Protein AF-0000000084690148 (afdb_homodimer)

Radius of gyration: 37.81 Å; Cα contacts (8 Å, |Δi|>4): 2563; chains: 2; bounding box: 66×182×108 Å

Secondary structure (DSSP, 8-state):
--------------------PPEEE-SS-EEE-EE-TTSEEEEEEEE-S----GGGTTSPP-PPPP--SEEE-BSPPPBPPPTT--TT-SSB-S---EEEEEEETT--TT--EEEEEEE--STTS---STT--THHHHHHTTS--EEEEE----HHHHH--SHHHHHHS-S-HHHHHHHHHHHHHHHHGGGGTEEEEEEEEEEETHHHHHHHHHHTHHHH---SS-SEEEEES------EETTTTHHHHHHHHHHTTGGGSS-HHHHHHHS-HHHHHHT----PPTT-SS--S-----EE-SSSS-S-HHHHHHTT-S----EEEEEETTTTTTTS-TT--SHHHHHHHHHHH-TT--HHHHHHHHHHS-STT----TT--TTHHHHHHHHHIIIIIHHHHHHHHHHHHHT--EEEEEE----HHHHHTT--S-TTTTHHHHH-GGGSTT-S-GGGSTTSTTTTHHHHHHHHHHHHHHHS-TTTTPPTTSPP-PPP---TTT--EEEEE-TT--EEEEPPHHHHHHHHHHHHTTTTTT-/--------------------PPEEE-SS-EEE-EE-TTSEEEEEEEE-S----GGGTTSPP-PPPP--SEEE-BSPPPBPPPTT--TT-SSB-S---EEEEEEETT--TT--EEEEEEE--STTS---STT--THHHHHHTTS--EEEEE----HHHHH--SHHHHHHS-S-HHHHHHHHHHHHHHHHGGGGTEEEEEEEEEEETHHHHHHHHHHTHHHH---SS-SEEEEES------EETTTTHHHHHHHHHHTTGGGSSSHHHHHHHS-HHHHHHT----PPTT-SS--S-----EE-SSSS-S-HHHHHHTT-S----EEEEEETTTTTTTS-TT--SHHHHHHHHHHH-TT--HHHHHHHHHHS-STT----TT--TTHHHHHHHHHIIIIIHHHHHHHHHHHHHT--EEEEEE----HHHHHTT--S-TTTTHHHHH-GGGSTT-S-GGGSTTSTTTTHHHHHHHHHHHHHHHS-TTTTPPTTSPP-PPP---TTT--EEEEE-TT--EEEEPPHHHHHHHHHHHHTTTTTT-

Structure (mmCIF, N/CA/C/O backbone):
data_AF-0000000084690148-model_v1
#
loop_
_entity.id
_entity.type
_entity.pdbx_description
1 polymer 'Carboxylic ester hydrolase'
#
loop_
_atom_site.group_PDB
_atom_site.id
_atom_site.type_symbol
_atom_site.label_atom_id
_atom_site.label_alt_id
_atom_site.label_comp_id
_atom_site.label_asym_id
_atom_site.label_entity_id
_atom_site.label_seq_id
_atom_site.pdbx_PDB_ins_code
_atom_site.Cartn_x
_atom_site.Cartn_y
_atom_site.Cartn_z
_atom_site.occupancy
_atom_site.B_iso_or_equiv
_atom_site.auth_seq_id
_atom_site.auth_comp_id
_atom_site.auth_asym_id
_atom_site.auth_atom_id
_atom_site.pdbx_PDB_model_num
ATOM 1 N N . MET A 1 1 ? 11.867 108.938 -8.203 1 22.11 1 MET A N 1
ATOM 2 C CA . MET A 1 1 ? 12.711 107.75 -8.062 1 22.11 1 MET A CA 1
ATOM 3 C C . MET A 1 1 ? 12.055 106.75 -7.141 1 22.11 1 MET A C 1
ATOM 5 O O . MET A 1 1 ? 11.781 107.062 -5.977 1 22.11 1 MET A O 1
ATOM 9 N N . ARG A 1 2 ? 11.359 105.75 -7.773 1 33.56 2 ARG A N 1
ATOM 10 C CA . ARG A 1 2 ? 10.211 104.875 -7.531 1 33.56 2 ARG A CA 1
ATOM 11 C C . ARG A 1 2 ? 10.57 103.75 -6.57 1 33.56 2 ARG A C 1
ATOM 13 O O . ARG A 1 2 ? 9.727 102.938 -6.25 1 33.56 2 ARG A O 1
ATOM 20 N N . SER A 1 3 ? 11.766 103.5 -5.93 1 34.69 3 SER A N 1
ATOM 21 C CA . SER A 1 3 ? 12 102.062 -5.922 1 34.69 3 SER A CA 1
ATOM 22 C C . SER A 1 3 ? 11.188 101.375 -4.824 1 34.69 3 SER A C 1
ATOM 24 O O . SER A 1 3 ? 11.227 101.812 -3.664 1 34.69 3 SER A O 1
ATOM 26 N N . PRO A 1 4 ? 10.289 100.312 -5.113 1 45.88 4 PRO A N 1
ATOM 27 C CA . PRO A 1 4 ? 9.336 99.438 -4.398 1 45.88 4 PRO A CA 1
ATOM 28 C C . PRO A 1 4 ? 10.031 98.375 -3.523 1 45.88 4 PRO A C 1
ATOM 30 O O . PRO A 1 4 ? 11.156 98 -3.809 1 45.88 4 PRO A O 1
ATOM 33 N N . PHE A 1 5 ? 9.719 98.25 -2.229 1 39.94 5 PHE A N 1
ATOM 34 C CA . PHE A 1 5 ? 10.188 97.375 -1.178 1 39.94 5 PHE A CA 1
ATOM 35 C C . PHE A 1 5 ? 9.688 95.938 -1.422 1 39.94 5 PHE A C 1
ATOM 37 O O . PHE A 1 5 ? 8.484 95.688 -1.354 1 39.94 5 PHE A O 1
ATOM 44 N N . VAL A 1 6 ? 10.234 95.062 -2.279 1 46.94 6 VAL A N 1
ATOM 45 C CA . VAL A 1 6 ? 9.828 93.688 -2.533 1 46.94 6 VAL A CA 1
ATOM 46 C C . VAL A 1 6 ? 10.062 92.812 -1.286 1 46.94 6 VAL A C 1
ATOM 48 O O . VAL A 1 6 ? 11.188 92.75 -0.772 1 46.94 6 VAL A O 1
ATOM 51 N N . LEU A 1 7 ? 9.055 92.375 -0.555 1 42.91 7 LEU A N 1
ATOM 52 C CA . LEU A 1 7 ? 9.008 91.438 0.535 1 42.91 7 LEU A CA 1
ATOM 53 C C . LEU A 1 7 ? 9.406 90.062 0.048 1 42.91 7 LEU A C 1
ATOM 55 O O . LEU A 1 7 ? 8.758 89.5 -0.837 1 42.91 7 LEU A O 1
ATOM 59 N N . ALA A 1 8 ? 10.656 89.562 0.174 1 46.06 8 ALA A N 1
ATOM 60 C CA . ALA A 1 8 ? 11.188 88.25 -0.129 1 46.06 8 ALA A CA 1
ATOM 61 C C . ALA A 1 8 ? 10.539 87.188 0.746 1 46.06 8 ALA A C 1
ATOM 63 O O . ALA A 1 8 ? 10.734 87.188 1.964 1 46.06 8 ALA A O 1
ATOM 64 N N . LEU A 1 9 ? 9.469 86.562 0.368 1 43.12 9 LEU A N 1
ATOM 65 C CA . LEU A 1 9 ? 8.898 85.375 1.019 1 43.12 9 LEU A CA 1
ATOM 66 C C . LEU A 1 9 ? 9.859 84.188 0.962 1 43.12 9 LEU A C 1
ATOM 68 O O . LEU A 1 9 ? 10.219 83.75 -0.123 1 43.12 9 LEU A O 1
ATOM 72 N N . LEU A 1 10 ? 10.719 83.938 1.938 1 42.69 10 LEU A N 1
ATOM 73 C CA . LEU A 1 10 ? 11.555 82.75 2.066 1 42.69 10 LEU A CA 1
ATOM 74 C C . LEU A 1 10 ? 10.703 81.5 2.168 1 42.69 10 LEU A C 1
ATOM 76 O O . LEU A 1 10 ? 9.93 81.375 3.113 1 42.69 10 LEU A O 1
ATOM 80 N N . ALA A 1 11 ? 10.414 80.75 1.04 1 47.91 11 ALA A N 1
ATOM 81 C CA . ALA A 1 11 ? 9.805 79.438 1.014 1 47.91 11 ALA A CA 1
ATOM 82 C C . ALA A 1 11 ? 10.68 78.375 1.748 1 47.91 11 ALA A C 1
ATOM 84 O O . ALA A 1 11 ? 11.805 78.125 1.324 1 47.91 11 ALA A O 1
ATOM 85 N N . VAL A 1 12 ? 10.539 78.125 3.033 1 46.41 12 VAL A N 1
ATOM 86 C CA . VAL A 1 12 ? 11.133 77 3.738 1 46.41 12 VAL A CA 1
ATOM 87 C C . VAL A 1 12 ? 10.727 75.688 3.066 1 46.41 12 VAL A C 1
ATOM 89 O O . VAL A 1 12 ? 9.539 75.375 3.018 1 46.41 12 VAL A O 1
ATOM 92 N N . SER A 1 13 ? 11.414 75.312 2.051 1 42.81 13 SER A N 1
ATOM 93 C CA . SER A 1 13 ? 11.219 73.938 1.522 1 42.81 13 SER A CA 1
ATOM 94 C C . SER A 1 13 ? 11.281 72.875 2.633 1 42.81 13 SER A C 1
ATOM 96 O O . SER A 1 13 ? 12.336 72.688 3.242 1 42.81 13 SER A O 1
ATOM 98 N N . ILE A 1 14 ? 10.18 72.625 3.281 1 43.62 14 ILE A N 1
ATOM 99 C CA . ILE A 1 14 ? 10.164 71.438 4.137 1 43.62 14 ILE A CA 1
ATOM 100 C C . ILE A 1 14 ? 10.547 70.188 3.32 1 43.62 14 ILE A C 1
ATOM 102 O O . ILE A 1 14 ? 9.805 69.75 2.428 1 43.62 14 ILE A O 1
ATOM 106 N N . ALA A 1 15 ? 11.781 69.938 3.088 1 44.47 15 ALA A N 1
ATOM 107 C CA . ALA A 1 15 ? 12.211 68.688 2.529 1 44.47 15 ALA A CA 1
ATOM 108 C C . ALA A 1 15 ? 11.562 67.5 3.27 1 44.47 15 ALA A C 1
ATOM 110 O O . ALA A 1 15 ? 11.594 67.438 4.5 1 44.47 15 ALA A O 1
ATOM 111 N N . PRO A 1 16 ? 10.68 66.875 2.58 1 40.56 16 PRO A N 1
ATOM 112 C CA . PRO A 1 16 ? 10.211 65.625 3.252 1 40.56 16 PRO A CA 1
ATOM 113 C C . PRO A 1 16 ? 11.352 64.812 3.857 1 40.56 16 PRO A C 1
ATOM 115 O O . PRO A 1 16 ? 12.391 64.625 3.217 1 40.56 16 PRO A O 1
ATOM 118 N N . VAL A 1 17 ? 11.664 64.938 5.105 1 40.12 17 VAL A N 1
ATOM 119 C CA . VAL A 1 17 ? 12.555 63.938 5.75 1 40.12 17 VAL A CA 1
ATOM 120 C C . VAL A 1 17 ? 12.32 62.562 5.156 1 40.12 17 VAL A C 1
ATOM 122 O O . VAL A 1 17 ? 11.234 62 5.285 1 40.12 17 VAL A O 1
ATOM 125 N N . LEU A 1 18 ? 12.93 62.25 4.066 1 41.94 18 LEU A N 1
ATOM 126 C CA . LEU A 1 18 ? 12.969 60.875 3.627 1 41.94 18 LEU A CA 1
ATOM 127 C C . LEU A 1 18 ? 13.234 59.938 4.805 1 41.94 18 LEU A C 1
ATOM 129 O O . LEU A 1 18 ? 14.25 60.062 5.484 1 41.94 18 LEU A O 1
ATOM 133 N N . ALA A 1 19 ? 12.258 59.5 5.469 1 51.25 19 ALA A N 1
ATOM 134 C CA . ALA A 1 19 ? 12.367 58.531 6.539 1 51.25 19 ALA A CA 1
ATOM 135 C C . ALA A 1 19 ? 13.398 57.438 6.191 1 51.25 19 ALA A C 1
ATOM 137 O O . ALA A 1 19 ? 13.312 56.812 5.137 1 51.25 19 ALA A O 1
ATOM 138 N N . VAL A 1 20 ? 14.734 57.469 6.57 1 55.34 20 VAL A N 1
ATOM 139 C CA . VAL A 1 20 ? 15.789 56.469 6.465 1 55.34 20 VAL A CA 1
ATOM 140 C C . VAL A 1 20 ? 15.219 55.094 6.797 1 55.34 20 VAL A C 1
ATOM 142 O O . VAL A 1 20 ? 14.555 54.906 7.82 1 55.34 20 VAL A O 1
ATOM 145 N N . PRO A 1 21 ? 15.359 54.188 5.758 1 72.56 21 PRO A N 1
ATOM 146 C CA . PRO A 1 21 ? 14.883 52.812 6.043 1 72.56 21 PRO A CA 1
ATOM 147 C C . PRO A 1 21 ? 15.477 52.25 7.328 1 72.56 21 PRO A C 1
ATOM 149 O O . PRO A 1 21 ? 16.688 52.344 7.543 1 72.56 21 PRO A O 1
ATOM 152 N N . PRO A 1 22 ? 14.625 51.844 8.141 1 86.56 22 PRO A N 1
ATOM 153 C CA . PRO A 1 22 ? 15.078 51.375 9.453 1 86.56 22 PRO A CA 1
ATOM 154 C C . PRO A 1 22 ? 15.953 50.125 9.344 1 86.56 22 PRO A C 1
ATOM 156 O O . PRO A 1 22 ? 15.656 49.219 8.555 1 86.56 22 PRO A O 1
ATOM 159 N N . THR A 1 23 ? 17.109 50.125 9.961 1 93.56 23 THR A N 1
ATOM 160 C CA . THR A 1 23 ? 17.984 48.969 10.055 1 93.56 23 THR A CA 1
ATOM 161 C C . THR A 1 23 ? 17.906 48.344 11.445 1 93.56 23 THR A C 1
ATOM 163 O O . THR A 1 23 ? 17.797 49.062 12.445 1 93.56 23 THR A O 1
ATOM 166 N N . VAL A 1 24 ? 17.844 47.094 11.477 1 95.31 24 VAL A N 1
ATOM 167 C CA . VAL A 1 24 ? 17.812 46.344 12.719 1 95.31 24 VAL A CA 1
ATOM 168 C C . VAL A 1 24 ? 19.016 45.438 12.797 1 95.31 24 VAL A C 1
ATOM 170 O O . VAL A 1 24 ? 19.172 44.531 11.969 1 95.31 24 VAL A O 1
ATOM 173 N N . PRO A 1 25 ? 19.906 45.625 13.727 1 94.31 25 PRO A N 1
ATOM 174 C CA . PRO A 1 25 ? 21.047 44.719 13.906 1 94.31 25 PRO A CA 1
ATOM 175 C C . PRO A 1 25 ? 20.688 43.469 14.688 1 94.31 25 PRO A C 1
ATOM 177 O O . PRO A 1 25 ? 20.094 43.531 15.766 1 94.31 25 PRO A O 1
ATOM 180 N N . LEU A 1 26 ? 20.984 42.375 14.125 1 95.88 26 LEU A N 1
ATOM 181 C CA . LEU A 1 26 ? 20.984 41.094 14.828 1 95.88 26 LEU A CA 1
ATOM 182 C C . LEU A 1 26 ? 22.406 40.625 15.102 1 95.88 26 LEU A C 1
ATOM 184 O O . LEU A 1 26 ? 23.359 41.25 14.68 1 95.88 26 LEU A O 1
ATOM 188 N N . ALA A 1 27 ? 22.594 39.531 15.828 1 94.81 27 ALA A N 1
ATOM 189 C CA . ALA A 1 27 ? 23.922 39.062 16.188 1 94.81 27 ALA A CA 1
ATOM 190 C C . ALA A 1 27 ? 24.688 38.594 14.961 1 94.81 27 ALA A C 1
ATOM 192 O O . ALA A 1 27 ? 25.922 38.562 14.945 1 94.81 27 ALA A O 1
ATOM 193 N N . TYR A 1 28 ? 23.938 38.219 13.875 1 96.25 28 TYR A N 1
ATOM 194 C CA . TYR A 1 28 ? 24.594 37.562 12.758 1 96.25 28 TYR A CA 1
ATOM 195 C C . TYR A 1 28 ? 24.438 38.375 11.477 1 96.25 28 TYR A C 1
ATOM 197 O O . TYR A 1 28 ? 25.109 38.094 10.477 1 96.25 28 TYR A O 1
ATOM 205 N N . SER A 1 29 ? 23.547 39.312 11.484 1 95.69 29 SER A N 1
ATOM 206 C CA . SER A 1 29 ? 23.312 40.156 10.305 1 95.69 29 SER A CA 1
ATOM 207 C C . SER A 1 29 ? 22.531 41.406 10.672 1 95.69 29 SER A C 1
ATOM 209 O O . SER A 1 29 ? 21.938 41.5 11.742 1 95.69 29 SER A O 1
ATOM 211 N N . THR A 1 30 ? 22.641 42.406 9.797 1 97.06 30 THR A N 1
ATOM 212 C CA . THR A 1 30 ? 21.797 43.594 9.891 1 97.06 30 THR A CA 1
ATOM 213 C C . THR A 1 30 ? 20.797 43.625 8.742 1 97.06 30 THR A C 1
ATOM 215 O O . THR A 1 30 ? 21.172 43.469 7.574 1 97.06 30 THR A O 1
ATOM 218 N N . TYR A 1 31 ? 19.578 43.875 9.094 1 97.62 31 TYR A N 1
ATOM 219 C CA . TYR A 1 31 ? 18.531 43.875 8.086 1 97.62 31 TYR A CA 1
ATOM 220 C C . TYR A 1 31 ? 17.922 45.25 7.922 1 97.62 31 TYR A C 1
ATOM 222 O O . TYR A 1 31 ? 17.719 45.969 8.906 1 97.62 31 TYR A O 1
ATOM 230 N N . GLN A 1 32 ? 17.719 45.656 6.684 1 97.56 32 GLN A N 1
ATOM 231 C CA . GLN A 1 32 ? 17.031 46.875 6.363 1 97.56 32 GLN A CA 1
ATOM 232 C C . GLN A 1 32 ? 15.586 46.625 5.949 1 97.56 32 GLN A C 1
ATOM 234 O O . GLN A 1 32 ? 15.336 45.875 4.996 1 97.56 32 GLN A O 1
ATOM 239 N N . GLY A 1 33 ? 14.672 47.25 6.711 1 97.31 33 GLY A N 1
ATOM 240 C CA . GLY A 1 33 ? 13.258 47.062 6.418 1 97.31 33 GLY A CA 1
ATOM 241 C C . GLY A 1 33 ? 12.711 48.094 5.445 1 97.31 33 GLY A C 1
ATOM 242 O O . GLY A 1 33 ? 13.445 48.969 4.992 1 97.31 33 GLY A O 1
ATOM 243 N N . THR A 1 34 ? 11.508 47.906 5.016 1 97.75 34 THR A N 1
ATOM 244 C CA . THR A 1 34 ? 10.789 48.812 4.137 1 97.75 34 THR A CA 1
ATOM 245 C C . THR A 1 34 ? 9.656 49.5 4.887 1 97.75 34 THR A C 1
ATOM 247 O O . THR A 1 34 ? 8.648 48.875 5.227 1 97.75 34 THR A O 1
ATOM 250 N N . PRO A 1 35 ? 9.797 50.75 5.125 1 96.62 35 PRO A N 1
ATOM 251 C CA . PRO A 1 35 ? 8.703 51.469 5.746 1 96.62 35 PRO A CA 1
ATOM 252 C C . PRO A 1 35 ? 7.617 51.875 4.75 1 96.62 35 PRO A C 1
ATOM 254 O O . PRO A 1 35 ? 7.914 52.156 3.588 1 96.62 35 PRO A O 1
ATOM 257 N N . TYR A 1 36 ? 6.445 51.906 5.203 1 96.12 36 TYR A N 1
ATOM 258 C CA . TYR A 1 36 ? 5.32 52.312 4.355 1 96.12 36 TYR A CA 1
ATOM 259 C C . TYR A 1 36 ? 4.582 53.5 4.934 1 96.12 36 TYR A C 1
ATOM 261 O O . TYR A 1 36 ? 4.75 53.844 6.109 1 96.12 36 TYR A O 1
ATOM 269 N N . ALA A 1 37 ? 3.719 54.062 4.125 1 95.19 37 ALA A N 1
ATOM 270 C CA . ALA A 1 37 ? 2.996 55.281 4.484 1 95.19 37 ALA A CA 1
ATOM 271 C C . ALA A 1 37 ? 1.956 55 5.562 1 95.19 37 ALA A C 1
ATOM 273 O O . ALA A 1 37 ? 1.602 55.906 6.336 1 95.19 37 ALA A O 1
ATOM 274 N N . ASN A 1 38 ? 1.609 53.844 5.703 1 95.19 38 ASN A N 1
ATOM 275 C CA . ASN A 1 38 ? 0.581 53.5 6.676 1 95.19 38 ASN A CA 1
ATOM 276 C C . ASN A 1 38 ? 1.169 53.312 8.07 1 95.19 38 ASN A C 1
ATOM 278 O O . ASN A 1 38 ? 0.461 52.906 9.008 1 95.19 38 ASN A O 1
ATOM 282 N N . GLY A 1 39 ? 2.434 53.531 8.203 1 97 39 GLY A N 1
ATOM 283 C CA . GLY A 1 39 ? 3.066 53.5 9.516 1 97 39 GLY A CA 1
ATOM 284 C C . GLY A 1 39 ? 3.6 52.125 9.891 1 97 39 GLY A C 1
ATOM 285 O O . GLY A 1 39 ? 3.939 51.875 11.055 1 97 39 GLY A O 1
ATOM 286 N N . ILE A 1 40 ? 3.631 51.25 8.945 1 98 40 ILE A N 1
ATOM 287 C CA . ILE A 1 40 ? 4.129 49.906 9.219 1 98 40 ILE A CA 1
ATOM 288 C C . ILE A 1 40 ? 5.426 49.656 8.445 1 98 40 ILE A C 1
ATOM 290 O O . ILE A 1 40 ? 5.57 50.125 7.309 1 98 40 ILE A O 1
ATOM 294 N N . THR A 1 41 ? 6.379 49.062 9.062 1 98.06 41 THR A N 1
ATOM 295 C CA . THR A 1 41 ? 7.598 48.594 8.414 1 98.06 41 THR A CA 1
ATOM 296 C C . THR A 1 41 ? 7.59 47.062 8.297 1 98.06 41 THR A C 1
ATOM 298 O O . THR A 1 41 ? 7.176 46.375 9.227 1 98.06 41 THR A O 1
ATOM 301 N N . GLU A 1 42 ? 7.934 46.594 7.184 1 98.12 42 GLU A N 1
ATOM 302 C CA . GLU A 1 42 ? 8.086 45.156 7.039 1 98.12 42 GLU A CA 1
ATOM 303 C C . GLU A 1 42 ? 9.539 44.781 6.766 1 98.12 42 GLU A C 1
ATOM 305 O O . GLU A 1 42 ? 10.273 45.531 6.121 1 98.12 42 GLU A O 1
ATOM 310 N N . TRP A 1 43 ? 10.023 43.719 7.289 1 98.44 43 TRP A N 1
ATOM 311 C CA . TRP A 1 43 ? 11.266 43 6.98 1 98.44 43 TRP A CA 1
ATOM 312 C C . TRP A 1 43 ? 10.977 41.625 6.422 1 98.44 43 TRP A C 1
ATOM 314 O O . TRP A 1 43 ? 10.516 40.719 7.148 1 98.44 43 TRP A O 1
ATOM 324 N N . LEU A 1 44 ? 11.203 41.438 5.148 1 98.31 44 LEU A N 1
ATOM 325 C CA . LEU A 1 44 ? 10.898 40.188 4.465 1 98.31 44 LEU A CA 1
ATOM 326 C C . LEU A 1 44 ? 12.156 39.375 4.23 1 98.31 44 LEU A C 1
ATOM 328 O O . LEU A 1 44 ? 13.227 39.938 3.951 1 98.31 44 LEU A O 1
ATOM 332 N N . GLY A 1 45 ? 12 38 4.391 1 97.81 45 GLY A N 1
ATOM 333 C CA . GLY A 1 45 ? 13.07 37.094 4.02 1 97.81 45 GLY A CA 1
ATOM 334 C C . GLY A 1 45 ? 14.219 37.094 5.004 1 97.81 45 GLY A C 1
ATOM 335 O O . GLY A 1 45 ? 15.383 36.969 4.609 1 97.81 45 GLY A O 1
ATOM 336 N N . ILE A 1 46 ? 13.93 37.312 6.238 1 98.31 46 ILE A N 1
ATOM 337 C CA . ILE A 1 46 ? 14.961 37.219 7.273 1 98.31 46 ILE A CA 1
ATOM 338 C C . ILE A 1 46 ? 15.336 35.75 7.508 1 98.31 46 ILE A C 1
ATOM 340 O O . ILE A 1 46 ? 14.461 34.906 7.723 1 98.31 46 ILE A O 1
ATOM 344 N N . ARG A 1 47 ? 16.594 35.469 7.457 1 98.19 47 ARG A N 1
ATOM 345 C CA . ARG A 1 47 ? 17.062 34.125 7.723 1 98.19 47 ARG A CA 1
ATOM 346 C C . ARG A 1 47 ? 17.016 33.812 9.219 1 98.19 47 ARG A C 1
ATOM 348 O O . ARG A 1 47 ? 17.578 34.562 10.023 1 98.19 47 ARG A O 1
ATOM 355 N N . TYR A 1 48 ? 16.328 32.75 9.609 1 98.56 48 TYR A N 1
ATOM 356 C CA . TYR A 1 48 ? 16.281 32.438 11.039 1 98.56 48 TYR A CA 1
ATOM 357 C C . TYR A 1 48 ? 17.109 31.203 11.359 1 98.56 48 TYR A C 1
ATOM 359 O O . TYR A 1 48 ? 17.344 30.891 12.523 1 98.56 48 TYR A O 1
ATOM 367 N N . ALA A 1 49 ? 17.578 30.453 10.312 1 98.69 49 ALA A N 1
ATOM 368 C CA . ALA A 1 49 ? 18.406 29.266 10.461 1 98.69 49 ALA A CA 1
ATOM 369 C C . ALA A 1 49 ? 19.344 29.094 9.266 1 98.69 49 ALA A C 1
ATOM 371 O O . ALA A 1 49 ? 19.109 29.688 8.203 1 98.69 49 ALA A O 1
ATOM 372 N N . ALA A 1 50 ? 20.391 28.312 9.469 1 98.44 50 ALA A N 1
ATOM 373 C CA . ALA A 1 50 ? 21.312 28 8.383 1 98.44 50 ALA A CA 1
ATOM 374 C C . ALA A 1 50 ? 20.609 27.234 7.27 1 98.44 50 ALA A C 1
ATOM 376 O O . ALA A 1 50 ? 19.625 26.531 7.52 1 98.44 50 ALA A O 1
ATOM 377 N N . PRO A 1 51 ? 21.141 27.391 5.996 1 98 51 PRO A N 1
ATOM 378 C CA . PRO A 1 51 ? 20.531 26.609 4.922 1 98 51 PRO A CA 1
ATOM 379 C C . PRO A 1 51 ? 20.578 25.109 5.199 1 98 51 PRO A C 1
ATOM 381 O O . PRO A 1 51 ? 21.656 24.547 5.461 1 98 51 PRO A O 1
ATOM 384 N N . PRO A 1 52 ? 19.422 24.469 5.207 1 97.88 52 PRO A N 1
ATOM 385 C CA . PRO A 1 52 ? 19.406 23.031 5.473 1 97.88 52 PRO A CA 1
ATOM 386 C C . PRO A 1 52 ? 19.766 22.188 4.246 1 97.88 52 PRO A C 1
ATOM 388 O O . PRO A 1 52 ? 19.016 21.281 3.875 1 97.88 52 PRO A O 1
ATOM 391 N N . THR A 1 53 ? 20.875 22.453 3.6 1 95.88 53 THR A N 1
ATOM 392 C CA . THR A 1 53 ? 21.344 21.797 2.391 1 95.88 53 THR A CA 1
ATOM 393 C C . THR A 1 53 ? 22.672 21.062 2.652 1 95.88 53 THR A C 1
ATOM 395 O O . THR A 1 53 ? 23.25 21.219 3.725 1 95.88 53 THR A O 1
ATOM 398 N N . GLY A 1 54 ? 23.078 20.234 1.727 1 92.25 54 GLY A N 1
ATOM 399 C CA . GLY A 1 54 ? 24.328 19.5 1.905 1 92.25 54 GLY A CA 1
ATOM 400 C C . GLY A 1 54 ? 24.344 18.656 3.164 1 92.25 54 GLY A C 1
ATOM 401 O O . GLY A 1 54 ? 23.422 17.875 3.412 1 92.25 54 GLY A O 1
ATOM 402 N N . ASP A 1 55 ? 25.312 18.906 4.02 1 91.62 55 ASP A N 1
ATOM 403 C CA . ASP A 1 55 ? 25.484 18.125 5.242 1 91.62 55 ASP A CA 1
ATOM 404 C C . ASP A 1 55 ? 24.344 18.391 6.23 1 91.62 55 ASP A C 1
ATOM 406 O O . ASP A 1 55 ? 24.141 17.609 7.168 1 91.62 55 ASP A O 1
ATOM 410 N N . LEU A 1 56 ? 23.641 19.5 5.988 1 96.75 56 LEU A N 1
ATOM 411 C CA . LEU A 1 56 ? 22.578 19.859 6.926 1 96.75 56 LEU A CA 1
ATOM 412 C C . LEU A 1 56 ? 21.234 19.359 6.43 1 96.75 56 LEU A C 1
ATOM 414 O O . LEU A 1 56 ? 20.219 19.516 7.113 1 96.75 56 LEU A O 1
ATOM 418 N N . ARG A 1 57 ? 21.219 18.734 5.176 1 96.69 57 ARG A N 1
ATOM 419 C CA . ARG A 1 57 ? 19.969 18.078 4.762 1 96.69 57 ARG A CA 1
ATOM 420 C C . ARG A 1 57 ? 19.578 16.984 5.75 1 96.69 57 ARG A C 1
ATOM 422 O O . ARG A 1 57 ? 20.391 16.109 6.086 1 96.69 57 ARG A O 1
ATOM 429 N N . PHE A 1 58 ? 18.375 16.969 6.266 1 98.5 58 PHE A N 1
ATOM 430 C CA . PHE A 1 58 ? 17.734 16.031 7.188 1 98.5 58 PHE A CA 1
ATOM 431 C C . PHE A 1 58 ? 18.281 16.203 8.602 1 98.5 58 PHE A C 1
ATOM 433 O O . PHE A 1 58 ? 18.047 15.375 9.477 1 98.5 58 PHE A O 1
ATOM 440 N N . GLN A 1 59 ? 19 17.328 8.844 1 98.31 59 GLN A N 1
ATOM 441 C CA . GLN A 1 59 ? 19.531 17.594 10.172 1 98.31 59 GLN A CA 1
ATOM 442 C C . GLN A 1 59 ? 18.672 18.625 10.906 1 98.31 59 GLN A C 1
ATOM 444 O O . GLN A 1 59 ? 17.875 19.344 10.281 1 98.31 59 GLN A O 1
ATOM 449 N N . ALA A 1 60 ? 18.797 18.672 12.195 1 98.69 60 ALA A N 1
ATOM 450 C CA . ALA A 1 60 ? 18.156 19.719 12.977 1 98.69 60 ALA A CA 1
ATOM 451 C C . ALA A 1 60 ? 18.625 21.109 12.531 1 98.69 60 ALA A C 1
ATOM 453 O O . ALA A 1 60 ? 19.781 21.266 12.094 1 98.69 60 ALA A O 1
ATOM 454 N N . PRO A 1 61 ? 17.766 22.078 12.625 1 98.75 61 PRO A N 1
ATOM 455 C CA . PRO A 1 61 ? 18.188 23.422 12.227 1 98.75 61 PRO A CA 1
ATOM 456 C C . PRO A 1 61 ? 19.312 23.969 13.109 1 98.75 61 PRO A C 1
ATOM 458 O O . PRO A 1 61 ? 19.359 23.656 14.305 1 98.75 61 PRO A O 1
ATOM 461 N N . ARG A 1 62 ? 20.156 24.766 12.492 1 98.31 62 ARG A N 1
ATOM 462 C CA . ARG A 1 62 ? 21.266 25.422 13.164 1 98.31 62 ARG A CA 1
ATOM 463 C C . ARG A 1 62 ? 21.172 26.938 13.031 1 98.31 62 ARG A C 1
ATOM 465 O O . ARG A 1 62 ? 20.406 27.453 12.211 1 98.31 62 ARG A O 1
ATOM 472 N N . ASP A 1 63 ? 21.938 27.609 13.859 1 98.25 63 ASP A N 1
ATOM 473 C CA . ASP A 1 63 ? 21.953 29.078 13.797 1 98.25 63 ASP A CA 1
ATOM 474 C C . ASP A 1 63 ? 22.438 29.562 12.438 1 98.25 63 ASP A C 1
ATOM 476 O O . ASP A 1 63 ? 23.266 28.906 11.789 1 98.25 63 ASP A O 1
ATOM 480 N N . PRO A 1 64 ? 21.906 30.703 12.055 1 97.94 64 PRO A N 1
ATOM 481 C CA . PRO A 1 64 ? 22.375 31.266 10.797 1 97.94 64 PRO A CA 1
ATOM 482 C C . PRO A 1 64 ? 23.875 31.594 10.812 1 97.94 64 PRO A C 1
ATOM 484 O O . PRO A 1 64 ? 24.422 31.906 11.875 1 97.94 64 PRO A O 1
ATOM 487 N N . TYR A 1 65 ? 24.438 31.562 9.641 1 96.88 65 TYR A N 1
ATOM 488 C CA . TYR A 1 65 ? 25.812 32.031 9.5 1 96.88 65 TYR A CA 1
ATOM 489 C C . TYR A 1 65 ? 25.891 33.562 9.609 1 96.88 65 TYR A C 1
ATOM 491 O O . TYR A 1 65 ? 24.938 34.25 9.25 1 96.88 65 TYR A O 1
ATOM 499 N N . LYS A 1 66 ? 27.031 33.938 10.055 1 96.62 66 LYS A N 1
ATOM 500 C CA . LYS A 1 66 ? 27.25 35.375 10.117 1 96.62 66 LYS A CA 1
ATOM 501 C C . LYS A 1 66 ? 27.438 35.969 8.727 1 96.62 66 LYS A C 1
ATOM 503 O O . LYS A 1 66 ? 28.109 35.375 7.879 1 96.62 66 LYS A O 1
ATOM 508 N N . VAL A 1 67 ? 26.703 36.969 8.5 1 94.44 67 VAL A N 1
ATOM 509 C CA . VAL A 1 67 ? 26.828 37.719 7.242 1 94.44 67 VAL A CA 1
ATOM 510 C C . VAL A 1 67 ? 27.188 39.156 7.527 1 94.44 67 VAL A C 1
ATOM 512 O O . VAL A 1 67 ? 26.484 39.844 8.289 1 94.44 67 VAL A O 1
ATOM 515 N N . ALA A 1 68 ? 28.203 39.688 6.922 1 92.31 68 ALA A N 1
ATOM 516 C CA . ALA A 1 68 ? 28.641 41.062 7.102 1 92.31 68 ALA A CA 1
ATOM 517 C C . ALA A 1 68 ? 27.797 42 6.242 1 92.31 68 ALA A C 1
ATOM 519 O O . ALA A 1 68 ? 27.312 41.625 5.18 1 92.31 68 ALA A O 1
ATOM 520 N N . GLY A 1 69 ? 27.578 43.219 6.723 1 90.94 69 GLY A N 1
ATOM 521 C CA . GLY A 1 69 ? 26.891 44.219 5.961 1 90.94 69 GLY A CA 1
ATOM 522 C C . GLY A 1 69 ? 25.391 44.25 6.203 1 90.94 69 GLY A C 1
ATOM 523 O O . GLY A 1 69 ? 24.906 43.594 7.121 1 90.94 69 GLY A O 1
ATOM 524 N N . VAL A 1 70 ? 24.766 45.125 5.41 1 94.69 70 VAL A N 1
ATOM 525 C CA . VAL A 1 70 ? 23.312 45.312 5.547 1 94.69 70 VAL A CA 1
ATOM 526 C C . VAL A 1 70 ? 22.594 44.531 4.465 1 94.69 70 VAL A C 1
ATOM 528 O O . VAL A 1 70 ? 22.875 44.656 3.273 1 94.69 70 VAL A O 1
ATOM 531 N N . THR A 1 71 ? 21.75 43.625 4.871 1 95.5 71 THR A N 1
ATOM 532 C CA . THR A 1 71 ? 20.891 42.875 3.961 1 95.5 71 THR A CA 1
ATOM 533 C C . THR A 1 71 ? 19.547 43.562 3.781 1 95.5 71 THR A C 1
ATOM 535 O O . THR A 1 71 ? 18.844 43.812 4.758 1 95.5 71 THR A O 1
ATOM 538 N N . VAL A 1 72 ? 19.141 43.844 2.539 1 96.75 72 VAL A N 1
ATOM 539 C CA . VAL A 1 72 ? 17.844 44.438 2.262 1 96.75 72 VAL A CA 1
ATOM 540 C C . VAL A 1 72 ? 16.75 43.375 2.396 1 96.75 72 VAL A C 1
ATOM 542 O O . VAL A 1 72 ? 16.766 42.375 1.69 1 96.75 72 VAL A O 1
ATOM 545 N N . ALA A 1 73 ? 15.883 43.562 3.309 1 97.94 73 ALA A N 1
ATOM 546 C CA . ALA A 1 73 ? 14.828 42.625 3.609 1 97.94 73 ALA A CA 1
ATOM 547 C C . ALA A 1 73 ? 13.508 43.031 2.963 1 97.94 73 ALA A C 1
ATOM 549 O O . ALA A 1 73 ? 12.516 43.25 3.658 1 97.94 73 ALA A O 1
ATOM 550 N N . ASP A 1 74 ? 13.445 43.031 1.622 1 97.5 74 ASP A N 1
ATOM 551 C CA . ASP A 1 74 ? 12.25 43.5 0.922 1 97.5 74 ASP A CA 1
ATOM 552 C C . ASP A 1 74 ? 11.672 42.406 0.022 1 97.5 74 ASP A C 1
ATOM 554 O O . ASP A 1 74 ? 10.797 42.688 -0.804 1 97.5 74 ASP A O 1
ATOM 558 N N . THR A 1 75 ? 12.211 41.25 0.103 1 96.75 75 THR A N 1
ATOM 559 C CA . THR A 1 75 ? 11.727 40.125 -0.695 1 96.75 75 THR A CA 1
ATOM 560 C C . THR A 1 75 ? 11.555 38.875 0.172 1 96.75 75 THR A C 1
ATOM 562 O O . THR A 1 75 ? 12.438 38.531 0.948 1 96.75 75 THR A O 1
ATOM 565 N N . HIS A 1 76 ? 10.375 38.281 0.026 1 96.94 76 HIS A N 1
ATOM 566 C CA . HIS A 1 76 ? 10.133 37.031 0.736 1 96.94 76 HIS A CA 1
ATOM 567 C C . HIS A 1 76 ? 11.18 36 0.369 1 96.94 76 HIS A C 1
ATOM 569 O O . HIS A 1 76 ? 11.609 35.906 -0.783 1 96.94 76 HIS A O 1
ATOM 575 N N . GLY A 1 77 ? 11.578 35.125 1.345 1 95.88 77 GLY A N 1
ATOM 576 C CA . GLY A 1 77 ? 12.391 33.969 1.019 1 95.88 77 GLY A CA 1
ATOM 577 C C . GLY A 1 77 ? 11.617 32.906 0.287 1 95.88 77 GLY A C 1
ATOM 578 O O . GLY A 1 77 ? 10.391 32.906 0.286 1 95.88 77 GLY A O 1
ATOM 579 N N . PRO A 1 78 ? 12.336 31.984 -0.386 1 95.56 78 PRO A N 1
ATOM 580 C CA . PRO A 1 78 ? 11.641 30.875 -1.05 1 95.56 78 PRO A CA 1
ATOM 581 C C . PRO A 1 78 ? 10.875 29.984 -0.072 1 95.56 78 PRO A C 1
ATOM 583 O O . PRO A 1 78 ? 11.328 29.766 1.055 1 95.56 78 PRO A O 1
ATOM 586 N N . LEU A 1 79 ? 9.734 29.484 -0.542 1 95.56 79 LEU A N 1
ATOM 587 C CA . LEU A 1 79 ? 8.984 28.5 0.235 1 95.56 79 LEU A CA 1
ATOM 588 C C . LEU A 1 79 ? 9.695 27.156 0.242 1 95.56 79 LEU A C 1
ATOM 590 O O . LEU A 1 79 ? 10.492 26.859 -0.652 1 95.56 79 LEU A O 1
ATOM 594 N N . CYS A 1 80 ? 9.438 26.344 1.217 1 97.25 80 CYS A N 1
ATOM 595 C CA . CYS A 1 80 ? 10 25 1.265 1 97.25 80 CYS A CA 1
ATOM 596 C C . CYS A 1 80 ? 9.312 24.094 0.25 1 97.25 80 CYS A C 1
ATOM 598 O O . CYS A 1 80 ? 8.164 24.312 -0.115 1 97.25 80 CYS A O 1
ATOM 600 N N . ILE A 1 81 ? 10 23.047 -0.207 1 96.81 81 ILE A N 1
ATOM 601 C CA . ILE A 1 81 ? 9.531 22.188 -1.288 1 96.81 81 ILE A CA 1
ATOM 602 C C . ILE A 1 81 ? 8.484 21.219 -0.757 1 96.81 81 ILE A C 1
ATOM 604 O O . ILE A 1 81 ? 8.734 20.469 0.197 1 96.81 81 ILE A O 1
ATOM 608 N N . ALA A 1 82 ? 7.336 21.219 -1.381 1 97 82 ALA A N 1
ATOM 609 C CA . ALA A 1 82 ? 6.219 20.391 -0.958 1 97 82 ALA A CA 1
ATOM 610 C C . ALA A 1 82 ? 6.355 18.969 -1.51 1 97 82 ALA A C 1
ATOM 612 O O . ALA A 1 82 ? 7.035 18.75 -2.514 1 97 82 ALA A O 1
ATOM 613 N N . THR A 1 83 ? 5.719 18.016 -0.893 1 97.69 83 THR A N 1
ATOM 614 C CA . THR A 1 83 ? 5.566 16.672 -1.441 1 97.69 83 THR A CA 1
ATOM 615 C C . THR A 1 83 ? 4.855 16.719 -2.791 1 97.69 83 THR A C 1
ATOM 617 O O . THR A 1 83 ? 3.863 17.438 -2.953 1 97.69 83 THR A O 1
ATOM 620 N N . ALA A 1 84 ? 5.406 16.031 -3.758 1 95.19 84 ALA A N 1
ATOM 621 C CA . ALA A 1 84 ? 4.855 15.836 -5.098 1 95.19 84 ALA A CA 1
ATOM 622 C C . ALA A 1 84 ? 4.914 17.125 -5.91 1 95.19 84 ALA A C 1
ATOM 624 O O . ALA A 1 84 ? 4.312 17.219 -6.984 1 95.19 84 ALA A O 1
ATOM 625 N N . ALA A 1 85 ? 5.512 18.188 -5.355 1 93.75 85 ALA A N 1
ATOM 626 C CA . ALA A 1 85 ? 5.707 19.406 -6.156 1 93.75 85 ALA A CA 1
ATOM 627 C C . ALA A 1 85 ? 6.707 19.156 -7.285 1 93.75 85 ALA A C 1
ATOM 629 O O . ALA A 1 85 ? 7.473 18.188 -7.242 1 93.75 85 ALA A O 1
ATOM 630 N N . SER A 1 86 ? 6.68 20.062 -8.266 1 89.31 86 SER A N 1
ATOM 631 C CA . SER A 1 86 ? 7.594 19.953 -9.398 1 89.31 86 SER A CA 1
ATOM 632 C C . SER A 1 86 ? 9.047 20.109 -8.953 1 89.31 86 SER A C 1
ATOM 634 O O . SER A 1 86 ? 9.352 20.953 -8.102 1 89.31 86 SER A O 1
ATOM 636 N N . PRO A 1 87 ? 9.852 19.422 -9.562 1 81.38 87 PRO A N 1
ATOM 637 C CA . PRO A 1 87 ? 11.281 19.547 -9.25 1 81.38 87 PRO A CA 1
ATOM 638 C C . PRO A 1 87 ? 11.883 20.859 -9.766 1 81.38 87 PRO A C 1
ATOM 640 O O . PRO A 1 87 ? 12.984 21.234 -9.352 1 81.38 87 PRO A O 1
ATOM 643 N N . SER A 1 88 ? 11.375 21.562 -10.734 1 75.06 88 SER A N 1
ATOM 644 C CA . SER A 1 88 ? 11.938 22.766 -11.328 1 75.06 88 SER A CA 1
ATOM 645 C C . SER A 1 88 ? 11.922 23.922 -10.336 1 75.06 88 SER A C 1
ATOM 647 O O . SER A 1 88 ? 12.711 24.859 -10.461 1 75.06 88 SER A O 1
ATOM 649 N N . VAL A 1 89 ? 11.625 23.906 -9.234 1 62.62 89 VAL A N 1
ATOM 650 C CA . VAL A 1 89 ? 11.492 24.719 -8.023 1 62.62 89 VAL A CA 1
ATOM 651 C C . VAL A 1 89 ? 11.703 26.188 -8.352 1 62.62 89 VAL A C 1
ATOM 653 O O . VAL A 1 89 ? 12.742 26.766 -8.016 1 62.62 89 VAL A O 1
ATOM 656 N N . THR A 1 90 ? 10.828 27 -8.953 1 72.06 90 THR A N 1
ATOM 657 C CA . THR A 1 90 ? 11.047 28.422 -9.227 1 72.06 90 THR A CA 1
ATOM 658 C C . THR A 1 90 ? 10.734 29.266 -7.996 1 72.06 90 THR A C 1
ATOM 660 O O . THR A 1 90 ? 11.438 30.234 -7.711 1 72.06 90 THR A O 1
ATOM 663 N N . THR A 1 91 ? 9.773 28.859 -7.207 1 80.31 91 THR A N 1
ATOM 664 C CA . THR A 1 91 ? 9.383 29.656 -6.043 1 80.31 91 THR A CA 1
ATOM 665 C C . THR A 1 91 ? 9.664 28.891 -4.754 1 80.31 91 THR A C 1
ATOM 667 O O . THR A 1 91 ? 9.367 29.375 -3.66 1 80.31 91 THR A O 1
ATOM 670 N N . THR A 1 92 ? 10.164 27.75 -4.895 1 93.19 92 THR A N 1
ATOM 671 C CA . THR A 1 92 ? 10.531 26.922 -3.748 1 93.19 92 THR A CA 1
ATOM 672 C C . THR A 1 92 ? 12.016 26.578 -3.783 1 93.19 92 THR A C 1
ATOM 674 O O . THR A 1 92 ? 12.672 26.734 -4.812 1 93.19 92 THR A O 1
ATOM 677 N N . ALA A 1 93 ? 12.523 26.297 -2.646 1 94.88 93 ALA A N 1
ATOM 678 C CA . ALA A 1 93 ? 13.914 25.891 -2.537 1 94.88 93 ALA A CA 1
ATOM 679 C C . ALA A 1 93 ? 14.141 25.047 -1.285 1 94.88 93 ALA A C 1
ATOM 681 O O . ALA A 1 93 ? 13.352 25.109 -0.338 1 94.88 93 ALA A O 1
ATOM 682 N N . GLU A 1 94 ? 15.203 24.266 -1.349 1 94.06 94 GLU A N 1
ATOM 683 C CA . GLU A 1 94 ? 15.625 23.578 -0.129 1 94.06 94 GLU A CA 1
ATOM 684 C C . GLU A 1 94 ? 16.094 24.578 0.929 1 94.06 94 GLU A C 1
ATOM 686 O O . GLU A 1 94 ? 15.875 24.375 2.123 1 94.06 94 GLU A O 1
ATOM 691 N N . ASP A 1 95 ? 16.828 25.578 0.457 1 96.31 95 ASP A N 1
ATOM 692 C CA . ASP A 1 95 ? 17.188 26.688 1.35 1 96.31 95 ASP A CA 1
ATOM 693 C C . ASP A 1 95 ? 15.992 27.609 1.58 1 96.31 95 ASP A C 1
ATOM 695 O O . ASP A 1 95 ? 15.906 28.688 0.979 1 96.31 95 ASP A O 1
ATOM 699 N N . CYS A 1 96 ? 15.164 27.266 2.529 1 97.5 96 CYS A N 1
ATOM 700 C CA . CYS A 1 96 ? 13.859 27.922 2.615 1 97.5 96 CYS A CA 1
ATOM 701 C C . CYS A 1 96 ? 13.586 28.406 4.035 1 97.5 96 CYS A C 1
ATOM 703 O O . CYS A 1 96 ? 12.453 28.781 4.355 1 97.5 96 CYS A O 1
ATOM 705 N N . LEU A 1 97 ? 14.539 28.453 4.941 1 98.62 97 LEU A N 1
ATOM 706 C CA . LEU A 1 97 ? 14.281 28.781 6.34 1 98.62 97 LEU A CA 1
ATOM 707 C C . LEU A 1 97 ? 14.375 30.281 6.578 1 98.62 97 LEU A C 1
ATOM 709 O O . LEU A 1 97 ? 15.383 30.781 7.082 1 98.62 97 LEU A O 1
ATOM 713 N N . PHE A 1 98 ? 13.305 30.938 6.273 1 98.25 98 PHE A N 1
ATOM 714 C CA . PHE A 1 98 ? 13.188 32.375 6.367 1 98.25 98 PHE A CA 1
ATOM 715 C C . PHE A 1 98 ? 11.906 32.781 7.098 1 98.25 98 PHE A C 1
ATOM 717 O O . PHE A 1 98 ? 10.945 32 7.137 1 98.25 98 PHE A O 1
ATOM 724 N N . LEU A 1 99 ? 11.906 33.938 7.766 1 98.5 99 LEU A N 1
ATOM 725 C CA . LEU A 1 99 ? 10.695 34.5 8.359 1 98.5 99 LEU A CA 1
ATOM 726 C C . LEU A 1 99 ? 10.531 35.969 7.973 1 98.5 99 LEU A C 1
ATOM 728 O O . LEU A 1 99 ? 11.438 36.562 7.391 1 98.5 99 LEU A O 1
ATOM 732 N N . ASP A 1 100 ? 9.375 36.5 8.125 1 98.75 100 ASP A N 1
ATOM 733 C CA . ASP A 1 100 ? 9 37.875 7.91 1 98.75 100 ASP A CA 1
ATOM 734 C C . ASP A 1 100 ? 8.516 38.531 9.211 1 98.75 100 ASP A C 1
ATOM 736 O O . ASP A 1 100 ? 7.859 37.875 10.023 1 98.75 100 ASP A O 1
ATOM 740 N N . VAL A 1 101 ? 8.859 39.812 9.328 1 98.75 101 VAL A N 1
ATOM 741 C CA . VAL A 1 101 ? 8.391 40.562 10.469 1 98.75 101 VAL A CA 1
ATOM 742 C C . VAL A 1 101 ? 7.66 41.812 9.992 1 98.75 101 VAL A C 1
ATOM 744 O O . VAL A 1 101 ? 8.141 42.531 9.102 1 98.75 101 VAL A O 1
ATOM 747 N N . TYR A 1 102 ? 6.52 42.031 10.523 1 98.75 102 TYR A N 1
ATOM 748 C CA . TYR A 1 102 ? 5.758 43.281 10.359 1 98.75 102 TYR A CA 1
ATOM 749 C C . TYR A 1 102 ? 5.586 44 11.688 1 98.75 102 TYR A C 1
ATOM 751 O O . TYR A 1 102 ? 5.246 43.375 12.703 1 98.75 102 TYR A O 1
ATOM 759 N N . ALA A 1 103 ? 5.84 45.312 11.711 1 98.56 103 ALA A N 1
ATOM 760 C CA . ALA A 1 103 ? 5.754 46.062 12.961 1 98.56 103 ALA A CA 1
ATOM 761 C C . ALA A 1 103 ? 5.418 47.531 12.688 1 98.56 103 ALA A C 1
ATOM 763 O O . ALA A 1 103 ? 5.684 48.062 11.594 1 98.56 103 ALA A O 1
ATOM 764 N N . PRO A 1 104 ? 4.84 48.156 13.711 1 98.12 104 PRO A N 1
ATOM 765 C CA . PRO A 1 104 ? 4.727 49.625 13.586 1 98.12 104 PRO A CA 1
ATOM 766 C C . PRO A 1 104 ? 6.074 50.312 13.391 1 98.12 104 PRO A C 1
ATOM 768 O O . PRO A 1 104 ? 7.055 49.938 14.055 1 98.12 104 PRO A O 1
ATOM 771 N N . SER A 1 105 ? 6.094 51.25 12.508 1 96.75 105 SER A N 1
ATOM 772 C CA . SER A 1 105 ? 7.348 51.906 12.148 1 96.75 105 SER A CA 1
ATOM 773 C C . SER A 1 105 ? 7.938 52.688 13.328 1 96.75 105 SER A C 1
ATOM 775 O O . SER A 1 105 ? 9.156 52.844 13.43 1 96.75 105 SER A O 1
ATOM 777 N N . ASN A 1 106 ? 7.137 53.094 14.203 1 95.31 106 ASN A N 1
ATOM 778 C CA . ASN A 1 106 ? 7.609 53.906 15.328 1 95.31 106 ASN A CA 1
ATOM 779 C C . ASN A 1 106 ? 7.938 53.031 16.531 1 95.31 106 ASN A C 1
ATOM 781 O O . ASN A 1 106 ? 8.297 53.531 17.594 1 95.31 106 ASN A O 1
ATOM 785 N N . ALA A 1 107 ? 7.828 51.719 16.406 1 95.19 107 ALA A N 1
ATOM 786 C CA . ALA A 1 107 ? 8.164 50.812 17.5 1 95.19 107 ALA A CA 1
ATOM 787 C C . ALA A 1 107 ? 9.672 50.812 17.766 1 95.19 107 ALA A C 1
ATOM 789 O O . ALA A 1 107 ? 10.469 50.938 16.828 1 95.19 107 ALA A O 1
ATOM 790 N N . SER A 1 108 ? 10.023 50.688 19.047 1 92.69 108 SER A N 1
ATOM 791 C CA . SER A 1 108 ? 11.414 50.562 19.484 1 92.69 108 SER A CA 1
ATOM 792 C C . SER A 1 108 ? 11.641 49.312 20.312 1 92.69 108 SER A C 1
ATOM 794 O O . SER A 1 108 ? 10.688 48.594 20.609 1 92.69 108 SER A O 1
ATOM 796 N N . ARG A 1 109 ? 12.812 49.094 20.672 1 93.25 109 ARG A N 1
ATOM 797 C CA . ARG A 1 109 ? 13.164 47.906 21.453 1 93.25 109 ARG A CA 1
ATOM 798 C C . ARG A 1 109 ? 12.43 47.906 22.781 1 93.25 109 ARG A C 1
ATOM 800 O O . ARG A 1 109 ? 12.32 46.844 23.438 1 93.25 109 ARG A O 1
ATOM 807 N N . HIS A 1 110 ? 11.891 49.062 23.188 1 94.88 110 HIS A N 1
ATOM 808 C CA . HIS A 1 110 ? 11.234 49.188 24.484 1 94.88 110 HIS A CA 1
ATOM 809 C C . HIS A 1 110 ? 9.719 49.156 24.344 1 94.88 110 HIS A C 1
ATOM 811 O O . HIS A 1 110 ? 9 49.156 25.344 1 94.88 110 HIS A O 1
ATOM 817 N N . SER A 1 111 ? 9.188 49.062 23.156 1 96.81 111 SER A N 1
ATOM 818 C CA . SER A 1 111 ? 7.75 49.125 22.922 1 96.81 111 SER A CA 1
ATOM 819 C C . SER A 1 111 ? 7.043 47.906 23.531 1 96.81 111 SER A C 1
ATOM 821 O O . SER A 1 111 ? 5.914 48.031 24.016 1 96.81 111 SER A O 1
ATOM 823 N N . ALA A 1 112 ? 7.645 46.719 23.516 1 98.19 112 ALA A N 1
ATOM 824 C CA . ALA A 1 112 ? 7.141 45.5 24.109 1 98.19 112 ALA A CA 1
ATOM 825 C C . ALA A 1 112 ? 5.738 45.156 23.609 1 98.19 112 ALA A C 1
ATOM 827 O O . ALA A 1 112 ? 4.824 44.938 24.391 1 98.19 112 ALA A O 1
ATOM 828 N N . LEU A 1 113 ? 5.547 45.219 22.312 1 98.75 113 LEU A N 1
ATOM 829 C CA . LEU A 1 113 ? 4.258 44.906 21.703 1 98.75 113 LEU A CA 1
ATOM 830 C C . LEU A 1 113 ? 4.02 43.406 21.672 1 98.75 113 LEU A C 1
ATOM 832 O O . LEU A 1 113 ? 4.949 42.625 21.453 1 98.75 113 LEU A O 1
ATOM 836 N N . PRO A 1 114 ? 2.789 43 21.906 1 98.75 114 PRO A N 1
ATOM 837 C CA . PRO A 1 114 ? 2.475 41.562 21.75 1 98.75 114 PRO A CA 1
ATOM 838 C C . PRO A 1 114 ? 2.848 41.031 20.359 1 98.75 114 PRO A C 1
ATOM 840 O O . PRO A 1 114 ? 2.709 41.75 19.359 1 98.75 114 PRO A O 1
ATOM 843 N N . VAL A 1 115 ? 3.275 39.75 20.266 1 98.94 115 VAL A N 1
ATOM 844 C CA . VAL A 1 115 ? 3.73 39.156 19.016 1 98.94 115 VAL A CA 1
ATOM 845 C C . VAL A 1 115 ? 2.754 38.062 18.594 1 98.94 115 VAL A C 1
ATOM 847 O O . VAL A 1 115 ? 2.404 37.188 19.375 1 98.94 115 VAL A O 1
ATOM 850 N N . TYR A 1 116 ? 2.232 38.125 17.391 1 98.88 116 TYR A N 1
ATOM 851 C CA . TYR A 1 116 ? 1.494 37.062 16.766 1 98.88 116 TYR A CA 1
ATOM 852 C C . TYR A 1 116 ? 2.396 36.25 15.844 1 98.88 116 TYR A C 1
ATOM 854 O O . TYR A 1 116 ? 2.889 36.75 14.836 1 98.88 116 TYR A O 1
ATOM 862 N N . PHE A 1 117 ? 2.674 35.062 16.219 1 98.94 117 PHE A N 1
ATOM 863 C CA . PHE A 1 117 ? 3.521 34.125 15.492 1 98.94 117 PHE A CA 1
ATOM 864 C C . PHE A 1 117 ? 2.68 33.062 14.758 1 98.94 117 PHE A C 1
ATOM 866 O O . PHE A 1 117 ? 2.119 32.156 15.383 1 98.94 117 PHE A O 1
ATOM 873 N N . TYR A 1 118 ? 2.658 33.094 13.422 1 98.81 118 TYR A N 1
ATOM 874 C CA . TYR A 1 118 ? 1.706 32.281 12.672 1 98.81 118 TYR A CA 1
ATOM 875 C C . TYR A 1 118 ? 2.4 31.109 12.016 1 98.81 118 TYR A C 1
ATOM 877 O O . TYR A 1 118 ? 3.371 31.281 11.273 1 98.81 118 TYR A O 1
ATOM 885 N N . ILE A 1 119 ? 1.88 29.906 12.234 1 98.81 119 ILE A N 1
ATOM 886 C CA . ILE A 1 119 ? 2.408 28.672 11.68 1 98.81 119 ILE A CA 1
ATOM 887 C C . ILE A 1 119 ? 1.536 28.219 10.516 1 98.81 119 ILE A C 1
ATOM 889 O O . ILE A 1 119 ? 0.351 27.922 10.695 1 98.81 119 ILE A O 1
ATOM 893 N N . GLN A 1 120 ? 2.125 28.062 9.359 1 97.25 120 GLN A N 1
ATOM 894 C CA . GLN A 1 120 ? 1.421 27.719 8.125 1 97.25 120 GLN A CA 1
ATOM 895 C C . GLN A 1 120 ? 0.876 26.297 8.188 1 97.25 120 GLN A C 1
ATOM 897 O O . GLN A 1 120 ? 1.448 25.438 8.859 1 97.25 120 GLN A O 1
ATOM 902 N N . GLY A 1 121 ? -0.224 26.109 7.398 1 98 121 GLY A N 1
ATOM 903 C CA . GLY A 1 121 ? -0.758 24.766 7.219 1 98 121 GLY A CA 1
ATOM 904 C C . GLY A 1 121 ? -0.122 24.016 6.062 1 98 121 GLY A C 1
ATOM 905 O O . GLY A 1 121 ? 0.964 24.375 5.605 1 98 121 GLY A O 1
ATOM 906 N N . GLY A 1 122 ? -0.788 22.875 5.695 1 97.81 122 GLY A N 1
ATOM 907 C CA . GLY A 1 122 ? -0.327 22.109 4.547 1 97.81 122 GLY A CA 1
ATOM 908 C C . GLY A 1 122 ? -0.039 20.656 4.871 1 97.81 122 GLY A C 1
ATOM 909 O O . GLY A 1 122 ? 0.696 19.984 4.145 1 97.81 122 GLY A O 1
ATOM 910 N N . GLY A 1 123 ? -0.55 20.172 5.918 1 98.12 123 GLY A N 1
ATOM 911 C CA . GLY A 1 123 ? -0.481 18.766 6.254 1 98.12 123 GLY A CA 1
ATOM 912 C C . GLY A 1 123 ? 0.936 18.266 6.48 1 98.12 123 GLY A C 1
ATOM 913 O O . GLY A 1 123 ? 1.244 17.109 6.219 1 98.12 123 GLY A O 1
ATOM 914 N N . PHE A 1 124 ? 1.857 19.172 6.789 1 98.5 124 PHE A N 1
ATOM 915 C CA . PHE A 1 124 ? 3.279 18.891 6.957 1 98.5 124 PHE A CA 1
ATOM 916 C C . PHE A 1 124 ? 3.893 18.422 5.648 1 98.5 124 PHE A C 1
ATOM 918 O O . PHE A 1 124 ? 4.988 17.844 5.641 1 98.5 124 PHE A O 1
ATOM 925 N N . ASN A 1 125 ? 3.16 18.562 4.566 1 98.38 125 ASN A N 1
ATOM 926 C CA . ASN A 1 125 ? 3.627 18.172 3.24 1 98.38 125 ASN A CA 1
ATOM 927 C C . ASN A 1 125 ? 3.695 19.375 2.295 1 98.38 125 ASN A C 1
ATOM 929 O O . ASN A 1 125 ? 4.016 19.219 1.115 1 98.38 125 ASN A O 1
ATOM 933 N N . GLY A 1 126 ? 3.334 20.531 2.793 1 96.81 126 GLY A N 1
ATOM 934 C CA . GLY A 1 126 ? 3.445 21.812 2.092 1 96.81 126 GLY A CA 1
ATOM 935 C C . GLY A 1 126 ? 3.271 23.016 3.004 1 96.81 126 GLY A C 1
ATOM 936 O O . GLY A 1 126 ? 2.838 22.875 4.148 1 96.81 126 GLY A O 1
ATOM 937 N N . ASN A 1 127 ? 3.705 24.141 2.57 1 95.75 127 ASN A N 1
ATOM 938 C CA . ASN A 1 127 ? 3.379 25.422 3.176 1 95.75 127 ASN A CA 1
ATOM 939 C C . ASN A 1 127 ? 2.229 26.109 2.447 1 95.75 127 ASN A C 1
ATOM 941 O O . ASN A 1 127 ? 2.436 26.75 1.417 1 95.75 127 ASN A O 1
ATOM 945 N N . THR A 1 128 ? 1.067 26.078 3.045 1 93.81 128 THR A N 1
ATOM 946 C CA . THR A 1 128 ? -0.1 26.406 2.232 1 93.81 128 THR A CA 1
ATOM 947 C C . THR A 1 128 ? -0.61 27.797 2.557 1 93.81 128 THR A C 1
ATOM 949 O O . THR A 1 128 ? -1.582 28.266 1.958 1 93.81 128 THR A O 1
ATOM 952 N N . ASN A 1 129 ? -0.057 28.547 3.479 1 94.62 129 ASN A N 1
ATOM 953 C CA . ASN A 1 129 ? -0.362 29.938 3.766 1 94.62 129 ASN A CA 1
ATOM 954 C C . ASN A 1 129 ? 0.854 30.844 3.549 1 94.62 129 ASN A C 1
ATOM 956 O O . ASN A 1 129 ? 1.252 31.578 4.449 1 94.62 129 ASN A O 1
ATOM 960 N N . PRO A 1 130 ? 1.299 30.844 2.363 1 93.31 130 PRO A N 1
ATOM 961 C CA . PRO A 1 130 ? 2.578 31.516 2.135 1 93.31 130 PRO A CA 1
ATOM 962 C C . PRO A 1 130 ? 2.443 33.031 2.088 1 93.31 130 PRO A C 1
ATOM 964 O O . PRO A 1 130 ? 1.486 33.562 1.506 1 93.31 130 PRO A O 1
ATOM 967 N N . ASN A 1 131 ? 3.307 33.719 2.721 1 95.69 131 ASN A N 1
ATOM 968 C CA . ASN A 1 131 ? 3.557 35.156 2.516 1 95.69 131 ASN A CA 1
ATOM 969 C C . ASN A 1 131 ? 2.328 35.969 2.854 1 95.69 131 ASN A C 1
ATOM 971 O O . ASN A 1 131 ? 2.018 36.938 2.152 1 95.69 131 ASN A O 1
ATOM 975 N N . TYR A 1 132 ? 1.559 35.531 3.814 1 97.44 132 TYR A N 1
ATOM 976 C CA . TYR A 1 132 ? 0.46 36.344 4.285 1 97.44 132 TYR A CA 1
ATOM 977 C C . TYR A 1 132 ? 0.975 37.688 4.785 1 97.44 132 TYR A C 1
ATOM 979 O O . TYR A 1 132 ? 2.047 37.781 5.391 1 97.44 132 TYR A O 1
ATOM 987 N N . ASN A 1 133 ? 0.175 38.719 4.496 1 98.06 133 ASN A N 1
ATOM 988 C CA . ASN A 1 133 ? 0.575 40.094 4.801 1 98.06 133 ASN A CA 1
ATOM 989 C C . ASN A 1 133 ? 0.125 40.5 6.199 1 98.06 133 ASN A C 1
ATOM 991 O O . ASN A 1 133 ? -1.055 40.781 6.418 1 98.06 133 ASN A O 1
ATOM 995 N N . GLY A 1 134 ? 1.123 40.656 7.113 1 98.12 134 GLY A N 1
ATOM 996 C CA . GLY A 1 134 ? 0.849 40.938 8.516 1 98.12 134 GLY A CA 1
ATOM 997 C C . GLY A 1 134 ? 0.365 42.375 8.742 1 98.12 134 GLY A C 1
ATOM 998 O O . GLY A 1 134 ? -0.15 42.688 9.812 1 98.12 134 GLY A O 1
ATOM 999 N N . LYS A 1 135 ? 0.419 43.25 7.73 1 97.62 135 LYS A N 1
ATOM 1000 C CA . LYS A 1 135 ? 0.01 44.625 7.887 1 97.62 135 LYS A CA 1
ATOM 1001 C C . LYS A 1 135 ? -1.477 44.75 8.219 1 97.62 135 LYS A C 1
ATOM 1003 O O . LYS A 1 135 ? -1.892 45.625 8.961 1 97.62 135 LYS A O 1
ATOM 1008 N N . GLY A 1 136 ? -2.168 43.781 7.641 1 96.44 136 GLY A N 1
ATOM 1009 C CA . GLY A 1 136 ? -3.604 43.812 7.871 1 96.44 136 GLY A CA 1
ATOM 1010 C C . GLY A 1 136 ? -3.975 43.688 9.336 1 96.44 136 GLY A C 1
ATOM 1011 O O . GLY A 1 136 ? -4.797 44.438 9.836 1 96.44 136 GLY A O 1
ATOM 1012 N N . LEU A 1 137 ? -3.453 42.781 10.023 1 98 137 LEU A N 1
ATOM 1013 C CA . LEU A 1 137 ? -3.742 42.562 11.438 1 98 137 LEU A CA 1
ATOM 1014 C C . LEU A 1 137 ? -3.219 43.719 12.281 1 98 137 LEU A C 1
ATOM 1016 O O . LEU A 1 137 ? -3.855 44.094 13.266 1 98 137 LEU A O 1
ATOM 1020 N N . ILE A 1 138 ? -2.053 44.281 11.93 1 98.56 138 ILE A N 1
ATOM 1021 C CA . ILE A 1 138 ? -1.476 45.406 12.664 1 98.56 138 ILE A CA 1
ATOM 1022 C C . ILE A 1 138 ? -2.387 46.625 12.547 1 98.56 138 ILE A C 1
ATOM 1024 O O . ILE A 1 138 ? -2.678 47.281 13.547 1 98.56 138 ILE A O 1
ATOM 1028 N N . LEU A 1 139 ? -2.84 46.844 11.352 1 97.94 139 LEU A N 1
ATOM 1029 C CA . LEU A 1 139 ? -3.768 47.938 11.148 1 97.94 139 LEU A CA 1
ATOM 1030 C C . LEU A 1 139 ? -5.047 47.75 11.953 1 97.94 139 LEU A C 1
ATOM 1032 O O . LEU A 1 139 ? -5.516 48.656 12.625 1 97.94 139 LEU A O 1
ATOM 1036 N N . ALA A 1 140 ? -5.602 46.562 11.891 1 97.5 140 ALA A N 1
ATOM 1037 C CA . ALA A 1 140 ? -6.84 46.25 12.602 1 97.5 140 ALA A CA 1
ATOM 1038 C C . ALA A 1 140 ? -6.656 46.375 14.109 1 97.5 140 ALA A C 1
ATOM 1040 O O . ALA A 1 140 ? -7.609 46.688 14.836 1 97.5 140 ALA A O 1
ATOM 1041 N N . SER A 1 141 ? -5.461 46.25 14.602 1 98.25 141 SER A N 1
ATOM 1042 C CA . SER A 1 141 ? -5.168 46.281 16.031 1 98.25 141 SER A CA 1
ATOM 1043 C C . SER A 1 141 ? -4.93 47.719 16.516 1 98.25 141 SER A C 1
ATOM 1045 O O . SER A 1 141 ? -4.723 47.938 17.703 1 98.25 141 SER A O 1
ATOM 1047 N N . GLY A 1 142 ? -4.852 48.656 15.594 1 98 142 GLY A N 1
ATOM 1048 C CA . GLY A 1 142 ? -4.461 50 15.938 1 98 142 GLY A CA 1
ATOM 1049 C C . GLY A 1 142 ? -2.977 50.156 16.203 1 98 142 GLY A C 1
ATOM 1050 O O . GLY A 1 142 ? -2.568 50.906 17.094 1 98 142 GLY A O 1
ATOM 1051 N N . MET A 1 143 ? -2.213 49.375 15.516 1 98 143 MET A N 1
ATOM 1052 C CA . MET A 1 143 ? -0.755 49.438 15.602 1 98 143 MET A CA 1
ATOM 1053 C C . MET A 1 143 ? -0.262 48.875 16.938 1 98 143 MET A C 1
ATOM 1055 O O . MET A 1 143 ? 0.686 49.406 17.516 1 98 143 MET A O 1
ATOM 1059 N N . ASN A 1 144 ? -0.904 47.812 17.438 1 98.12 144 ASN A N 1
ATOM 1060 C CA . ASN A 1 144 ? -0.618 47.375 18.797 1 98.12 144 ASN A CA 1
ATOM 1061 C C . ASN A 1 144 ? -0.067 45.938 18.828 1 98.12 144 ASN A C 1
ATOM 1063 O O . ASN A 1 144 ? -0.261 45.219 19.812 1 98.12 144 ASN A O 1
ATOM 1067 N N . MET A 1 145 ? 0.573 45.531 17.781 1 98.62 145 MET A N 1
ATOM 1068 C CA . MET A 1 145 ? 1.146 44.188 17.766 1 98.62 145 MET A CA 1
ATOM 1069 C C . MET A 1 145 ? 2.232 44.062 16.703 1 98.62 145 MET A C 1
ATOM 1071 O O . MET A 1 145 ? 2.355 44.938 15.836 1 98.62 145 MET A O 1
ATOM 1075 N N . VAL A 1 146 ? 3.057 43.094 16.797 1 98.75 146 VAL A N 1
ATOM 1076 C CA . VAL A 1 146 ? 4.02 42.625 15.797 1 98.75 146 VAL A CA 1
ATOM 1077 C C . VAL A 1 146 ? 3.582 41.281 15.234 1 98.75 146 VAL A C 1
ATOM 1079 O O . VAL A 1 146 ? 3.018 40.438 15.953 1 98.75 146 VAL A O 1
ATOM 1082 N N . VAL A 1 147 ? 3.746 41.062 13.914 1 98.88 147 VAL A N 1
ATOM 1083 C CA . VAL A 1 147 ? 3.363 39.812 13.273 1 98.88 147 VAL A CA 1
ATOM 1084 C C . VAL A 1 147 ? 4.598 39.156 12.672 1 98.88 147 VAL A C 1
ATOM 1086 O O . VAL A 1 147 ? 5.422 39.812 12.039 1 98.88 147 VAL A O 1
ATOM 1089 N N . VAL A 1 148 ? 4.719 37.875 12.922 1 98.88 148 VAL A N 1
ATOM 1090 C CA . VAL A 1 148 ? 5.801 37.062 12.367 1 98.88 148 VAL A CA 1
ATOM 1091 C C . VAL A 1 148 ? 5.219 35.906 11.57 1 98.88 148 VAL A C 1
ATOM 1093 O O . VAL A 1 148 ? 4.371 35.156 12.078 1 98.88 148 VAL A O 1
ATOM 1096 N N . THR A 1 149 ? 5.559 35.75 10.328 1 98.56 149 THR A N 1
ATOM 1097 C CA . THR A 1 149 ? 5.305 34.562 9.5 1 98.56 149 THR A CA 1
ATOM 1098 C C . THR A 1 149 ? 6.613 33.906 9.086 1 98.56 149 THR A C 1
ATOM 1100 O O . THR A 1 149 ? 7.676 34.531 9.156 1 98.56 149 THR A O 1
ATOM 1103 N N . PHE A 1 150 ? 6.551 32.625 8.703 1 98.44 150 PHE A N 1
ATOM 1104 C CA . PHE A 1 150 ? 7.793 31.938 8.367 1 98.44 150 PHE A CA 1
ATOM 1105 C C . PHE A 1 150 ? 7.516 30.625 7.625 1 98.44 150 PHE A C 1
ATOM 1107 O O . PHE A 1 150 ? 6.367 30.188 7.547 1 98.44 150 PHE A O 1
ATOM 1114 N N . ASN A 1 151 ? 8.555 30.141 7.008 1 97.88 151 ASN A N 1
ATOM 1115 C CA . ASN A 1 151 ? 8.555 28.812 6.391 1 97.88 151 ASN A CA 1
ATOM 1116 C C . ASN A 1 151 ? 9.203 27.766 7.297 1 97.88 151 ASN A C 1
ATOM 1118 O O . ASN A 1 151 ? 10.07 28.094 8.109 1 97.88 151 ASN A O 1
ATOM 1122 N N . TYR A 1 152 ? 8.766 26.578 7.211 1 98.75 152 TYR A N 1
ATOM 1123 C CA . TYR A 1 152 ? 9.422 25.438 7.828 1 98.75 152 TYR A CA 1
ATOM 1124 C C . TYR A 1 152 ? 9.453 24.25 6.875 1 98.75 152 TYR A C 1
ATOM 1126 O O . TYR A 1 152 ? 8.648 24.172 5.941 1 98.75 152 TYR A O 1
ATOM 1134 N N . ARG A 1 153 ? 10.469 23.391 7.02 1 98.31 153 ARG A N 1
ATOM 1135 C CA . ARG A 1 153 ? 10.625 22.25 6.117 1 98.31 153 ARG A CA 1
ATOM 1136 C C . ARG A 1 153 ? 9.438 21.297 6.219 1 98.31 153 ARG A C 1
ATOM 1138 O O . ARG A 1 153 ? 8.945 21.031 7.316 1 98.31 153 ARG A O 1
ATOM 1145 N N . VAL A 1 154 ? 9.008 20.703 5.094 1 98.44 154 VAL A N 1
ATOM 1146 C CA . VAL A 1 154 ? 7.859 19.812 5.004 1 98.44 154 VAL A CA 1
ATOM 1147 C C . VAL A 1 154 ? 8.242 18.547 4.227 1 98.44 154 VAL A C 1
ATOM 1149 O O . VAL A 1 154 ? 9.398 18.406 3.812 1 98.44 154 VAL A O 1
ATOM 1152 N N . GLY A 1 155 ? 7.277 17.609 4.09 1 98.19 155 GLY A N 1
ATOM 1153 C CA . GLY A 1 155 ? 7.582 16.375 3.371 1 98.19 155 GLY A CA 1
ATOM 1154 C C . GLY A 1 155 ? 8.773 15.625 3.941 1 98.19 155 GLY A C 1
ATOM 1155 O O . GLY A 1 155 ? 8.984 15.617 5.156 1 98.19 155 GLY A O 1
ATOM 1156 N N . PRO A 1 156 ? 9.523 15.023 3.078 1 98.12 156 PRO A N 1
ATOM 1157 C CA . PRO A 1 156 ? 10.672 14.273 3.594 1 98.12 156 PRO A CA 1
ATOM 1158 C C . PRO A 1 156 ? 11.758 15.18 4.176 1 98.12 156 PRO A C 1
ATOM 1160 O O . PRO A 1 156 ? 12.562 14.742 5 1 98.12 156 PRO A O 1
ATOM 1163 N N . TYR A 1 157 ? 11.734 16.438 3.803 1 98.06 157 TYR A N 1
ATOM 1164 C CA . TYR A 1 157 ? 12.758 17.359 4.285 1 98.06 157 TYR A CA 1
ATOM 1165 C C . TYR A 1 157 ? 12.539 17.688 5.758 1 98.06 157 TYR A C 1
ATOM 1167 O O . TYR A 1 157 ? 13.5 17.969 6.484 1 98.06 157 TYR A O 1
ATOM 1175 N N . GLY A 1 158 ? 11.305 17.672 6.125 1 98.56 158 GLY A N 1
ATOM 1176 C CA . GLY A 1 158 ? 10.977 18.047 7.492 1 98.56 158 GLY A CA 1
ATOM 1177 C C . GLY A 1 158 ? 10.586 16.859 8.359 1 98.56 158 GLY A C 1
ATOM 1178 O O . GLY A 1 158 ? 10.688 16.922 9.586 1 98.56 158 GLY A O 1
ATOM 1179 N N . PHE A 1 159 ? 10.203 15.727 7.711 1 98.69 159 PHE A N 1
ATOM 1180 C CA . PHE A 1 159 ? 9.547 14.719 8.531 1 98.69 159 PHE A CA 1
ATOM 1181 C C . PHE A 1 159 ? 9.938 13.32 8.078 1 98.69 159 PHE A C 1
ATOM 1183 O O . PHE A 1 159 ? 9.203 12.352 8.32 1 98.69 159 PHE A O 1
ATOM 1190 N N . LEU A 1 160 ? 11.086 13.18 7.418 1 98.31 160 LEU A N 1
ATOM 1191 C CA . LEU A 1 160 ? 11.617 11.852 7.137 1 98.31 160 LEU A CA 1
ATOM 1192 C C . LEU A 1 160 ? 11.906 11.094 8.43 1 98.31 160 LEU A C 1
ATOM 1194 O O . LEU A 1 160 ? 12.445 11.656 9.375 1 98.31 160 LEU A O 1
ATOM 1198 N N . ALA A 1 161 ? 11.531 9.836 8.453 1 98.38 161 ALA A N 1
ATOM 1199 C CA . ALA A 1 161 ? 11.75 9.039 9.656 1 98.38 161 ALA A CA 1
ATOM 1200 C C . ALA A 1 161 ? 12.172 7.613 9.297 1 98.38 161 ALA A C 1
ATOM 1202 O O . ALA A 1 161 ? 11.789 7.094 8.25 1 98.38 161 ALA A O 1
ATOM 1203 N N . GLY A 1 162 ? 12.875 6.969 10.109 1 97.62 162 GLY A N 1
ATOM 1204 C CA . GLY A 1 162 ? 13.445 5.633 10.039 1 97.62 162 GLY A CA 1
ATOM 1205 C C . GLY A 1 162 ? 14.609 5.426 10.992 1 97.62 162 GLY A C 1
ATOM 1206 O O . GLY A 1 162 ? 15.055 6.367 11.648 1 97.62 162 GLY A O 1
ATOM 1207 N N . LYS A 1 163 ? 15.094 4.277 11.094 1 97.5 163 LYS A N 1
ATOM 1208 C CA . LYS A 1 163 ? 16.172 3.959 12.023 1 97.5 163 LYS A CA 1
ATOM 1209 C C . LYS A 1 163 ? 17.453 4.699 11.648 1 97.5 163 LYS A C 1
ATOM 1211 O O . LYS A 1 163 ? 18.188 5.16 12.523 1 97.5 163 LYS A O 1
ATOM 1216 N N . GLU A 1 164 ? 17.734 4.812 10.367 1 97.38 164 GLU A N 1
ATOM 1217 C CA . GLU A 1 164 ? 18.922 5.523 9.891 1 97.38 164 GLU A CA 1
ATOM 1218 C C . GLU A 1 164 ? 18.875 7 10.273 1 97.38 164 GLU A C 1
ATOM 1220 O O . GLU A 1 164 ? 19.875 7.566 10.711 1 97.38 164 GLU A O 1
ATOM 1225 N N . VAL A 1 165 ? 17.703 7.59 10.117 1 98 165 VAL A N 1
ATOM 1226 C CA . VAL A 1 165 ? 17.531 9 10.438 1 98 165 VAL A CA 1
ATOM 1227 C C . VAL A 1 165 ? 17.656 9.219 11.938 1 98 165 VAL A C 1
ATOM 1229 O O . VAL A 1 165 ? 18.359 10.133 12.383 1 98 165 VAL A O 1
ATOM 1232 N N . ALA A 1 166 ? 16.984 8.398 12.711 1 97.88 166 ALA A N 1
ATOM 1233 C CA . ALA A 1 166 ? 17.047 8.492 14.164 1 97.88 166 ALA A CA 1
ATOM 1234 C C . ALA A 1 166 ? 18.484 8.359 14.672 1 97.88 166 ALA A C 1
ATOM 1236 O O . ALA A 1 166 ? 18.859 9.023 15.641 1 97.88 166 ALA A O 1
ATOM 1237 N N . ARG A 1 167 ? 19.234 7.562 14.008 1 97 167 ARG A N 1
ATOM 1238 C CA . ARG A 1 167 ? 20.578 7.246 14.469 1 97 167 ARG A CA 1
ATOM 1239 C C . ARG A 1 167 ? 21.578 8.312 14.016 1 97 167 ARG A C 1
ATOM 1241 O O . ARG A 1 167 ? 22.469 8.703 14.781 1 97 167 ARG A O 1
ATOM 1248 N N . ALA A 1 168 ? 21.438 8.797 12.781 1 96.62 168 ALA A N 1
ATOM 1249 C CA . ALA A 1 168 ? 22.562 9.531 12.188 1 96.62 168 ALA A CA 1
ATOM 1250 C C . ALA A 1 168 ? 22.109 10.906 11.695 1 96.62 168 ALA A C 1
ATOM 1252 O O . ALA A 1 168 ? 22.922 11.688 11.195 1 96.62 168 ALA A O 1
ATOM 1253 N N . ALA A 1 169 ? 20.922 11.258 11.812 1 97.06 169 ALA A N 1
ATOM 1254 C CA . ALA A 1 169 ? 20.375 12.57 11.461 1 97.06 169 ALA A CA 1
ATOM 1255 C C . ALA A 1 169 ? 19.469 13.102 12.562 1 97.06 169 ALA A C 1
ATOM 1257 O O . ALA A 1 169 ? 19.812 13.047 13.742 1 97.06 169 ALA A O 1
ATOM 1258 N N . SER A 1 170 ? 18.312 13.734 12.109 1 98.12 170 SER A N 1
ATOM 1259 C CA . SER A 1 170 ? 17.391 14.312 13.07 1 98.12 170 SER A CA 1
ATOM 1260 C C . SER A 1 170 ? 15.938 14.102 12.641 1 98.12 170 SER A C 1
ATOM 1262 O O . SER A 1 170 ? 15.609 14.234 11.461 1 98.12 170 SER A O 1
ATOM 1264 N N . LEU A 1 171 ? 15.125 13.633 13.594 1 98.62 171 LEU A N 1
ATOM 1265 C CA . LEU A 1 171 ? 13.695 13.445 13.367 1 98.62 171 LEU A CA 1
ATOM 1266 C C . LEU A 1 171 ? 12.93 14.742 13.594 1 98.62 171 LEU A C 1
ATOM 1268 O O . LEU A 1 171 ? 13.391 15.625 14.32 1 98.62 171 LEU A O 1
ATOM 1272 N N . ASN A 1 172 ? 11.719 14.875 12.953 1 98.81 172 ASN A N 1
ATOM 1273 C CA . ASN A 1 172 ? 10.773 15.961 13.188 1 98.81 172 ASN A CA 1
ATOM 1274 C C . ASN A 1 172 ? 11.406 17.328 12.938 1 98.81 172 ASN A C 1
ATOM 1276 O O . ASN A 1 172 ? 11.227 18.25 13.734 1 98.81 172 ASN A O 1
ATOM 1280 N N . ASN A 1 173 ? 12.148 17.422 11.914 1 98.88 173 ASN A N 1
ATOM 1281 C CA . ASN A 1 173 ? 12.867 18.656 11.617 1 98.88 173 ASN A CA 1
ATOM 1282 C C . ASN A 1 173 ? 11.914 19.812 11.352 1 98.88 173 ASN A C 1
ATOM 1284 O O . ASN A 1 173 ? 12.219 20.969 11.672 1 98.88 173 ASN A O 1
ATOM 1288 N N . GLY A 1 174 ? 10.734 19.531 10.711 1 98.81 174 GLY A N 1
ATOM 1289 C CA . GLY A 1 174 ? 9.758 20.594 10.547 1 98.81 174 GLY A CA 1
ATOM 1290 C C . GLY A 1 174 ? 9.336 21.234 11.859 1 98.81 174 GLY A C 1
ATOM 1291 O O . GLY A 1 174 ? 9.25 22.453 11.961 1 98.81 174 GLY A O 1
ATOM 1292 N N . LEU A 1 175 ? 9.078 20.406 12.828 1 98.81 175 LEU A N 1
ATOM 1293 C CA . LEU A 1 175 ? 8.734 20.906 14.156 1 98.81 175 LEU A CA 1
ATOM 1294 C C . LEU A 1 175 ? 9.914 21.641 14.789 1 98.81 175 LEU A C 1
ATOM 1296 O O . LEU A 1 175 ? 9.734 22.656 15.461 1 98.81 175 LEU A O 1
ATOM 1300 N N . LYS A 1 176 ? 11.094 21.109 14.586 1 98.94 176 LYS A N 1
ATOM 1301 C CA . LYS A 1 176 ? 12.297 21.734 15.125 1 98.94 176 LYS A CA 1
ATOM 1302 C C . LYS A 1 176 ? 12.562 23.078 14.438 1 98.94 176 LYS A C 1
ATOM 1304 O O . LYS A 1 176 ? 13.086 24 15.062 1 98.94 176 LYS A O 1
ATOM 1309 N N . ASP A 1 177 ? 12.258 23.141 13.156 1 98.94 177 ASP A N 1
ATOM 1310 C CA . ASP A 1 177 ? 12.328 24.438 12.484 1 98.94 177 ASP A CA 1
ATOM 1311 C C . ASP A 1 177 ? 11.422 25.469 13.156 1 98.94 177 ASP A C 1
ATOM 1313 O O . ASP A 1 177 ? 11.805 26.625 13.344 1 98.94 177 ASP A O 1
ATOM 1317 N N . ILE A 1 178 ? 10.219 25.078 13.516 1 98.94 178 ILE A N 1
ATOM 1318 C CA . ILE A 1 178 ? 9.266 25.969 14.18 1 98.94 178 ILE A CA 1
ATOM 1319 C C . ILE A 1 178 ? 9.836 26.406 15.531 1 98.94 178 ILE A C 1
ATOM 1321 O O . ILE A 1 178 ? 9.797 27.594 15.867 1 98.94 178 ILE A O 1
ATOM 1325 N N . ILE A 1 179 ? 10.375 25.484 16.25 1 98.88 179 ILE A N 1
ATOM 1326 C CA . ILE A 1 179 ? 10.984 25.797 17.531 1 98.88 179 ILE A CA 1
ATOM 1327 C C . ILE A 1 179 ? 12.148 26.766 17.328 1 98.88 179 ILE A C 1
ATOM 1329 O O . ILE A 1 179 ? 12.297 27.734 18.078 1 98.88 179 ILE A O 1
ATOM 1333 N N . LYS A 1 180 ? 12.938 26.516 16.328 1 98.88 180 LYS A N 1
ATOM 1334 C CA . LYS A 1 180 ? 14.062 27.391 16.016 1 98.88 180 LYS A CA 1
ATOM 1335 C C . LYS A 1 180 ? 13.594 28.812 15.719 1 98.88 180 LYS A C 1
ATOM 1337 O O . LYS A 1 180 ? 14.234 29.781 16.141 1 98.88 180 LYS A O 1
ATOM 1342 N N . ALA A 1 181 ? 12.578 28.938 14.969 1 98.94 181 ALA A N 1
ATOM 1343 C CA . ALA A 1 181 ? 12.008 30.25 14.664 1 98.94 181 ALA A CA 1
ATOM 1344 C C . ALA A 1 181 ? 11.492 30.922 15.922 1 98.94 181 ALA A C 1
ATOM 1346 O O . ALA A 1 181 ? 11.633 32.156 16.078 1 98.94 181 ALA A O 1
ATOM 1347 N N . LEU A 1 182 ? 10.883 30.203 16.812 1 98.94 182 LEU A N 1
ATOM 1348 C CA . LEU A 1 182 ? 10.414 30.75 18.078 1 98.94 182 LEU A CA 1
ATOM 1349 C C . LEU A 1 182 ? 11.586 31.203 18.938 1 98.94 182 LEU A C 1
ATOM 1351 O O . LEU A 1 182 ? 11.492 32.219 19.625 1 98.94 182 LEU A O 1
ATOM 1355 N N . GLU A 1 183 ? 12.641 30.422 18.938 1 98.88 183 GLU A N 1
ATOM 1356 C CA . GLU A 1 183 ? 13.852 30.844 19.641 1 98.88 183 GLU A CA 1
ATOM 1357 C C . GLU A 1 183 ? 14.383 32.156 19.062 1 98.88 183 GLU A C 1
ATOM 1359 O O . GLU A 1 183 ? 14.859 33 19.812 1 98.88 183 GLU A O 1
ATOM 1364 N N . TRP A 1 184 ? 14.367 32.25 17.781 1 98.81 184 TRP A N 1
ATOM 1365 C CA . TRP A 1 184 ? 14.75 33.469 17.141 1 98.81 184 TRP A CA 1
ATOM 1366 C C . TRP A 1 184 ? 13.914 34.656 17.656 1 98.81 184 TRP A C 1
ATOM 1368 O O . TRP A 1 184 ? 14.445 35.719 17.938 1 98.81 184 TRP A O 1
ATOM 1378 N N . VAL A 1 185 ? 12.602 34.469 17.766 1 98.88 185 VAL A N 1
ATOM 1379 C CA . VAL A 1 185 ? 11.688 35.469 18.281 1 98.88 185 VAL A CA 1
ATOM 1380 C C . VAL A 1 185 ? 12.094 35.844 19.703 1 98.88 185 VAL A C 1
ATOM 1382 O O . VAL A 1 185 ? 12.156 37.031 20.031 1 98.88 185 VAL A O 1
ATOM 1385 N N . GLN A 1 186 ? 12.391 34.969 20.531 1 98.38 186 GLN A N 1
ATOM 1386 C CA . GLN A 1 186 ? 12.805 35.219 21.906 1 98.38 186 GLN A CA 1
ATOM 1387 C C . GLN A 1 186 ? 14.062 36.062 21.938 1 98.38 186 GLN A C 1
ATOM 1389 O O . GLN A 1 186 ? 14.18 36.969 22.781 1 98.38 186 GLN A O 1
ATOM 1394 N N . LYS A 1 187 ? 14.875 35.812 21.094 1 98.12 187 LYS A N 1
ATOM 1395 C CA . LYS A 1 187 ? 16.188 36.438 21.141 1 98.12 187 LYS A CA 1
ATOM 1396 C C . LYS A 1 187 ? 16.156 37.844 20.484 1 98.12 187 LYS A C 1
ATOM 1398 O O . LYS A 1 187 ? 16.844 38.75 20.922 1 98.12 187 LYS A O 1
ATOM 1403 N N . TYR A 1 188 ? 15.305 38.031 19.422 1 98.31 188 TYR A N 1
ATOM 1404 C CA . TYR A 1 188 ? 15.586 39.156 18.578 1 98.31 188 TYR A CA 1
ATOM 1405 C C . TYR A 1 188 ? 14.344 40.031 18.406 1 98.31 188 TYR A C 1
ATOM 1407 O O . TYR A 1 188 ? 14.43 41.188 17.953 1 98.31 188 TYR A O 1
ATOM 1415 N N . ILE A 1 189 ? 13.148 39.594 18.766 1 98.62 189 ILE A N 1
ATOM 1416 C CA . ILE A 1 189 ? 11.922 40.281 18.328 1 98.62 189 ILE A CA 1
ATOM 1417 C C . ILE A 1 189 ? 11.828 41.656 18.953 1 98.62 189 ILE A C 1
ATOM 1419 O O . ILE A 1 189 ? 11.141 42.531 18.438 1 98.62 189 ILE A O 1
ATOM 1423 N N . SER A 1 190 ? 12.516 41.844 20.094 1 98.19 190 SER A N 1
ATOM 1424 C CA . SER A 1 190 ? 12.508 43.156 20.75 1 98.19 190 SER A CA 1
ATOM 1425 C C . SER A 1 190 ? 13.109 44.25 19.844 1 98.19 190 SER A C 1
ATOM 1427 O O . SER A 1 190 ? 12.711 45.406 19.922 1 98.19 190 SER A O 1
ATOM 1429 N N . GLN A 1 191 ? 14.031 43.844 18.984 1 96.94 191 GLN A N 1
ATOM 1430 C CA . GLN A 1 191 ? 14.648 44.812 18.062 1 96.94 191 GLN A CA 1
ATOM 1431 C C . GLN A 1 191 ? 13.633 45.344 17.078 1 96.94 191 GLN A C 1
ATOM 1433 O O . GLN A 1 191 ? 13.867 46.375 16.453 1 96.94 191 GLN A O 1
ATOM 1438 N N . PHE A 1 192 ? 12.531 44.719 16.969 1 97.81 192 PHE A N 1
ATOM 1439 C CA . PHE A 1 192 ? 11.469 45.125 16.062 1 97.81 192 PHE A CA 1
ATOM 1440 C C . PHE A 1 192 ? 10.289 45.688 16.828 1 97.81 192 PHE A C 1
ATOM 1442 O O . PHE A 1 192 ? 9.234 45.969 16.25 1 97.81 192 PHE A O 1
ATOM 1449 N N . GLY A 1 193 ? 10.43 45.75 18.203 1 97.88 193 GLY A N 1
ATOM 1450 C CA . GLY A 1 193 ? 9.406 46.312 19.047 1 97.88 193 GLY A CA 1
ATOM 1451 C C . GLY A 1 193 ? 8.523 45.281 19.719 1 97.88 193 GLY A C 1
ATOM 1452 O O . GLY A 1 193 ? 7.637 45.625 20.5 1 97.88 193 GLY A O 1
ATOM 1453 N N . GLY A 1 194 ? 8.766 44.031 19.406 1 98.69 194 GLY A N 1
ATOM 1454 C CA . GLY A 1 194 ? 7.961 42.969 19.984 1 98.69 194 GLY A CA 1
ATOM 1455 C C . GLY A 1 194 ? 8.375 42.594 21.391 1 98.69 194 GLY A C 1
ATOM 1456 O O . GLY A 1 194 ? 9.523 42.812 21.781 1 98.69 194 GLY A O 1
ATOM 1457 N N . ASP A 1 195 ? 7.504 42 22.125 1 98.75 195 ASP A N 1
ATOM 1458 C CA . ASP A 1 195 ? 7.742 41.5 23.469 1 98.75 195 ASP A CA 1
ATOM 1459 C C . ASP A 1 195 ? 7.984 40 23.469 1 98.75 195 ASP A C 1
ATOM 1461 O O . ASP A 1 195 ? 7.059 39.219 23.234 1 98.75 195 ASP A O 1
ATOM 1465 N N . PRO A 1 196 ? 9.195 39.531 23.719 1 98.44 196 PRO A N 1
ATOM 1466 C CA . PRO A 1 196 ? 9.445 38.062 23.719 1 98.44 196 PRO A CA 1
ATOM 1467 C C . PRO A 1 196 ? 8.68 37.344 24.812 1 98.44 196 PRO A C 1
ATOM 1469 O O . PRO A 1 196 ? 8.555 36.125 24.781 1 98.44 196 PRO A O 1
ATOM 1472 N N . ASP A 1 197 ? 8.125 38.094 25.812 1 98.38 197 ASP A N 1
ATOM 1473 C CA . ASP A 1 197 ? 7.398 37.469 26.922 1 98.38 197 ASP A CA 1
ATOM 1474 C C . ASP A 1 197 ? 5.887 37.531 26.688 1 98.38 197 ASP A C 1
ATOM 1476 O O . ASP A 1 197 ? 5.105 37.281 27.609 1 98.38 197 ASP A O 1
ATOM 1480 N N . HIS A 1 198 ? 5.496 37.938 25.531 1 98.75 198 HIS A N 1
ATOM 1481 C CA . HIS A 1 198 ? 4.094 37.938 25.125 1 98.75 198 HIS A CA 1
ATOM 1482 C C . HIS A 1 198 ? 3.93 37.5 23.672 1 98.75 198 HIS A C 1
ATOM 1484 O O . HIS A 1 198 ? 3.496 38.281 22.828 1 98.75 198 HIS A O 1
ATOM 1490 N N . VAL A 1 199 ? 4.172 36.25 23.438 1 98.94 199 VAL A N 1
ATOM 1491 C CA . VAL A 1 199 ? 4.086 35.625 22.125 1 98.94 199 VAL A CA 1
ATOM 1492 C C . VAL A 1 199 ? 2.861 34.719 22.047 1 98.94 199 VAL A C 1
ATOM 1494 O O . VAL A 1 199 ? 2.727 33.781 22.844 1 98.94 199 VAL A O 1
ATOM 1497 N N . VAL A 1 200 ? 1.938 35 21.156 1 98.94 200 VAL A N 1
ATOM 1498 C CA . VAL A 1 200 ? 0.784 34.156 20.859 1 98.94 200 VAL A CA 1
ATOM 1499 C C . VAL A 1 200 ? 1.009 33.406 19.547 1 98.94 200 VAL A C 1
ATOM 1501 O O . VAL A 1 200 ? 1.232 34.031 18.5 1 98.94 200 VAL A O 1
ATOM 1504 N N . VAL A 1 201 ? 0.947 32.062 19.609 1 98.88 201 VAL A N 1
ATOM 1505 C CA . VAL A 1 201 ? 1.098 31.281 18.391 1 98.88 201 VAL A CA 1
ATOM 1506 C C . VAL A 1 201 ? -0.273 31.016 17.766 1 98.88 201 VAL A C 1
ATOM 1508 O O . VAL A 1 201 ? -1.231 30.688 18.484 1 98.88 201 VAL A O 1
ATOM 1511 N N . GLY A 1 202 ? -0.393 31.266 16.516 1 98.69 202 GLY A N 1
ATOM 1512 C CA . GLY A 1 202 ? -1.533 30.906 15.695 1 98.69 202 GLY A CA 1
ATOM 1513 C C . GLY A 1 202 ? -1.173 29.953 14.57 1 98.69 202 GLY A C 1
ATOM 1514 O O . GLY A 1 202 ? -0.026 29.938 14.117 1 98.69 202 GLY A O 1
ATOM 1515 N N . GLY A 1 203 ? -2.104 29.234 14.125 1 98.44 203 GLY A N 1
ATOM 1516 C CA . GLY A 1 203 ? -1.865 28.328 13.016 1 98.44 203 GLY A CA 1
ATOM 1517 C C . GLY A 1 203 ? -3.119 27.609 12.547 1 98.44 203 GLY A C 1
ATOM 1518 O O . GLY A 1 203 ? -4.055 27.422 13.32 1 98.44 203 GLY A O 1
ATOM 1519 N N . SER A 1 204 ? -3.125 27.219 11.312 1 97.88 204 SER A N 1
ATOM 1520 C CA . SER A 1 204 ? -4.262 26.5 10.734 1 97.88 204 SER A CA 1
ATOM 1521 C C . SER A 1 204 ? -3.859 25.125 10.234 1 97.88 204 SER A C 1
ATOM 1523 O O . SER A 1 204 ? -2.74 24.938 9.758 1 97.88 204 SER A O 1
ATOM 1525 N N . SER A 1 205 ? -4.766 24.141 10.398 1 98.06 205 SER A N 1
ATOM 1526 C CA . SER A 1 205 ? -4.566 22.797 9.867 1 98.06 205 SER A CA 1
ATOM 1527 C C . SER A 1 205 ? -3.289 22.156 10.414 1 98.06 205 SER A C 1
ATOM 1529 O O . SER A 1 205 ? -3.133 22.016 11.633 1 98.06 205 SER A O 1
ATOM 1531 N N . ALA A 1 206 ? -2.273 22.016 9.539 1 98.31 206 ALA A N 1
ATOM 1532 C CA . ALA A 1 206 ? -1.001 21.484 10.008 1 98.31 206 ALA A CA 1
ATOM 1533 C C . ALA A 1 206 ? -0.321 22.438 10.977 1 98.31 206 ALA A C 1
ATOM 1535 O O . ALA A 1 206 ? 0.355 22 11.914 1 98.31 206 ALA A O 1
ATOM 1536 N N . GLY A 1 207 ? -0.5 23.734 10.766 1 98.69 207 GLY A N 1
ATOM 1537 C CA . GLY A 1 207 ? -0.007 24.703 11.742 1 98.69 207 GLY A CA 1
ATOM 1538 C C . GLY A 1 207 ? -0.655 24.547 13.109 1 98.69 207 GLY A C 1
ATOM 1539 O O . GLY A 1 207 ? 0.013 24.672 14.133 1 98.69 207 GLY A O 1
ATOM 1540 N N . ALA A 1 208 ? -1.963 24.312 13.055 1 98.81 208 ALA A N 1
ATOM 1541 C CA . ALA A 1 208 ? -2.67 24.062 14.305 1 98.81 208 ALA A CA 1
ATOM 1542 C C . ALA A 1 208 ? -2.207 22.75 14.938 1 98.81 208 ALA A C 1
ATOM 1544 O O . ALA A 1 208 ? -2.102 22.641 16.156 1 98.81 208 ALA A O 1
ATOM 1545 N N . ALA A 1 209 ? -1.959 21.75 14.102 1 98.69 209 ALA A N 1
ATOM 1546 C CA . ALA A 1 209 ? -1.383 20.5 14.602 1 98.69 209 ALA A CA 1
ATOM 1547 C C . ALA A 1 209 ? -0.028 20.75 15.258 1 98.69 209 ALA A C 1
ATOM 1549 O O . ALA A 1 209 ? 0.263 20.188 16.312 1 98.69 209 ALA A O 1
ATOM 1550 N N . ALA A 1 210 ? 0.777 21.547 14.633 1 98.81 210 ALA A N 1
ATOM 1551 C CA . ALA A 1 210 ? 2.084 21.875 15.195 1 98.81 210 ALA A CA 1
ATOM 1552 C C . ALA A 1 210 ? 1.942 22.516 16.578 1 98.81 210 ALA A C 1
ATOM 1554 O O . ALA A 1 210 ? 2.729 22.234 17.484 1 98.81 210 ALA A O 1
ATOM 1555 N N . ILE A 1 211 ? 0.951 23.359 16.734 1 98.81 211 ILE A N 1
ATOM 1556 C CA . ILE A 1 211 ? 0.71 24.016 18.016 1 98.81 211 ILE A CA 1
ATOM 1557 C C . ILE A 1 211 ? 0.433 22.953 19.094 1 98.81 211 ILE A C 1
ATOM 1559 O O . ILE A 1 211 ? 1.01 23 20.172 1 98.81 211 ILE A O 1
ATOM 1563 N N . THR A 1 212 ? -0.442 21.969 18.75 1 98.69 212 THR A N 1
ATOM 1564 C CA . THR A 1 212 ? -0.764 20.953 19.75 1 98.69 212 THR A CA 1
ATOM 1565 C C . THR A 1 212 ? 0.464 20.109 20.078 1 98.69 212 THR A C 1
ATOM 1567 O O . THR A 1 212 ? 0.647 19.688 21.219 1 98.69 212 THR A O 1
ATOM 1570 N N . LEU A 1 213 ? 1.294 19.906 19.125 1 98.69 213 LEU A N 1
ATOM 1571 C CA . LEU A 1 213 ? 2.533 19.172 19.328 1 98.69 213 LEU A CA 1
ATOM 1572 C C . LEU A 1 213 ? 3.518 19.984 20.172 1 98.69 213 LEU A C 1
ATOM 1574 O O . LEU A 1 213 ? 4.238 19.438 21 1 98.69 213 LEU A O 1
ATOM 1578 N N . LEU A 1 214 ? 3.551 21.297 19.938 1 98.75 214 LEU A N 1
ATOM 1579 C CA . LEU A 1 214 ? 4.391 22.172 20.75 1 98.75 214 LEU A CA 1
ATOM 1580 C C . LEU A 1 214 ? 3.906 22.219 22.203 1 98.75 214 LEU A C 1
ATOM 1582 O O . LEU A 1 214 ? 4.715 22.234 23.125 1 98.75 214 LEU A O 1
ATOM 1586 N N . LEU A 1 215 ? 2.605 22.25 22.359 1 98.88 215 LEU A N 1
ATOM 1587 C CA . LEU A 1 215 ? 2.021 22.266 23.703 1 98.88 215 LEU A CA 1
ATOM 1588 C C . LEU A 1 215 ? 2.42 21.016 24.484 1 98.88 215 LEU A C 1
ATOM 1590 O O . LEU A 1 215 ? 2.58 21.078 25.703 1 98.88 215 LEU A O 1
ATOM 1594 N N . THR A 1 216 ? 2.617 19.906 23.797 1 98.69 216 THR A N 1
ATOM 1595 C CA . THR A 1 216 ? 2.908 18.641 24.469 1 98.69 216 THR A CA 1
ATOM 1596 C C . THR A 1 216 ? 4.383 18.281 24.312 1 98.69 216 THR A C 1
ATOM 1598 O O . THR A 1 216 ? 4.816 17.219 24.781 1 98.69 216 THR A O 1
ATOM 1601 N N . ALA A 1 217 ? 5.141 19.109 23.656 1 98.69 217 ALA A N 1
ATOM 1602 C CA . ALA A 1 217 ? 6.547 18.828 23.391 1 98.69 217 ALA A CA 1
ATOM 1603 C C . ALA A 1 217 ? 7.293 18.5 24.672 1 98.69 217 ALA A C 1
ATOM 1605 O O . ALA A 1 217 ? 7.082 19.141 25.703 1 98.69 217 ALA A O 1
ATOM 1606 N N . TYR A 1 218 ? 8.188 17.438 24.609 1 98.56 218 TYR A N 1
ATOM 1607 C CA . TYR A 1 218 ? 9.008 17.016 25.75 1 98.56 218 TYR A CA 1
ATOM 1608 C C . TYR A 1 218 ? 8.148 16.719 26.969 1 98.56 218 TYR A C 1
ATOM 1610 O O . TYR A 1 218 ? 8.57 16.953 28.109 1 98.56 218 TYR A O 1
ATOM 1618 N N . GLY A 1 219 ? 6.895 16.328 26.75 1 97.94 219 GLY A N 1
ATOM 1619 C CA . GLY A 1 219 ? 5.992 15.961 27.828 1 97.94 219 GLY A CA 1
ATOM 1620 C C . GLY A 1 219 ? 5.402 17.156 28.547 1 97.94 219 GLY A C 1
ATOM 1621 O O . GLY A 1 219 ? 5.199 17.125 29.766 1 97.94 219 GLY A O 1
ATOM 1622 N N . GLY A 1 220 ? 5.293 18.266 27.812 1 98.06 220 GLY A N 1
ATOM 1623 C CA . GLY A 1 220 ? 4.688 19.469 28.375 1 98.06 220 GLY A CA 1
ATOM 1624 C C . GLY A 1 220 ? 5.703 20.406 29 1 98.06 220 GLY A C 1
ATOM 1625 O O . GLY A 1 220 ? 5.348 21.25 29.828 1 98.06 220 GLY A O 1
ATOM 1626 N N . ARG A 1 221 ? 6.957 20.25 28.688 1 97.81 221 ARG A N 1
ATOM 1627 C CA . ARG A 1 221 ? 7.973 21.172 29.172 1 97.81 221 ARG A CA 1
ATOM 1628 C C . ARG A 1 221 ? 7.75 22.578 28.609 1 97.81 221 ARG A C 1
ATOM 1630 O O . ARG A 1 221 ? 7.582 22.734 27.406 1 97.81 221 ARG A O 1
ATOM 1637 N N . ASP A 1 222 ? 7.754 23.562 29.5 1 97.81 222 ASP A N 1
ATOM 1638 C CA . ASP A 1 222 ? 7.562 24.953 29.094 1 97.81 222 ASP A CA 1
ATOM 1639 C C . ASP A 1 222 ? 8.891 25.703 29.062 1 97.81 222 ASP A C 1
ATOM 1641 O O . ASP A 1 222 ? 9.406 26.094 30.109 1 97.81 222 ASP A O 1
ATOM 1645 N N . ASP A 1 223 ? 9.344 25.938 27.906 1 97.5 223 ASP A N 1
ATOM 1646 C CA . ASP A 1 223 ? 10.609 26.656 27.734 1 97.5 223 ASP A CA 1
ATOM 1647 C C . ASP A 1 223 ? 10.367 28.156 27.594 1 97.5 223 ASP A C 1
ATOM 1649 O O . ASP A 1 223 ? 11.305 28.922 27.328 1 97.5 223 ASP A O 1
ATOM 1653 N N . GLY A 1 224 ? 9.086 28.562 27.672 1 98.12 224 GLY A N 1
ATOM 1654 C CA . GLY A 1 224 ? 8.75 29.984 27.672 1 98.12 224 GLY A CA 1
ATOM 1655 C C . GLY A 1 224 ? 8.773 30.594 26.281 1 98.12 224 GLY A C 1
ATOM 1656 O O . GLY A 1 224 ? 8.953 31.797 26.125 1 98.12 224 GLY A O 1
ATOM 1657 N N . LEU A 1 225 ? 8.562 29.75 25.219 1 98.62 225 LEU A N 1
ATOM 1658 C CA . LEU A 1 225 ? 8.695 30.219 23.844 1 98.62 225 LEU A CA 1
ATOM 1659 C C . LEU A 1 225 ? 7.43 30.938 23.391 1 98.62 225 LEU A C 1
ATOM 1661 O O . LEU A 1 225 ? 7.457 31.703 22.438 1 98.62 225 LEU A O 1
ATOM 1665 N N . PHE A 1 226 ? 6.324 30.641 24 1 98.75 226 PHE A N 1
ATOM 1666 C CA . PHE A 1 226 ? 5.051 31.281 23.719 1 98.75 226 PHE A CA 1
ATOM 1667 C C . PHE A 1 226 ? 4.145 31.281 24.938 1 98.75 226 PHE A C 1
ATOM 1669 O O . PHE A 1 226 ? 4.406 30.562 25.906 1 98.75 226 PHE A O 1
ATOM 1676 N N . HIS A 1 227 ? 3.049 32.062 24.844 1 98.75 227 HIS A N 1
ATOM 1677 C CA . HIS A 1 227 ? 2.309 32.375 26.062 1 98.75 227 HIS A CA 1
ATOM 1678 C C . HIS A 1 227 ? 0.809 32.188 25.859 1 98.75 227 HIS A C 1
ATOM 1680 O O . HIS A 1 227 ? 0.038 32.219 26.812 1 98.75 227 HIS A O 1
ATOM 1686 N N . ALA A 1 228 ? 0.372 31.953 24.734 1 98.88 228 ALA A N 1
ATOM 1687 C CA . ALA A 1 228 ? -0.99 31.578 24.375 1 98.88 228 ALA A CA 1
ATOM 1688 C C . ALA A 1 228 ? -1.029 30.953 22.984 1 98.88 228 ALA A C 1
ATOM 1690 O O . ALA A 1 228 ? -0.077 31.078 22.203 1 98.88 228 ALA A O 1
ATOM 1691 N N . ALA A 1 229 ? -2.135 30.219 22.688 1 98.88 229 ALA A N 1
ATOM 1692 C CA . ALA A 1 229 ? -2.219 29.531 21.406 1 98.88 229 ALA A CA 1
ATOM 1693 C C . ALA A 1 229 ? -3.625 29.609 20.828 1 98.88 229 ALA A C 1
ATOM 1695 O O . ALA A 1 229 ? -4.613 29.438 21.531 1 98.88 229 ALA A O 1
ATOM 1696 N N . ALA A 1 230 ? -3.734 29.953 19.578 1 98.81 230 ALA A N 1
ATOM 1697 C CA . ALA A 1 230 ? -4.969 29.922 18.797 1 98.81 230 ALA A CA 1
ATOM 1698 C C . ALA A 1 230 ? -4.848 28.984 17.609 1 98.81 230 ALA A C 1
ATOM 1700 O O . ALA A 1 230 ? -4.195 29.328 16.609 1 98.81 230 ALA A O 1
ATOM 1701 N N . ALA A 1 231 ? -5.5 27.859 17.656 1 98.69 231 ALA A N 1
ATOM 1702 C CA . ALA A 1 231 ? -5.352 26.781 16.672 1 98.69 231 ALA A CA 1
ATOM 1703 C C . ALA A 1 231 ? -6.617 26.641 15.836 1 98.69 231 ALA A C 1
ATOM 1705 O O . ALA A 1 231 ? -7.703 26.406 16.375 1 98.69 231 ALA A O 1
ATOM 1706 N N . GLU A 1 232 ? -6.457 26.812 14.531 1 98.5 232 GLU A N 1
ATOM 1707 C CA . GLU A 1 232 ? -7.562 26.719 13.578 1 98.5 232 GLU A CA 1
ATOM 1708 C C . GLU A 1 232 ? -7.609 25.328 12.938 1 98.5 232 GLU A C 1
ATOM 1710 O O . GLU A 1 232 ? -6.809 25.031 12.047 1 98.5 232 GLU A O 1
ATOM 1715 N N . SER A 1 233 ? -8.562 24.562 13.352 1 98.5 233 SER A N 1
ATOM 1716 C CA . SER A 1 233 ? -8.703 23.203 12.844 1 98.5 233 SER A CA 1
ATOM 1717 C C . SER A 1 233 ? -7.523 22.328 13.266 1 98.5 233 SER A C 1
ATOM 1719 O O . SER A 1 233 ? -6.824 21.781 12.422 1 98.5 233 SER A O 1
ATOM 1721 N N . GLN A 1 234 ? -7.359 22.234 14.617 1 97.75 234 GLN A N 1
ATOM 1722 C CA . GLN A 1 234 ? -6.328 21.359 15.164 1 97.75 234 GLN A CA 1
ATOM 1723 C C . GLN A 1 234 ? -6.453 19.938 14.602 1 97.75 234 GLN A C 1
ATOM 1725 O O . GLN A 1 234 ? -7.504 19.312 14.727 1 97.75 234 GLN A O 1
ATOM 1730 N N . SER A 1 235 ? -5.438 19.516 13.922 1 96.81 235 SER A N 1
ATOM 1731 C CA . SER A 1 235 ? -5.488 18.328 13.078 1 96.81 235 SER A CA 1
ATOM 1732 C C . SER A 1 235 ? -4.828 17.125 13.766 1 96.81 235 SER A C 1
ATOM 1734 O O . SER A 1 235 ? -3.635 17.172 14.078 1 96.81 235 SER A O 1
ATOM 1736 N N . PHE A 1 236 ? -5.594 16.109 14.023 1 97.44 236 PHE A N 1
ATOM 1737 C CA . PHE A 1 236 ? -5.031 14.867 14.562 1 97.44 236 PHE A CA 1
ATOM 1738 C C . PHE A 1 236 ? -4.984 13.781 13.492 1 97.44 236 PHE A C 1
ATOM 1740 O O . PHE A 1 236 ? -5.992 13.125 13.227 1 97.44 236 PHE A O 1
ATOM 1747 N N . GLY A 1 237 ? -3.861 13.664 12.883 1 96.06 237 GLY A N 1
ATOM 1748 C CA . GLY A 1 237 ? -3.633 12.617 11.898 1 96.06 237 GLY A CA 1
ATOM 1749 C C . GLY A 1 237 ? -2.91 11.406 12.469 1 96.06 237 GLY A C 1
ATOM 1750 O O . GLY A 1 237 ? -2.695 11.32 13.68 1 96.06 237 GLY A O 1
ATOM 1751 N N . ASN A 1 238 ? -2.617 10.523 11.609 1 95.06 238 ASN A N 1
ATOM 1752 C CA . ASN A 1 238 ? -1.888 9.312 11.969 1 95.06 238 ASN A CA 1
ATOM 1753 C C . ASN A 1 238 ? -0.441 9.617 12.352 1 95.06 238 ASN A C 1
ATOM 1755 O O . ASN A 1 238 ? 0.233 10.391 11.664 1 95.06 238 ASN A O 1
ATOM 1759 N N . ILE A 1 239 ? -0.008 9.078 13.484 1 96.88 239 ILE A N 1
ATOM 1760 C CA . ILE A 1 239 ? 1.366 9.258 13.938 1 96.88 239 ILE A CA 1
ATOM 1761 C C . ILE A 1 239 ? 2.029 7.895 14.125 1 96.88 239 ILE A C 1
ATOM 1763 O O . ILE A 1 239 ? 1.48 7.02 14.797 1 96.88 239 ILE A O 1
ATOM 1767 N N . TYR A 1 240 ? 3.215 7.719 13.523 1 98 240 TYR A N 1
ATOM 1768 C CA . TYR A 1 240 ? 3.992 6.492 13.648 1 98 240 TYR A CA 1
ATOM 1769 C C . TYR A 1 240 ? 5.234 6.719 14.508 1 98 240 TYR A C 1
ATOM 1771 O O . TYR A 1 240 ? 5.684 7.852 14.664 1 98 240 TYR A O 1
ATOM 1779 N N . THR A 1 241 ? 5.758 5.637 15.07 1 98.19 241 THR A N 1
ATOM 1780 C CA . THR A 1 241 ? 7.133 5.668 15.555 1 98.19 241 THR A CA 1
ATOM 1781 C C . THR A 1 241 ? 8.117 5.672 14.391 1 98.19 241 THR A C 1
ATOM 1783 O O . THR A 1 241 ? 7.734 5.418 13.25 1 98.19 241 THR A O 1
ATOM 1786 N N . PHE A 1 242 ? 9.398 6.031 14.703 1 96.69 242 PHE A N 1
ATOM 1787 C CA . PHE A 1 242 ? 10.359 6.027 13.609 1 96.69 242 PHE A CA 1
ATOM 1788 C C . PHE A 1 242 ? 10.594 4.609 13.109 1 96.69 242 PHE A C 1
ATOM 1790 O O . PHE A 1 242 ? 10.891 4.402 11.93 1 96.69 242 PHE A O 1
ATOM 1797 N N . SER A 1 243 ? 10.328 3.6 13.984 1 97.25 243 SER A N 1
ATOM 1798 C CA . SER A 1 243 ? 10.43 2.211 13.547 1 97.25 243 SER A CA 1
ATOM 1799 C C . SER A 1 243 ? 9.273 1.844 12.617 1 97.25 243 SER A C 1
ATOM 1801 O O . SER A 1 243 ? 9.477 1.177 11.602 1 97.25 243 SER A O 1
ATOM 1803 N N . GLU A 1 244 ? 8.086 2.244 12.961 1 96.94 244 GLU A N 1
ATOM 1804 C CA . GLU A 1 244 ? 6.91 1.982 12.141 1 96.94 244 GLU A CA 1
ATOM 1805 C C . GLU A 1 244 ? 6.984 2.729 10.812 1 96.94 244 GLU A C 1
ATOM 1807 O O . GLU A 1 244 ? 6.324 2.348 9.844 1 96.94 244 GLU A O 1
ATOM 1812 N N . SER A 1 245 ? 7.797 3.781 10.773 1 97.25 245 SER A N 1
ATOM 1813 C CA . SER A 1 245 ? 7.93 4.621 9.594 1 97.25 245 SER A CA 1
ATOM 1814 C C . SER A 1 245 ? 8.984 4.078 8.641 1 97.25 245 SER A C 1
ATOM 1816 O O . SER A 1 245 ? 9.219 4.641 7.566 1 97.25 245 SER A O 1
ATOM 1818 N N . GLN A 1 246 ? 9.633 2.961 8.977 1 97.56 246 GLN A N 1
ATOM 1819 C CA . GLN A 1 246 ? 10.797 2.463 8.266 1 97.56 246 GLN A CA 1
ATOM 1820 C C . GLN A 1 246 ? 10.477 2.197 6.797 1 97.56 246 GLN A C 1
ATOM 1822 O O . GLN A 1 246 ? 11.32 2.406 5.922 1 97.56 246 GLN A O 1
ATOM 1827 N N . PHE A 1 247 ? 9.281 1.715 6.512 1 97 247 PHE A N 1
ATOM 1828 C CA . PHE A 1 247 ? 8.914 1.379 5.141 1 97 247 PHE A CA 1
ATOM 1829 C C . PHE A 1 247 ? 8.969 2.613 4.246 1 97 247 PHE A C 1
ATOM 1831 O O . PHE A 1 247 ? 9.344 2.523 3.076 1 97 247 PHE A O 1
ATOM 1838 N N . MET A 1 248 ? 8.578 3.803 4.766 1 97.38 248 MET A N 1
ATOM 1839 C CA . MET A 1 248 ? 8.625 5.039 3.988 1 97.38 248 MET A CA 1
ATOM 1840 C C . MET A 1 248 ? 10.062 5.414 3.648 1 97.38 248 MET A C 1
ATOM 1842 O O . MET A 1 248 ? 10.352 5.824 2.523 1 97.38 248 MET A O 1
ATOM 1846 N N . TYR A 1 249 ? 10.953 5.281 4.648 1 98.19 249 TYR A N 1
ATOM 1847 C CA . TYR A 1 249 ? 12.367 5.523 4.418 1 98.19 249 TYR A CA 1
ATOM 1848 C C . TYR A 1 249 ? 12.914 4.578 3.352 1 98.19 249 TYR A C 1
ATOM 1850 O O . TYR A 1 249 ? 13.555 5.016 2.391 1 98.19 249 TYR A O 1
ATOM 1858 N N . ASP A 1 250 ? 12.641 3.283 3.553 1 98.44 250 ASP A N 1
ATOM 1859 C CA . ASP A 1 250 ? 13.133 2.264 2.631 1 98.44 250 ASP A CA 1
ATOM 1860 C C . ASP A 1 250 ? 12.656 2.541 1.205 1 98.44 250 ASP A C 1
ATOM 1862 O O . ASP A 1 250 ? 13.438 2.445 0.257 1 98.44 250 ASP A O 1
ATOM 1866 N N . ASN A 1 251 ? 11.445 2.875 1.083 1 98.19 251 ASN A N 1
ATOM 1867 C CA . ASN A 1 251 ? 10.875 3.068 -0.244 1 98.19 251 ASN A CA 1
ATOM 1868 C C . ASN A 1 251 ? 11.469 4.293 -0.938 1 98.19 251 ASN A C 1
ATOM 1870 O O . ASN A 1 251 ? 11.656 4.293 -2.156 1 98.19 251 ASN A O 1
ATOM 1874 N N . LEU A 1 252 ? 11.68 5.352 -0.159 1 98.5 252 LEU A N 1
ATOM 1875 C CA . LEU A 1 252 ? 12.344 6.508 -0.744 1 98.5 252 LEU A CA 1
ATOM 1876 C C . LEU A 1 252 ? 13.758 6.148 -1.189 1 98.5 252 LEU A C 1
ATOM 1878 O O . LEU A 1 252 ? 14.188 6.52 -2.285 1 98.5 252 LEU A O 1
ATOM 1882 N N . VAL A 1 253 ? 14.516 5.469 -0.318 1 98.69 253 VAL A N 1
ATOM 1883 C CA . VAL A 1 253 ? 15.859 4.996 -0.632 1 98.69 253 VAL A CA 1
ATOM 1884 C C . VAL A 1 253 ? 15.836 4.188 -1.927 1 98.69 253 VAL A C 1
ATOM 1886 O O . VAL A 1 253 ? 16.656 4.398 -2.816 1 98.69 253 VAL A O 1
ATOM 1889 N N . ILE A 1 254 ? 14.852 3.371 -2.059 1 98.69 254 ILE A N 1
ATOM 1890 C CA . ILE A 1 254 ? 14.719 2.48 -3.205 1 98.69 254 ILE A CA 1
ATOM 1891 C C . ILE A 1 254 ? 14.43 3.299 -4.461 1 98.69 254 ILE A C 1
ATOM 1893 O O . ILE A 1 254 ? 15.164 3.207 -5.449 1 98.69 254 ILE A O 1
ATOM 1897 N N . ARG A 1 255 ? 13.492 4.18 -4.457 1 97.88 255 ARG A N 1
ATOM 1898 C CA . ARG A 1 255 ? 13.07 4.941 -5.633 1 97.88 255 ARG A CA 1
ATOM 1899 C C . ARG A 1 255 ? 14.195 5.844 -6.129 1 97.88 255 ARG A C 1
ATOM 1901 O O . ARG A 1 255 ? 14.305 6.102 -7.328 1 97.88 255 ARG A O 1
ATOM 1908 N N . THR A 1 256 ? 15.016 6.25 -5.207 1 98.06 256 THR A N 1
ATOM 1909 C CA . THR A 1 256 ? 16.047 7.215 -5.57 1 98.06 256 THR A CA 1
ATOM 1910 C C . THR A 1 256 ? 17.312 6.504 -6.027 1 98.06 256 THR A C 1
ATOM 1912 O O . THR A 1 256 ? 18.312 7.148 -6.359 1 98.06 256 THR A O 1
ATOM 1915 N N . GLY A 1 257 ? 17.359 5.172 -5.961 1 97.94 257 GLY A N 1
ATOM 1916 C CA . GLY A 1 257 ? 18.516 4.406 -6.398 1 97.94 257 GLY A CA 1
ATOM 1917 C C . GLY A 1 257 ? 19.594 4.301 -5.336 1 97.94 257 GLY A C 1
ATOM 1918 O O . GLY A 1 257 ? 20.734 3.93 -5.633 1 97.94 257 GLY A O 1
ATOM 1919 N N . CYS A 1 258 ? 19.234 4.621 -4.109 1 98.38 258 CYS A N 1
ATOM 1920 C CA . CYS A 1 258 ? 20.219 4.684 -3.029 1 98.38 258 CYS A CA 1
ATOM 1921 C C . CYS A 1 258 ? 20.375 3.322 -2.359 1 98.38 258 CYS A C 1
ATOM 1923 O O . CYS A 1 258 ? 21.25 3.139 -1.518 1 98.38 258 CYS A O 1
ATOM 1925 N N . ALA A 1 259 ? 19.594 2.307 -2.721 1 97.5 259 ALA A N 1
ATOM 1926 C CA . ALA A 1 259 ? 19.641 1.007 -2.059 1 97.5 259 ALA A CA 1
ATOM 1927 C C . ALA A 1 259 ? 20.969 0.303 -2.314 1 97.5 259 ALA A C 1
ATOM 1929 O O . ALA A 1 259 ? 21.359 -0.588 -1.558 1 97.5 259 ALA A O 1
ATOM 1930 N N . SER A 1 260 ? 21.688 0.656 -3.34 1 96.62 260 SER A N 1
ATOM 1931 C CA . SER A 1 260 ? 22.953 0.019 -3.697 1 96.62 260 SER A CA 1
ATOM 1932 C C . SER A 1 260 ? 24.094 0.528 -2.826 1 96.62 260 SER A C 1
ATOM 1934 O O . SER A 1 260 ? 25.203 -0.019 -2.857 1 96.62 260 SER A O 1
ATOM 1936 N N . TYR A 1 261 ? 23.875 1.521 -2.023 1 96.56 261 TYR A N 1
ATOM 1937 C CA . TYR A 1 261 ? 24.922 2.139 -1.214 1 96.56 261 TYR A CA 1
ATOM 1938 C C . TYR A 1 261 ? 24.922 1.574 0.202 1 96.56 261 TYR A C 1
ATOM 1940 O O . TYR A 1 261 ? 23.859 1.248 0.745 1 96.56 261 TYR A O 1
ATOM 1948 N N . SER A 1 262 ? 26.078 1.479 0.794 1 95.69 262 SER A N 1
ATOM 1949 C CA . SER A 1 262 ? 26.203 0.979 2.158 1 95.69 262 SER A CA 1
ATOM 1950 C C . SER A 1 262 ? 25.609 1.963 3.164 1 95.69 262 SER A C 1
ATOM 1952 O O . SER A 1 262 ? 25 1.557 4.152 1 95.69 262 SER A O 1
ATOM 1954 N N . ASP A 1 263 ? 25.828 3.23 2.943 1 97.44 263 ASP A N 1
ATOM 1955 C CA . ASP A 1 263 ? 25.203 4.293 3.729 1 97.44 263 ASP A CA 1
ATOM 1956 C C . ASP A 1 263 ? 24.109 4.996 2.936 1 97.44 263 ASP A C 1
ATOM 1958 O O . ASP A 1 263 ? 24.375 5.965 2.221 1 97.44 263 ASP A O 1
ATOM 1962 N N . THR A 1 264 ? 22.875 4.52 3.152 1 98.06 264 THR A N 1
ATOM 1963 C CA . THR A 1 264 ? 21.75 4.98 2.34 1 98.06 264 THR A CA 1
ATOM 1964 C C . THR A 1 264 ? 21.391 6.418 2.686 1 98.06 264 THR A C 1
ATOM 1966 O O . THR A 1 264 ? 20.969 7.188 1.814 1 98.06 264 THR A O 1
ATOM 1969 N N . LEU A 1 265 ? 21.562 6.812 3.949 1 97.88 265 LEU A N 1
ATOM 1970 C CA . LEU A 1 265 ? 21.281 8.188 4.355 1 97.88 265 LEU A CA 1
ATOM 1971 C C . LEU A 1 265 ? 22.25 9.156 3.691 1 97.88 265 LEU A C 1
ATOM 1973 O O . LEU A 1 265 ? 21.844 10.219 3.213 1 97.88 265 LEU A O 1
ATOM 1977 N N . ALA A 1 266 ? 23.547 8.836 3.672 1 97.75 266 ALA A N 1
ATOM 1978 C CA . ALA A 1 266 ? 24.531 9.672 3.004 1 97.75 266 ALA A CA 1
ATOM 1979 C C . ALA A 1 266 ? 24.203 9.836 1.521 1 97.75 266 ALA A C 1
ATOM 1981 O O . ALA A 1 266 ? 24.391 10.914 0.952 1 97.75 266 ALA A O 1
ATOM 1982 N N . CYS A 1 267 ? 23.781 8.727 0.935 1 97.69 267 CYS A N 1
ATOM 1983 C CA . CYS A 1 267 ? 23.359 8.805 -0.46 1 97.69 267 CYS A CA 1
ATOM 1984 C C . CYS A 1 267 ? 22.219 9.797 -0.631 1 97.69 267 CYS A C 1
ATOM 1986 O O . CYS A 1 267 ? 22.281 10.672 -1.501 1 97.69 267 CYS A O 1
ATOM 1988 N N . LEU A 1 268 ? 21.156 9.719 0.199 1 97.88 268 LEU A N 1
ATOM 1989 C CA . LEU A 1 268 ? 20.031 10.641 0.126 1 97.88 268 LEU A CA 1
ATOM 1990 C C . LEU A 1 268 ? 20.484 12.078 0.329 1 97.88 268 LEU A C 1
ATOM 1992 O O . LEU A 1 268 ? 19.984 13 -0.324 1 97.88 268 LEU A O 1
ATOM 1996 N N . GLN A 1 269 ? 21.406 12.297 1.201 1 97.38 269 GLN A N 1
ATOM 1997 C CA . GLN A 1 269 ? 21.906 13.633 1.505 1 97.38 269 GLN A CA 1
ATOM 1998 C C . GLN A 1 269 ? 22.703 14.203 0.332 1 97.38 269 GLN A C 1
ATOM 2000 O O . GLN A 1 269 ? 22.781 15.422 0.16 1 97.38 269 GLN A O 1
ATOM 2005 N N . SER A 1 270 ? 23.266 13.336 -0.478 1 96.81 270 SER A N 1
ATOM 2006 C CA . SER A 1 270 ? 24.172 13.781 -1.534 1 96.81 270 SER A CA 1
ATOM 2007 C C . SER A 1 270 ? 23.422 13.984 -2.848 1 96.81 270 SER A C 1
ATOM 2009 O O . SER A 1 270 ? 23.969 14.555 -3.797 1 96.81 270 SER A O 1
ATOM 2011 N N . LEU A 1 271 ? 22.188 13.555 -2.906 1 96.62 271 LEU A N 1
ATOM 2012 C CA . LEU A 1 271 ? 21.438 13.656 -4.152 1 96.62 271 LEU A CA 1
ATOM 2013 C C . LEU A 1 271 ? 21.203 15.117 -4.531 1 96.62 271 LEU A C 1
ATOM 2015 O O . LEU A 1 271 ? 20.922 15.953 -3.664 1 96.62 271 LEU A O 1
ATOM 2019 N N . PRO A 1 272 ? 21.312 15.398 -5.867 1 95.12 272 PRO A N 1
ATOM 2020 C CA . PRO A 1 272 ? 20.719 16.672 -6.281 1 95.12 272 PRO A CA 1
ATOM 2021 C C . PRO A 1 272 ? 19.25 16.797 -5.891 1 95.12 272 PRO A C 1
ATOM 2023 O O . PRO A 1 272 ? 18.5 15.812 -5.949 1 95.12 272 PRO A O 1
ATOM 2026 N N . VAL A 1 273 ? 18.797 17.969 -5.535 1 93.94 273 VAL A N 1
ATOM 2027 C CA . VAL A 1 273 ? 17.453 18.188 -5.004 1 93.94 273 VAL A CA 1
ATOM 2028 C C . VAL A 1 273 ? 16.422 17.797 -6.059 1 93.94 273 VAL A C 1
ATOM 2030 O O . VAL A 1 273 ? 15.344 17.281 -5.723 1 93.94 273 VAL A O 1
ATOM 2033 N N . GLU A 1 274 ? 16.734 18 -7.309 1 94.25 274 GLU A N 1
ATOM 2034 C CA . GLU A 1 274 ? 15.805 17.688 -8.383 1 94.25 274 GLU A CA 1
ATOM 2035 C C . GLU A 1 274 ? 15.523 16.188 -8.445 1 94.25 274 GLU A C 1
ATOM 2037 O O . GLU A 1 274 ? 14.391 15.773 -8.703 1 94.25 274 GLU A O 1
ATOM 2042 N N . LEU A 1 275 ? 16.562 15.367 -8.195 1 94.75 275 LEU A N 1
ATOM 2043 C CA . LEU A 1 275 ? 16.406 13.914 -8.25 1 94.75 275 LEU A CA 1
ATOM 2044 C C . LEU A 1 275 ? 15.625 13.414 -7.039 1 94.75 275 LEU A C 1
ATOM 2046 O O . LEU A 1 275 ? 14.773 12.523 -7.172 1 94.75 275 LEU A O 1
ATOM 2050 N N . LEU A 1 276 ? 15.898 13.922 -5.898 1 96.12 276 LEU A N 1
ATOM 2051 C CA . LEU A 1 276 ? 15.148 13.555 -4.703 1 96.12 276 LEU A CA 1
ATOM 2052 C C . LEU A 1 276 ? 13.68 13.938 -4.848 1 96.12 276 LEU A C 1
ATOM 2054 O O . LEU A 1 276 ? 12.789 13.141 -4.539 1 96.12 276 LEU A O 1
ATOM 2058 N N . GLN A 1 277 ? 13.445 15.156 -5.363 1 95.88 277 GLN A N 1
ATOM 2059 C CA . GLN A 1 277 ? 12.086 15.68 -5.477 1 95.88 277 GLN A CA 1
ATOM 2060 C C . GLN A 1 277 ? 11.281 14.898 -6.512 1 95.88 277 GLN A C 1
ATOM 2062 O O . GLN A 1 277 ? 10.07 14.727 -6.359 1 95.88 277 GLN A O 1
ATOM 2067 N N . ALA A 1 278 ? 11.945 14.445 -7.531 1 95.62 278 ALA A N 1
ATOM 2068 C CA . ALA A 1 278 ? 11.266 13.672 -8.57 1 95.62 278 ALA A CA 1
ATOM 2069 C C . ALA A 1 278 ? 10.656 12.398 -7.984 1 95.62 278 ALA A C 1
ATOM 2071 O O . ALA A 1 278 ? 9.688 11.859 -8.531 1 95.62 278 ALA A O 1
ATOM 2072 N N . GLU A 1 279 ? 11.195 11.938 -6.84 1 97.12 279 GLU A N 1
ATOM 2073 C CA . GLU A 1 279 ? 10.742 10.695 -6.227 1 97.12 279 GLU A CA 1
ATOM 2074 C C . GLU A 1 279 ? 9.969 10.961 -4.938 1 97.12 279 GLU A C 1
ATOM 2076 O O . GLU A 1 279 ? 9.688 10.039 -4.172 1 97.12 279 GLU A O 1
ATOM 2081 N N . ASN A 1 280 ? 9.68 12.219 -4.711 1 97.19 280 ASN A N 1
ATOM 2082 C CA . ASN A 1 280 ? 8.953 12.641 -3.518 1 97.19 280 ASN A CA 1
ATOM 2083 C C . ASN A 1 280 ? 7.445 12.672 -3.764 1 97.19 280 ASN A C 1
ATOM 2085 O O . ASN A 1 280 ? 6.871 13.742 -3.979 1 97.19 280 ASN A O 1
ATOM 2089 N N . PHE A 1 281 ? 6.836 11.539 -3.721 1 97.31 281 PHE A N 1
ATOM 2090 C CA . PHE A 1 281 ? 5.391 11.438 -3.867 1 97.31 281 PHE A CA 1
ATOM 2091 C C . PHE A 1 281 ? 4.809 10.461 -2.854 1 97.31 281 PHE A C 1
ATOM 2093 O O . PHE A 1 281 ? 5.543 9.672 -2.252 1 97.31 281 PHE A O 1
ATOM 2100 N N . ASN A 1 282 ? 3.52 10.484 -2.639 1 97.06 282 ASN A N 1
ATOM 2101 C CA . ASN A 1 282 ? 2.848 9.648 -1.655 1 97.06 282 ASN A CA 1
ATOM 2102 C C . ASN A 1 282 ? 2.715 8.203 -2.145 1 97.06 282 ASN A C 1
ATOM 2104 O O . ASN A 1 282 ? 2.514 7.969 -3.338 1 97.06 282 ASN A O 1
ATOM 2108 N N . THR A 1 283 ? 2.891 7.309 -1.314 1 96.75 283 THR A N 1
ATOM 2109 C CA . THR A 1 283 ? 2.582 5.895 -1.483 1 96.75 283 THR A CA 1
ATOM 2110 C C . THR A 1 283 ? 1.679 5.398 -0.357 1 96.75 283 THR A C 1
ATOM 2112 O O . THR A 1 283 ? 1.501 6.086 0.651 1 96.75 283 THR A O 1
ATOM 2115 N N . PRO A 1 284 ? 1.041 4.246 -0.512 1 96.94 284 PRO A N 1
ATOM 2116 C CA . PRO A 1 284 ? 0.113 3.777 0.52 1 96.94 284 PRO A CA 1
ATOM 2117 C C . PRO A 1 284 ? 0.797 3.537 1.864 1 96.94 284 PRO A C 1
ATOM 2119 O O . PRO A 1 284 ? 1.942 3.08 1.904 1 96.94 284 PRO A O 1
ATOM 2122 N N . LEU A 1 285 ? 0.033 3.826 2.912 1 97.25 285 LEU A N 1
ATOM 2123 C CA . LEU A 1 285 ? 0.471 3.443 4.25 1 97.25 285 LEU A CA 1
ATOM 2124 C C . LEU A 1 285 ? 0.284 1.946 4.477 1 97.25 285 LEU A C 1
ATOM 2126 O O . LEU A 1 285 ? -0.331 1.263 3.652 1 97.25 285 LEU A O 1
ATOM 2130 N N . ILE A 1 286 ? 0.876 1.43 5.512 1 95.38 286 ILE A N 1
ATOM 2131 C CA . ILE A 1 286 ? 0.868 -0.004 5.781 1 95.38 286 ILE A CA 1
ATOM 2132 C C . ILE A 1 286 ? -0.571 -0.495 5.914 1 95.38 286 ILE A C 1
ATOM 2134 O O . ILE A 1 286 ? -1.319 -0.019 6.773 1 95.38 286 ILE A O 1
ATOM 2138 N N . GLY A 1 287 ? -0.934 -1.392 5.059 1 93.69 287 GLY A N 1
ATOM 2139 C CA . GLY A 1 287 ? -2.244 -2.018 5.148 1 93.69 287 GLY A CA 1
ATOM 2140 C C . GLY A 1 287 ? -3.32 -1.259 4.395 1 93.69 287 GLY A C 1
ATOM 2141 O O . GLY A 1 287 ? -4.449 -1.735 4.27 1 93.69 287 GLY A O 1
ATOM 2142 N N . ALA A 1 288 ? -2.986 -0.079 3.873 1 96 288 ALA A N 1
ATOM 2143 C CA . ALA A 1 288 ? -3.936 0.72 3.104 1 96 288 ALA A CA 1
ATOM 2144 C C . ALA A 1 288 ? -3.916 0.327 1.629 1 96 288 ALA A C 1
ATOM 2146 O O . ALA A 1 288 ? -3.084 -0.48 1.207 1 96 288 ALA A O 1
ATOM 2147 N N . GLN A 1 289 ? -4.91 0.838 0.922 1 94.81 289 GLN A N 1
ATOM 2148 C CA . GLN A 1 289 ? -5.07 0.44 -0.472 1 94.81 289 GLN A CA 1
ATOM 2149 C C . GLN A 1 289 ? -4.617 1.549 -1.417 1 94.81 289 GLN A C 1
ATOM 2151 O O . GLN A 1 289 ? -4.227 1.281 -2.555 1 94.81 289 GLN A O 1
ATOM 2156 N N . ASN A 1 290 ? -4.73 2.758 -0.947 1 97.25 290 ASN A N 1
ATOM 2157 C CA . ASN A 1 290 ? -4.328 3.945 -1.694 1 97.25 290 ASN A CA 1
ATOM 2158 C C . ASN A 1 290 ? -3.475 4.883 -0.844 1 97.25 290 ASN A C 1
ATOM 2160 O O . ASN A 1 290 ? -3.441 4.758 0.382 1 97.25 290 ASN A O 1
ATOM 2164 N N . PRO A 1 291 ? -2.715 5.773 -1.521 1 97.69 291 PRO A N 1
ATOM 2165 C CA . PRO A 1 291 ? -1.947 6.746 -0.74 1 97.69 291 PRO A CA 1
ATOM 2166 C C . PRO A 1 291 ? -2.834 7.652 0.11 1 97.69 291 PRO A C 1
ATOM 2168 O O . PRO A 1 291 ? -3.959 7.969 -0.286 1 97.69 291 PRO A O 1
ATOM 2171 N N . PRO A 1 292 ? -2.367 8.016 1.195 1 97.94 292 PRO A N 1
ATOM 2172 C CA . PRO A 1 292 ? -3.088 9.016 1.992 1 97.94 292 PRO A CA 1
ATOM 2173 C C . PRO A 1 292 ? -2.988 10.422 1.409 1 97.94 292 PRO A C 1
ATOM 2175 O O . PRO A 1 292 ? -2.232 10.648 0.46 1 97.94 292 PRO A O 1
ATOM 2178 N N . LEU A 1 293 ? -3.787 11.312 1.97 1 97.94 293 LEU A N 1
ATOM 2179 C CA . LEU A 1 293 ? -3.693 12.719 1.588 1 97.94 293 LEU A CA 1
ATOM 2180 C C . LEU A 1 293 ? -2.312 13.281 1.91 1 97.94 293 LEU A C 1
ATOM 2182 O O . LEU A 1 293 ? -1.731 14.008 1.104 1 97.94 293 LEU A O 1
ATOM 2186 N N . TYR A 1 294 ? -1.811 12.906 3.098 1 97.5 294 TYR A N 1
ATOM 2187 C CA . TYR A 1 294 ? -0.54 13.391 3.625 1 97.5 294 TYR A CA 1
ATOM 2188 C C . TYR A 1 294 ? 0.278 12.242 4.215 1 97.5 294 TYR A C 1
ATOM 2190 O O . TYR A 1 294 ? 0.002 11.781 5.324 1 97.5 294 TYR A O 1
ATOM 2198 N N . MET A 1 295 ? 1.301 11.867 3.502 1 97.69 295 MET A N 1
ATOM 2199 C CA . MET A 1 295 ? 2.049 10.672 3.885 1 97.69 295 MET A CA 1
ATOM 2200 C C . MET A 1 295 ? 3.039 10.984 5.004 1 97.69 295 MET A C 1
ATOM 2202 O O . MET A 1 295 ? 3.137 10.242 5.98 1 97.69 295 MET A O 1
ATOM 2206 N N . TYR A 1 296 ? 3.789 12.125 4.859 1 97.88 296 TYR A N 1
ATOM 2207 C CA . TYR A 1 296 ? 4.75 12.508 5.887 1 97.88 296 TYR A CA 1
ATOM 2208 C C . TYR A 1 296 ? 4.062 13.242 7.035 1 97.88 296 TYR A C 1
ATOM 2210 O O . TYR A 1 296 ? 3.242 14.133 6.805 1 97.88 296 TYR A O 1
ATOM 2218 N N . SER A 1 297 ? 4.312 12.812 8.195 1 96.88 297 SER A N 1
ATOM 2219 C CA . SER A 1 297 ? 3.764 13.398 9.414 1 96.88 297 SER A CA 1
ATOM 2220 C C . SER A 1 297 ? 4.777 13.359 10.555 1 96.88 297 SER A C 1
ATOM 2222 O O . SER A 1 297 ? 5.898 12.875 10.375 1 96.88 297 SER A O 1
ATOM 2224 N N . THR A 1 298 ? 4.414 13.961 11.664 1 97.5 298 THR A N 1
ATOM 2225 C CA . THR A 1 298 ? 5.258 13.898 12.852 1 97.5 298 THR A CA 1
ATOM 2226 C C . THR A 1 298 ? 5.422 12.461 13.328 1 97.5 298 THR A C 1
ATOM 2228 O O . THR A 1 298 ? 4.551 11.617 13.102 1 97.5 298 THR A O 1
ATOM 2231 N N . THR A 1 299 ? 6.535 12.234 13.953 1 98 299 THR A N 1
ATOM 2232 C CA . THR A 1 299 ? 6.914 10.891 14.375 1 98 299 THR A CA 1
ATOM 2233 C C . THR A 1 299 ? 7.207 10.859 15.875 1 98 299 THR A C 1
ATOM 2235 O O . THR A 1 299 ? 7.828 11.781 16.406 1 98 299 THR A O 1
ATOM 2238 N N . ILE A 1 300 ? 6.715 9.828 16.516 1 98.56 300 ILE A N 1
ATOM 2239 C CA . ILE A 1 300 ? 7.094 9.609 17.906 1 98.56 300 ILE A CA 1
ATOM 2240 C C . ILE A 1 300 ? 8.586 9.305 17.984 1 98.56 300 ILE A C 1
ATOM 2242 O O . ILE A 1 300 ? 9.031 8.234 17.562 1 98.56 300 ILE A O 1
ATOM 2246 N N . ASP A 1 301 ? 9.344 10.211 18.469 1 98.31 301 ASP A N 1
ATOM 2247 C CA . ASP A 1 301 ? 10.789 10.086 18.594 1 98.31 301 ASP A CA 1
ATOM 2248 C C . ASP A 1 301 ? 11.195 9.875 20.062 1 98.31 301 ASP A C 1
ATOM 2250 O O . ASP A 1 301 ? 12.383 9.836 20.375 1 98.31 301 ASP A O 1
ATOM 2254 N N . TYR A 1 302 ? 10.242 9.852 21 1 97.81 302 TYR A N 1
ATOM 2255 C CA . TYR A 1 302 ? 10.367 9.555 22.422 1 97.81 302 TYR A CA 1
ATOM 2256 C C . TYR A 1 302 ? 11.078 10.68 23.156 1 97.81 302 TYR A C 1
ATOM 2258 O O . TYR A 1 302 ? 11.609 10.477 24.25 1 97.81 302 TYR A O 1
ATOM 2266 N N . ASP A 1 303 ? 11.141 11.844 22.547 1 98.06 303 ASP A N 1
ATOM 2267 C CA . ASP A 1 303 ? 11.719 13.047 23.141 1 98.06 303 ASP A CA 1
ATOM 2268 C C . ASP A 1 303 ? 10.859 14.273 22.844 1 98.06 303 ASP A C 1
ATOM 2270 O O . ASP A 1 303 ? 9.906 14.555 23.562 1 98.06 303 ASP A O 1
ATOM 2274 N N . LEU A 1 304 ? 11.016 14.867 21.703 1 98.5 304 LEU A N 1
ATOM 2275 C CA . LEU A 1 304 ? 10.211 16.016 21.297 1 98.5 304 LEU A CA 1
ATOM 2276 C C . LEU A 1 304 ? 8.734 15.641 21.203 1 98.5 304 LEU A C 1
ATOM 2278 O O . LEU A 1 304 ? 7.875 16.375 21.688 1 98.5 304 LEU A O 1
ATOM 2282 N N . VAL A 1 305 ? 8.523 14.547 20.547 1 98.62 305 VAL A N 1
ATOM 2283 C CA . VAL A 1 305 ? 7.203 13.93 20.469 1 98.62 305 VAL A CA 1
ATOM 2284 C C . VAL A 1 305 ? 7.211 12.594 21.203 1 98.62 305 VAL A C 1
ATOM 2286 O O . VAL A 1 305 ? 7.461 11.547 20.594 1 98.62 305 VAL A O 1
ATOM 2289 N N . PRO A 1 306 ? 6.859 12.617 22.422 1 98.38 306 PRO A N 1
ATOM 2290 C CA . PRO A 1 306 ? 7.121 11.422 23.219 1 98.38 306 PRO A CA 1
ATOM 2291 C C . PRO A 1 306 ? 6.059 10.336 23.031 1 98.38 306 PRO A C 1
ATOM 2293 O O . PRO A 1 306 ? 6.305 9.164 23.328 1 98.38 306 PRO A O 1
ATOM 2296 N N . ASP A 1 307 ? 4.836 10.727 22.625 1 98.44 307 ASP A N 1
ATOM 2297 C CA . ASP A 1 307 ? 3.732 9.781 22.5 1 98.44 307 ASP A CA 1
ATOM 2298 C C . ASP A 1 307 ? 2.602 10.375 21.656 1 98.44 307 ASP A C 1
ATOM 2300 O O . ASP A 1 307 ? 2.748 11.445 21.078 1 98.44 307 ASP A O 1
ATOM 2304 N N . TYR A 1 308 ? 1.477 9.625 21.531 1 98.44 308 TYR A N 1
ATOM 2305 C CA . TYR A 1 308 ? 0.292 10.094 20.812 1 98.44 308 TYR A CA 1
ATOM 2306 C C . TYR A 1 308 ? -0.296 11.328 21.484 1 98.44 308 TYR A C 1
ATOM 2308 O O . TYR A 1 308 ? -0.312 11.43 22.719 1 98.44 308 TYR A O 1
ATOM 2316 N N . THR A 1 309 ? -0.835 12.234 20.703 1 97.94 309 THR A N 1
ATOM 2317 C CA . THR A 1 309 ? -1.319 13.523 21.188 1 97.94 309 THR A CA 1
ATOM 2318 C C . THR A 1 309 ? -2.488 13.336 22.141 1 97.94 309 THR A C 1
ATOM 2320 O O . THR A 1 309 ? -2.51 13.938 23.219 1 97.94 309 THR A O 1
ATOM 2323 N N . TYR A 1 310 ? -3.441 12.477 21.797 1 98.38 310 TYR A N 1
ATOM 2324 C CA . TYR A 1 310 ? -4.57 12.211 22.672 1 98.38 310 TYR A CA 1
ATOM 2325 C C . TYR A 1 310 ? -4.09 11.75 24.047 1 98.38 310 TYR A C 1
ATOM 2327 O O . TYR A 1 310 ? -4.621 12.18 25.078 1 98.38 310 TYR A O 1
ATOM 2335 N N . LYS A 1 311 ? -3.1 10.891 24.016 1 98.38 311 LYS A N 1
ATOM 2336 C CA . LYS A 1 311 ? -2.605 10.32 25.266 1 98.38 311 LYS A CA 1
ATOM 2337 C C . LYS A 1 311 ? -1.92 11.375 26.125 1 98.38 311 LYS A C 1
ATOM 2339 O O . LYS A 1 311 ? -2.137 11.438 27.344 1 98.38 311 LYS A O 1
ATOM 2344 N N . LEU A 1 312 ? -1.084 12.203 25.562 1 98.62 312 LEU A N 1
ATOM 2345 C CA . LEU A 1 312 ? -0.342 13.219 26.312 1 98.62 312 LEU A CA 1
ATOM 2346 C C . LEU A 1 312 ? -1.291 14.211 26.969 1 98.62 312 LEU A C 1
ATOM 2348 O O . LEU A 1 312 ? -1.107 14.57 28.141 1 98.62 312 LEU A O 1
ATOM 2352 N N . PHE A 1 313 ? -2.303 14.633 26.297 1 98.44 313 PHE A N 1
ATOM 2353 C CA . PHE A 1 313 ? -3.273 15.547 26.891 1 98.44 313 PHE A CA 1
ATOM 2354 C C . PHE A 1 313 ? -4.062 14.859 28 1 98.44 313 PHE A C 1
ATOM 2356 O O . PHE A 1 313 ? -4.359 15.469 29.016 1 98.44 313 PHE A O 1
ATOM 2363 N N . ALA A 1 314 ? -4.402 13.594 27.766 1 98 314 ALA A N 1
ATOM 2364 C CA . ALA A 1 314 ? -5.109 12.844 28.797 1 98 314 ALA A CA 1
ATOM 2365 C C . ALA A 1 314 ? -4.285 12.766 30.078 1 98 314 ALA A C 1
ATOM 2367 O O . ALA A 1 314 ? -4.84 12.758 31.172 1 98 314 ALA A O 1
ATOM 2368 N N . GLU A 1 315 ? -2.977 12.766 29.922 1 98.19 315 GLU A N 1
ATOM 2369 C CA . GLU A 1 315 ? -2.074 12.602 31.062 1 98.19 315 GLU A CA 1
ATOM 2370 C C . GLU A 1 315 ? -1.696 13.953 31.656 1 98.19 315 GLU A C 1
ATOM 2372 O O . GLU A 1 315 ? -0.904 14.016 32.594 1 98.19 315 GLU A O 1
ATOM 2377 N N . GLY A 1 316 ? -2.209 15.023 31.062 1 98.12 316 GLY A N 1
ATOM 2378 C CA . GLY A 1 316 ? -1.908 16.359 31.562 1 98.12 316 GLY A CA 1
ATOM 2379 C C . GLY A 1 316 ? -0.519 16.844 31.188 1 98.12 316 GLY A C 1
ATOM 2380 O O . GLY A 1 316 ? 0.029 17.734 31.844 1 98.12 316 GLY A O 1
ATOM 2381 N N . LYS A 1 317 ? 0.047 16.203 30.203 1 98.44 317 LYS A N 1
ATOM 2382 C CA . LYS A 1 317 ? 1.408 16.516 29.781 1 98.44 317 LYS A CA 1
ATOM 2383 C C . LYS A 1 317 ? 1.411 17.578 28.672 1 98.44 317 LYS A C 1
ATOM 2385 O O . LYS A 1 317 ? 1.827 17.297 27.547 1 98.44 317 LYS A O 1
ATOM 2390 N N . PHE A 1 318 ? 1.018 18.766 29 1 98.5 318 PHE A N 1
ATOM 2391 C CA . PHE A 1 318 ? 1.004 19.906 28.078 1 98.5 318 PHE A CA 1
ATOM 2392 C C . PHE A 1 318 ? 1.227 21.219 28.828 1 98.5 318 PHE A C 1
ATOM 2394 O O . PHE A 1 318 ? 1.011 21.281 30.047 1 98.5 318 PHE A O 1
ATOM 2401 N N . ILE A 1 319 ? 1.671 22.25 28.094 1 97.94 319 ILE A N 1
ATOM 2402 C CA . ILE A 1 319 ? 1.892 23.578 28.656 1 97.94 319 ILE A CA 1
ATOM 2403 C C . ILE A 1 319 ? 0.55 24.219 28.984 1 97.94 319 ILE A C 1
ATOM 2405 O O . ILE A 1 319 ? -0.389 24.172 28.188 1 97.94 319 ILE A O 1
ATOM 2409 N N . ASN A 1 320 ? 0.447 24.859 30.125 1 97.06 320 ASN A N 1
ATOM 2410 C CA . ASN A 1 320 ? -0.787 25.484 30.594 1 97.06 320 ASN A CA 1
ATOM 2411 C C . ASN A 1 320 ? -0.84 26.953 30.219 1 97.06 320 ASN A C 1
ATOM 2413 O O . ASN A 1 320 ? -0.447 27.812 31 1 97.06 320 ASN A O 1
ATOM 2417 N N . VAL A 1 321 ? -1.361 27.281 29.109 1 98.44 321 VAL A N 1
ATOM 2418 C CA . VAL A 1 321 ? -1.526 28.641 28.594 1 98.44 321 VAL A CA 1
ATOM 2419 C C . VAL A 1 321 ? -2.953 28.828 28.094 1 98.44 321 VAL A C 1
ATOM 2421 O O . VAL A 1 321 ? -3.666 27.844 27.844 1 98.44 321 VAL A O 1
ATOM 2424 N N . PRO A 1 322 ? -3.428 30.094 27.953 1 98.75 322 PRO A N 1
ATOM 2425 C CA . PRO A 1 322 ? -4.73 30.312 27.328 1 98.75 322 PRO A CA 1
ATOM 2426 C C . PRO A 1 322 ? -4.785 29.797 25.891 1 98.75 322 PRO A C 1
ATOM 2428 O O . PRO A 1 322 ? -3.809 29.922 25.141 1 98.75 322 PRO A O 1
ATOM 2431 N N . THR A 1 323 ? -5.98 29.172 25.562 1 98.88 323 THR A N 1
ATOM 2432 C CA . THR A 1 323 ? -6.039 28.578 24.234 1 98.88 323 THR A CA 1
ATOM 2433 C C . THR A 1 323 ? -7.379 28.859 23.562 1 98.88 323 THR A C 1
ATOM 2435 O O . THR A 1 323 ? -8.391 29.031 24.25 1 98.88 323 THR A O 1
ATOM 2438 N N . ILE A 1 324 ? -7.355 29 22.266 1 98.88 324 ILE A N 1
ATOM 2439 C CA . ILE A 1 324 ? -8.508 28.938 21.359 1 98.88 324 ILE A CA 1
ATOM 2440 C C . ILE A 1 324 ? -8.359 27.766 20.406 1 98.88 324 ILE A C 1
ATOM 2442 O O . ILE A 1 324 ? -7.328 27.594 19.766 1 98.88 324 ILE A O 1
ATOM 2446 N N . PHE A 1 325 ? -9.305 26.875 20.438 1 98.81 325 PHE A N 1
ATOM 2447 C CA . PHE A 1 325 ? -9.43 25.844 19.422 1 98.81 325 PHE A CA 1
ATOM 2448 C C . PHE A 1 325 ? -10.734 26 18.641 1 98.81 325 PHE A C 1
ATOM 2450 O O . PHE A 1 325 ? -11.727 26.484 19.188 1 98.81 325 PHE A O 1
ATOM 2457 N N . GLY A 1 326 ? -10.758 25.625 17.422 1 98.56 326 GLY A N 1
ATOM 2458 C CA . GLY A 1 326 ? -11.984 25.688 16.641 1 98.56 326 GLY A CA 1
ATOM 2459 C C . GLY A 1 326 ? -11.812 25.141 15.234 1 98.56 326 GLY A C 1
ATOM 2460 O O . GLY A 1 326 ? -10.727 24.703 14.852 1 98.56 326 GLY A O 1
ATOM 2461 N N . ASP A 1 327 ? -12.922 25.016 14.531 1 98.19 327 ASP A N 1
ATOM 2462 C CA . ASP A 1 327 ? -12.938 24.453 13.188 1 98.19 327 ASP A CA 1
ATOM 2463 C C . ASP A 1 327 ? -14.125 24.969 12.383 1 98.19 327 ASP A C 1
ATOM 2465 O O . ASP A 1 327 ? -14.734 25.984 12.742 1 98.19 327 ASP A O 1
ATOM 2469 N N . ASP A 1 328 ? -14.344 24.359 11.234 1 98.81 328 ASP A N 1
ATOM 2470 C CA . ASP A 1 328 ? -15.344 24.812 10.266 1 98.81 328 ASP A CA 1
ATOM 2471 C C . ASP A 1 328 ? -16.484 23.797 10.156 1 98.81 328 ASP A C 1
ATOM 2473 O O . ASP A 1 328 ? -16.266 22.594 10.328 1 98.81 328 ASP A O 1
ATOM 2477 N N . THR A 1 329 ? -17.594 24.25 9.773 1 98.44 329 THR A N 1
ATOM 2478 C CA . THR A 1 329 ? -18.797 23.438 9.781 1 98.44 329 THR A CA 1
ATOM 2479 C C . THR A 1 329 ? -18.641 22.203 8.898 1 98.44 329 THR A C 1
ATOM 2481 O O . THR A 1 329 ? -19.141 21.141 9.219 1 98.44 329 THR A O 1
ATOM 2484 N N . ASN A 1 330 ? -18.031 22.422 7.738 1 98.56 330 ASN A N 1
ATOM 2485 C CA . ASN A 1 330 ? -17.844 21.344 6.762 1 98.56 330 ASN A CA 1
ATOM 2486 C C . ASN A 1 330 ? -16.375 21.141 6.426 1 98.56 330 ASN A C 1
ATOM 2488 O O . ASN A 1 330 ? -16 21.094 5.254 1 98.56 330 ASN A O 1
ATOM 2492 N N . GLY A 1 331 ? -15.602 20.969 7.488 1 98.12 331 GLY A N 1
ATOM 2493 C CA . GLY A 1 331 ? -14.148 20.953 7.367 1 98.12 331 GLY A CA 1
ATOM 2494 C C . GLY A 1 331 ? -13.633 19.766 6.582 1 98.12 331 GLY A C 1
ATOM 2495 O O . GLY A 1 331 ? -12.477 19.75 6.148 1 98.12 331 GLY A O 1
ATOM 2496 N N . GLY A 1 332 ? -14.492 18.75 6.289 1 98.56 332 GLY A N 1
ATOM 2497 C CA . GLY A 1 332 ? -14.023 17.531 5.629 1 98.56 332 GLY A CA 1
ATOM 2498 C C . GLY A 1 332 ? -14.234 17.562 4.125 1 98.56 332 GLY A C 1
ATOM 2499 O O . GLY A 1 332 ? -13.672 16.734 3.404 1 98.56 332 GLY A O 1
ATOM 2500 N N . THR A 1 333 ? -14.945 18.469 3.539 1 98.5 333 THR A N 1
ATOM 2501 C CA . THR A 1 333 ? -15.5 18.391 2.191 1 98.5 333 THR A CA 1
ATOM 2502 C C . THR A 1 333 ? -14.398 18.547 1.145 1 98.5 333 THR A C 1
ATOM 2504 O O . THR A 1 333 ? -14.453 17.906 0.085 1 98.5 333 THR A O 1
ATOM 2507 N N . VAL A 1 334 ? -13.352 19.312 1.442 1 98 334 VAL A N 1
ATOM 2508 C CA . VAL A 1 334 ? -12.352 19.594 0.418 1 98 334 VAL A CA 1
ATOM 2509 C C . VAL A 1 334 ? -11.391 18.422 0.297 1 98 334 VAL A C 1
ATOM 2511 O O . VAL A 1 334 ? -10.617 18.328 -0.659 1 98 334 VAL A O 1
ATOM 2514 N N . PHE A 1 335 ? -11.453 17.469 1.211 1 98.56 335 PHE A N 1
ATOM 2515 C CA . PHE A 1 335 ? -10.445 16.406 1.267 1 98.56 335 PHE A CA 1
ATOM 2516 C C . PHE A 1 335 ? -10.977 15.133 0.633 1 98.56 335 PHE A C 1
ATOM 2518 O O . PHE A 1 335 ? -10.211 14.367 0.029 1 98.56 335 PHE A O 1
ATOM 2525 N N . THR A 1 336 ? -12.25 14.898 0.792 1 98.69 336 THR A N 1
ATOM 2526 C CA . THR A 1 336 ? -12.812 13.602 0.411 1 98.69 336 THR A CA 1
ATOM 2527 C C . THR A 1 336 ? -13.141 13.578 -1.079 1 98.69 336 THR A C 1
ATOM 2529 O O . THR A 1 336 ? -13.594 14.578 -1.639 1 98.69 336 THR A O 1
ATOM 2532 N N . PRO A 1 337 ? -12.961 12.453 -1.743 1 98.38 337 PRO A N 1
ATOM 2533 C CA . PRO A 1 337 ? -13.266 12.406 -3.174 1 98.38 337 PRO A CA 1
ATOM 2534 C C . PRO A 1 337 ? -14.742 12.664 -3.469 1 98.38 337 PRO A C 1
ATOM 2536 O O . PRO A 1 337 ? -15.617 11.992 -2.916 1 98.38 337 PRO A O 1
ATOM 2539 N N . LYS A 1 338 ? -15.031 13.523 -4.371 1 98 338 LYS A N 1
ATOM 2540 C CA . LYS A 1 338 ? -16.406 13.914 -4.695 1 98 338 LYS A CA 1
ATOM 2541 C C . LYS A 1 338 ? -17.188 12.727 -5.246 1 98 338 LYS A C 1
ATOM 2543 O O . LYS A 1 338 ? -18.406 12.656 -5.074 1 98 338 LYS A O 1
ATOM 2548 N N . ASN A 1 339 ? -16.516 11.805 -5.852 1 97.81 339 ASN A N 1
ATOM 2549 C CA . ASN A 1 339 ? -17.203 10.688 -6.492 1 97.81 339 ASN A CA 1
ATOM 2550 C C . ASN A 1 339 ? -17.391 9.516 -5.531 1 97.81 339 ASN A C 1
ATOM 2552 O O . ASN A 1 339 ? -17.562 8.375 -5.965 1 97.81 339 ASN A O 1
ATOM 2556 N N . THR A 1 340 ? -17.312 9.734 -4.234 1 98.5 340 THR A N 1
ATOM 2557 C CA . THR A 1 340 ? -17.594 8.688 -3.262 1 98.5 340 THR A CA 1
ATOM 2558 C C . THR A 1 340 ? -19.047 8.227 -3.379 1 98.5 340 THR A C 1
ATOM 2560 O O . THR A 1 340 ? -19.969 8.906 -2.902 1 98.5 340 THR A O 1
ATOM 2563 N N . SER A 1 341 ? -19.281 7.039 -3.908 1 98 341 SER A N 1
ATOM 2564 C CA . SER A 1 341 ? -20.641 6.676 -4.316 1 98 341 SER A CA 1
ATOM 2565 C C . SER A 1 341 ? -21.188 5.547 -3.457 1 98 341 SER A C 1
ATOM 2567 O O . SER A 1 341 ? -22.391 5.312 -3.43 1 98 341 SER A O 1
ATOM 2569 N N . THR A 1 342 ? -20.328 4.805 -2.797 1 98.12 342 THR A N 1
ATOM 2570 C CA . THR A 1 342 ? -20.75 3.672 -1.979 1 98.12 342 THR A CA 1
ATOM 2571 C C . THR A 1 342 ? -20.141 3.76 -0.581 1 98.12 342 THR A C 1
ATOM 2573 O O . THR A 1 342 ? -19.188 4.508 -0.355 1 98.12 342 THR A O 1
ATOM 2576 N N . ILE A 1 343 ? -20.688 3 0.391 1 98.44 343 ILE A N 1
ATOM 2577 C CA . ILE A 1 343 ? -20.109 2.932 1.73 1 98.44 343 ILE A CA 1
ATOM 2578 C C . ILE A 1 343 ? -18.719 2.311 1.664 1 98.44 343 ILE A C 1
ATOM 2580 O O . ILE A 1 343 ? -17.844 2.652 2.463 1 98.44 343 ILE A O 1
ATOM 2584 N N . GLY A 1 344 ? -18.438 1.449 0.636 1 98.5 344 GLY A N 1
ATOM 2585 C CA . GLY A 1 344 ? -17.109 0.915 0.403 1 98.5 344 GLY A CA 1
ATOM 2586 C C . GLY A 1 344 ? -16.094 1.984 0.056 1 98.5 344 GLY A C 1
ATOM 2587 O O . GLY A 1 344 ? -14.969 1.971 0.569 1 98.5 344 GLY A O 1
ATOM 2588 N N . ASP A 1 345 ? -16.547 2.9 -0.812 1 98.5 345 ASP A N 1
ATOM 2589 C CA . ASP A 1 345 ? -15.68 4.035 -1.138 1 98.5 345 ASP A CA 1
ATOM 2590 C C . ASP A 1 345 ? -15.352 4.852 0.111 1 98.5 345 ASP A C 1
ATOM 2592 O O . ASP A 1 345 ? -14.203 5.254 0.311 1 98.5 345 ASP A O 1
ATOM 2596 N N . SER A 1 346 ? -16.422 5.074 0.886 1 98.81 346 SER A N 1
ATOM 2597 C CA . SER A 1 346 ? -16.281 5.844 2.119 1 98.81 346 SER A CA 1
ATOM 2598 C C . SER A 1 346 ? -15.266 5.207 3.059 1 98.81 346 SER A C 1
ATOM 2600 O O . SER A 1 346 ? -14.312 5.863 3.486 1 98.81 346 SER A O 1
ATOM 2602 N N . ASP A 1 347 ? -15.453 3.965 3.305 1 98.81 347 ASP A N 1
ATOM 2603 C CA . ASP A 1 347 ? -14.602 3.242 4.238 1 98.81 347 ASP A CA 1
ATOM 2604 C C . ASP A 1 347 ? -13.18 3.109 3.695 1 98.81 347 ASP A C 1
ATOM 2606 O O . ASP A 1 347 ? -12.211 3.119 4.461 1 98.81 347 ASP A O 1
ATOM 2610 N N . THR A 1 348 ? -13.023 2.934 2.391 1 98.75 348 THR A N 1
ATOM 2611 C CA . THR A 1 348 ? -11.695 2.887 1.78 1 98.75 348 THR A CA 1
ATOM 2612 C C . THR A 1 348 ? -10.938 4.184 2.045 1 98.75 348 THR A C 1
ATOM 2614 O O . THR A 1 348 ? -9.766 4.152 2.436 1 98.75 348 THR A O 1
ATOM 2617 N N . PHE A 1 349 ? -11.633 5.293 1.88 1 98.88 349 PHE A N 1
ATOM 2618 C CA . PHE A 1 349 ? -10.984 6.578 2.125 1 98.88 349 PHE A CA 1
ATOM 2619 C C . PHE A 1 349 ? -10.531 6.688 3.574 1 98.88 349 PHE A C 1
ATOM 2621 O O . PHE A 1 349 ? -9.383 7.059 3.84 1 98.88 349 PHE A O 1
ATOM 2628 N N . LEU A 1 350 ? -11.422 6.402 4.492 1 98.81 350 LEU A N 1
ATOM 2629 C CA . LEU A 1 350 ? -11.078 6.523 5.902 1 98.81 350 LEU A CA 1
ATOM 2630 C C . LEU A 1 350 ? -9.906 5.609 6.258 1 98.81 350 LEU A C 1
ATOM 2632 O O . LEU A 1 350 ? -8.992 6.016 6.973 1 98.81 350 LEU A O 1
ATOM 2636 N N . LYS A 1 351 ? -9.914 4.371 5.711 1 98.5 351 LYS A N 1
ATOM 2637 C CA . LYS A 1 351 ? -8.844 3.408 5.965 1 98.5 351 LYS A CA 1
ATOM 2638 C C . LYS A 1 351 ? -7.516 3.9 5.402 1 98.5 351 LYS A C 1
ATOM 2640 O O . LYS A 1 351 ? -6.461 3.666 5.996 1 98.5 351 LYS A O 1
ATOM 2645 N N . ASP A 1 352 ? -7.586 4.562 4.273 1 98.25 352 ASP A N 1
ATOM 2646 C CA . ASP A 1 352 ? -6.379 5.098 3.65 1 98.25 352 ASP A CA 1
ATOM 2647 C C . ASP A 1 352 ? -5.746 6.184 4.52 1 98.25 352 ASP A C 1
ATOM 2649 O O . ASP A 1 352 ? -4.527 6.371 4.496 1 98.25 352 ASP A O 1
ATOM 2653 N N . GLN A 1 353 ? -6.602 6.918 5.293 1 98.31 353 GLN A N 1
ATOM 2654 C CA . GLN A 1 353 ? -6.109 7.984 6.16 1 98.31 353 GLN A CA 1
ATOM 2655 C C . GLN A 1 353 ? -5.691 7.438 7.523 1 98.31 353 GLN A C 1
ATOM 2657 O O . GLN A 1 353 ? -4.75 7.941 8.141 1 98.31 353 GLN A O 1
ATOM 2662 N N . PHE A 1 354 ? -6.414 6.418 8.039 1 98.12 354 PHE A N 1
ATOM 2663 C CA . PHE A 1 354 ? -6.199 5.789 9.336 1 98.12 354 PHE A CA 1
ATOM 2664 C C . PHE A 1 354 ? -6.133 4.273 9.203 1 98.12 354 PHE A C 1
ATOM 2666 O O . PHE A 1 354 ? -7.066 3.57 9.594 1 98.12 354 PHE A O 1
ATOM 2673 N N . PRO A 1 355 ? -4.988 3.771 8.812 1 97 355 PRO A N 1
ATOM 2674 C CA . PRO A 1 355 ? -4.906 2.35 8.461 1 97 355 PRO A CA 1
ATOM 2675 C C . PRO A 1 355 ? -5.141 1.438 9.664 1 97 355 PRO A C 1
ATOM 2677 O O . PRO A 1 355 ? -5.434 0.251 9.5 1 97 355 PRO A O 1
ATOM 2680 N N . ALA A 1 356 ? -5.043 1.898 10.852 1 97.69 356 ALA A N 1
ATOM 2681 C CA . ALA A 1 356 ? -5.211 1.079 12.047 1 97.69 356 ALA A CA 1
ATOM 2682 C C . ALA A 1 356 ? -6.688 0.859 12.359 1 97.69 356 ALA A C 1
ATOM 2684 O O . ALA A 1 356 ? -7.031 0.068 13.242 1 97.69 356 ALA A O 1
ATOM 2685 N N . LEU A 1 357 ? -7.605 1.562 11.68 1 98.44 357 LEU A N 1
ATOM 2686 C CA . LEU A 1 357 ? -9.031 1.339 11.883 1 98.44 357 LEU A CA 1
ATOM 2687 C C . LEU A 1 357 ? -9.383 -0.131 11.68 1 98.44 357 LEU A C 1
ATOM 2689 O O . LEU A 1 357 ? -9.039 -0.725 10.656 1 98.44 357 LEU A O 1
ATOM 2693 N N . SER A 1 358 ? -10.039 -0.721 12.648 1 97.69 358 SER A N 1
ATOM 2694 C CA . SER A 1 358 ? -10.547 -2.082 12.523 1 97.69 358 SER A CA 1
ATOM 2695 C C . SER A 1 358 ? -11.898 -2.1 11.805 1 97.69 358 SER A C 1
ATOM 2697 O O . SER A 1 358 ? -12.539 -1.059 11.648 1 97.69 358 SER A O 1
ATOM 2699 N N . LEU A 1 359 ? -12.336 -3.242 11.383 1 98.12 359 LEU A N 1
ATOM 2700 C CA . LEU A 1 359 ? -13.641 -3.381 10.758 1 98.12 359 LEU A CA 1
ATOM 2701 C C . LEU A 1 359 ? -14.75 -3.006 11.734 1 98.12 359 LEU A C 1
ATOM 2703 O O . LEU A 1 359 ? -15.734 -2.359 11.352 1 98.12 359 LEU A O 1
ATOM 2707 N N . ASP A 1 360 ? -14.602 -3.338 13.016 1 98.19 360 ASP A N 1
ATOM 2708 C CA . ASP A 1 360 ? -15.594 -2.988 14.023 1 98.19 360 ASP A CA 1
ATOM 2709 C C . ASP A 1 360 ? -15.695 -1.475 14.195 1 98.19 360 ASP A C 1
ATOM 2711 O O . ASP A 1 360 ? -16.781 -0.935 14.383 1 98.19 360 ASP A O 1
ATOM 2715 N N . GLN A 1 361 ? -14.641 -0.832 14.195 1 98.69 361 GLN A N 1
ATOM 2716 C CA . GLN A 1 361 ? -14.633 0.621 14.344 1 98.69 361 GLN A CA 1
ATOM 2717 C C . GLN A 1 361 ? -15.258 1.296 13.125 1 98.69 361 GLN A C 1
ATOM 2719 O O . GLN A 1 361 ? -16.016 2.26 13.266 1 98.69 361 GLN A O 1
ATOM 2724 N N . LEU A 1 362 ? -14.961 0.767 11.922 1 98.62 362 LEU A N 1
ATOM 2725 C CA . LEU A 1 362 ? -15.594 1.297 10.719 1 98.62 362 LEU A CA 1
ATOM 2726 C C . LEU A 1 362 ? -17.109 1.088 10.766 1 98.62 362 LEU A C 1
ATOM 2728 O O . LEU A 1 362 ? -17.875 1.972 10.367 1 98.62 362 LEU A O 1
ATOM 2732 N N . LYS A 1 363 ? -17.516 -0.082 11.211 1 98.69 363 LYS A N 1
ATOM 2733 C CA . LYS A 1 363 ? -18.938 -0.351 11.375 1 98.69 363 LYS A CA 1
ATOM 2734 C C . LYS A 1 363 ? -19.594 0.693 12.266 1 98.69 363 LYS A C 1
ATOM 2736 O O . LYS A 1 363 ? -20.656 1.232 11.93 1 98.69 363 LYS A O 1
ATOM 2741 N N . ARG A 1 364 ? -18.984 0.936 13.383 1 98.69 364 ARG A N 1
ATOM 2742 C CA . ARG A 1 364 ? -19.531 1.901 14.336 1 98.69 364 ARG A CA 1
ATOM 2743 C C . ARG A 1 364 ? -19.547 3.303 13.734 1 98.69 364 ARG A C 1
ATOM 2745 O O . ARG A 1 364 ? -20.516 4.047 13.922 1 98.69 364 ARG A O 1
ATOM 2752 N N . ILE A 1 365 ? -18.531 3.707 13.008 1 98.81 365 ILE A N 1
ATOM 2753 C CA . ILE A 1 365 ? -18.484 5.008 12.344 1 98.81 365 ILE A CA 1
ATOM 2754 C C . ILE A 1 365 ? -19.625 5.105 11.328 1 98.81 365 ILE A C 1
ATOM 2756 O O . ILE A 1 365 ? -20.312 6.129 11.258 1 98.81 365 ILE A O 1
ATOM 2760 N N . ASN A 1 366 ? -19.812 4.027 10.555 1 98.69 366 ASN A N 1
ATOM 2761 C CA . ASN A 1 366 ? -20.922 4.016 9.594 1 98.69 366 ASN A CA 1
ATOM 2762 C C . ASN A 1 366 ? -22.266 4.207 10.273 1 98.69 366 ASN A C 1
ATOM 2764 O O . ASN A 1 366 ? -23.156 4.848 9.719 1 98.69 366 ASN A O 1
ATOM 2768 N N . GLU A 1 367 ? -22.422 3.65 11.492 1 98.44 367 GLU A N 1
ATOM 2769 C CA . GLU A 1 367 ? -23.641 3.811 12.258 1 98.44 367 GLU A CA 1
ATOM 2770 C C . GLU A 1 367 ? -23.812 5.25 12.742 1 98.44 367 GLU A C 1
ATOM 2772 O O . GLU A 1 367 ? -24.922 5.777 12.758 1 98.44 367 GLU A O 1
ATOM 2777 N N . LEU A 1 368 ? -22.734 5.863 13.102 1 98.56 368 LEU A N 1
ATOM 2778 C CA . LEU A 1 368 ? -22.766 7.203 13.688 1 98.56 368 LEU A CA 1
ATOM 2779 C C . LEU A 1 368 ? -22.953 8.258 12.602 1 98.56 368 LEU A C 1
ATOM 2781 O O . LEU A 1 368 ? -23.375 9.383 12.891 1 98.56 368 LEU A O 1
ATOM 2785 N N . TYR A 1 369 ? -22.625 7.906 11.414 1 98.5 369 TYR A N 1
ATOM 2786 C CA . TYR A 1 369 ? -22.75 8.836 10.297 1 98.5 369 TYR A CA 1
ATOM 2787 C C . TYR A 1 369 ? -23.578 8.227 9.164 1 98.5 369 TYR A C 1
ATOM 2789 O O . TYR A 1 369 ? -23.047 7.973 8.078 1 98.5 369 TYR A O 1
ATOM 2797 N N . PRO A 1 370 ? -24.828 8.141 9.367 1 97.75 370 PRO A N 1
ATOM 2798 C CA . PRO A 1 370 ? -25.672 7.578 8.312 1 97.75 370 PRO A CA 1
ATOM 2799 C C . PRO A 1 370 ? -25.75 8.477 7.078 1 97.75 370 PRO A C 1
ATOM 2801 O O . PRO A 1 370 ? -25.703 9.703 7.199 1 97.75 370 PRO A O 1
ATOM 2804 N N . VAL A 1 371 ? -25.828 7.836 5.926 1 98 371 VAL A N 1
ATOM 2805 C CA . VAL A 1 371 ? -25.906 8.586 4.68 1 98 371 VAL A CA 1
ATOM 2806 C C . VAL A 1 371 ? -27.297 9.219 4.551 1 98 371 VAL A C 1
ATOM 2808 O O . VAL A 1 371 ? -27.453 10.258 3.9 1 98 371 VAL A O 1
ATOM 2811 N N . GLU A 1 372 ? -28.297 8.555 5.18 1 96.88 372 GLU A N 1
ATOM 2812 C CA . GLU A 1 372 ? -29.656 9.086 5.152 1 96.88 372 GLU A CA 1
ATOM 2813 C C . GLU A 1 372 ? -29.719 10.484 5.758 1 96.88 372 GLU A C 1
ATOM 2815 O O . GLU A 1 372 ? -29.188 10.719 6.848 1 96.88 372 GLU A O 1
ATOM 2820 N N . GLY A 1 373 ? -30.281 11.391 5.07 1 94.44 373 GLY A N 1
ATOM 2821 C CA . GLY A 1 373 ? -30.438 12.742 5.57 1 94.44 373 GLY A CA 1
ATOM 2822 C C . GLY A 1 373 ? -29.344 13.68 5.109 1 94.44 373 GLY A C 1
ATOM 2823 O O . GLY A 1 373 ? -29.422 14.891 5.324 1 94.44 373 GLY A O 1
ATOM 2824 N N . THR A 1 374 ? -28.312 13.117 4.516 1 95.88 374 THR A N 1
ATOM 2825 C CA . THR A 1 374 ? -27.281 14 3.988 1 95.88 374 THR A CA 1
ATOM 2826 C C . THR A 1 374 ? -27.719 14.625 2.666 1 95.88 374 THR A C 1
ATOM 2828 O O . THR A 1 374 ? -28.453 14 1.893 1 95.88 374 THR A O 1
ATOM 2831 N N . PRO A 1 375 ? -27.297 15.836 2.424 1 95.56 375 PRO A N 1
ATOM 2832 C CA . PRO A 1 375 ? -27.672 16.469 1.16 1 95.56 375 PRO A CA 1
ATOM 2833 C C . PRO A 1 375 ? -26.891 15.922 -0.034 1 95.56 375 PRO A C 1
ATOM 2835 O O . PRO A 1 375 ? -25.828 15.328 0.14 1 95.56 375 PRO A O 1
ATOM 2838 N N . SER A 1 376 ? -27.484 16.047 -1.231 1 93.06 376 SER A N 1
ATOM 2839 C CA . SER A 1 376 ? -26.828 15.711 -2.494 1 93.06 376 SER A CA 1
ATOM 2840 C C . SER A 1 376 ? -26.516 16.953 -3.299 1 93.06 376 SER A C 1
ATOM 2842 O O . SER A 1 376 ? -27.25 17.938 -3.262 1 93.06 376 SER A O 1
ATOM 2844 N N . PHE A 1 377 ? -25.438 16.922 -3.947 1 95.06 377 PHE A N 1
ATOM 2845 C CA . PHE A 1 377 ? -25.016 18.031 -4.797 1 95.06 377 PHE A CA 1
ATOM 2846 C C . PHE A 1 377 ? -24.688 17.531 -6.203 1 95.06 377 PHE A C 1
ATOM 2848 O O . PHE A 1 377 ? -24.375 16.359 -6.398 1 95.06 377 PHE A O 1
ATOM 2855 N N . PRO A 1 378 ? -24.812 18.406 -7.203 1 93.06 378 PRO A N 1
ATOM 2856 C CA . PRO A 1 378 ? -24.484 17.984 -8.562 1 93.06 378 PRO A CA 1
ATOM 2857 C C . PRO A 1 378 ? -23.062 17.469 -8.695 1 93.06 378 PRO A C 1
ATOM 2859 O O . PRO A 1 378 ? -22.125 18.109 -8.195 1 93.06 378 PRO A O 1
ATOM 2862 N N . GLY A 1 379 ? -22.953 16.297 -9.359 1 95.5 379 GLY A N 1
ATOM 2863 C CA . GLY A 1 379 ? -21.641 15.766 -9.664 1 95.5 379 GLY A CA 1
ATOM 2864 C C . GLY A 1 379 ? -20.969 15.078 -8.484 1 95.5 379 GLY A C 1
ATOM 2865 O O . GLY A 1 379 ? -19.781 14.797 -8.516 1 95.5 379 GLY A O 1
ATOM 2866 N N . THR A 1 380 ? -21.672 14.828 -7.43 1 97.31 380 THR A N 1
ATOM 2867 C CA . THR A 1 380 ? -21.078 14.188 -6.254 1 97.31 380 THR A CA 1
ATOM 2868 C C . THR A 1 380 ? -21.703 12.82 -6.023 1 97.31 380 THR A C 1
ATOM 2870 O O . THR A 1 380 ? -22.844 12.57 -6.422 1 97.31 380 THR A O 1
ATOM 2873 N N . GLY A 1 381 ? -20.953 11.906 -5.477 1 98.25 381 GLY A N 1
ATOM 2874 C CA . GLY A 1 381 ? -21.484 10.617 -5.07 1 98.25 381 GLY A CA 1
ATOM 2875 C C . GLY A 1 381 ? -22.375 10.695 -3.848 1 98.25 381 GLY A C 1
ATOM 2876 O O . GLY A 1 381 ? -22.266 11.633 -3.057 1 98.25 381 GLY A O 1
ATOM 2877 N N . ARG A 1 382 ? -23.188 9.688 -3.707 1 97.88 382 ARG A N 1
ATOM 2878 C CA . ARG A 1 382 ? -24.203 9.633 -2.65 1 97.88 382 ARG A CA 1
ATOM 2879 C C . ARG A 1 382 ? -23.547 9.727 -1.272 1 97.88 382 ARG A C 1
ATOM 2881 O O . ARG A 1 382 ? -24.141 10.281 -0.342 1 97.88 382 ARG A O 1
ATOM 2888 N N . TYR A 1 383 ? -22.297 9.219 -1.152 1 98.56 383 TYR A N 1
ATOM 2889 C CA . TYR A 1 383 ? -21.672 9.078 0.163 1 98.56 383 TYR A CA 1
ATOM 2890 C C . TYR A 1 383 ? -20.641 10.172 0.392 1 98.56 383 TYR A C 1
ATOM 2892 O O . TYR A 1 383 ? -19.891 10.133 1.371 1 98.56 383 TYR A O 1
ATOM 2900 N N . TRP A 1 384 ? -20.547 11.188 -0.409 1 98.75 384 TRP A N 1
ATOM 2901 C CA . TRP A 1 384 ? -19.516 12.203 -0.298 1 98.75 384 TRP A CA 1
ATOM 2902 C C . TRP A 1 384 ? -19.656 13 0.996 1 98.75 384 TRP A C 1
ATOM 2904 O O . TRP A 1 384 ? -18.688 13.164 1.743 1 98.75 384 TRP A O 1
ATOM 2914 N N . ARG A 1 385 ? -20.859 13.492 1.306 1 98.56 385 ARG A N 1
ATOM 2915 C CA . ARG A 1 385 ? -21.078 14.273 2.52 1 98.56 385 ARG A CA 1
ATOM 2916 C C . ARG A 1 385 ? -20.953 13.398 3.762 1 98.56 385 ARG A C 1
ATOM 2918 O O . ARG A 1 385 ? -20.469 13.852 4.801 1 98.56 385 ARG A O 1
ATOM 2925 N N . GLN A 1 386 ? -21.422 12.18 3.613 1 98.56 386 GLN A N 1
ATOM 2926 C CA . GLN A 1 386 ? -21.297 11.234 4.723 1 98.56 386 GLN A CA 1
ATOM 2927 C C . GLN A 1 386 ? -19.844 11.078 5.152 1 98.56 386 GLN A C 1
ATOM 2929 O O . GLN A 1 386 ? -19.516 11.242 6.328 1 98.56 386 GLN A O 1
ATOM 2934 N N . VAL A 1 387 ? -18.953 10.805 4.211 1 98.81 387 VAL A N 1
ATOM 2935 C CA . VAL A 1 387 ? -17.562 10.555 4.547 1 98.81 387 VAL A CA 1
ATOM 2936 C C . VAL A 1 387 ? -16.875 11.867 4.918 1 98.81 387 VAL A C 1
ATOM 2938 O O . VAL A 1 387 ? -16 11.891 5.785 1 98.81 387 VAL A O 1
ATOM 2941 N N . SER A 1 388 ? -17.25 12.992 4.336 1 98.75 388 SER A N 1
ATOM 2942 C CA . SER A 1 388 ? -16.656 14.281 4.672 1 98.75 388 SER A CA 1
ATOM 2943 C C . SER A 1 388 ? -16.953 14.672 6.117 1 98.75 388 SER A C 1
ATOM 2945 O O . SER A 1 388 ? -16.109 15.234 6.809 1 98.75 388 SER A O 1
ATOM 2947 N N . ASN A 1 389 ? -18.188 14.359 6.555 1 98.62 389 ASN A N 1
ATOM 2948 C CA . ASN A 1 389 ? -18.562 14.625 7.941 1 98.62 389 ASN A CA 1
ATOM 2949 C C . ASN A 1 389 ? -17.734 13.781 8.914 1 98.62 389 ASN A C 1
ATOM 2951 O O . ASN A 1 389 ? -17.219 14.297 9.898 1 98.62 389 ASN A O 1
ATOM 2955 N N . ALA A 1 390 ? -17.641 12.523 8.547 1 98.81 390 ALA A N 1
ATOM 2956 C CA . ALA A 1 390 ? -16.875 11.625 9.414 1 98.81 390 ALA A CA 1
ATOM 2957 C C . ALA A 1 390 ? -15.414 12.047 9.5 1 98.81 390 ALA A C 1
ATOM 2959 O O . ALA A 1 390 ? -14.852 12.164 10.594 1 98.81 390 ALA A O 1
ATOM 2960 N N . TYR A 1 391 ? -14.828 12.289 8.398 1 98.81 391 TYR A N 1
ATOM 2961 C CA . TYR A 1 391 ? -13.422 12.672 8.344 1 98.81 391 TYR A CA 1
ATOM 2962 C C . TYR A 1 391 ? -13.188 13.992 9.07 1 98.81 391 TYR A C 1
ATOM 2964 O O . TYR A 1 391 ? -12.234 14.117 9.852 1 98.81 391 TYR A O 1
ATOM 2972 N N . GLY A 1 392 ? -14.031 15 8.82 1 98.62 392 GLY A N 1
ATOM 2973 C CA . GLY A 1 392 ? -13.914 16.297 9.477 1 98.62 392 GLY A CA 1
ATOM 2974 C C . GLY A 1 392 ? -13.969 16.203 10.992 1 98.62 392 GLY A C 1
ATOM 2975 O O . GLY A 1 392 ? -13.172 16.828 11.688 1 98.62 392 GLY A O 1
ATOM 2976 N N . ASP A 1 393 ? -14.922 15.383 11.453 1 98.62 393 ASP A N 1
ATOM 2977 C CA . ASP A 1 393 ? -15.047 15.203 12.891 1 98.62 393 ASP A CA 1
ATOM 2978 C C . ASP A 1 393 ? -13.828 14.477 13.469 1 98.62 393 ASP A C 1
ATOM 2980 O O . ASP A 1 393 ? -13.289 14.883 14.5 1 98.62 393 ASP A O 1
ATOM 2984 N N . MET A 1 394 ? -13.391 13.508 12.773 1 98.25 394 MET A N 1
ATOM 2985 C CA . MET A 1 394 ? -12.297 12.68 13.266 1 98.25 394 MET A CA 1
ATOM 2986 C C . MET A 1 394 ? -10.992 13.469 13.312 1 98.25 394 MET A C 1
ATOM 2988 O O . MET A 1 394 ? -10.211 13.32 14.25 1 98.25 394 MET A O 1
ATOM 2992 N N . ARG A 1 395 ? -10.828 14.297 12.359 1 98.19 395 ARG A N 1
ATOM 2993 C CA . ARG A 1 395 ? -9.516 14.914 12.18 1 98.19 395 ARG A CA 1
ATOM 2994 C C . ARG A 1 395 ? -9.453 16.281 12.867 1 98.19 395 ARG A C 1
ATOM 2996 O O . ARG A 1 395 ? -8.391 16.688 13.344 1 98.19 395 ARG A O 1
ATOM 3003 N N . TYR A 1 396 ? -10.641 16.953 12.992 1 98.56 396 TYR A N 1
ATOM 3004 C CA . TYR A 1 396 ? -10.562 18.359 13.383 1 98.56 396 TYR A CA 1
ATOM 3005 C C . TYR A 1 396 ? -11.516 18.656 14.531 1 98.56 396 TYR A C 1
ATOM 3007 O O . TYR A 1 396 ? -11.086 19.016 15.633 1 98.56 396 TYR A O 1
ATOM 3015 N N . THR A 1 397 ? -12.773 18.391 14.359 1 98.56 397 THR A N 1
ATOM 3016 C CA . THR A 1 397 ? -13.805 18.859 15.289 1 98.56 397 THR A CA 1
ATOM 3017 C C . THR A 1 397 ? -13.664 18.156 16.641 1 98.56 397 THR A C 1
ATOM 3019 O O . THR A 1 397 ? -13.594 18.828 17.672 1 98.56 397 THR A O 1
ATOM 3022 N N . CYS A 1 398 ? -13.641 16.859 16.641 1 98.5 398 CYS A N 1
ATOM 3023 C CA . CYS A 1 398 ? -13.633 16.109 17.891 1 98.5 398 CYS A CA 1
ATOM 3024 C C . CYS A 1 398 ? -12.344 16.344 18.656 1 98.5 398 CYS A C 1
ATOM 3026 O O . CYS A 1 398 ? -12.367 16.5 19.875 1 98.5 398 CYS A O 1
ATOM 3028 N N . PRO A 1 399 ? -11.188 16.391 17.938 1 98.38 399 PRO A N 1
ATOM 3029 C CA . PRO A 1 399 ? -9.969 16.766 18.656 1 98.38 399 PRO A CA 1
ATOM 3030 C C . PRO A 1 399 ? -10.086 18.125 19.344 1 98.38 399 PRO A C 1
ATOM 3032 O O . PRO A 1 399 ? -9.594 18.297 20.453 1 98.38 399 PRO A O 1
ATOM 3035 N N . GLY A 1 400 ? -10.695 19.078 18.688 1 98.38 400 GLY A N 1
ATOM 3036 C CA . GLY A 1 400 ? -10.867 20.391 19.281 1 98.38 400 GLY A CA 1
ATOM 3037 C C . GLY A 1 400 ? -11.641 20.359 20.578 1 98.38 400 GLY A C 1
ATOM 3038 O O . GLY A 1 400 ? -11.227 20.984 21.562 1 98.38 400 GLY A O 1
ATOM 3039 N N . PHE A 1 401 ? -12.766 19.609 20.594 1 97.94 401 PHE A N 1
ATOM 3040 C CA . PHE A 1 401 ? -13.555 19.469 21.812 1 97.94 401 PHE A CA 1
ATOM 3041 C C . PHE A 1 401 ? -12.742 18.812 22.922 1 97.94 401 PHE A C 1
ATOM 3043 O O . PHE A 1 401 ? -12.812 19.234 24.078 1 97.94 401 PHE A O 1
ATOM 3050 N N . TYR A 1 402 ? -12.039 17.828 22.531 1 97.75 402 TYR A N 1
ATOM 3051 C CA . TYR A 1 402 ? -11.227 17.094 23.484 1 97.75 402 TYR A CA 1
ATOM 3052 C C . TYR A 1 402 ? -10.172 18 24.125 1 97.75 402 TYR A C 1
ATOM 3054 O O . TYR A 1 402 ? -10.008 18.016 25.344 1 97.75 402 TYR A O 1
ATOM 3062 N N . LEU A 1 403 ? -9.484 18.781 23.312 1 98.5 403 LEU A N 1
ATOM 3063 C CA . LEU A 1 403 ? -8.438 19.688 23.797 1 98.5 403 LEU A CA 1
ATOM 3064 C C . LEU A 1 403 ? -9.008 20.734 24.734 1 98.5 403 LEU A C 1
ATOM 3066 O O . LEU A 1 403 ? -8.469 20.969 25.812 1 98.5 403 LEU A O 1
ATOM 3070 N N . ASN A 1 404 ? -10.094 21.359 24.344 1 98.31 404 ASN A N 1
ATOM 3071 C CA . ASN A 1 404 ? -10.734 22.344 25.203 1 98.31 404 ASN A CA 1
ATOM 3072 C C . ASN A 1 404 ? -11.117 21.75 26.547 1 98.31 404 ASN A C 1
ATOM 3074 O O . ASN A 1 404 ? -10.953 22.391 27.594 1 98.31 404 ASN A O 1
ATOM 3078 N N . SER A 1 405 ? -11.602 20.562 26.469 1 97.31 405 SER A N 1
ATOM 3079 C CA . SER A 1 405 ? -12.031 19.906 27.703 1 97.31 405 SER A CA 1
ATOM 3080 C C . SER A 1 405 ? -10.844 19.609 28.609 1 97.31 405 SER A C 1
ATOM 3082 O O . SER A 1 405 ? -10.938 19.781 29.828 1 97.31 405 SER A O 1
ATOM 3084 N N . GLN A 1 406 ? -9.766 19.156 28.047 1 97.56 406 GLN A N 1
ATOM 3085 C CA . GLN A 1 406 ? -8.578 18.906 28.844 1 97.56 406 GLN A CA 1
ATOM 3086 C C . GLN A 1 406 ? -8.039 20.188 29.469 1 97.56 406 GLN A C 1
ATOM 3088 O O . GLN A 1 406 ? -7.609 20.203 30.625 1 97.56 406 GLN A O 1
ATOM 3093 N N . TYR A 1 407 ? -8.062 21.25 28.766 1 98.06 407 TYR A N 1
ATOM 3094 C CA . TYR A 1 407 ? -7.594 22.531 29.266 1 98.06 407 TYR A CA 1
ATOM 3095 C C . TYR A 1 407 ? -8.5 23.047 30.375 1 98.06 407 TYR A C 1
ATOM 3097 O O . TYR A 1 407 ? -8.023 23.547 31.391 1 98.06 407 TYR A O 1
ATOM 3105 N N . ALA A 1 408 ? -9.781 22.938 30.078 1 97.06 408 ALA A N 1
ATOM 3106 C CA . ALA A 1 408 ? -10.727 23.359 31.109 1 97.06 408 ALA A CA 1
ATOM 3107 C C . ALA A 1 408 ? -10.531 22.547 32.406 1 97.06 408 ALA A C 1
ATOM 3109 O O . ALA A 1 408 ? -10.578 23.109 33.5 1 97.06 408 ALA A O 1
ATOM 3110 N N . HIS A 1 409 ? -10.328 21.328 32.25 1 94.94 409 HIS A N 1
ATOM 3111 C CA . HIS A 1 409 ? -10.094 20.453 33.375 1 94.94 409 HIS A CA 1
ATOM 3112 C C . HIS A 1 409 ? -8.836 20.859 34.156 1 94.94 409 HIS A C 1
ATOM 3114 O O . HIS A 1 409 ? -8.773 20.734 35.375 1 94.94 409 HIS A O 1
ATOM 3120 N N . ALA A 1 410 ? -7.902 21.297 33.438 1 96.06 410 ALA A N 1
ATOM 3121 C CA . ALA A 1 410 ? -6.629 21.703 34.031 1 96.06 410 ALA A CA 1
ATOM 3122 C C . ALA A 1 410 ? -6.719 23.094 34.625 1 96.06 410 ALA A C 1
ATOM 3124 O O . ALA A 1 410 ? -5.777 23.562 35.281 1 96.06 410 ALA A O 1
ATOM 3125 N N . GLY A 1 411 ? -7.773 23.828 34.375 1 95.44 411 GLY A N 1
ATOM 3126 C CA . GLY A 1 411 ? -8 25.125 34.969 1 95.44 411 GLY A CA 1
ATOM 3127 C C . GLY A 1 411 ? -7.453 26.266 34.156 1 95.44 411 GLY A C 1
ATOM 3128 O O . GLY A 1 411 ? -7.355 27.406 34.625 1 95.44 411 GLY A O 1
ATOM 3129 N N . ALA A 1 412 ? -7.074 25.984 32.938 1 95.69 412 ALA A N 1
ATOM 3130 C CA . ALA A 1 412 ? -6.574 27.031 32.062 1 95.69 412 ALA A CA 1
ATOM 3131 C C . ALA A 1 412 ? -7.707 27.625 31.234 1 95.69 412 ALA A C 1
ATOM 3133 O O . ALA A 1 412 ? -8.617 26.922 30.797 1 95.69 412 ALA A O 1
ATOM 3134 N N . PRO A 1 413 ? -7.727 28.969 31 1 97.62 413 PRO A N 1
ATOM 3135 C CA . PRO A 1 413 ? -8.75 29.562 30.125 1 97.62 413 PRO A CA 1
ATOM 3136 C C . PRO A 1 413 ? -8.703 29.016 28.703 1 97.62 413 PRO A C 1
ATOM 3138 O O . PRO A 1 413 ? -7.625 28.922 28.109 1 97.62 413 PRO A O 1
ATOM 3141 N N . THR A 1 414 ? -9.812 28.641 28.203 1 98.44 414 THR A N 1
ATOM 3142 C CA . THR A 1 414 ? -9.875 28.062 26.875 1 98.44 414 THR A CA 1
ATOM 3143 C C . THR A 1 414 ? -11.219 28.359 26.219 1 98.44 414 THR A C 1
ATOM 3145 O O . THR A 1 414 ? -12.258 28.359 26.875 1 98.44 414 THR A O 1
ATOM 3148 N N . TRP A 1 415 ? -11.195 28.734 24.969 1 98.75 415 TRP A N 1
ATOM 3149 C CA . TRP A 1 415 ? -12.375 29.062 24.172 1 98.75 415 TRP A CA 1
ATOM 3150 C C . TRP A 1 415 ? -12.453 28.203 22.938 1 98.75 415 TRP A C 1
ATOM 3152 O O . TRP A 1 415 ? -11.422 27.828 22.359 1 98.75 415 TRP A O 1
ATOM 3162 N N . ASN A 1 416 ? -13.648 27.844 22.531 1 98.62 416 ASN A N 1
ATOM 3163 C CA . ASN A 1 416 ? -13.914 27.078 21.312 1 98.62 416 ASN A CA 1
ATOM 3164 C C . ASN A 1 416 ? -14.797 27.859 20.344 1 98.62 416 ASN A C 1
ATOM 3166 O O . ASN A 1 416 ? -15.672 28.609 20.766 1 98.62 416 ASN A O 1
ATOM 3170 N N . TYR A 1 417 ? -14.578 27.641 19.047 1 98.75 417 TYR A N 1
ATOM 3171 C CA . TYR A 1 417 ? -15.453 28.297 18.078 1 98.75 417 TYR A CA 1
ATOM 3172 C C . TYR A 1 417 ? -15.836 27.359 16.953 1 98.75 417 TYR A C 1
ATOM 3174 O O . TYR A 1 417 ? -15.18 26.328 16.734 1 98.75 417 TYR A O 1
ATOM 3182 N N . LEU A 1 418 ? -16.859 27.641 16.266 1 98.81 418 LEU A N 1
ATOM 3183 C CA . LEU A 1 418 ? -17.281 27.109 14.969 1 98.81 418 LEU A CA 1
ATOM 3184 C C . LEU A 1 418 ? -17.422 28.219 13.938 1 98.81 418 LEU A C 1
ATOM 3186 O O . LEU A 1 418 ? -18.172 29.172 14.148 1 98.81 418 LEU A O 1
ATOM 3190 N N . TRP A 1 419 ? -16.625 28.172 12.914 1 98.88 419 TRP A N 1
ATOM 3191 C CA . TRP A 1 419 ? -16.812 29.078 11.781 1 98.88 419 TRP A CA 1
ATOM 3192 C C . TRP A 1 419 ? -17.922 28.578 10.867 1 98.88 419 TRP A C 1
ATOM 3194 O O . TRP A 1 419 ? -17.797 27.516 10.242 1 98.88 419 TRP A O 1
ATOM 3204 N N . ASN A 1 420 ? -19 29.266 10.781 1 98.81 420 ASN A N 1
ATOM 3205 C CA . ASN A 1 420 ? -20.172 28.891 10.008 1 98.81 420 ASN A CA 1
ATOM 3206 C C . ASN A 1 420 ? -20.594 29.984 9.039 1 98.81 420 ASN A C 1
ATOM 3208 O O . ASN A 1 420 ? -21.781 30.25 8.883 1 98.81 420 ASN A O 1
ATOM 3212 N N . VAL A 1 421 ? -19.641 30.625 8.422 1 98.81 421 VAL A N 1
ATOM 3213 C CA . VAL A 1 421 ? -19.906 31.672 7.445 1 98.81 421 VAL A CA 1
ATOM 3214 C C . VAL A 1 421 ? -19.984 31.078 6.043 1 98.81 421 VAL A C 1
ATOM 3216 O O . VAL A 1 421 ? -18.969 30.703 5.465 1 98.81 421 VAL A O 1
ATOM 3219 N N . LEU A 1 422 ? -21.172 31.094 5.484 1 98.12 422 LEU A N 1
ATOM 3220 C CA . LEU A 1 422 ? -21.438 30.438 4.207 1 98.12 422 LEU A CA 1
ATOM 3221 C C . LEU A 1 422 ? -21.156 31.391 3.047 1 98.12 422 LEU A C 1
ATOM 3223 O O . LEU A 1 422 ? -21.719 32.5 2.986 1 98.12 422 LEU A O 1
ATOM 3227 N N . ASP A 1 423 ? -20.25 31.062 2.189 1 98.38 423 ASP A N 1
ATOM 3228 C CA . ASP A 1 423 ? -20.016 31.766 0.928 1 98.38 423 ASP A CA 1
ATOM 3229 C C . ASP A 1 423 ? -20.875 31.172 -0.193 1 98.38 423 ASP A C 1
ATOM 3231 O O . ASP A 1 423 ? -20.922 29.953 -0.372 1 98.38 423 ASP A O 1
ATOM 3235 N N . PRO A 1 424 ? -21.5 32 -0.963 1 97.62 424 PRO A N 1
ATOM 3236 C CA . PRO A 1 424 ? -22.453 31.5 -1.962 1 97.62 424 PRO A CA 1
ATOM 3237 C C . PRO A 1 424 ? -21.797 30.547 -2.969 1 97.62 424 PRO A C 1
ATOM 3239 O O . PRO A 1 424 ? -22.391 29.531 -3.34 1 97.62 424 PRO A O 1
ATOM 3242 N N . GLU A 1 425 ? -20.672 30.891 -3.441 1 96.88 425 GLU A N 1
ATOM 3243 C CA . GLU A 1 425 ? -20 30.062 -4.43 1 96.88 425 GLU A CA 1
ATOM 3244 C C . GLU A 1 425 ? -19.609 28.703 -3.842 1 96.88 425 GLU A C 1
ATOM 3246 O O . GLU A 1 425 ? -19.766 27.672 -4.492 1 96.88 425 GLU A O 1
ATOM 3251 N N . GLN A 1 426 ? -19.047 28.672 -2.668 1 97.31 426 GLN A N 1
ATOM 3252 C CA . GLN A 1 426 ? -18.688 27.438 -1.989 1 97.31 426 GLN A CA 1
ATOM 3253 C C . GLN A 1 426 ? -19.922 26.578 -1.705 1 97.31 426 GLN A C 1
ATOM 3255 O O . GLN A 1 426 ? -19.875 25.359 -1.852 1 97.31 426 GLN A O 1
ATOM 3260 N N . ALA A 1 427 ? -20.969 27.266 -1.331 1 96.69 427 ALA A N 1
ATOM 3261 C CA . ALA A 1 427 ? -22.234 26.562 -1.088 1 96.69 427 ALA A CA 1
ATOM 3262 C C . ALA A 1 427 ? -22.734 25.906 -2.361 1 96.69 427 ALA A C 1
ATOM 3264 O O . ALA A 1 427 ? -23.219 24.766 -2.328 1 96.69 427 ALA A O 1
ATOM 3265 N N . ALA A 1 428 ? -22.656 26.609 -3.439 1 96 428 ALA A N 1
ATOM 3266 C CA . ALA A 1 428 ? -23.141 26.094 -4.719 1 96 428 ALA A CA 1
ATOM 3267 C C . ALA A 1 428 ? -22.359 24.859 -5.148 1 96 428 ALA A C 1
ATOM 3269 O O . ALA A 1 428 ? -22.906 23.969 -5.809 1 96 428 ALA A O 1
ATOM 3270 N N . GLN A 1 429 ? -21.125 24.766 -4.723 1 95.75 429 GLN A N 1
ATOM 3271 C CA . GLN A 1 429 ? -20.266 23.625 -5.059 1 95.75 429 GLN A CA 1
ATOM 3272 C C . GLN A 1 429 ? -20.484 22.469 -4.098 1 95.75 429 GLN A C 1
ATOM 3274 O O . GLN A 1 429 ? -19.922 21.375 -4.285 1 95.75 429 GLN A O 1
ATOM 3279 N N . GLY A 1 430 ? -21.234 22.719 -3.092 1 97.25 430 GLY A N 1
ATOM 3280 C CA . GLY A 1 430 ? -21.5 21.688 -2.098 1 97.25 430 GLY A CA 1
ATOM 3281 C C . GLY A 1 430 ? -20.484 21.656 -0.983 1 97.25 430 GLY A C 1
ATOM 3282 O O . GLY A 1 430 ? -20.594 20.859 -0.05 1 97.25 430 GLY A O 1
ATOM 3283 N N . LEU A 1 431 ? -19.516 22.531 -0.945 1 98.06 431 LEU A N 1
ATOM 3284 C CA . LEU A 1 431 ? -18.422 22.5 0.021 1 98.06 431 LEU A CA 1
ATOM 3285 C C . LEU A 1 431 ? -18.906 22.984 1.39 1 98.06 431 LEU A C 1
ATOM 3287 O O . LEU A 1 431 ? -18.266 22.703 2.406 1 98.06 431 LEU A O 1
ATOM 3291 N N . GLY A 1 432 ? -20.047 23.797 1.415 1 98.12 432 GLY A N 1
ATOM 3292 C CA . GLY A 1 432 ? -20.453 24.453 2.652 1 98.12 432 GLY A CA 1
ATOM 3293 C C . GLY A 1 432 ? -19.453 25.453 3.166 1 98.12 432 GLY A C 1
ATOM 3294 O O . GLY A 1 432 ? -19.047 26.375 2.439 1 98.12 432 GLY A O 1
ATOM 3295 N N . VAL A 1 433 ? -19.062 25.281 4.402 1 98.69 433 VAL A N 1
ATOM 3296 C CA . VAL A 1 433 ? -18.016 26.094 5.016 1 98.69 433 VAL A CA 1
ATOM 3297 C C . VAL A 1 433 ? -16.734 25.266 5.148 1 98.69 433 VAL A C 1
ATOM 3299 O O . VAL A 1 433 ? -16.547 24.547 6.141 1 98.69 433 VAL A O 1
ATOM 3302 N N . PRO A 1 434 ? -15.836 25.312 4.207 1 98.19 434 PRO A N 1
ATOM 3303 C CA . PRO A 1 434 ? -14.758 24.328 4.094 1 98.19 434 PRO A CA 1
ATOM 3304 C C . PRO A 1 434 ? -13.609 24.609 5.055 1 98.19 434 PRO A C 1
ATOM 3306 O O . PRO A 1 434 ? -13.586 25.656 5.715 1 98.19 434 PRO A O 1
ATOM 3309 N N . HIS A 1 435 ? -12.727 23.688 5.078 1 98.5 435 HIS A N 1
ATOM 3310 C CA . HIS A 1 435 ? -11.57 23.578 5.965 1 98.5 435 HIS A CA 1
ATOM 3311 C C . HIS A 1 435 ? -10.742 24.859 5.957 1 98.5 435 HIS A C 1
ATOM 3313 O O . HIS A 1 435 ? -10.289 25.297 4.898 1 98.5 435 HIS A O 1
ATOM 3319 N N . THR A 1 436 ? -10.586 25.5 7.18 1 98.31 436 THR A N 1
ATOM 3320 C CA . THR A 1 436 ? -9.727 26.625 7.527 1 98.31 436 THR A CA 1
ATOM 3321 C C . THR A 1 436 ? -10.062 27.844 6.688 1 98.31 436 THR A C 1
ATOM 3323 O O . THR A 1 436 ? -9.203 28.703 6.445 1 98.31 436 THR A O 1
ATOM 3326 N N . ILE A 1 437 ? -11.242 27.953 6.191 1 98.44 437 ILE A N 1
ATOM 3327 C CA . ILE A 1 437 ? -11.602 29.062 5.324 1 98.44 437 ILE A CA 1
ATOM 3328 C C . ILE A 1 437 ? -11.609 30.359 6.129 1 98.44 437 ILE A C 1
ATOM 3330 O O . ILE A 1 437 ? -11.477 31.453 5.566 1 98.44 437 ILE A O 1
ATOM 3334 N N . GLU A 1 438 ? -11.719 30.344 7.43 1 98.38 438 GLU A N 1
ATOM 3335 C CA . GLU A 1 438 ? -11.781 31.516 8.297 1 98.38 438 GLU A CA 1
ATOM 3336 C C . GLU A 1 438 ? -10.438 32.219 8.359 1 98.38 438 GLU A C 1
ATOM 3338 O O . GLU A 1 438 ? -10.359 33.406 8.766 1 98.38 438 GLU A O 1
ATOM 3343 N N . VAL A 1 439 ? -9.352 31.516 7.938 1 98.25 439 VAL A N 1
ATOM 3344 C CA . VAL A 1 439 ? -8.039 32.156 7.918 1 98.25 439 VAL A CA 1
ATOM 3345 C C . VAL A 1 439 ? -8.109 33.438 7.07 1 98.25 439 VAL A C 1
ATOM 3347 O O . VAL A 1 439 ? -7.496 34.438 7.414 1 98.25 439 VAL A O 1
ATOM 3350 N N . ASN A 1 440 ? -8.891 33.406 6.051 1 98.31 440 ASN A N 1
ATOM 3351 C CA . ASN A 1 440 ? -9.039 34.531 5.145 1 98.31 440 ASN A CA 1
ATOM 3352 C C . ASN A 1 440 ? -9.719 35.719 5.832 1 98.31 440 ASN A C 1
ATOM 3354 O O . ASN A 1 440 ? -9.438 36.875 5.512 1 98.31 440 ASN A O 1
ATOM 3358 N N . ALA A 1 441 ? -10.602 35.406 6.699 1 98.56 441 ALA A N 1
ATOM 3359 C CA . ALA A 1 441 ? -11.297 36.469 7.457 1 98.56 441 ALA A CA 1
ATOM 3360 C C . ALA A 1 441 ? -10.406 37 8.562 1 98.56 441 ALA A C 1
ATOM 3362 O O . ALA A 1 441 ? -10.359 38.219 8.781 1 98.56 441 ALA A O 1
ATOM 3363 N N . ILE A 1 442 ? -9.727 36.188 9.227 1 98.5 442 ILE A N 1
ATOM 3364 C CA . ILE A 1 442 ? -8.875 36.562 10.344 1 98.5 442 ILE A CA 1
ATOM 3365 C C . ILE A 1 442 ? -7.781 37.5 9.852 1 98.5 442 ILE A C 1
ATOM 3367 O O . ILE A 1 442 ? -7.543 38.562 10.438 1 98.5 442 ILE A O 1
ATOM 3371 N N . TRP A 1 443 ? -7.121 37.219 8.766 1 98.38 443 TRP A N 1
ATOM 3372 C CA . TRP A 1 443 ? -6.02 38 8.234 1 98.38 443 TRP A CA 1
ATOM 3373 C C . TRP A 1 443 ? -6.543 39.219 7.465 1 98.38 443 TRP A C 1
ATOM 3375 O O . TRP A 1 443 ? -5.824 40.219 7.277 1 98.38 443 TRP A O 1
ATOM 3385 N N . GLY A 1 444 ? -7.77 39.125 7.066 1 98 444 GLY A N 1
ATOM 3386 C CA . GLY A 1 444 ? -8.305 40.094 6.102 1 98 444 GLY A CA 1
ATOM 3387 C C . GLY A 1 444 ? -8.141 39.625 4.664 1 98 444 GLY A C 1
ATOM 3388 O O . GLY A 1 444 ? -7.051 39.25 4.254 1 98 444 GLY A O 1
ATOM 3389 N N . PRO A 1 445 ? -9.25 39.688 3.912 1 97.69 445 PRO A N 1
ATOM 3390 C CA . PRO A 1 445 ? -9.234 39.094 2.572 1 97.69 445 PRO A CA 1
ATOM 3391 C C . PRO A 1 445 ? -8.18 39.719 1.664 1 97.69 445 PRO A C 1
ATOM 3393 O O . PRO A 1 445 ? -7.715 39.094 0.715 1 97.69 445 PRO A O 1
ATOM 3396 N N . GLU A 1 446 ? -7.691 40.906 1.945 1 96.75 446 GLU A N 1
ATOM 3397 C CA . GLU A 1 446 ? -6.703 41.594 1.119 1 96.75 446 GLU A CA 1
ATOM 3398 C C . GLU A 1 446 ? -5.285 41.156 1.478 1 96.75 446 GLU A C 1
ATOM 3400 O O . GLU A 1 446 ? -4.332 41.5 0.766 1 96.75 446 GLU A O 1
ATOM 3405 N N . ASN A 1 447 ? -5.133 40.375 2.467 1 97.94 447 ASN A N 1
ATOM 3406 C CA . ASN A 1 447 ? -3.814 40.125 3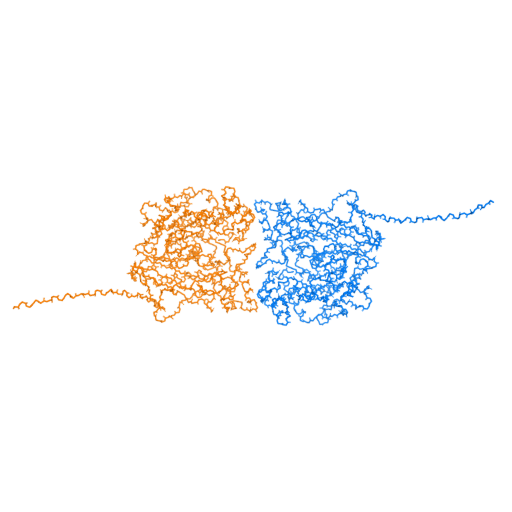.025 1 97.94 447 ASN A CA 1
ATOM 3407 C C . ASN A 1 447 ? -3.43 38.656 2.861 1 97.94 447 ASN A C 1
ATOM 3409 O O . ASN A 1 447 ? -2.48 38.188 3.49 1 97.94 447 ASN A O 1
ATOM 3413 N N . VAL A 1 448 ? -4.242 37.875 2.041 1 97.56 448 VAL A N 1
ATOM 3414 C CA . VAL A 1 448 ? -4.035 36.438 1.938 1 97.56 448 VAL A CA 1
ATOM 3415 C C . VAL A 1 448 ? -3.787 36.031 0.482 1 97.56 448 VAL A C 1
ATOM 3417 O O . VAL A 1 448 ? -4.215 34.969 0.033 1 97.56 448 VAL A O 1
ATOM 3420 N N . ASN A 1 449 ? -3.223 36.875 -0.284 1 93.62 449 ASN A N 1
ATOM 3421 C CA . ASN A 1 449 ? -2.729 36.656 -1.639 1 93.62 449 ASN A CA 1
ATOM 3422 C C . ASN A 1 449 ? -3.842 36.188 -2.57 1 93.62 449 ASN A C 1
ATOM 3424 O O . ASN A 1 449 ? -3.654 35.219 -3.34 1 93.62 449 ASN A O 1
ATOM 3428 N N . GLY A 1 450 ? -5.016 36.656 -2.449 1 91.31 450 GLY A N 1
ATOM 3429 C CA . GLY A 1 450 ? -6.105 36.469 -3.396 1 91.31 450 GLY A CA 1
ATOM 3430 C C . GLY A 1 450 ? -6.867 35.156 -3.176 1 91.31 450 GLY A C 1
ATOM 3431 O O . GLY A 1 450 ? -7.66 34.75 -4.023 1 91.31 450 GLY A O 1
ATOM 3432 N N . GLN A 1 451 ? -6.73 34.438 -2.07 1 91.81 451 GLN A N 1
ATOM 3433 C CA . GLN A 1 451 ? -7.332 33.156 -1.834 1 91.81 451 GLN A CA 1
ATOM 3434 C C . GLN A 1 451 ? -8.68 33.281 -1.134 1 91.81 451 GLN A C 1
ATOM 3436 O O . GLN A 1 451 ? -9.406 32.281 -0.978 1 91.81 451 GLN A O 1
ATOM 3441 N N . ALA A 1 452 ? -9.07 34.5 -0.726 1 97.31 452 ALA A N 1
ATOM 3442 C CA . ALA A 1 452 ? -10.273 34.688 0.077 1 97.31 452 ALA A CA 1
ATOM 3443 C C . ALA A 1 452 ? -11.523 34.562 -0.781 1 97.31 452 ALA A C 1
ATOM 3445 O O . ALA A 1 452 ? -11.531 34.969 -1.946 1 97.31 452 ALA A O 1
ATOM 3446 N N . PRO A 1 453 ? -12.578 34.031 -0.196 1 98 453 PRO A N 1
ATOM 3447 C CA . PRO A 1 453 ? -13.867 34.125 -0.895 1 98 453 PRO A CA 1
ATOM 3448 C C . PRO A 1 453 ? -14.273 35.531 -1.235 1 98 453 PRO A C 1
ATOM 3450 O O . PRO A 1 453 ? -14.039 36.469 -0.442 1 98 453 PRO A O 1
ATOM 3453 N N . VAL A 1 454 ? -14.992 35.688 -2.332 1 97.44 454 VAL A N 1
ATOM 3454 C CA . VAL A 1 454 ? -15.422 37 -2.809 1 97.44 454 VAL A CA 1
ATOM 3455 C C . VAL A 1 454 ? -16.328 37.656 -1.771 1 97.44 454 VAL A C 1
ATOM 3457 O O . VAL A 1 454 ? -16.281 38.875 -1.585 1 97.44 454 VAL A O 1
ATOM 3460 N N . SER A 1 455 ? -17.094 36.906 -1.091 1 98.5 455 SER A N 1
ATOM 3461 C CA . SER A 1 455 ? -18.094 37.438 -0.166 1 98.5 455 SER A CA 1
ATOM 3462 C C . SER A 1 455 ? -17.422 38.094 1.035 1 98.5 455 SER A C 1
ATOM 3464 O O . SER A 1 455 ? -18.078 38.812 1.784 1 98.5 455 SER A O 1
ATOM 3466 N N . TYR A 1 456 ? -16.125 37.812 1.272 1 98.56 456 TYR A N 1
ATOM 3467 C CA . TYR A 1 456 ? -15.414 38.344 2.424 1 98.56 456 TYR A CA 1
ATOM 3468 C C . TYR A 1 456 ? -14.953 39.781 2.146 1 98.56 456 TYR A C 1
ATOM 3470 O O . TYR A 1 456 ? -14.664 40.531 3.076 1 98.56 456 TYR A O 1
ATOM 3478 N N . TYR A 1 457 ? -14.773 40.188 0.9 1 98.19 457 TYR A N 1
ATOM 3479 C CA . TYR A 1 457 ? -14.234 41.5 0.515 1 98.19 457 TYR A CA 1
ATOM 3480 C C . TYR A 1 457 ? -15.227 42.625 0.837 1 98.19 457 TYR A C 1
ATOM 3482 O O . TYR A 1 457 ? -16.422 42.375 0.998 1 98.19 457 TYR A O 1
ATOM 3490 N N . PRO A 1 458 ? -14.68 43.875 0.98 1 96.31 458 PRO A N 1
ATOM 3491 C CA . PRO A 1 458 ? -15.578 45 1.237 1 96.31 458 PRO A CA 1
ATOM 3492 C C . PRO A 1 458 ? -16.734 45.062 0.247 1 96.31 458 PRO A C 1
ATOM 3494 O O . PRO A 1 458 ? -16.531 44.938 -0.964 1 96.31 458 PRO A O 1
ATOM 3497 N N . GLY A 1 459 ? -17.875 45.219 0.787 1 96.88 459 GLY A N 1
ATOM 3498 C CA . GLY A 1 459 ? -19.078 45.281 -0.043 1 96.88 459 GLY A CA 1
ATOM 3499 C C . GLY A 1 459 ? -19.688 43.906 -0.28 1 96.88 459 GLY A C 1
ATOM 3500 O O . GLY A 1 459 ? -20.812 43.812 -0.763 1 96.88 459 GLY A O 1
ATOM 3501 N N . GLY A 1 460 ? -18.969 42.906 0.085 1 97.75 460 GLY A N 1
ATOM 3502 C CA . GLY A 1 460 ? -19.484 41.562 -0.09 1 97.75 460 GLY A CA 1
ATOM 3503 C C . GLY A 1 460 ? -20.469 41.156 0.992 1 97.75 460 GLY A C 1
ATOM 3504 O O . GLY A 1 460 ? -20.578 41.812 2.02 1 97.75 460 GLY A O 1
ATOM 3505 N N . LEU A 1 461 ? -21.141 40 0.734 1 98.19 461 LEU A N 1
ATOM 3506 C CA . LEU A 1 461 ? -22.203 39.5 1.597 1 98.19 461 LEU A CA 1
ATOM 3507 C C . LEU A 1 461 ? -21.688 39.281 3.016 1 98.19 461 LEU A C 1
ATOM 3509 O O . LEU A 1 461 ? -22.422 39.469 3.984 1 98.19 461 LEU A O 1
ATOM 3513 N N . ASN A 1 462 ? -20.422 38.844 3.096 1 98.69 462 ASN A N 1
ATOM 3514 C CA . ASN A 1 462 ? -19.891 38.438 4.395 1 98.69 462 ASN A CA 1
ATOM 3515 C C . ASN A 1 462 ? -18.828 39.438 4.879 1 98.69 462 ASN A C 1
ATOM 3517 O O . ASN A 1 462 ? -18.047 39.125 5.785 1 98.69 462 ASN A O 1
ATOM 3521 N N . SER A 1 463 ? -18.734 40.625 4.301 1 98.12 463 SER A N 1
ATOM 3522 C CA . SER A 1 463 ? -17.719 41.594 4.668 1 98.12 463 SER A CA 1
ATOM 3523 C C . SER A 1 463 ? -17.844 42 6.129 1 98.12 463 SER A C 1
ATOM 3525 O O . SER A 1 463 ? -16.859 42.312 6.789 1 98.12 463 SER A O 1
ATOM 3527 N N . GLY A 1 464 ? -19.062 41.906 6.684 1 97.56 464 GLY A N 1
ATOM 3528 C CA . GLY A 1 464 ? -19.328 42.344 8.039 1 97.56 464 GLY A CA 1
ATOM 3529 C C . GLY A 1 464 ? -18.719 41.469 9.102 1 97.56 464 GLY A C 1
ATOM 3530 O O . GLY A 1 464 ? -18.547 41.875 10.25 1 97.56 464 GLY A O 1
ATOM 3531 N N . ILE A 1 465 ? -18.422 40.219 8.766 1 98.31 465 ILE A N 1
ATOM 3532 C CA . ILE A 1 465 ? -17.922 39.281 9.75 1 98.31 465 ILE A CA 1
ATOM 3533 C C . ILE A 1 465 ? -16.438 39.531 10 1 98.31 465 ILE A C 1
ATOM 3535 O O . ILE A 1 465 ? -15.883 39.094 11.016 1 98.31 465 ILE A O 1
ATOM 3539 N N . ILE A 1 466 ? -15.719 40.25 9.078 1 98.19 466 ILE A N 1
ATOM 3540 C CA . ILE A 1 466 ? -14.266 40.406 9.109 1 98.19 466 ILE A CA 1
ATOM 3541 C C . ILE A 1 466 ? -13.859 41.188 10.344 1 98.19 466 ILE A C 1
ATOM 3543 O O . ILE A 1 466 ? -13.07 40.719 11.164 1 98.19 466 ILE A O 1
ATOM 3547 N N . PRO A 1 467 ? -14.484 42.375 10.625 1 98 467 PRO A N 1
ATOM 3548 C CA . PRO A 1 467 ? -14.086 43.094 11.828 1 98 467 PRO A CA 1
ATOM 3549 C C . PRO A 1 467 ? -14.43 42.344 13.117 1 98 467 PRO A C 1
ATOM 3551 O O . PRO A 1 467 ? -13.734 42.5 14.125 1 98 467 PRO A O 1
ATOM 3554 N N . VAL A 1 468 ? -15.469 41.531 13.07 1 98.5 468 VAL A N 1
ATOM 3555 C CA . VAL A 1 468 ? -15.891 40.781 14.25 1 98.5 468 VAL A CA 1
ATOM 3556 C C . VAL A 1 468 ? -14.812 39.75 14.641 1 98.5 468 VAL A C 1
ATOM 3558 O O . VAL A 1 468 ? -14.328 39.75 15.773 1 98.5 468 VAL A O 1
ATOM 3561 N N . VAL A 1 469 ? -14.391 38.938 13.703 1 98.69 469 VAL A N 1
ATOM 3562 C CA . VAL A 1 469 ? -13.422 37.906 14.031 1 98.69 469 VAL A CA 1
ATOM 3563 C C . VAL A 1 469 ? -12.055 38.531 14.312 1 98.69 469 VAL A C 1
ATOM 3565 O O . VAL A 1 469 ? -11.328 38.094 15.195 1 98.69 469 VAL A O 1
ATOM 3568 N N . GLN A 1 470 ? -11.648 39.562 13.594 1 98.62 470 GLN A N 1
ATOM 3569 C CA . GLN A 1 470 ? -10.375 40.25 13.836 1 98.62 470 GLN A CA 1
ATOM 3570 C C . GLN A 1 470 ? -10.32 40.812 15.242 1 98.62 470 GLN A C 1
ATOM 3572 O O . GLN A 1 470 ? -9.297 40.719 15.922 1 98.62 470 GLN A O 1
ATOM 3577 N N . ALA A 1 471 ? -11.43 41.375 15.688 1 98.69 471 ALA A N 1
ATOM 3578 C CA . ALA A 1 471 ? -11.445 42 17.016 1 98.69 471 ALA A CA 1
ATOM 3579 C C . ALA A 1 471 ? -11.234 40.969 18.109 1 98.69 471 ALA A C 1
ATOM 3581 O O . ALA A 1 471 ? -10.492 41.188 19.062 1 98.69 471 ALA A O 1
ATOM 3582 N N . TYR A 1 472 ? -11.938 39.812 18 1 98.81 472 TYR A N 1
ATOM 3583 C CA . TYR A 1 472 ? -11.727 38.75 18.969 1 98.81 472 TYR A CA 1
ATOM 3584 C C . TYR A 1 472 ? -10.273 38.281 18.938 1 98.81 472 TYR A C 1
ATOM 3586 O O . TYR A 1 472 ? -9.656 38.125 20 1 98.81 472 TYR A O 1
ATOM 3594 N N . TRP A 1 473 ? -9.727 38.031 17.75 1 98.75 473 TRP A N 1
ATOM 3595 C CA . TRP A 1 473 ? -8.375 37.5 17.594 1 98.75 473 TRP A CA 1
ATOM 3596 C C . TRP A 1 473 ? -7.34 38.5 18.125 1 98.75 473 TRP A C 1
ATOM 3598 O O . TRP A 1 473 ? -6.422 38.125 18.844 1 98.75 473 TRP A O 1
ATOM 3608 N N . ILE A 1 474 ? -7.52 39.75 17.734 1 98.69 474 ILE A N 1
ATOM 3609 C CA . ILE A 1 474 ? -6.605 40.812 18.172 1 98.69 474 ILE A CA 1
ATOM 3610 C C . ILE A 1 474 ? -6.664 40.938 19.688 1 98.69 474 ILE A C 1
ATOM 3612 O O . ILE A 1 474 ? -5.633 41.094 20.344 1 98.69 474 ILE A O 1
ATOM 3616 N N . SER A 1 475 ? -7.879 40.875 20.25 1 98.88 475 SER A N 1
ATOM 3617 C CA . SER A 1 475 ? -8.016 40.938 21.703 1 98.88 475 SER A CA 1
ATOM 3618 C C . SER A 1 475 ? -7.238 39.781 22.359 1 98.88 475 SER A C 1
ATOM 3620 O O . SER A 1 475 ? -6.523 40.031 23.344 1 98.88 475 SER A O 1
ATOM 3622 N N . PHE A 1 476 ? -7.391 38.594 21.828 1 98.81 476 PHE A N 1
ATOM 3623 C CA . PHE A 1 476 ? -6.691 37.438 22.375 1 98.81 476 PHE A CA 1
ATOM 3624 C C . PHE A 1 476 ? -5.18 37.625 22.281 1 98.81 476 PHE A C 1
ATOM 3626 O O . PHE A 1 476 ? -4.453 37.312 23.234 1 98.81 476 PHE A O 1
ATOM 3633 N N . ILE A 1 477 ? -4.688 38.125 21.172 1 98.81 477 ILE A N 1
ATOM 3634 C CA . ILE A 1 477 ? -3.262 38.344 20.953 1 98.81 477 ILE A CA 1
ATOM 3635 C C . ILE A 1 477 ? -2.744 39.406 21.922 1 98.81 477 ILE A C 1
ATOM 3637 O O . ILE A 1 477 ? -1.69 39.25 22.531 1 98.81 477 ILE A O 1
ATOM 3641 N N . ARG A 1 478 ? -3.461 40.438 22.141 1 98.56 478 ARG A N 1
ATOM 3642 C CA . ARG A 1 478 ? -2.986 41.594 22.891 1 98.56 478 ARG A CA 1
ATOM 3643 C C . ARG A 1 478 ? -3.053 41.344 24.391 1 98.56 478 ARG A C 1
ATOM 3645 O O . ARG A 1 478 ? -2.203 41.812 25.156 1 98.56 478 ARG A O 1
ATOM 3652 N N . CYS A 1 479 ? -4.07 40.594 24.828 1 97.88 479 CYS A N 1
ATOM 3653 C CA . CYS A 1 479 ? -4.215 40.562 26.281 1 97.88 479 CYS A CA 1
ATOM 3654 C C . CYS A 1 479 ? -4.586 39.156 26.75 1 97.88 479 CYS A C 1
ATOM 3656 O O . CYS A 1 479 ? -4.996 38.969 27.891 1 97.88 479 CYS A O 1
ATOM 3658 N N . LEU A 1 480 ? -4.57 38.125 25.875 1 98.5 480 LEU A N 1
ATOM 3659 C CA . LEU A 1 480 ? -4.754 36.719 26.203 1 98.5 480 LEU A CA 1
ATOM 3660 C C . LEU A 1 480 ? -6.188 36.438 26.641 1 98.5 480 LEU A C 1
ATOM 3662 O O . LEU A 1 480 ? -6.434 35.5 27.422 1 98.5 480 LEU A O 1
ATOM 3666 N N . ASP A 1 481 ? -7.109 37.312 26.203 1 98.62 481 ASP A N 1
ATOM 3667 C CA . ASP A 1 481 ? -8.555 37.281 26.375 1 98.62 481 ASP A CA 1
ATOM 3668 C C . ASP A 1 481 ? -9.289 37.812 25.156 1 98.62 481 ASP A C 1
ATOM 3670 O O . ASP A 1 481 ? -9.133 38.969 24.781 1 98.62 481 ASP A O 1
ATOM 3674 N N . PRO A 1 482 ? -10.117 36.969 24.516 1 98.69 482 PRO A N 1
ATOM 3675 C CA . PRO A 1 482 ? -10.727 37.438 23.266 1 98.69 482 PRO A CA 1
ATOM 3676 C C . PRO A 1 482 ? -11.812 38.5 23.484 1 98.69 482 PRO A C 1
ATOM 3678 O O . PRO A 1 482 ? -12.328 39.062 22.516 1 98.69 482 PRO A O 1
ATOM 3681 N N . ASN A 1 483 ? -12.086 38.906 24.734 1 98.56 483 ASN A N 1
ATOM 3682 C CA . ASN A 1 483 ? -13.281 39.719 24.984 1 98.56 483 ASN A CA 1
ATOM 3683 C C . ASN A 1 483 ? -12.938 41.156 25.266 1 98.56 483 ASN A C 1
ATOM 3685 O O . ASN A 1 483 ? -13.797 42.031 25.156 1 98.56 483 ASN A O 1
ATOM 3689 N N . VAL A 1 484 ? -11.742 41.469 25.656 1 98.25 484 VAL A N 1
ATOM 3690 C CA . VAL A 1 484 ? -11.375 42.812 26.125 1 98.25 484 VAL A CA 1
ATOM 3691 C C . VAL A 1 484 ? -11.555 43.812 25 1 98.25 484 VAL A C 1
ATOM 3693 O O . VAL A 1 484 ? -12.109 44.906 25.219 1 98.25 484 VAL A O 1
ATOM 3696 N N . TYR A 1 485 ? -11.094 43.531 23.828 1 97.94 485 TYR A N 1
ATOM 3697 C CA . TYR A 1 485 ? -11.172 44.438 22.703 1 97.94 485 TYR A CA 1
ATOM 3698 C C . TYR A 1 485 ? -12.141 43.938 21.641 1 97.94 485 TYR A C 1
ATOM 3700 O O . TYR A 1 485 ? -11.984 44.219 20.453 1 97.94 485 TYR A O 1
ATOM 3708 N N . ARG A 1 486 ? -13.094 43.062 22.016 1 97.94 486 ARG A N 1
ATOM 3709 C CA . ARG A 1 486 ? -14.062 42.562 21.047 1 97.94 486 ARG A CA 1
ATOM 3710 C C . ARG A 1 486 ? -14.859 43.719 20.438 1 97.94 486 ARG A C 1
ATOM 3712 O O . ARG A 1 486 ? -15 44.781 21.062 1 97.94 486 ARG A O 1
ATOM 3719 N N . LEU A 1 487 ? -15.312 43.531 19.297 1 97.88 487 LEU A N 1
ATOM 3720 C CA . LEU A 1 487 ? -16.094 44.562 18.625 1 97.88 487 LEU A CA 1
ATOM 3721 C C . LEU A 1 487 ? -17.359 44.875 19.406 1 97.88 487 LEU A C 1
ATOM 3723 O O . LEU A 1 487 ? -18.047 43.969 19.875 1 97.88 487 LEU A O 1
ATOM 3727 N N . ARG A 1 488 ? -17.609 46.188 19.531 1 96.62 488 ARG A N 1
ATOM 3728 C CA . ARG A 1 488 ? -18.812 46.594 20.234 1 96.62 488 ARG A CA 1
ATOM 3729 C C . ARG A 1 488 ? -20.047 45.969 19.594 1 96.62 488 ARG A C 1
ATOM 3731 O O . ARG A 1 488 ? -20.188 45.969 18.375 1 96.62 488 ARG A O 1
ATOM 3738 N N . GLY A 1 489 ? -20.922 45.438 20.422 1 95.94 489 GLY A N 1
ATOM 3739 C CA . GLY A 1 489 ? -22.156 44.812 19.938 1 95.94 489 GLY A CA 1
ATOM 3740 C C . GLY A 1 489 ? -22.016 43.344 19.688 1 95.94 489 GLY A C 1
ATOM 3741 O O . GLY A 1 489 ? -23.031 42.625 19.562 1 95.94 489 GLY A O 1
ATOM 3742 N N . SER A 1 490 ? -20.797 42.844 19.594 1 97.44 490 SER A N 1
ATOM 3743 C CA . SER A 1 490 ? -20.609 41.406 19.422 1 97.44 490 SER A CA 1
ATOM 3744 C C . SER A 1 490 ? -20.75 40.656 20.75 1 97.44 490 SER A C 1
ATOM 3746 O O . SER A 1 490 ? -20.578 41.25 21.812 1 97.44 490 SER A O 1
ATOM 3748 N N . PRO A 1 491 ? -21.156 39.438 20.719 1 98.06 491 PRO A N 1
ATOM 3749 C CA . PRO A 1 491 ? -21.375 38.719 21.969 1 98.06 491 PRO A CA 1
ATOM 3750 C C . PRO A 1 491 ? -20.062 38.438 22.719 1 98.06 491 PRO A C 1
ATOM 3752 O O . PRO A 1 491 ? -19 38.375 22.109 1 98.06 491 PRO A O 1
ATOM 3755 N N . ARG A 1 492 ? -20.203 38.312 23.984 1 98.25 492 ARG A N 1
ATOM 3756 C CA . ARG A 1 492 ? -19.062 37.844 24.766 1 98.25 492 ARG A CA 1
ATOM 3757 C C . ARG A 1 492 ? -18.75 36.375 24.469 1 98.25 492 ARG A C 1
ATOM 3759 O O . ARG A 1 492 ? -19.656 35.531 24.406 1 98.25 492 ARG A O 1
ATOM 3766 N N . TRP A 1 493 ? -17.531 36.094 24.266 1 98.62 493 TRP A N 1
ATOM 3767 C CA . TRP A 1 493 ? -17.062 34.75 24.031 1 98.62 493 TRP A CA 1
ATOM 3768 C C . TRP A 1 493 ? -16.828 34.031 25.359 1 98.62 493 TRP A C 1
ATOM 3770 O O . TRP A 1 493 ? -15.82 34.25 26.031 1 98.62 493 TRP A O 1
ATOM 3780 N N . GLY A 1 494 ? -17.75 33.094 25.688 1 97.5 494 GLY A N 1
ATOM 3781 C CA . GLY A 1 494 ? -17.641 32.375 26.938 1 97.5 494 GLY A CA 1
ATOM 3782 C C . GLY A 1 494 ? -16.578 31.281 26.922 1 97.5 494 GLY A C 1
ATOM 3783 O O . GLY A 1 494 ? -16.375 30.641 25.891 1 97.5 494 GLY A O 1
ATOM 3784 N N . GLU A 1 495 ? -15.922 31.078 28.047 1 97.12 495 GLU A N 1
ATOM 3785 C CA . GLU A 1 495 ? -14.961 29.984 28.188 1 97.12 495 GLU A CA 1
ATOM 3786 C C . GLU A 1 495 ? -15.648 28.625 28.078 1 97.12 495 GLU A C 1
ATOM 3788 O O . GLU A 1 495 ? -16.812 28.484 28.453 1 97.12 495 GLU A O 1
ATOM 3793 N N . TRP A 1 496 ? -14.883 27.688 27.625 1 97.25 496 TRP A N 1
ATOM 3794 C CA . TRP A 1 496 ? -15.367 26.328 27.469 1 97.25 496 TRP A CA 1
ATOM 3795 C C . TRP A 1 496 ? -15.719 25.703 28.812 1 97.25 496 TRP A C 1
ATOM 3797 O O . TRP A 1 496 ? -14.992 25.891 29.797 1 97.25 496 TRP A O 1
ATOM 3807 N N . ARG A 1 497 ? -16.812 25.047 28.906 1 93.56 497 ARG A N 1
ATOM 3808 C CA . ARG A 1 497 ? -17.203 24.203 30.031 1 93.56 497 ARG A CA 1
ATOM 3809 C C . ARG A 1 497 ? -17.328 22.75 29.609 1 93.56 497 ARG A C 1
ATOM 3811 O O . ARG A 1 497 ? -17.984 22.438 28.609 1 93.56 497 ARG A O 1
ATOM 3818 N N . TRP A 1 498 ? -16.766 21.844 30.328 1 88.62 498 TRP A N 1
ATOM 3819 C CA . TRP A 1 498 ? -16.625 20.484 29.859 1 88.62 498 TRP A CA 1
ATOM 3820 C C . TRP A 1 498 ? -17.781 19.609 30.344 1 88.62 498 TRP A C 1
ATOM 3822 O O . TRP A 1 498 ? -17.875 18.438 29.984 1 88.62 498 TRP A O 1
ATOM 3832 N N . ASP A 1 499 ? -18.672 20.203 31.031 1 84.81 499 ASP A N 1
ATOM 3833 C CA . ASP A 1 499 ? -19.828 19.438 31.469 1 84.81 499 ASP A CA 1
ATOM 3834 C C . ASP A 1 499 ? -20.703 19.016 30.281 1 84.81 499 ASP A C 1
ATOM 3836 O O . ASP A 1 499 ? -20.938 19.812 29.375 1 84.81 499 ASP A O 1
ATOM 3840 N N . PHE A 1 500 ? -21.078 17.766 30.266 1 77.19 500 PHE A N 1
ATOM 3841 C CA . PHE A 1 500 ? -21.812 17.219 29.125 1 77.19 500 PHE A CA 1
ATOM 3842 C C . PHE A 1 500 ? -23.188 17.859 29.016 1 77.19 500 PHE A C 1
ATOM 3844 O O . PHE A 1 500 ? -23.672 18.109 27.906 1 77.19 500 PHE A O 1
ATOM 3851 N N . GLY A 1 501 ? -23.953 18.109 30.094 1 75.5 501 GLY A N 1
ATOM 3852 C CA . GLY A 1 501 ? -25.312 18.641 30.078 1 75.5 501 GLY A CA 1
ATOM 3853 C C . GLY A 1 501 ? -25.359 20.109 29.719 1 75.5 501 GLY A C 1
ATOM 3854 O O . GLY A 1 501 ? -26.062 20.5 28.781 1 75.5 501 GLY A O 1
ATOM 3855 N N . SER A 1 502 ? -24.625 20.922 30.297 1 75.88 502 SER A N 1
ATOM 3856 C CA . SER A 1 502 ? -24.719 22.375 30.156 1 75.88 502 SER A CA 1
ATOM 3857 C C . SER A 1 502 ? -23.438 22.938 29.547 1 75.88 502 SER A C 1
ATOM 3859 O O . SER A 1 502 ? -23.359 24.141 29.297 1 75.88 502 SER A O 1
ATOM 3861 N N . GLY A 1 503 ? -22.656 21.969 29.234 1 85.19 503 GLY A N 1
ATOM 3862 C CA . GLY A 1 503 ? -21.359 22.438 28.781 1 85.19 503 GLY A CA 1
ATOM 3863 C C . GLY A 1 503 ? -21.141 22.234 27.297 1 85.19 503 GLY A C 1
ATOM 3864 O O . GLY A 1 503 ? -22.094 22.266 26.516 1 85.19 503 GLY A O 1
ATOM 3865 N N . TRP A 1 504 ? -19.859 22.344 26.812 1 93.44 504 TRP A N 1
ATOM 3866 C CA . TRP A 1 504 ? -19.391 22.391 25.422 1 93.44 504 TRP A CA 1
ATOM 3867 C C . TRP A 1 504 ? -19.938 23.609 24.703 1 93.44 504 TRP A C 1
ATOM 3869 O O . TRP A 1 504 ? -20.516 23.484 23.625 1 93.44 504 TRP A O 1
ATOM 3879 N N . ASN A 1 505 ? -19.75 24.75 25.328 1 95.25 505 ASN A N 1
ATOM 3880 C CA . ASN A 1 505 ? -20.188 26.031 24.781 1 95.25 505 ASN A CA 1
ATOM 3881 C C . ASN A 1 505 ? -19.141 26.625 23.844 1 95.25 505 ASN A C 1
ATOM 3883 O O . ASN A 1 505 ? -17.953 26.641 24.141 1 95.25 505 ASN A O 1
ATOM 3887 N N . ARG A 1 506 ? -19.609 27 22.672 1 97.31 506 ARG A N 1
ATOM 3888 C CA . ARG A 1 506 ? -18.703 27.547 21.672 1 97.31 506 ARG A CA 1
ATOM 3889 C C . ARG A 1 506 ? -19.297 28.812 21.031 1 97.31 506 ARG A C 1
ATOM 3891 O O . ARG A 1 506 ? -20.5 29.016 21.078 1 97.31 506 ARG A O 1
ATOM 3898 N N . LEU A 1 507 ? -18.453 29.641 20.594 1 98.62 507 LEU A N 1
ATOM 3899 C CA . LEU A 1 507 ? -18.875 30.766 19.781 1 98.62 507 LEU A CA 1
ATOM 3900 C C . LEU A 1 507 ? -19.047 30.359 18.312 1 98.62 507 LEU A C 1
ATOM 3902 O O . LEU A 1 507 ? -18.141 29.781 17.719 1 98.62 507 LEU A O 1
ATOM 3906 N N . VAL A 1 508 ? -20.234 30.547 17.75 1 98.81 508 VAL A N 1
ATOM 3907 C CA . VAL A 1 508 ? -20.5 30.328 16.328 1 98.81 508 VAL A CA 1
ATOM 3908 C C . VAL A 1 508 ? -20.391 31.641 15.57 1 98.81 508 VAL A C 1
ATOM 3910 O O . VAL A 1 508 ? -21.172 32.562 15.789 1 98.81 508 VAL A O 1
ATOM 3913 N N . TYR A 1 509 ? -19.359 31.75 14.734 1 98.81 509 TYR A N 1
ATOM 3914 C CA . TYR A 1 509 ? -19.281 32.875 13.812 1 98.81 509 TYR A CA 1
ATOM 3915 C C . TYR A 1 509 ? -20.25 32.719 12.656 1 98.81 509 TYR A C 1
ATOM 3917 O O . TYR A 1 509 ? -20.188 31.719 11.922 1 98.81 509 TYR A O 1
ATOM 3925 N N . GLU A 1 510 ? -21.062 33.562 12.5 1 98.38 510 GLU A N 1
ATOM 3926 C CA . GLU A 1 510 ? -22.016 33.625 11.398 1 98.38 510 GLU A CA 1
ATOM 3927 C C . GLU A 1 510 ? -22.375 35.062 11.078 1 98.38 510 GLU A C 1
ATOM 3929 O O . GLU A 1 510 ? -22.641 35.875 11.984 1 98.38 510 GLU A O 1
ATOM 3934 N N . THR A 1 511 ? -22.312 35.406 9.812 1 97.69 511 THR A N 1
ATOM 3935 C CA . THR A 1 511 ? -22.594 36.781 9.422 1 97.69 511 THR A CA 1
ATOM 3936 C C . THR A 1 511 ? -23.969 37.219 9.93 1 97.69 511 THR A C 1
ATOM 3938 O O . THR A 1 511 ? -24.984 36.594 9.641 1 97.69 511 THR A O 1
ATOM 3941 N N . ASN A 1 512 ? -24.016 38.281 10.727 1 95.69 512 ASN A N 1
ATOM 3942 C CA . ASN A 1 512 ? -25.188 38.906 11.312 1 95.69 512 ASN A CA 1
ATOM 3943 C C . ASN A 1 512 ? -25.875 37.969 12.32 1 95.69 512 ASN A C 1
ATOM 3945 O O . ASN A 1 512 ? -27.047 38.188 12.664 1 95.69 512 ASN A O 1
ATOM 3949 N N . ASN A 1 513 ? -25.219 36.938 12.75 1 97.69 513 ASN A N 1
ATOM 3950 C CA . ASN A 1 513 ? -25.797 36.031 13.711 1 97.69 513 ASN A CA 1
ATOM 3951 C C . ASN A 1 513 ? -24.719 35.312 14.523 1 97.69 513 ASN A C 1
ATOM 3953 O O . ASN A 1 513 ? -24.766 34.094 14.711 1 97.69 513 ASN A O 1
ATOM 3957 N N . THR A 1 514 ? -23.625 35.969 14.82 1 98.5 514 THR A N 1
ATOM 3958 C CA . THR A 1 514 ? -22.625 35.438 15.734 1 98.5 514 THR A CA 1
ATOM 3959 C C . THR A 1 514 ? -23.203 35.25 17.125 1 98.5 514 THR A C 1
ATOM 3961 O O . THR A 1 514 ? -23.844 36.156 17.672 1 98.5 514 THR A O 1
ATOM 3964 N N . ARG A 1 515 ? -22.984 34.062 17.766 1 98.31 515 ARG A N 1
ATOM 3965 C CA . ARG A 1 515 ? -23.656 33.75 19.031 1 98.31 515 ARG A CA 1
ATOM 3966 C C . ARG A 1 515 ? -22.938 32.594 19.75 1 98.31 515 ARG A C 1
ATOM 3968 O O . ARG A 1 515 ? -22.172 31.844 19.125 1 98.31 515 ARG A O 1
ATOM 3975 N N . MET A 1 516 ? -23.219 32.531 21.031 1 97.31 516 MET A N 1
ATOM 3976 C CA . MET A 1 516 ? -22.812 31.344 21.766 1 97.31 516 MET A CA 1
ATOM 3977 C C . MET A 1 516 ? -23.797 30.203 21.516 1 97.31 516 MET A C 1
ATOM 3979 O O . MET A 1 516 ? -25 30.438 21.375 1 97.31 516 MET A O 1
ATOM 3983 N N . GLU A 1 517 ? -23.312 28.984 21.422 1 95.62 517 GLU A N 1
ATOM 3984 C CA . GLU A 1 517 ? -24.156 27.797 21.328 1 95.62 517 GLU A CA 1
ATOM 3985 C C . GLU A 1 517 ? -23.578 26.656 22.141 1 95.62 517 GLU A C 1
ATOM 3987 O O . GLU A 1 517 ? -22.391 26.641 22.453 1 95.62 517 GLU A O 1
ATOM 3992 N N . THR A 1 518 ? -24.453 25.766 22.562 1 95.44 518 THR A N 1
ATOM 3993 C CA . THR A 1 518 ? -24.047 24.484 23.141 1 95.44 518 THR A CA 1
ATOM 3994 C C . THR A 1 518 ? -24.062 23.391 22.078 1 95.44 518 THR A C 1
ATOM 3996 O O . THR A 1 518 ? -25.04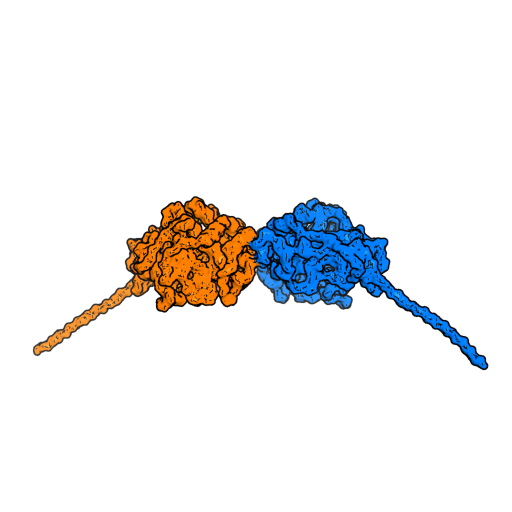7 23.234 21.359 1 95.44 518 THR A O 1
ATOM 3999 N N . VAL A 1 519 ? -22.984 22.656 22 1 96.88 519 VAL A N 1
ATOM 4000 C CA . VAL A 1 519 ? -22.891 21.562 21.031 1 96.88 519 VAL A CA 1
ATOM 4001 C C . VAL A 1 519 ? -24 20.547 21.297 1 96.88 519 VAL A C 1
ATOM 4003 O O . VAL A 1 519 ? -24.297 20.219 22.438 1 96.88 519 VAL A O 1
ATOM 4006 N N . ASP A 1 520 ? -24.641 20.078 20.25 1 94.31 520 ASP A N 1
ATOM 4007 C CA . ASP A 1 520 ? -25.781 19.188 20.375 1 94.31 520 ASP A CA 1
ATOM 4008 C C . ASP A 1 520 ? -25.344 17.797 20.844 1 94.31 520 ASP A C 1
ATOM 4010 O O . ASP A 1 520 ? -24.188 17.406 20.688 1 94.31 520 ASP A O 1
ATOM 4014 N N . ALA A 1 521 ? -26.25 17.047 21.359 1 94.5 521 ALA A N 1
ATOM 4015 C CA . ALA A 1 521 ? -25.984 15.758 22 1 94.5 521 ALA A CA 1
ATOM 4016 C C . ALA A 1 521 ? -25.469 14.75 20.969 1 94.5 521 ALA A C 1
ATOM 4018 O O . ALA A 1 521 ? -24.641 13.891 21.312 1 94.5 521 ALA A O 1
ATOM 4019 N N . VAL A 1 522 ? -25.969 14.797 19.781 1 95.19 522 VAL A N 1
ATOM 4020 C CA . VAL A 1 522 ? -25.562 13.844 18.75 1 95.19 522 VAL A CA 1
ATOM 4021 C C . VAL A 1 522 ? -24.078 14.031 18.422 1 95.19 522 VAL A C 1
ATOM 4023 O O . VAL A 1 522 ? -23.328 13.055 18.359 1 95.19 522 VAL A O 1
ATOM 4026 N N . THR A 1 523 ? -23.688 15.273 18.234 1 96.81 523 THR A N 1
A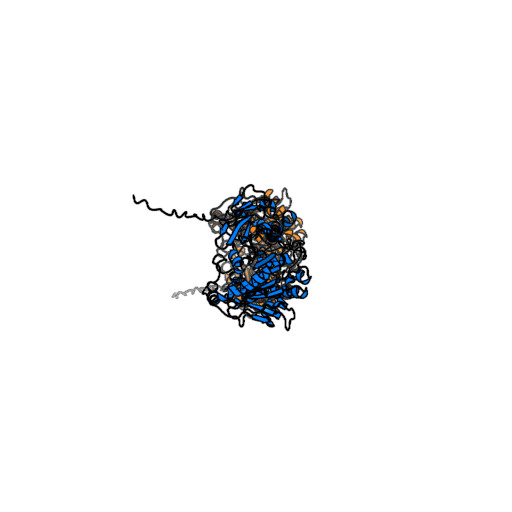TOM 4027 C CA . THR A 1 523 ? -22.281 15.578 17.969 1 96.81 523 THR A CA 1
ATOM 4028 C C . THR A 1 523 ? -21.422 15.172 19.156 1 96.81 523 THR A C 1
ATOM 4030 O O . THR A 1 523 ? -20.344 14.602 18.984 1 96.81 523 THR A O 1
ATOM 4033 N N . LYS A 1 524 ? -21.906 15.43 20.375 1 96.62 524 LYS A N 1
ATOM 4034 C CA . LYS A 1 524 ? -21.172 15.023 21.578 1 96.62 524 LYS A CA 1
ATOM 4035 C C . LYS A 1 524 ? -20.969 13.516 21.609 1 96.62 524 LYS A C 1
ATOM 4037 O O . LYS A 1 524 ? -19.891 13.031 21.969 1 96.62 524 LYS A O 1
ATOM 4042 N N . GLY A 1 525 ? -22.016 12.805 21.234 1 96.12 525 GLY A N 1
ATOM 4043 C CA . GLY A 1 525 ? -21.938 11.352 21.203 1 96.12 525 GLY A CA 1
ATOM 4044 C C . GLY A 1 525 ? -20.953 10.828 20.188 1 96.12 525 GLY A C 1
ATOM 4045 O O . GLY A 1 525 ? -20.141 9.961 20.484 1 96.12 525 GLY A O 1
ATOM 4046 N N . ARG A 1 526 ? -21.031 11.359 18.969 1 97.81 526 ARG A N 1
ATOM 4047 C CA . ARG A 1 526 ? -20.094 10.984 17.906 1 97.81 526 ARG A CA 1
ATOM 4048 C C . ARG A 1 526 ? -18.656 11.25 18.328 1 97.81 526 ARG A C 1
ATOM 4050 O O . ARG A 1 526 ? -17.781 10.383 18.188 1 97.81 526 ARG A O 1
ATOM 4057 N N . CYS A 1 527 ? -18.406 12.422 18.859 1 97.75 527 CYS A N 1
ATOM 4058 C CA . CYS A 1 527 ? -17.062 12.812 19.234 1 97.75 527 CYS A CA 1
ATOM 4059 C C . CYS A 1 527 ? -16.578 12.031 20.453 1 97.75 527 CYS A C 1
ATOM 4061 O O . CYS A 1 527 ? -15.383 11.766 20.594 1 97.75 527 CYS A O 1
ATOM 4063 N N . GLY A 1 528 ? -17.531 11.672 21.344 1 96.94 528 GLY A N 1
ATOM 4064 C CA . GLY A 1 528 ? -17.156 10.773 22.422 1 96.94 528 GLY A CA 1
ATOM 4065 C C . GLY A 1 528 ? -16.578 9.461 21.953 1 96.94 528 GLY A C 1
ATOM 4066 O O . GLY A 1 528 ? -15.547 9.016 22.453 1 96.94 528 GLY A O 1
ATOM 4067 N N . TYR A 1 529 ? -17.219 8.867 20.953 1 98.5 529 TYR A N 1
ATOM 4068 C CA . TYR A 1 529 ? -16.719 7.609 20.406 1 98.5 529 TYR A CA 1
ATOM 4069 C C . TYR A 1 529 ? -15.398 7.82 19.688 1 98.5 529 TYR A C 1
ATOM 4071 O O . TYR A 1 529 ? -14.43 7.09 19.906 1 98.5 529 TYR A O 1
ATOM 4079 N N . LEU A 1 530 ? -15.32 8.812 18.75 1 98.69 530 LEU A N 1
ATOM 4080 C CA . LEU A 1 530 ? -14.141 9.023 17.938 1 98.69 530 LEU A CA 1
ATOM 4081 C C . LEU A 1 530 ? -12.914 9.32 18.797 1 98.69 530 LEU A C 1
ATOM 4083 O O . LEU A 1 530 ? -11.812 8.852 18.5 1 98.69 530 LEU A O 1
ATOM 4087 N N . THR A 1 531 ? -13.117 10.055 19.859 1 97.88 531 THR A N 1
ATOM 4088 C CA . THR A 1 531 ? -12.023 10.328 20.797 1 97.88 531 THR A CA 1
ATOM 4089 C C . THR A 1 531 ? -11.586 9.062 21.516 1 97.88 531 THR A C 1
ATOM 4091 O O . THR A 1 531 ? -10.398 8.852 21.766 1 97.88 531 THR A O 1
ATOM 4094 N N . SER A 1 532 ? -12.508 8.195 21.844 1 98.25 532 SER A N 1
ATOM 4095 C CA . SER A 1 532 ? -12.227 6.984 22.609 1 98.25 532 SER A CA 1
ATOM 4096 C C . SER A 1 532 ? -11.336 6.031 21.812 1 98.25 532 SER A C 1
ATOM 4098 O O . SER A 1 532 ? -10.602 5.227 22.391 1 98.25 532 SER A O 1
ATOM 4100 N N . ILE A 1 533 ? -11.336 6.109 20.5 1 98.5 533 ILE A N 1
ATOM 4101 C CA . ILE A 1 533 ? -10.547 5.176 19.703 1 98.5 533 ILE A CA 1
ATOM 4102 C C . ILE A 1 533 ? -9.297 5.883 19.172 1 98.5 533 ILE A C 1
ATOM 4104 O O . ILE A 1 533 ? -8.516 5.293 18.422 1 98.5 533 ILE A O 1
ATOM 4108 N N . GLY A 1 534 ? -9.07 7.137 19.531 1 98.25 534 GLY A N 1
ATOM 4109 C CA . GLY A 1 534 ? -8.008 7.961 18.969 1 98.25 534 GLY A CA 1
ATOM 4110 C C . GLY A 1 534 ? -6.637 7.312 19.062 1 98.25 534 GLY A C 1
ATOM 4111 O O . GLY A 1 534 ? -5.938 7.172 18.062 1 98.25 534 GLY A O 1
ATOM 4112 N N . VAL A 1 535 ? -6.273 6.844 20.219 1 98.06 535 VAL A N 1
ATOM 4113 C CA . VAL A 1 535 ? -4.957 6.258 20.438 1 98.06 535 VAL A CA 1
ATOM 4114 C C . VAL A 1 535 ? -4.844 4.938 19.672 1 98.06 535 VAL A C 1
ATOM 4116 O O . VAL A 1 535 ? -3.807 4.652 19.078 1 98.06 535 VAL A O 1
ATOM 4119 N N . SER A 1 536 ? -5.938 4.168 19.656 1 97.81 536 SER A N 1
ATOM 4120 C CA . SER A 1 536 ? -5.898 2.869 19 1 97.81 536 SER A CA 1
ATOM 4121 C C . SER A 1 536 ? -5.707 3.027 17.484 1 97.81 536 SER A C 1
ATOM 4123 O O . SER A 1 536 ? -5.176 2.131 16.828 1 97.81 536 SER A O 1
ATOM 4125 N N . ILE A 1 537 ? -6.141 4.148 16.953 1 97.81 537 ILE A N 1
ATOM 4126 C CA . ILE A 1 537 ? -5.965 4.352 15.508 1 97.81 537 ILE A CA 1
ATOM 4127 C C . ILE A 1 537 ? -4.777 5.277 15.266 1 97.81 537 ILE A C 1
ATOM 4129 O O . ILE A 1 537 ? -4.652 5.863 14.188 1 97.81 537 ILE A O 1
ATOM 4133 N N . LYS A 1 538 ? -3.961 5.527 16.297 1 97.31 538 LYS A N 1
ATOM 4134 C CA . LYS A 1 538 ? -2.629 6.121 16.234 1 97.31 538 LYS A CA 1
ATOM 4135 C C . LYS A 1 538 ? -2.713 7.633 16.016 1 97.31 538 LYS A C 1
ATOM 4137 O O . LYS A 1 538 ? -1.968 8.195 15.219 1 97.31 538 LYS A O 1
ATOM 4142 N N . GLN A 1 539 ? -3.688 8.234 16.625 1 96.5 539 GLN A N 1
ATOM 4143 C CA . GLN A 1 539 ? -3.771 9.688 16.703 1 96.5 539 GLN A CA 1
ATOM 4144 C C . GLN A 1 539 ? -3.199 10.211 18.016 1 96.5 539 GLN A C 1
ATOM 4146 O O . GLN A 1 539 ? -3.221 9.508 19.031 1 96.5 539 GLN A O 1
ATOM 4151 N N . MET B 1 1 ? -35.031 -74.312 -74.562 1 23.33 1 MET B N 1
ATOM 4152 C CA . MET B 1 1 ? -34.094 -74.625 -73.5 1 23.33 1 MET B CA 1
ATOM 4153 C C . MET B 1 1 ? -34.062 -73.562 -72.438 1 23.33 1 MET B C 1
ATOM 4155 O O . MET B 1 1 ? -34.594 -73.75 -71.312 1 23.33 1 MET B O 1
ATOM 4159 N N . ARG B 1 2 ? -32.844 -72.688 -72.562 1 31.88 2 ARG B N 1
ATOM 4160 C CA . ARG B 1 2 ? -31.828 -72.375 -71.562 1 31.88 2 ARG B CA 1
ATOM 4161 C C . ARG B 1 2 ? -32.25 -71.188 -70.688 1 31.88 2 ARG B C 1
ATOM 4163 O O . ARG B 1 2 ? -32.219 -70.062 -71.188 1 31.88 2 ARG B O 1
ATOM 4170 N N . SER B 1 3 ? -33.156 -71.375 -69.75 1 34.62 3 SER B N 1
ATOM 4171 C CA . SER B 1 3 ? -33.562 -70.25 -68.938 1 34.62 3 SER B CA 1
ATOM 4172 C C . SER B 1 3 ? -32.438 -69.812 -68 1 34.62 3 SER B C 1
ATOM 4174 O O . SER B 1 3 ? -31.938 -70.562 -67.188 1 34.62 3 SER B O 1
ATOM 4176 N N . PRO B 1 4 ? -31.562 -68.812 -68.25 1 45.53 4 PRO B N 1
ATOM 4177 C CA . PRO B 1 4 ? -30.375 -68.438 -67.5 1 45.53 4 PRO B CA 1
ATOM 4178 C C . PRO B 1 4 ? -30.688 -67.938 -66.125 1 45.53 4 PRO B C 1
ATOM 4180 O O . PRO B 1 4 ? -31.594 -67.125 -65.938 1 45.53 4 PRO B O 1
ATOM 4183 N N . PHE B 1 5 ? -30.5 -68.75 -65 1 38.75 5 PHE B N 1
ATOM 4184 C CA . PHE B 1 5 ? -30.719 -68.375 -63.625 1 38.75 5 PHE B CA 1
ATOM 4185 C C . PHE B 1 5 ? -29.781 -67.25 -63.219 1 38.75 5 PHE B C 1
ATOM 4187 O O . PHE B 1 5 ? -28.562 -67.312 -63.406 1 38.75 5 PHE B O 1
ATOM 4194 N N . VAL B 1 6 ? -30.141 -65.938 -63.062 1 47.5 6 VAL B N 1
ATOM 4195 C CA . VAL B 1 6 ? -29.547 -64.688 -62.594 1 47.5 6 VAL B CA 1
ATOM 4196 C C . VAL B 1 6 ? -29.109 -64.812 -61.125 1 47.5 6 VAL B C 1
ATOM 4198 O O . VAL B 1 6 ? -29.922 -65.125 -60.25 1 47.5 6 VAL B O 1
ATOM 4201 N N . LEU B 1 7 ? -27.844 -65.125 -60.844 1 41.81 7 LEU B N 1
ATOM 4202 C CA . LEU B 1 7 ? -27.25 -65.125 -59.5 1 41.81 7 LEU B CA 1
ATOM 4203 C C . LEU B 1 7 ? -27.375 -63.75 -58.844 1 41.81 7 LEU B C 1
ATOM 4205 O O . LEU B 1 7 ? -26.859 -62.75 -59.344 1 41.81 7 LEU B O 1
ATOM 4209 N N . ALA B 1 8 ? -28.344 -63.531 -57.938 1 44.12 8 ALA B N 1
ATOM 4210 C CA . ALA B 1 8 ? -28.547 -62.344 -57.094 1 44.12 8 ALA B CA 1
ATOM 4211 C C . ALA B 1 8 ? -27.375 -62.156 -56.156 1 44.12 8 ALA B C 1
ATOM 4213 O O . ALA B 1 8 ? -27.125 -62.969 -55.281 1 44.12 8 ALA B O 1
ATOM 4214 N N . LEU B 1 9 ? -26.375 -61.375 -56.406 1 42.31 9 LEU B N 1
ATOM 4215 C CA . LEU B 1 9 ? -25.312 -60.938 -55.5 1 42.31 9 LEU B CA 1
ATOM 4216 C C . LEU B 1 9 ? -25.875 -60.188 -54.312 1 42.31 9 LEU B C 1
ATOM 4218 O O . LEU B 1 9 ? -26.5 -59.156 -54.438 1 42.31 9 LEU B O 1
ATOM 4222 N N . LEU B 1 10 ? -26.141 -60.844 -53.156 1 43.19 10 LEU B N 1
ATOM 4223 C CA . LEU B 1 10 ? -26.547 -60.219 -51.906 1 43.19 10 LEU B CA 1
ATOM 4224 C C . LEU B 1 10 ? -25.453 -59.281 -51.406 1 43.19 10 LEU B C 1
ATOM 4226 O O . LEU B 1 10 ? -24.328 -59.719 -51.125 1 43.19 10 LEU B O 1
ATOM 4230 N N . ALA B 1 11 ? -25.469 -57.938 -51.656 1 48.5 11 ALA B N 1
ATOM 4231 C CA . ALA B 1 11 ? -24.625 -56.906 -51.062 1 48.5 11 ALA B CA 1
ATOM 4232 C C . ALA B 1 11 ? -24.828 -56.844 -49.562 1 48.5 11 ALA B C 1
ATOM 4234 O O . ALA B 1 11 ? -25.906 -56.5 -49.094 1 48.5 11 ALA B O 1
ATOM 4235 N N . VAL B 1 12 ? -24.078 -57.594 -48.719 1 46.53 12 VAL B N 1
ATOM 4236 C CA . VAL B 1 12 ? -24.047 -57.375 -47.281 1 46.53 12 VAL B CA 1
ATOM 4237 C C . VAL B 1 12 ? -23.656 -55.938 -46.969 1 46.53 12 VAL B C 1
ATOM 4239 O O . VAL B 1 12 ? -22.562 -55.5 -47.312 1 46.53 12 VAL B O 1
ATOM 4242 N N . SER B 1 13 ? -24.578 -55.031 -46.906 1 42.16 13 SER B N 1
ATOM 4243 C CA . SER B 1 13 ? -24.312 -53.688 -46.406 1 42.16 13 SER B CA 1
ATOM 4244 C C . SER B 1 13 ? -23.625 -53.781 -45.031 1 42.16 13 SER B C 1
ATOM 4246 O O . SER B 1 13 ? -24.219 -54.25 -44.062 1 42.16 13 SER B O 1
ATOM 4248 N N . ILE B 1 14 ? -22.328 -53.812 -45 1 41.69 14 ILE B N 1
ATOM 4249 C CA . ILE B 1 14 ? -21.641 -53.625 -43.719 1 41.69 14 ILE B CA 1
ATOM 4250 C C . ILE B 1 14 ? -22.078 -52.281 -43.125 1 41.69 14 ILE B C 1
ATOM 4252 O O . ILE B 1 14 ? -21.719 -51.219 -43.625 1 41.69 14 ILE B O 1
ATOM 4256 N N . ALA B 1 15 ? -23.188 -52.188 -42.469 1 44.19 15 ALA B N 1
ATOM 4257 C CA . ALA B 1 15 ? -23.531 -51 -41.688 1 44.19 15 ALA B CA 1
ATOM 4258 C C . ALA B 1 15 ? -22.359 -50.625 -40.781 1 44.19 15 ALA B C 1
ATOM 4260 O O . ALA B 1 15 ? -21.797 -51.438 -40.062 1 44.19 15 ALA B O 1
ATOM 4261 N N . PRO B 1 16 ? -21.766 -49.5 -41.094 1 40.22 16 PRO B N 1
ATOM 4262 C CA . PRO 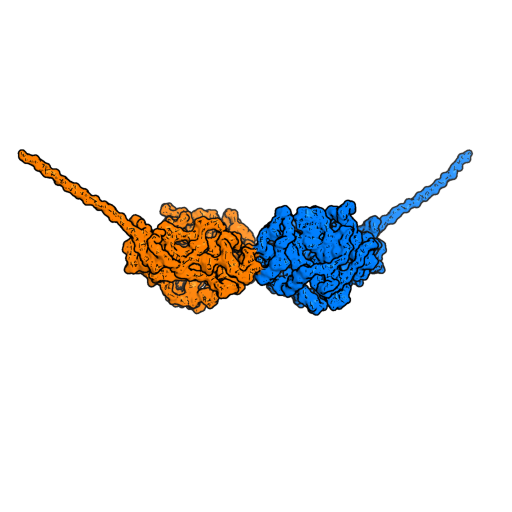B 1 16 ? -20.781 -49.062 -40.094 1 40.22 16 PRO B CA 1
ATOM 4263 C C . PRO B 1 16 ? -21.312 -49.156 -38.688 1 40.22 16 PRO B C 1
ATOM 4265 O O . PRO B 1 16 ? -22.469 -48.781 -38.406 1 40.22 16 PRO B O 1
ATOM 4268 N N . VAL B 1 17 ? -21.047 -50.156 -37.906 1 40.19 17 VAL B N 1
ATOM 4269 C CA . VAL B 1 17 ? -21.297 -50.125 -36.5 1 40.19 17 VAL B CA 1
ATOM 4270 C C . VAL B 1 17 ? -21.062 -48.719 -35.969 1 40.19 17 VAL B C 1
ATOM 4272 O O . VAL B 1 17 ? -19.938 -48.219 -36 1 40.19 17 VAL B O 1
ATOM 4275 N N . LEU B 1 18 ? -21.984 -47.844 -36.062 1 41.97 18 LEU B N 1
ATOM 4276 C CA . LEU B 1 18 ? -21.922 -46.594 -35.312 1 41.97 18 LEU B CA 1
ATOM 4277 C C . LEU B 1 18 ? -21.422 -46.844 -33.906 1 41.97 18 LEU B C 1
ATOM 4279 O O . LEU B 1 18 ? -22.016 -47.625 -33.156 1 41.97 18 LEU B O 1
ATOM 4283 N N . ALA B 1 19 ? -20.156 -46.844 -33.656 1 50.34 19 ALA B N 1
ATOM 4284 C CA . ALA B 1 19 ? -19.562 -46.938 -32.312 1 50.34 19 ALA B CA 1
ATOM 4285 C C . ALA B 1 19 ? -20.406 -46.188 -31.297 1 50.34 19 ALA B C 1
ATOM 4287 O O . ALA B 1 19 ? -20.688 -45 -31.469 1 50.34 19 ALA B O 1
ATOM 4288 N N . VAL B 1 20 ? -21.375 -46.781 -30.5 1 55.56 20 VAL B N 1
ATOM 4289 C CA . VAL B 1 20 ? -22.125 -46.219 -29.375 1 55.56 20 VAL B CA 1
ATOM 4290 C C . VAL B 1 20 ? -21.188 -45.406 -28.484 1 55.56 20 VAL B C 1
ATOM 4292 O O . VAL B 1 20 ? -20.109 -45.875 -28.109 1 55.56 20 VAL B O 1
ATOM 4295 N N . PRO B 1 21 ? -21.578 -44.062 -28.328 1 72.62 21 PRO B N 1
ATOM 4296 C CA . PRO B 1 21 ? -20.75 -43.281 -27.438 1 72.62 21 PRO B CA 1
ATOM 4297 C C . PRO B 1 21 ? -20.547 -43.906 -26.062 1 72.62 21 PRO B C 1
ATOM 4299 O O . PRO B 1 21 ? -21.516 -44.375 -25.453 1 72.62 21 PRO B O 1
ATOM 4302 N N . PRO B 1 22 ? -19.344 -44.062 -25.734 1 86.88 22 PRO B N 1
ATOM 4303 C CA . PRO B 1 22 ? -19.047 -44.75 -24.484 1 86.88 22 PRO B CA 1
ATOM 4304 C C . PRO B 1 22 ? -19.578 -44.031 -23.266 1 86.88 22 PRO B C 1
ATOM 4306 O O . PRO B 1 22 ? -19.5 -42.781 -23.188 1 86.88 22 PRO B O 1
ATOM 4309 N N . THR B 1 23 ? -20.312 -44.688 -22.391 1 93.62 23 THR B N 1
ATOM 4310 C CA . THR B 1 23 ? -20.781 -44.156 -21.125 1 93.62 23 THR B CA 1
ATOM 4311 C C . THR B 1 23 ? -19.938 -44.688 -19.969 1 93.62 23 THR B C 1
ATOM 4313 O O . THR B 1 23 ? -19.547 -45.875 -19.969 1 93.62 23 THR B O 1
ATOM 4316 N N . VAL B 1 24 ? -19.609 -43.875 -19.094 1 95.31 24 VAL B N 1
ATOM 4317 C CA . VAL B 1 24 ? -18.859 -44.219 -17.906 1 95.31 24 VAL B CA 1
ATOM 4318 C C . VAL B 1 24 ? -19.672 -43.906 -16.656 1 95.31 24 VAL B C 1
ATOM 4320 O O . VAL B 1 24 ? -19.984 -42.75 -16.391 1 95.31 24 VAL B O 1
ATOM 4323 N N . PRO B 1 25 ? -20.047 -44.875 -15.883 1 94.31 25 PRO B N 1
ATOM 4324 C CA . PRO B 1 25 ? -20.781 -44.625 -14.633 1 94.31 25 PRO B CA 1
ATOM 4325 C C . PRO B 1 25 ? -19.859 -44.25 -13.477 1 94.31 25 PRO B C 1
ATOM 4327 O O . PRO B 1 25 ? -18.859 -44.938 -13.227 1 94.31 25 PRO B O 1
ATOM 4330 N N . LEU B 1 26 ? -20.125 -43.156 -12.875 1 95.88 26 LEU B N 1
ATOM 4331 C CA . LEU B 1 26 ? -19.531 -42.781 -11.594 1 95.88 26 LEU B CA 1
ATOM 4332 C C . LEU B 1 26 ? -20.547 -42.969 -10.461 1 95.88 26 LEU B C 1
ATOM 4334 O O . LEU B 1 26 ? -21.703 -43.312 -10.703 1 95.88 26 LEU B O 1
ATOM 4338 N N . ALA B 1 27 ? -20.141 -42.781 -9.227 1 94.62 27 ALA B N 1
ATOM 4339 C CA . ALA B 1 27 ? -21.031 -43 -8.078 1 94.62 27 ALA B CA 1
ATOM 4340 C C . ALA B 1 27 ? -22.156 -41.969 -8.062 1 94.62 27 ALA B C 1
ATOM 4342 O O . ALA B 1 27 ? -23.219 -42.219 -7.5 1 94.62 27 ALA B O 1
ATOM 4343 N N . TYR B 1 28 ? -21.938 -40.812 -8.734 1 96.19 28 TYR B N 1
ATOM 4344 C CA . TYR B 1 28 ? -22.875 -39.719 -8.578 1 96.19 28 TYR B CA 1
ATOM 4345 C C . TYR B 1 28 ? -23.484 -39.312 -9.914 1 96.19 28 TYR B C 1
ATOM 4347 O O . TYR B 1 28 ? -24.469 -38.562 -9.961 1 96.19 28 TYR B O 1
ATOM 4355 N N . SER B 1 29 ? -22.906 -39.781 -10.984 1 95.62 29 SER B N 1
ATOM 4356 C CA . SER B 1 29 ? -23.422 -39.469 -12.32 1 95.62 29 SER B CA 1
ATOM 4357 C C . SER B 1 29 ? -22.844 -40.406 -13.367 1 95.62 29 SER B C 1
ATOM 4359 O O . SER B 1 29 ? -21.859 -41.094 -13.109 1 95.62 29 SER B O 1
ATOM 4361 N N . THR B 1 30 ? -23.547 -40.5 -14.492 1 97.06 30 THR B N 1
ATOM 4362 C CA . THR B 1 30 ? -23.016 -41.188 -15.664 1 97.06 30 THR B CA 1
ATOM 4363 C C . THR B 1 30 ? -22.688 -40.188 -16.766 1 97.06 30 THR B C 1
ATOM 4365 O O . THR B 1 30 ? -23.5 -39.344 -17.109 1 97.06 30 THR B O 1
ATOM 4368 N N . TYR B 1 31 ? -21.516 -40.375 -17.312 1 97.56 31 TYR B N 1
ATOM 4369 C CA . TYR B 1 31 ? -21.078 -39.438 -18.328 1 97.56 31 TYR B CA 1
ATOM 4370 C C . TYR B 1 31 ? -20.906 -40.125 -19.672 1 97.56 31 TYR B C 1
ATOM 4372 O O . TYR B 1 31 ? -20.422 -41.25 -19.734 1 97.56 31 TYR B O 1
ATOM 4380 N N . GLN B 1 32 ? -21.375 -39.469 -20.719 1 97.5 32 GLN B N 1
ATOM 4381 C CA . GLN B 1 32 ? -21.172 -39.938 -22.078 1 97.5 32 GLN B CA 1
ATOM 4382 C C . GLN B 1 32 ? -20.062 -39.188 -22.781 1 97.5 32 GLN B C 1
ATOM 4384 O O . GLN B 1 32 ? -20.109 -37.938 -22.875 1 97.5 32 GLN B O 1
ATOM 4389 N N . GLY B 1 33 ? -19.047 -39.938 -23.219 1 97.25 33 GLY B N 1
ATOM 4390 C CA . GLY B 1 33 ? -17.922 -39.312 -23.891 1 97.25 33 GLY B CA 1
ATOM 4391 C C . GLY B 1 33 ? -18.109 -39.219 -25.391 1 97.25 33 GLY B C 1
ATOM 4392 O O . GLY B 1 33 ? -19.125 -39.656 -25.922 1 97.25 33 GLY B O 1
ATOM 4393 N N . THR B 1 34 ? -17.219 -38.531 -26.047 1 97.81 34 THR B N 1
ATOM 4394 C CA . THR B 1 34 ? -17.188 -38.375 -27.5 1 97.81 34 THR B CA 1
ATOM 4395 C C . THR B 1 34 ? -16.016 -39.156 -28.094 1 97.81 34 THR B C 1
ATOM 4397 O O . THR B 1 34 ? -14.859 -38.75 -27.922 1 97.81 34 THR B O 1
ATOM 4400 N N . PRO B 1 35 ? -16.281 -40.188 -28.766 1 96.62 35 PRO B N 1
ATOM 4401 C CA . PRO B 1 35 ? -15.211 -40.906 -29.453 1 96.62 35 PRO B CA 1
ATOM 4402 C C . PRO B 1 35 ? -14.805 -40.219 -30.766 1 96.62 35 PRO B C 1
ATOM 4404 O O . PRO B 1 35 ? -15.656 -39.656 -31.469 1 96.62 35 PRO B O 1
ATOM 4407 N N . TYR B 1 36 ? -13.594 -40.344 -31.078 1 96.19 36 TYR B N 1
ATOM 4408 C CA . TYR B 1 36 ? -13.094 -39.75 -32.312 1 96.19 36 TYR B CA 1
ATOM 4409 C C . TYR B 1 36 ? -12.445 -40.844 -33.188 1 96.19 36 TYR B C 1
ATOM 4411 O O . TYR B 1 36 ? -12.125 -41.906 -32.719 1 96.19 36 TYR B O 1
ATOM 4419 N N . ALA B 1 37 ? -12.188 -40.469 -34.438 1 95.12 37 ALA B N 1
ATOM 4420 C CA . ALA B 1 37 ? -11.656 -41.406 -35.438 1 95.12 37 ALA B CA 1
ATOM 4421 C C . ALA B 1 37 ? -10.203 -41.75 -35.125 1 95.12 37 ALA B C 1
ATOM 4423 O O . ALA B 1 37 ? -9.734 -42.844 -35.5 1 95.12 37 ALA B O 1
ATOM 4424 N N . ASN B 1 38 ? -9.586 -40.969 -34.375 1 95.19 38 ASN B N 1
ATOM 4425 C CA . ASN B 1 38 ? -8.18 -41.219 -34.062 1 95.19 38 ASN B CA 1
ATOM 4426 C C . ASN B 1 38 ? -8.016 -42.219 -32.906 1 95.19 38 ASN B C 1
ATOM 4428 O O . ASN B 1 38 ? -6.902 -42.469 -32.469 1 95.19 38 ASN B O 1
ATOM 4432 N N . GLY B 1 39 ? -9.094 -42.719 -32.406 1 97 39 GLY B N 1
ATOM 4433 C CA . GLY B 1 39 ? -9.039 -43.75 -31.406 1 97 39 GLY B CA 1
ATOM 4434 C C . GLY B 1 39 ? -9.047 -43.219 -29.984 1 97 39 GLY B C 1
ATOM 4435 O O . GLY B 1 39 ? -8.766 -43.938 -29.047 1 97 39 GLY B O 1
ATOM 4436 N N . ILE B 1 40 ? -9.312 -41.938 -29.859 1 98 40 ILE B N 1
ATOM 4437 C CA . ILE B 1 40 ? -9.344 -41.312 -28.531 1 98 40 ILE B CA 1
ATOM 4438 C C . ILE B 1 40 ? -10.766 -40.875 -28.203 1 98 40 ILE B C 1
ATOM 4440 O O . ILE B 1 40 ? -11.5 -40.406 -29.078 1 98 40 ILE B O 1
ATOM 4444 N N . THR B 1 41 ? -11.195 -41.125 -27.016 1 98.06 41 THR B N 1
ATOM 4445 C CA . THR B 1 41 ? -12.438 -40.594 -26.469 1 98.06 41 THR B CA 1
ATOM 4446 C C . THR B 1 41 ? -12.164 -39.469 -25.469 1 98.06 41 THR B C 1
ATOM 4448 O O . THR B 1 41 ? -11.242 -39.562 -24.656 1 98.06 41 THR B O 1
ATOM 4451 N N . GLU B 1 42 ? -12.867 -38.438 -25.562 1 98.19 42 GLU B N 1
ATOM 4452 C CA . GLU B 1 42 ? -12.766 -37.375 -24.562 1 98.19 42 GLU B CA 1
ATOM 4453 C C . GLU B 1 42 ? -14.07 -37.219 -23.781 1 98.19 42 GLU B C 1
ATOM 4455 O O . GLU B 1 42 ? -15.156 -37.438 -24.328 1 98.19 42 GLU B O 1
ATOM 4460 N N . TRP B 1 43 ? -14.031 -37 -22.531 1 98.44 43 TRP B N 1
ATOM 4461 C CA . TRP B 1 43 ? -15.094 -36.562 -21.625 1 98.44 43 TRP B CA 1
ATOM 4462 C C . TRP B 1 43 ? -14.805 -35.156 -21.078 1 98.44 43 TRP B C 1
ATOM 4464 O O . TRP B 1 43 ? -13.898 -34.969 -20.266 1 98.44 43 TRP B O 1
ATOM 4474 N N . LEU B 1 44 ? -15.555 -34.188 -21.562 1 98.31 44 LEU B N 1
ATOM 4475 C CA . LEU B 1 44 ? -15.336 -32.781 -21.188 1 98.31 44 LEU B CA 1
ATOM 4476 C C . LEU B 1 44 ? -16.359 -32.344 -20.156 1 98.31 44 LEU B C 1
ATOM 4478 O O . LEU B 1 44 ? -17.531 -32.719 -20.219 1 98.31 44 LEU B O 1
ATOM 4482 N N . GLY B 1 45 ? -15.867 -31.5 -19.188 1 97.81 45 GLY B N 1
ATOM 4483 C CA . GLY B 1 45 ? -16.766 -30.828 -18.25 1 97.81 45 GLY B CA 1
ATOM 4484 C C . GLY B 1 45 ? -17.328 -31.766 -17.188 1 97.81 45 GLY B C 1
ATOM 4485 O O . GLY B 1 45 ? -18.484 -31.625 -16.781 1 97.81 45 GLY B O 1
ATOM 4486 N N . ILE B 1 46 ? -16.562 -32.719 -16.797 1 98.31 46 ILE B N 1
ATOM 4487 C CA . ILE B 1 46 ? -16.953 -33.594 -15.711 1 98.31 46 ILE B CA 1
ATOM 4488 C C . ILE B 1 46 ? -16.859 -32.844 -14.383 1 98.31 46 ILE B C 1
ATOM 4490 O O . ILE B 1 46 ? -15.836 -32.25 -14.07 1 98.31 46 ILE B O 1
ATOM 4494 N N . ARG B 1 47 ? -17.922 -32.875 -13.641 1 98.19 47 ARG B N 1
ATOM 4495 C CA . ARG B 1 47 ? -17.922 -32.25 -12.328 1 98.19 47 ARG B CA 1
ATOM 4496 C C . ARG B 1 47 ? -17.141 -33.094 -11.32 1 98.19 47 ARG B C 1
ATOM 4498 O O . ARG B 1 47 ? -17.422 -34.281 -11.141 1 98.19 47 ARG B O 1
ATOM 4505 N N . TYR B 1 48 ? -16.125 -32.5 -10.672 1 98.56 48 TYR B N 1
ATOM 4506 C CA . TYR B 1 48 ? -15.383 -33.312 -9.703 1 98.56 48 TYR B CA 1
ATOM 4507 C C . TYR B 1 48 ? -15.68 -32.875 -8.281 1 98.56 48 TYR B C 1
ATOM 4509 O O . TYR B 1 48 ? -15.297 -33.531 -7.316 1 98.56 48 TYR B O 1
ATOM 4517 N N . ALA B 1 49 ? -16.422 -31.719 -8.102 1 98.69 49 ALA B N 1
ATOM 4518 C CA . ALA B 1 49 ? -16.812 -31.188 -6.801 1 98.69 49 ALA B CA 1
ATOM 4519 C C . ALA B 1 49 ? -18.125 -30.422 -6.902 1 98.69 49 ALA B C 1
ATOM 4521 O O . ALA B 1 49 ? -18.547 -30.016 -7.996 1 98.69 49 ALA B O 1
ATOM 4522 N N . ALA B 1 50 ? -18.781 -30.25 -5.77 1 98.44 50 ALA B N 1
ATOM 4523 C CA . ALA B 1 50 ? -20.016 -29.469 -5.723 1 98.44 50 ALA B CA 1
ATOM 4524 C C . ALA B 1 50 ? -19.75 -28.016 -6.098 1 98.44 50 ALA B C 1
ATOM 4526 O O . ALA B 1 50 ? -18.625 -27.516 -5.922 1 98.44 50 ALA B O 1
ATOM 4527 N N . PRO B 1 51 ? -20.812 -27.344 -6.672 1 98 51 PRO B N 1
ATOM 4528 C CA . PRO B 1 51 ? -20.625 -25.922 -6.965 1 98 51 PRO B CA 1
ATOM 4529 C C . PRO B 1 51 ? -20.219 -25.109 -5.734 1 98 51 PRO B C 1
ATOM 4531 O O . PRO B 1 51 ? -20.922 -25.141 -4.715 1 98 51 PRO B O 1
ATOM 4534 N N . PRO B 1 52 ? -19.078 -24.453 -5.809 1 97.88 52 PRO B N 1
ATOM 4535 C CA . PRO B 1 52 ? -18.641 -23.656 -4.656 1 97.88 52 PRO B CA 1
ATOM 4536 C C . PRO B 1 52 ? -19.328 -22.297 -4.57 1 97.88 52 PRO B C 1
ATOM 4538 O O . PRO B 1 52 ? -18.656 -21.266 -4.469 1 97.88 52 PRO B O 1
ATOM 4541 N N . THR B 1 53 ? -20.641 -22.25 -4.602 1 95.81 53 THR B N 1
ATOM 4542 C CA . THR B 1 53 ? -21.469 -21.047 -4.574 1 95.81 53 THR B CA 1
ATOM 4543 C C . THR B 1 53 ? -22.344 -21.016 -3.32 1 95.81 53 THR B C 1
ATOM 4545 O O . THR B 1 53 ? -22.391 -22 -2.574 1 95.81 53 THR B O 1
ATOM 4548 N N . GLY B 1 54 ? -22.922 -19.875 -3.041 1 92.12 54 GLY B N 1
ATOM 4549 C CA . GLY B 1 54 ? -23.766 -19.766 -1.861 1 92.12 54 GLY B CA 1
ATOM 4550 C C . GLY B 1 54 ? -23.031 -20.094 -0.573 1 92.12 54 GLY B C 1
ATOM 4551 O O . GLY B 1 54 ? -21.969 -19.547 -0.312 1 92.12 54 GLY B O 1
ATOM 4552 N N . ASP B 1 55 ? -23.531 -21.078 0.159 1 91.56 55 ASP B N 1
ATOM 4553 C CA . ASP B 1 55 ? -22.969 -21.453 1.451 1 91.56 55 ASP B CA 1
ATOM 4554 C C . ASP B 1 55 ? -21.594 -22.094 1.283 1 91.56 55 ASP B C 1
ATOM 4556 O O . ASP B 1 55 ? -20.828 -22.188 2.244 1 91.56 55 ASP B O 1
ATOM 4560 N N . LEU B 1 56 ? -21.328 -22.516 0.042 1 96.69 56 LEU B N 1
ATOM 4561 C CA . LEU B 1 56 ? -20.062 -23.203 -0.184 1 96.69 56 LEU B CA 1
ATOM 4562 C C . LEU B 1 56 ? -19 -22.234 -0.715 1 96.69 56 LEU B C 1
ATOM 4564 O O . LEU B 1 56 ? -17.859 -22.609 -0.922 1 96.69 56 LEU B O 1
ATOM 4568 N N . ARG B 1 57 ? -19.438 -20.906 -0.958 1 96.69 57 ARG B N 1
ATOM 4569 C CA . ARG B 1 57 ? -18.422 -19.922 -1.286 1 96.69 57 ARG B CA 1
ATOM 4570 C C . ARG B 1 57 ? -17.406 -19.797 -0.16 1 96.69 57 ARG B C 1
ATOM 4572 O O . ARG B 1 57 ? -17.766 -19.625 1.004 1 96.69 57 ARG B O 1
ATOM 4579 N N . PHE B 1 58 ? -16.109 -19.891 -0.424 1 98.5 58 PHE B N 1
ATOM 4580 C CA . PHE B 1 58 ? -14.945 -19.781 0.437 1 98.5 58 PHE B CA 1
ATOM 4581 C C . PHE B 1 58 ? -14.812 -21 1.329 1 98.5 58 PHE B C 1
ATOM 4583 O O . PHE B 1 58 ? -14.031 -21 2.281 1 98.5 58 PHE B O 1
ATOM 4590 N N . GLN B 1 59 ? -15.555 -22.078 1.007 1 98.31 59 GLN B N 1
ATOM 4591 C CA . GLN B 1 59 ? -15.461 -23.328 1.773 1 98.31 59 GLN B CA 1
ATOM 4592 C C . GLN B 1 59 ? -14.594 -24.359 1.049 1 98.31 59 GLN B C 1
ATOM 4594 O O . 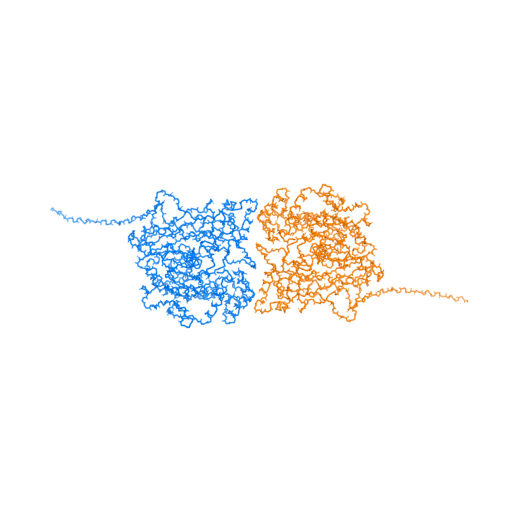GLN B 1 59 ? -14.359 -24.234 -0.155 1 98.31 59 GLN B O 1
ATOM 4599 N N . ALA B 1 60 ? -14.133 -25.312 1.777 1 98.69 60 ALA B N 1
ATOM 4600 C CA . ALA B 1 60 ? -13.445 -26.453 1.166 1 98.69 60 ALA B CA 1
ATOM 4601 C C . ALA B 1 60 ? -14.352 -27.172 0.171 1 98.69 60 ALA B C 1
ATOM 4603 O O . ALA B 1 60 ? -15.57 -27.203 0.343 1 98.69 60 ALA B O 1
ATOM 4604 N N . PRO B 1 61 ? -13.766 -27.703 -0.869 1 98.75 61 PRO B N 1
ATOM 4605 C CA . PRO B 1 61 ? -14.594 -28.438 -1.836 1 98.75 61 PRO B CA 1
ATOM 4606 C C . PRO B 1 61 ? -15.281 -29.656 -1.229 1 98.75 61 PRO B C 1
ATOM 4608 O O . PRO B 1 61 ? -14.719 -30.297 -0.338 1 98.75 61 PRO B O 1
ATOM 4611 N N . ARG B 1 62 ? -16.453 -29.938 -1.745 1 98.25 62 ARG B N 1
ATOM 4612 C CA . ARG B 1 62 ? -17.25 -31.094 -1.335 1 98.25 62 ARG B CA 1
ATOM 4613 C C . ARG B 1 62 ? -17.547 -32 -2.52 1 98.25 62 ARG B C 1
ATOM 4615 O O . ARG B 1 62 ? -17.359 -31.609 -3.674 1 98.25 62 ARG B O 1
ATOM 4622 N N . ASP B 1 63 ? -17.984 -33.219 -2.182 1 98.25 63 ASP B N 1
ATOM 4623 C CA . ASP B 1 63 ? -18.328 -34.156 -3.234 1 98.25 63 ASP B CA 1
ATOM 4624 C C . ASP B 1 63 ? -19.469 -33.625 -4.102 1 98.25 63 ASP B C 1
ATOM 4626 O O . ASP B 1 63 ? -20.344 -32.906 -3.611 1 98.25 63 ASP B O 1
ATOM 4630 N N . PRO B 1 64 ? -19.422 -34 -5.355 1 97.94 64 PRO B N 1
ATOM 4631 C CA . PRO B 1 64 ? -20.531 -33.594 -6.223 1 97.94 64 PRO B CA 1
ATOM 4632 C C . PRO B 1 64 ? -21.875 -34.125 -5.754 1 97.94 64 PRO B C 1
ATOM 4634 O O . PRO B 1 64 ? -21.938 -35.219 -5.148 1 97.94 64 PRO B O 1
ATOM 4637 N N . TYR B 1 65 ? -22.891 -33.406 -6.117 1 96.81 65 TYR B N 1
ATOM 4638 C CA . TYR B 1 65 ? -24.25 -33.906 -5.895 1 96.81 65 TYR B CA 1
ATOM 4639 C C . TYR B 1 65 ? -24.578 -35.031 -6.875 1 96.81 65 TYR B C 1
ATOM 4641 O O . TYR B 1 65 ? -24.062 -35.062 -8 1 96.81 65 TYR B O 1
ATOM 4649 N N . LYS B 1 66 ? -25.438 -35.844 -6.387 1 96.56 66 LYS B N 1
ATOM 4650 C CA . LYS B 1 66 ? -25.891 -36.906 -7.273 1 96.56 66 LYS B CA 1
ATOM 4651 C C . LYS B 1 66 ? -26.812 -36.375 -8.367 1 96.56 66 LYS B C 1
ATOM 4653 O O . LYS B 1 66 ? -27.656 -35.531 -8.102 1 96.56 66 LYS B O 1
ATOM 4658 N N . VAL B 1 67 ? -26.5 -36.75 -9.516 1 94.31 67 VAL B N 1
ATOM 4659 C CA . VAL B 1 67 ? -27.328 -36.375 -10.664 1 94.31 67 VAL B CA 1
ATOM 4660 C C . VAL B 1 67 ? -27.812 -37.656 -11.375 1 94.31 67 VAL B C 1
ATOM 4662 O O . VAL B 1 67 ? -27.016 -38.5 -11.75 1 94.31 67 VAL B O 1
ATOM 4665 N N . ALA B 1 68 ? -29.094 -37.781 -11.578 1 92.19 68 ALA B N 1
ATOM 4666 C CA . ALA B 1 68 ? -29.672 -38.938 -12.258 1 92.19 68 ALA B CA 1
ATOM 4667 C C . ALA B 1 68 ? -29.531 -38.781 -13.773 1 92.19 68 ALA B C 1
ATOM 4669 O O . ALA B 1 68 ? -29.531 -37.688 -14.305 1 92.19 68 ALA B O 1
ATOM 4670 N N . GLY B 1 69 ? -29.375 -39.875 -14.461 1 91 69 GLY B N 1
ATOM 4671 C CA . GLY B 1 69 ? -29.344 -39.906 -15.914 1 91 69 GLY B CA 1
ATOM 4672 C C . GLY B 1 69 ? -27.953 -39.781 -16.484 1 91 69 GLY B C 1
ATOM 4673 O O . GLY B 1 69 ? -26.969 -39.875 -15.758 1 91 69 GLY B O 1
ATOM 4674 N N . VAL B 1 70 ? -27.938 -39.688 -17.828 1 94.69 70 VAL B N 1
ATOM 4675 C CA . VAL B 1 70 ? -26.672 -39.594 -18.547 1 94.69 70 VAL B CA 1
ATOM 4676 C C . VAL B 1 70 ? -26.359 -38.156 -18.891 1 94.69 70 VAL B C 1
ATOM 4678 O O . VAL B 1 70 ? -27.188 -37.469 -19.5 1 94.69 70 VAL B O 1
ATOM 4681 N N . THR B 1 71 ? -25.266 -37.656 -18.438 1 95.5 71 THR B N 1
ATOM 4682 C CA . THR B 1 71 ? -24.781 -36.312 -18.781 1 95.5 71 THR B CA 1
ATOM 4683 C C . THR B 1 71 ? -23.844 -36.375 -19.984 1 95.5 71 THR B C 1
ATOM 4685 O O . THR B 1 71 ? -22.844 -37.125 -19.969 1 95.5 71 THR B O 1
ATOM 4688 N N . VAL B 1 72 ? -24.109 -35.625 -21.047 1 96.75 72 VAL B N 1
ATOM 4689 C CA . VAL B 1 72 ? -23.234 -35.562 -22.219 1 96.75 72 VAL B CA 1
ATOM 4690 C C . VAL B 1 72 ? -22 -34.719 -21.891 1 96.75 72 VAL B C 1
ATOM 4692 O O . VAL B 1 72 ? -22.125 -33.531 -21.562 1 96.75 72 VAL B O 1
ATOM 4695 N N . ALA B 1 73 ? -20.891 -35.312 -21.922 1 97.94 73 ALA B N 1
ATOM 4696 C CA . ALA B 1 73 ? -19.641 -34.625 -21.562 1 97.94 73 ALA B CA 1
ATOM 4697 C C . ALA B 1 73 ? -18.875 -34.188 -22.812 1 97.94 73 ALA B C 1
ATOM 4699 O O . ALA B 1 73 ? -17.75 -34.625 -23.047 1 97.94 73 ALA B O 1
ATOM 4700 N N . ASP B 1 74 ? -19.438 -33.25 -23.578 1 97.5 74 ASP B N 1
ATOM 4701 C CA . ASP B 1 74 ? -18.828 -32.812 -24.828 1 97.5 74 ASP B CA 1
ATOM 4702 C C . ASP B 1 74 ? -18.5 -31.328 -24.828 1 97.5 74 ASP B C 1
ATOM 4704 O O . ASP B 1 74 ? -18.172 -30.75 -25.859 1 97.5 74 ASP B O 1
ATOM 4708 N N . THR B 1 75 ? -18.672 -30.703 -23.703 1 96.75 75 THR B N 1
ATOM 4709 C CA . THR B 1 75 ? -18.375 -29.281 -23.562 1 96.75 75 THR B CA 1
ATOM 4710 C C . THR B 1 75 ? -17.578 -29.016 -22.297 1 96.75 75 THR B C 1
ATOM 4712 O O . THR B 1 75 ? -17.922 -29.516 -21.219 1 96.75 75 THR B O 1
ATOM 4715 N N . HIS B 1 76 ? -16.484 -28.266 -22.484 1 97 76 HIS B N 1
ATOM 4716 C CA . HIS B 1 76 ? -15.703 -27.875 -21.328 1 97 76 HIS B CA 1
ATOM 4717 C C . HIS B 1 76 ? -16.547 -27.125 -20.312 1 97 76 HIS B C 1
ATOM 4719 O O . HIS B 1 76 ? -17.438 -26.344 -20.688 1 97 76 HIS B O 1
ATOM 4725 N N . GLY B 1 77 ? -16.281 -27.312 -19 1 95.94 77 GLY B N 1
ATOM 4726 C CA . GLY B 1 77 ? -16.891 -26.469 -18 1 95.94 77 GLY B CA 1
ATOM 4727 C C . GLY B 1 77 ? -16.328 -25.062 -17.984 1 95.94 77 GLY B C 1
ATOM 4728 O O . GLY B 1 77 ? -15.258 -24.797 -18.547 1 95.94 77 GLY B O 1
ATOM 4729 N N . PRO B 1 78 ? -17.062 -24.109 -17.375 1 95.62 78 PRO B N 1
ATOM 4730 C CA . PRO B 1 78 ? -16.531 -22.75 -17.281 1 95.62 78 PRO B CA 1
ATOM 4731 C C . PRO B 1 78 ? -15.234 -22.672 -16.469 1 95.62 78 PRO B C 1
ATOM 4733 O O . PRO B 1 78 ? -15.062 -23.422 -15.5 1 95.62 78 PRO B O 1
ATOM 4736 N N . LEU B 1 79 ? -14.352 -21.766 -16.891 1 95.62 79 LEU B N 1
ATOM 4737 C CA . LEU B 1 79 ? -13.141 -21.5 -16.109 1 95.62 79 LEU B CA 1
ATOM 4738 C C . LEU B 1 79 ? -13.469 -20.734 -14.836 1 95.62 79 LEU B C 1
ATOM 4740 O O . LEU B 1 79 ? -14.508 -20.078 -14.75 1 95.62 79 LEU B O 1
ATOM 4744 N N . CYS B 1 80 ? -12.641 -20.828 -13.852 1 97.31 80 CYS B N 1
ATOM 4745 C CA . CYS B 1 80 ? -12.82 -20.062 -12.625 1 97.31 80 CYS B CA 1
ATOM 4746 C C . CYS B 1 80 ? -12.5 -18.594 -12.844 1 97.31 80 CYS B C 1
ATOM 4748 O O . CYS B 1 80 ? -11.719 -18.25 -13.727 1 97.31 80 CYS B O 1
ATOM 4750 N N . ILE B 1 81 ? -13.078 -17.703 -12.047 1 96.81 81 ILE B N 1
ATOM 4751 C CA . ILE B 1 81 ? -12.984 -16.266 -12.242 1 96.81 81 ILE B CA 1
ATOM 4752 C C . ILE B 1 81 ? -11.633 -15.766 -11.75 1 96.81 81 ILE B C 1
ATOM 4754 O O . ILE B 1 81 ? -11.258 -15.984 -10.594 1 96.81 81 ILE B O 1
ATOM 4758 N N . ALA B 1 82 ? -10.93 -15.094 -12.617 1 97 82 ALA B N 1
ATOM 4759 C CA . ALA B 1 82 ? -9.594 -14.594 -12.305 1 97 82 ALA B CA 1
ATOM 4760 C C . ALA B 1 82 ? -9.664 -13.273 -11.547 1 97 82 ALA B C 1
ATOM 4762 O O . ALA B 1 82 ? -10.664 -12.555 -11.625 1 97 82 ALA B O 1
ATOM 4763 N N . THR B 1 83 ? -8.633 -12.93 -10.828 1 97.75 83 THR B N 1
ATOM 4764 C CA . THR B 1 83 ? -8.469 -11.602 -10.25 1 97.75 83 THR B CA 1
ATOM 4765 C C . THR B 1 83 ? -8.477 -10.531 -11.336 1 97.75 83 THR B C 1
ATOM 4767 O O . THR B 1 83 ? -7.848 -10.695 -12.383 1 97.75 83 THR B O 1
ATOM 4770 N N . ALA B 1 84 ? -9.25 -9.5 -11.125 1 95.31 84 ALA B N 1
ATOM 4771 C CA . ALA B 1 84 ? -9.344 -8.305 -11.961 1 95.31 84 ALA B CA 1
ATOM 4772 C C . ALA B 1 84 ? -10.039 -8.617 -13.289 1 95.31 84 ALA B C 1
ATOM 4774 O O . ALA B 1 84 ? -10.031 -7.797 -14.211 1 95.31 84 ALA B O 1
ATOM 4775 N N . ALA B 1 85 ? -10.523 -9.859 -13.461 1 93.81 85 ALA B N 1
ATOM 4776 C CA . ALA B 1 85 ? -11.312 -10.148 -14.656 1 93.81 85 ALA B CA 1
ATOM 4777 C C . ALA B 1 85 ? -12.641 -9.398 -14.641 1 93.81 85 ALA B C 1
ATOM 4779 O O . ALA B 1 85 ? -13.078 -8.93 -13.586 1 93.81 85 ALA B O 1
ATOM 4780 N N . SER B 1 86 ? -13.25 -9.312 -15.82 1 89.31 86 SER B N 1
ATOM 4781 C CA . SER B 1 86 ? -14.531 -8.633 -15.945 1 89.31 86 SER B CA 1
ATOM 4782 C C . SER B 1 86 ? -15.625 -9.352 -15.156 1 89.31 86 SER B C 1
ATOM 4784 O O . SER B 1 86 ? -15.68 -10.578 -15.148 1 89.31 86 SER B O 1
ATOM 4786 N N . PRO B 1 87 ? -16.453 -8.625 -14.633 1 81.75 87 PRO B N 1
ATOM 4787 C CA . PRO B 1 87 ? -17.578 -9.227 -13.898 1 81.75 87 PRO B CA 1
ATOM 4788 C C . PRO B 1 87 ? -18.609 -9.859 -14.812 1 81.75 87 PRO B C 1
ATOM 4790 O O . PRO B 1 87 ? -19.453 -10.633 -14.352 1 81.75 87 PRO B O 1
ATOM 4793 N N . SER B 1 88 ? -18.766 -9.547 -16.078 1 74.56 88 SER B N 1
ATOM 4794 C CA . SER B 1 88 ? -19.781 -10.055 -16.984 1 74.56 88 SER B CA 1
ATOM 4795 C C . SER B 1 88 ? -19.562 -11.539 -17.281 1 74.56 88 SER B C 1
ATOM 4797 O O . SER B 1 88 ? -20.5 -12.242 -17.656 1 74.56 88 SER B O 1
ATOM 4799 N N . VAL B 1 89 ? -18.781 -12.258 -16.797 1 62.62 89 VAL B N 1
ATOM 4800 C CA . VAL B 1 89 ? -18.297 -13.633 -16.766 1 62.62 89 VAL B CA 1
ATOM 4801 C C . VAL B 1 89 ? -18.938 -14.43 -17.891 1 62.62 89 VAL B C 1
ATOM 4803 O O . VAL B 1 89 ? -19.859 -15.227 -17.656 1 62.62 89 VAL B O 1
ATOM 4806 N N . THR B 1 90 ? -18.594 -14.383 -19.203 1 71.94 90 THR B N 1
ATOM 4807 C CA . THR B 1 90 ? -19.203 -15.188 -20.25 1 71.94 90 THR B CA 1
ATOM 4808 C C . THR B 1 90 ? -18.547 -16.562 -20.328 1 71.94 90 THR B C 1
ATOM 4810 O O . THR B 1 90 ? -19.234 -17.562 -20.562 1 71.94 90 THR B O 1
ATOM 4813 N N . THR B 1 91 ? -17.297 -16.656 -20.031 1 80.56 91 THR B N 1
ATOM 4814 C CA . THR B 1 91 ? -16.594 -17.938 -20.141 1 80.56 91 THR B CA 1
ATOM 4815 C C . THR B 1 91 ? -16.078 -18.391 -18.781 1 80.56 91 THR B C 1
ATOM 4817 O O . THR B 1 91 ? -15.422 -19.422 -18.672 1 80.56 91 THR B O 1
ATOM 4820 N N . THR B 1 92 ? -16.344 -17.625 -17.828 1 93.19 92 THR B N 1
ATOM 4821 C CA . THR B 1 92 ? -15.961 -17.953 -16.453 1 93.19 92 THR B CA 1
ATOM 4822 C C . THR B 1 92 ? -17.188 -18 -15.547 1 93.19 92 THR B C 1
ATOM 4824 O O . THR B 1 92 ? -18.266 -17.516 -15.922 1 93.19 92 THR B O 1
ATOM 4827 N N . ALA B 1 93 ? -17.047 -18.719 -14.516 1 94.88 93 ALA B N 1
ATOM 4828 C CA . ALA B 1 93 ? -18.125 -18.797 -13.523 1 94.88 93 ALA B CA 1
ATOM 4829 C C . ALA B 1 93 ? -17.562 -19.156 -12.148 1 94.88 93 ALA B C 1
ATOM 4831 O O . ALA B 1 93 ? -16.469 -19.719 -12.039 1 94.88 93 ALA B O 1
ATOM 4832 N N . GLU B 1 94 ? -18.359 -18.812 -11.148 1 94.06 94 GLU B N 1
ATOM 4833 C CA . GLU B 1 94 ? -18.016 -19.297 -9.812 1 94.06 94 GLU B CA 1
ATOM 4834 C C . GLU B 1 94 ? -18.156 -20.812 -9.727 1 94.06 94 GLU B C 1
ATOM 4836 O O . GLU B 1 94 ? -17.391 -21.469 -9.039 1 94.06 94 GLU B O 1
ATOM 4841 N N . ASP B 1 95 ? -19.219 -21.312 -10.352 1 96.38 95 ASP B N 1
ATOM 4842 C CA . ASP B 1 95 ? -19.344 -22.75 -10.484 1 96.38 95 ASP B CA 1
ATOM 4843 C C . ASP B 1 95 ? -18.406 -23.297 -11.562 1 96.38 95 ASP B C 1
ATOM 4845 O O . ASP B 1 95 ? -18.844 -23.578 -12.688 1 96.38 95 ASP B O 1
ATOM 4849 N N . CYS B 1 96 ? -17.188 -23.562 -11.18 1 97.5 96 CYS B N 1
ATOM 4850 C CA . CYS B 1 96 ? -16.156 -23.797 -12.195 1 97.5 96 CYS B CA 1
ATOM 4851 C C . CYS B 1 96 ? -15.383 -25.078 -11.891 1 97.5 96 CYS B C 1
ATOM 4853 O O . CYS B 1 96 ? -14.344 -25.328 -12.5 1 97.5 96 CYS B O 1
ATOM 4855 N N . LEU B 1 97 ? -15.805 -25.938 -10.992 1 98.62 97 LEU B N 1
ATOM 4856 C CA . LEU B 1 97 ? -15.016 -27.094 -10.578 1 98.62 97 LEU B CA 1
ATOM 4857 C C . LEU B 1 97 ? -15.305 -28.297 -11.461 1 98.62 97 LEU B C 1
ATOM 4859 O O . LEU B 1 97 ? -16.047 -29.203 -11.07 1 98.62 97 LEU B O 1
ATOM 4863 N N . PHE B 1 98 ? -14.641 -28.297 -12.578 1 98.31 98 PHE B N 1
ATOM 4864 C CA . PHE B 1 98 ? -14.805 -29.328 -13.602 1 98.31 98 PHE B CA 1
ATOM 4865 C C . PHE B 1 98 ? -13.453 -29.844 -14.07 1 98.31 98 PHE B C 1
ATOM 4867 O O . PHE B 1 98 ? -12.438 -29.156 -13.945 1 98.31 98 PHE B O 1
ATOM 4874 N N . LEU B 1 99 ? -13.391 -31.109 -14.523 1 98.5 99 LEU B N 1
ATOM 4875 C CA . LEU B 1 99 ? -12.188 -31.656 -15.148 1 98.5 99 LEU B CA 1
ATOM 4876 C C . LEU B 1 99 ? -12.531 -32.344 -16.469 1 98.5 99 LEU B C 1
ATOM 4878 O O . LEU B 1 99 ? -13.703 -32.531 -16.797 1 98.5 99 LEU B O 1
ATOM 4882 N N . ASP B 1 100 ? -11.57 -32.562 -17.281 1 98.75 100 ASP B N 1
ATOM 4883 C CA . ASP B 1 100 ? -11.633 -33.281 -18.547 1 98.75 100 ASP B CA 1
ATOM 4884 C C . ASP B 1 100 ? -10.758 -34.531 -18.516 1 98.75 100 ASP B C 1
ATOM 4886 O O . ASP B 1 100 ? -9.688 -34.531 -17.922 1 98.75 100 ASP B O 1
ATOM 4890 N N . VAL B 1 101 ? -11.281 -35.531 -19.203 1 98.75 101 VAL B N 1
ATOM 4891 C CA . VAL B 1 101 ? -10.508 -36.781 -19.328 1 98.75 101 VAL B CA 1
ATOM 4892 C C . VAL B 1 101 ? -10.359 -37.125 -20.812 1 98.75 101 VAL B C 1
ATOM 4894 O O . VAL B 1 101 ? -11.328 -37.094 -21.578 1 98.75 101 VAL B O 1
ATOM 4897 N N . TYR B 1 102 ? -9.172 -37.438 -21.203 1 98.75 102 TYR B N 1
ATOM 4898 C CA . TYR B 1 102 ? -8.844 -37.969 -22.516 1 98.75 102 TYR B CA 1
ATOM 4899 C C . TYR B 1 102 ? -8.242 -39.375 -22.375 1 98.75 102 TYR B C 1
ATOM 4901 O O . TYR B 1 102 ? -7.355 -39.594 -21.547 1 98.75 102 TYR B O 1
ATOM 4909 N N . ALA B 1 103 ? -8.734 -40.344 -23.172 1 98.56 103 ALA B N 1
ATOM 4910 C CA . ALA B 1 103 ? -8.25 -41.719 -23.062 1 98.56 103 ALA B CA 1
ATOM 4911 C C . ALA B 1 103 ? -8.391 -42.438 -24.391 1 98.56 103 ALA B C 1
ATOM 4913 O O . ALA B 1 103 ? -9.227 -42.094 -25.234 1 98.56 103 ALA B O 1
ATOM 4914 N N . PRO B 1 104 ? -7.555 -43.469 -24.547 1 98.12 104 PRO B N 1
ATOM 4915 C CA . PRO B 1 104 ? -7.82 -44.344 -25.703 1 98.12 104 PRO B CA 1
ATOM 4916 C C . PRO B 1 104 ? -9.219 -44.938 -25.672 1 98.12 104 PRO B C 1
ATOM 4918 O O . PRO B 1 104 ? -9.688 -45.375 -24.609 1 98.12 104 PRO B O 1
ATOM 4921 N N . SER B 1 105 ? -9.844 -44.969 -26.828 1 96.75 105 SER B N 1
ATOM 4922 C CA . SER B 1 105 ? -11.234 -45.438 -26.906 1 96.75 105 SER B CA 1
ATOM 4923 C C . SER B 1 105 ? -11.367 -46.906 -26.531 1 96.75 105 SER B C 1
ATOM 4925 O O . SER B 1 105 ? -12.414 -47.312 -26.031 1 96.75 105 SER B O 1
ATOM 4927 N N . ASN B 1 106 ? -10.359 -47.625 -26.719 1 95.25 106 ASN B N 1
ATOM 4928 C CA . ASN B 1 106 ? -10.43 -49.062 -26.453 1 95.25 106 ASN B CA 1
ATOM 4929 C C . ASN B 1 106 ? -9.984 -49.406 -25.031 1 95.25 106 ASN B C 1
ATOM 4931 O O . ASN B 1 106 ? -9.914 -50.562 -24.656 1 95.25 106 ASN B O 1
ATOM 4935 N N . ALA B 1 107 ? -9.664 -48.406 -24.234 1 95.12 107 ALA B N 1
ATOM 4936 C CA . ALA B 1 107 ? -9.266 -48.625 -22.844 1 95.12 107 ALA B CA 1
ATOM 4937 C C . ALA B 1 107 ? -10.445 -49.125 -22.016 1 95.12 107 ALA B C 1
ATOM 4939 O O . ALA B 1 107 ? -11.594 -48.75 -22.25 1 95.12 107 ALA B O 1
ATOM 4940 N N . SER B 1 108 ? -10.141 -50.031 -21.078 1 92.75 108 SER B N 1
ATOM 4941 C CA . SER B 1 108 ? -11.125 -50.562 -20.125 1 92.75 108 SER B CA 1
ATOM 4942 C C . SER B 1 108 ? -10.672 -50.312 -18.688 1 92.75 108 SER B C 1
ATOM 4944 O O . SER B 1 108 ? -9.57 -49.844 -18.438 1 92.75 108 SER B O 1
ATOM 4946 N N . ARG B 1 109 ? -11.484 -50.656 -17.781 1 93.25 109 ARG B N 1
ATOM 4947 C CA . ARG B 1 109 ? -11.18 -50.469 -16.375 1 93.25 109 ARG B CA 1
ATOM 4948 C C . ARG B 1 109 ? -9.938 -51.281 -15.969 1 93.25 109 ARG B C 1
ATOM 4950 O O . ARG B 1 109 ? -9.328 -51 -14.93 1 93.25 109 ARG B O 1
ATOM 4957 N N . HIS B 1 110 ? -9.516 -52.219 -16.828 1 94.94 110 HIS B N 1
ATOM 4958 C CA . HIS B 1 110 ? -8.383 -53.094 -16.5 1 94.94 110 HIS B CA 1
ATOM 4959 C C . HIS B 1 110 ? -7.133 -52.656 -17.266 1 94.94 110 HIS B C 1
ATOM 4961 O O . HIS B 1 110 ? -6.055 -53.219 -17.047 1 94.94 110 HIS B O 1
ATOM 4967 N N . SER B 1 111 ? -7.199 -51.656 -18.078 1 96.81 111 SER B N 1
ATOM 4968 C CA . SER B 1 111 ? -6.07 -51.219 -18.906 1 96.81 111 SER B CA 1
ATOM 4969 C C . SER B 1 111 ? -4.93 -50.688 -18.047 1 96.81 111 SER B C 1
ATOM 4971 O O . SER B 1 111 ? -3.758 -50.875 -18.375 1 96.81 111 SER B O 1
ATOM 4973 N N . ALA B 1 112 ? -5.219 -50 -16.938 1 98.12 112 ALA B N 1
ATOM 4974 C CA . ALA B 1 112 ? -4.254 -49.469 -15.977 1 98.12 112 ALA B CA 1
ATOM 4975 C C . ALA B 1 112 ? -3.207 -48.594 -16.672 1 98.12 112 ALA B C 1
ATOM 4977 O O . ALA B 1 112 ? -2.004 -48.812 -16.484 1 98.12 112 ALA B O 1
ATOM 4978 N N . LEU B 1 113 ? -3.629 -47.688 -17.484 1 98.75 113 LEU B N 1
ATOM 4979 C CA . LEU B 1 113 ? -2.729 -46.781 -18.188 1 98.75 113 LEU B CA 1
ATOM 4980 C C . LEU B 1 113 ? -2.219 -45.688 -17.25 1 98.75 113 LEU B C 1
ATOM 4982 O O . LEU B 1 113 ? -2.963 -45.188 -16.406 1 98.75 113 LEU B O 1
ATOM 4986 N N . PRO B 1 114 ? -0.952 -45.312 -17.391 1 98.75 114 PRO B N 1
ATOM 4987 C CA . PRO B 1 114 ? -0.458 -44.188 -16.625 1 98.75 114 PRO B CA 1
ATOM 4988 C C . PRO B 1 114 ? -1.301 -42.906 -16.828 1 98.75 114 PRO B C 1
ATOM 4990 O O . PRO B 1 114 ? -1.786 -42.688 -17.938 1 98.75 114 PRO B O 1
ATOM 4993 N N . VAL B 1 115 ? -1.447 -42.094 -15.781 1 98.94 115 VAL B N 1
ATOM 4994 C CA . VAL B 1 115 ? -2.283 -40.875 -15.82 1 98.94 115 VAL B CA 1
ATOM 4995 C C . VAL B 1 115 ? -1.408 -39.625 -15.727 1 98.94 115 VAL B C 1
ATOM 4997 O O . VAL B 1 115 ? -0.556 -39.531 -14.844 1 98.94 115 VAL B O 1
ATOM 5000 N N . TYR B 1 116 ? -1.52 -38.75 -16.672 1 98.88 116 TYR B N 1
ATOM 5001 C CA . TYR B 1 116 ? -0.939 -37.406 -16.578 1 98.88 116 TYR B CA 1
ATOM 5002 C C . TYR B 1 116 ? -1.97 -36.375 -16.094 1 98.88 116 TYR B C 1
ATOM 5004 O O . TYR B 1 116 ? -2.965 -36.125 -16.781 1 98.88 116 TYR B O 1
ATOM 5012 N N . PHE B 1 117 ? -1.79 -35.906 -14.93 1 98.94 117 PHE B N 1
ATOM 5013 C CA . PHE B 1 117 ? -2.656 -34.938 -14.266 1 98.94 117 PHE B CA 1
ATOM 5014 C C . PHE B 1 117 ? -2.043 -33.531 -14.32 1 98.94 117 PHE B C 1
ATOM 5016 O O . PHE B 1 117 ? -1.083 -33.25 -13.602 1 98.94 117 PHE B O 1
ATOM 5023 N N . TYR B 1 118 ? -2.641 -32.594 -15.078 1 98.81 118 TYR B N 1
ATOM 5024 C CA . TYR B 1 118 ? -1.984 -31.328 -15.344 1 98.81 118 TYR B CA 1
ATOM 5025 C C . TYR B 1 118 ? -2.633 -30.203 -14.547 1 98.81 118 TYR B C 1
ATOM 5027 O O . TYR B 1 118 ? -3.848 -30 -14.617 1 98.81 118 TYR B O 1
ATOM 5035 N N . ILE B 1 119 ? -1.832 -29.453 -13.828 1 98.81 119 ILE B N 1
ATOM 5036 C CA . ILE B 1 119 ? -2.279 -28.328 -13.008 1 98.81 119 ILE B CA 1
ATOM 5037 C C . ILE B 1 119 ? -1.955 -27.016 -13.719 1 98.81 119 ILE B C 1
ATOM 5039 O O . ILE B 1 119 ? -0.786 -26.703 -13.953 1 98.81 119 ILE B O 1
ATOM 5043 N N . GLN B 1 120 ? -2.961 -26.203 -13.977 1 97.31 120 GLN B N 1
ATOM 5044 C CA . GLN B 1 120 ? -2.84 -24.969 -14.719 1 97.31 120 GLN B CA 1
ATOM 5045 C C . GLN B 1 120 ? -2.043 -23.922 -13.93 1 97.31 120 GLN B C 1
ATOM 5047 O O . GLN B 1 120 ? -2.055 -23.938 -12.695 1 97.31 120 GLN B O 1
ATOM 5052 N N . GLY B 1 121 ? -1.411 -23.016 -14.734 1 98 121 GLY B N 1
ATOM 5053 C CA . GLY B 1 121 ? -0.75 -21.875 -14.133 1 98 121 GLY B CA 1
ATOM 5054 C C . GLY B 1 121 ? -1.672 -20.688 -13.945 1 98 121 GLY B C 1
ATOM 5055 O O . GLY B 1 121 ? -2.896 -20.828 -13.953 1 98 121 GLY B O 1
ATOM 5056 N N . GLY B 1 122 ? -1.024 -19.516 -13.625 1 97.81 122 GLY B N 1
ATOM 5057 C CA . GLY B 1 122 ? -1.787 -18.281 -13.508 1 97.81 122 GLY B CA 1
ATOM 5058 C C . GLY B 1 122 ? -1.582 -17.578 -12.172 1 97.81 122 GLY B C 1
ATOM 5059 O O . GLY B 1 122 ? -2.412 -16.766 -11.758 1 97.81 122 GLY B O 1
ATOM 5060 N N . GLY B 1 123 ? -0.554 -17.891 -11.5 1 98.12 123 GLY B N 1
ATOM 5061 C CA . GLY B 1 123 ? -0.167 -17.188 -10.289 1 98.12 123 GLY B CA 1
ATOM 5062 C C . GLY B 1 123 ? -1.188 -17.312 -9.172 1 98.12 123 GLY B C 1
ATOM 5063 O O . GLY B 1 123 ? -1.333 -16.391 -8.352 1 98.12 123 GLY B O 1
ATOM 5064 N N . PHE B 1 124 ? -2.037 -18.328 -9.227 1 98.5 124 PHE B N 1
ATOM 5065 C CA . PHE B 1 124 ? -3.133 -18.547 -8.289 1 98.5 124 PHE B CA 1
ATOM 5066 C C . PHE B 1 124 ? -4.16 -17.438 -8.383 1 98.5 124 PHE B C 1
ATOM 5068 O O . PHE B 1 124 ? -4.992 -17.266 -7.484 1 98.5 124 PHE B O 1
ATOM 5075 N N . ASN B 1 125 ? -4.055 -16.625 -9.414 1 98.38 125 ASN B N 1
ATOM 5076 C CA . ASN B 1 125 ? -4.984 -15.523 -9.641 1 98.38 125 ASN B CA 1
ATOM 5077 C C . ASN B 1 125 ? -5.727 -15.688 -10.969 1 98.38 125 ASN B C 1
ATOM 5079 O O . ASN B 1 125 ? -6.512 -14.82 -11.352 1 98.38 125 ASN B O 1
ATOM 5083 N N . GLY B 1 126 ? -5.426 -16.75 -11.688 1 96.88 126 GLY B N 1
ATOM 5084 C CA . GLY B 1 126 ? -6.105 -17.141 -12.914 1 96.88 126 GLY B CA 1
ATOM 5085 C C . GLY B 1 126 ? -5.793 -18.562 -13.344 1 96.88 126 GLY B C 1
ATOM 5086 O O . GLY B 1 126 ? -4.871 -19.188 -12.82 1 96.88 126 GLY B O 1
ATOM 5087 N N . ASN B 1 127 ? -6.602 -19.109 -14.188 1 95.75 127 ASN B N 1
ATOM 5088 C CA . ASN B 1 127 ? -6.316 -20.344 -14.914 1 95.75 127 ASN B CA 1
ATOM 5089 C C . ASN B 1 127 ? -5.793 -20.062 -16.312 1 95.75 127 ASN B C 1
ATOM 5091 O O . ASN B 1 127 ? -6.57 -19.797 -17.234 1 95.75 127 ASN B O 1
ATOM 5095 N N . THR B 1 128 ? -4.504 -20.203 -16.484 1 93.88 128 THR B N 1
ATOM 5096 C CA . THR B 1 128 ? -3.926 -19.609 -17.688 1 93.88 128 THR B CA 1
ATOM 5097 C C . THR B 1 128 ? -3.633 -20.688 -18.734 1 93.88 128 THR B C 1
ATOM 5099 O O . THR B 1 128 ? -3.164 -20.375 -19.828 1 93.88 128 THR B O 1
ATOM 5102 N N . ASN B 1 129 ? -3.854 -21.953 -18.5 1 94.69 129 ASN B N 1
ATOM 5103 C CA . ASN B 1 129 ? -3.754 -23.031 -19.469 1 94.69 129 ASN B CA 1
ATOM 5104 C C . ASN B 1 129 ? -5.094 -23.734 -19.656 1 94.69 129 ASN B C 1
ATOM 5106 O O . ASN B 1 129 ? -5.184 -24.969 -19.516 1 94.69 129 ASN B O 1
ATOM 5110 N N . PRO B 1 130 ? -6.023 -23 -20.094 1 93.38 130 PRO B N 1
ATOM 5111 C CA . PRO B 1 130 ? -7.375 -23.562 -20.109 1 93.38 130 PRO B CA 1
ATOM 5112 C C . PRO B 1 130 ? -7.602 -24.531 -21.266 1 93.38 130 PRO B C 1
ATOM 5114 O O . PRO B 1 130 ? -7.145 -24.266 -22.391 1 93.38 130 PRO B O 1
ATOM 5117 N N . ASN B 1 131 ? -8.203 -25.625 -21.031 1 95.75 131 ASN B N 1
ATOM 5118 C CA . ASN B 1 131 ? -8.812 -26.484 -22.031 1 95.75 131 ASN B CA 1
ATOM 5119 C C . ASN B 1 131 ? -7.766 -27.031 -23 1 95.75 131 ASN B C 1
ATOM 5121 O O . ASN B 1 131 ? -8.016 -27.125 -24.203 1 95.75 131 ASN B O 1
ATOM 5125 N N . TYR B 1 132 ? -6.562 -27.234 -22.484 1 97.5 132 TYR B N 1
ATOM 5126 C CA . TYR B 1 132 ? -5.57 -27.906 -23.328 1 97.5 132 TYR B CA 1
ATOM 5127 C C . TYR B 1 132 ? -6.07 -29.266 -23.781 1 97.5 132 TYR B C 1
ATOM 5129 O O . TYR B 1 132 ? -6.734 -29.984 -23.016 1 97.5 132 TYR B O 1
ATOM 5137 N N . ASN B 1 133 ? -5.734 -29.594 -25.016 1 98.12 133 ASN B N 1
ATOM 5138 C CA . ASN B 1 133 ? -6.23 -30.828 -25.641 1 98.12 133 ASN B CA 1
ATOM 5139 C C . ASN B 1 133 ? -5.297 -32 -25.391 1 98.12 133 ASN B C 1
ATOM 5141 O O . ASN B 1 133 ? -4.223 -32.094 -25.984 1 98.12 133 ASN B O 1
ATOM 5145 N N . GLY B 1 134 ? -5.773 -32.969 -24.531 1 98.12 134 GLY B N 1
ATOM 5146 C CA . GLY B 1 134 ? -4.965 -34.094 -24.094 1 98.12 134 GLY B CA 1
ATOM 5147 C C . GLY B 1 134 ? -4.738 -35.094 -25.188 1 98.12 134 GLY B C 1
ATOM 5148 O O . GLY B 1 134 ? -3.873 -35.969 -25.062 1 98.12 134 GLY B O 1
ATOM 5149 N N . LYS B 1 135 ? -5.422 -35 -26.328 1 97.56 135 LYS B N 1
ATOM 5150 C CA . LYS B 1 135 ? -5.289 -35.969 -27.422 1 97.56 135 LYS B CA 1
ATOM 5151 C C . LYS B 1 135 ? -3.877 -35.969 -27.984 1 97.56 135 LYS B C 1
ATOM 5153 O O . LYS B 1 135 ? -3.363 -37 -28.391 1 97.56 135 LYS B O 1
ATOM 5158 N N . GLY B 1 136 ? -3.338 -34.781 -27.953 1 96.38 136 GLY B N 1
ATOM 5159 C CA . GLY B 1 136 ? -1.997 -34.656 -28.5 1 96.38 136 GLY B CA 1
ATOM 5160 C C . GLY B 1 136 ? -0.98 -35.531 -27.797 1 96.38 136 GLY B C 1
ATOM 5161 O O . GLY B 1 136 ? -0.206 -36.25 -28.422 1 96.38 136 GLY B O 1
ATOM 5162 N N . LEU B 1 137 ? -0.929 -35.5 -26.547 1 98 137 LEU B N 1
ATOM 5163 C CA . LEU B 1 137 ? 0.01 -36.281 -25.75 1 98 137 LEU B CA 1
ATOM 5164 C C . LEU B 1 137 ? -0.296 -37.781 -25.859 1 98 137 LEU B C 1
ATOM 5166 O O . LEU B 1 137 ? 0.619 -38.594 -25.906 1 98 137 LEU B O 1
ATOM 5170 N N . ILE B 1 138 ? -1.584 -38.156 -25.922 1 98.56 138 ILE B N 1
ATOM 5171 C CA . ILE B 1 138 ? -1.982 -39.562 -26.047 1 98.56 138 ILE B CA 1
ATOM 5172 C C . ILE B 1 138 ? -1.502 -40.094 -27.391 1 98.56 138 ILE B C 1
ATOM 5174 O O . ILE B 1 138 ? -0.93 -41.188 -27.438 1 98.56 138 ILE B O 1
ATOM 5178 N N . LEU B 1 139 ? -1.709 -39.312 -28.406 1 97.88 139 LEU B N 1
ATOM 5179 C CA . LEU B 1 139 ? -1.232 -39.75 -29.719 1 97.88 139 LEU B CA 1
ATOM 5180 C C . LEU B 1 139 ? 0.284 -39.906 -29.719 1 97.88 139 LEU B C 1
ATOM 5182 O O . LEU B 1 139 ? 0.803 -40.906 -30.219 1 97.88 139 LEU B O 1
ATOM 5186 N N . ALA B 1 140 ? 0.99 -38.938 -29.172 1 97.44 140 ALA B N 1
ATOM 5187 C CA . ALA B 1 140 ? 2.449 -38.969 -29.141 1 97.44 140 ALA B CA 1
ATOM 5188 C C . ALA B 1 140 ? 2.951 -40.156 -28.328 1 97.44 140 ALA B C 1
ATOM 5190 O O . ALA B 1 140 ? 4.043 -40.688 -28.578 1 97.44 140 ALA B O 1
ATOM 5191 N N . SER B 1 141 ? 2.168 -40.656 -27.406 1 98.19 141 SER B N 1
ATOM 5192 C CA . SER B 1 141 ? 2.559 -41.75 -26.531 1 98.19 141 SER B CA 1
ATOM 5193 C C . SER B 1 141 ? 2.268 -43.125 -27.156 1 98.19 141 SER B C 1
ATOM 5195 O O . SER B 1 141 ? 2.58 -44.156 -26.578 1 98.19 141 SER B O 1
ATOM 5197 N N . GLY B 1 142 ? 1.597 -43.125 -28.281 1 97.94 142 GLY B N 1
ATOM 5198 C CA . GLY B 1 142 ? 1.133 -44.375 -28.891 1 97.94 142 GLY B CA 1
ATOM 5199 C C . GLY B 1 142 ? -0.068 -44.969 -28.172 1 97.94 142 GLY B C 1
ATOM 5200 O O . GLY B 1 142 ? -0.174 -46.188 -28.031 1 97.94 142 GLY B O 1
ATOM 5201 N N . MET B 1 143 ? -0.876 -44.125 -27.641 1 98 143 MET B N 1
ATOM 5202 C CA . MET B 1 143 ? -2.113 -44.5 -26.969 1 98 143 MET B CA 1
ATOM 5203 C C . MET B 1 143 ? -1.822 -45.188 -25.641 1 98 143 MET B C 1
ATOM 5205 O O . MET B 1 143 ? -2.488 -46.156 -25.266 1 98 143 MET B O 1
ATOM 5209 N N . ASN B 1 144 ? -0.806 -44.688 -24.891 1 98.12 144 ASN B N 1
ATOM 5210 C CA . ASN B 1 144 ? -0.346 -45.406 -23.719 1 98.12 144 ASN B CA 1
ATOM 5211 C C . ASN B 1 144 ? -0.51 -44.562 -22.438 1 98.12 144 ASN B C 1
ATOM 5213 O O . ASN B 1 144 ? 0.255 -44.719 -21.484 1 98.12 144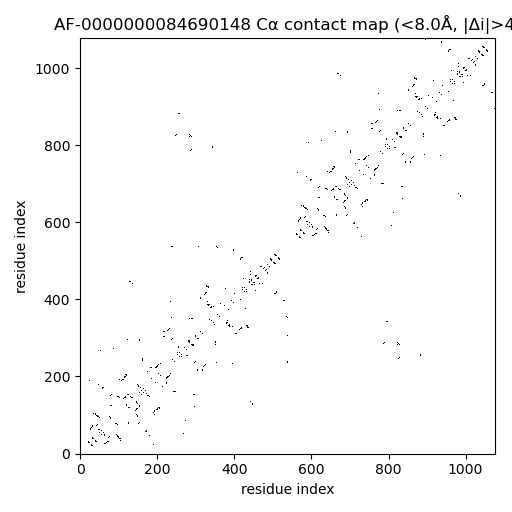 ASN B O 1
ATOM 5217 N N . MET B 1 145 ? -1.445 -43.688 -22.422 1 98.62 145 MET B N 1
ATOM 5218 C CA . MET B 1 145 ? -1.665 -42.875 -21.219 1 98.62 145 MET B CA 1
ATOM 5219 C C . MET B 1 145 ? -3.064 -42.281 -21.219 1 98.62 145 MET B C 1
ATOM 5221 O O . MET B 1 145 ? -3.746 -42.281 -22.25 1 98.62 145 MET B O 1
ATOM 5225 N N . VAL B 1 146 ? -3.533 -41.844 -20.109 1 98.75 146 VAL B N 1
ATOM 5226 C CA . VAL B 1 146 ? -4.727 -41.031 -19.891 1 98.75 146 VAL B CA 1
ATOM 5227 C C . VAL B 1 146 ? -4.324 -39.625 -19.438 1 98.75 146 VAL B C 1
ATOM 5229 O O . VAL B 1 146 ? -3.342 -39.469 -18.719 1 98.75 146 VAL B O 1
ATOM 5232 N N . VAL B 1 147 ? -5.02 -38.594 -19.938 1 98.88 147 VAL B N 1
ATOM 5233 C CA . VAL B 1 147 ? -4.719 -37.219 -19.578 1 98.88 147 VAL B CA 1
ATOM 5234 C C . VAL B 1 147 ? -5.922 -36.594 -18.875 1 98.88 147 VAL B C 1
ATOM 5236 O O . VAL B 1 147 ? -7.062 -36.75 -19.312 1 98.88 147 VAL B O 1
ATOM 5239 N N . VAL B 1 148 ? -5.648 -35.938 -17.781 1 98.88 148 VAL B N 1
ATOM 5240 C CA . VAL B 1 148 ? -6.672 -35.219 -17.031 1 98.88 148 VAL B CA 1
ATOM 5241 C C . VAL B 1 148 ? -6.285 -33.75 -16.891 1 98.88 148 VAL B C 1
ATOM 5243 O O . VAL B 1 148 ? -5.168 -33.406 -16.484 1 98.88 148 VAL B O 1
ATOM 5246 N N . THR B 1 149 ? -7.113 -32.812 -17.297 1 98.56 149 THR B N 1
ATOM 5247 C CA . THR B 1 149 ? -7.02 -31.391 -17.031 1 98.56 149 THR B CA 1
ATOM 5248 C C . THR B 1 149 ? -8.203 -30.906 -16.203 1 98.56 149 THR B C 1
ATOM 5250 O O . THR B 1 149 ? -9.227 -31.609 -16.109 1 98.56 149 THR B O 1
ATOM 5253 N N . PHE B 1 150 ? -8.055 -29.766 -15.523 1 98.5 150 PHE B N 1
ATOM 5254 C CA . PHE B 1 150 ? -9.141 -29.328 -14.656 1 98.5 150 PHE B CA 1
ATOM 5255 C C . PHE B 1 150 ? -8.961 -27.859 -14.266 1 98.5 150 PHE B C 1
ATOM 5257 O O . PHE B 1 150 ? -7.91 -27.266 -14.516 1 98.5 150 PHE B O 1
ATOM 5264 N N . ASN B 1 151 ? -10.047 -27.297 -13.781 1 97.94 151 ASN B N 1
ATOM 5265 C CA . ASN B 1 151 ? -10.039 -25.969 -13.188 1 97.94 151 ASN B CA 1
ATOM 5266 C C . ASN B 1 151 ? -9.969 -26.031 -11.664 1 97.94 151 ASN B C 1
ATOM 5268 O O . ASN B 1 151 ? -10.422 -27.016 -11.055 1 97.94 151 ASN B O 1
ATOM 5272 N N . TYR B 1 152 ? -9.391 -25.078 -11.07 1 98.75 152 TYR B N 1
ATOM 5273 C CA . TYR B 1 152 ? -9.438 -24.875 -9.625 1 98.75 152 TYR B CA 1
ATOM 5274 C C . TYR B 1 152 ? -9.648 -23.406 -9.289 1 98.75 152 TYR B C 1
ATOM 5276 O O . TYR B 1 152 ? -9.359 -22.531 -10.109 1 98.75 152 TYR B O 1
ATOM 5284 N N . ARG B 1 153 ? -10.273 -23.141 -8.148 1 98.38 153 ARG B N 1
ATOM 5285 C CA . ARG B 1 153 ? -10.586 -21.766 -7.77 1 98.38 153 ARG B CA 1
ATOM 5286 C C . ARG B 1 153 ? -9.312 -20.938 -7.586 1 98.38 153 ARG B C 1
ATOM 5288 O O . ARG B 1 153 ? -8.328 -21.438 -7.023 1 98.38 153 ARG B O 1
ATOM 5295 N N . VAL B 1 154 ? -9.32 -19.656 -7.973 1 98.5 154 VAL B N 1
ATOM 5296 C CA . VAL B 1 154 ? -8.18 -18.75 -7.906 1 98.5 154 VAL B CA 1
ATOM 5297 C C . VAL B 1 154 ? -8.602 -17.422 -7.266 1 98.5 154 VAL B C 1
ATOM 5299 O O . VAL B 1 154 ? -9.758 -17.266 -6.867 1 98.5 154 VAL B O 1
ATOM 5302 N N . GLY B 1 155 ? -7.637 -16.484 -7.105 1 98.19 155 GLY B N 1
ATOM 5303 C CA . GLY B 1 155 ? -7.969 -15.211 -6.492 1 98.19 155 GLY B CA 1
ATOM 5304 C C . GLY B 1 155 ? -8.586 -15.359 -5.113 1 98.19 155 GLY B C 1
ATOM 5305 O O . GLY B 1 155 ? -8.211 -16.25 -4.352 1 98.19 155 GLY B O 1
ATOM 5306 N N . PRO B 1 156 ? -9.484 -14.492 -4.812 1 98.12 156 PRO B N 1
ATOM 5307 C CA . PRO B 1 156 ? -10.094 -14.586 -3.482 1 98.12 156 PRO B CA 1
ATOM 5308 C C . PRO B 1 156 ? -10.953 -15.836 -3.314 1 98.12 156 PRO B C 1
ATOM 5310 O O . PRO B 1 156 ? -11.18 -16.297 -2.189 1 98.12 156 PRO B O 1
ATOM 5313 N N . TYR B 1 157 ? -11.375 -16.422 -4.418 1 98.06 157 TYR B N 1
ATOM 5314 C CA . TYR B 1 157 ? -12.234 -17.594 -4.344 1 98.06 157 TYR B CA 1
ATOM 5315 C C . TYR B 1 157 ? -11.445 -18.812 -3.871 1 98.06 157 TYR B C 1
ATOM 5317 O O . TYR B 1 157 ? -12 -19.719 -3.246 1 98.06 157 TYR B O 1
ATOM 5325 N N . GLY B 1 158 ? -10.203 -18.812 -4.234 1 98.56 158 GLY B N 1
ATOM 5326 C CA . GLY B 1 158 ? -9.375 -19.953 -3.904 1 98.56 158 GLY B CA 1
ATOM 5327 C C . GLY B 1 158 ? -8.406 -19.688 -2.771 1 98.56 158 GLY B C 1
ATOM 5328 O O . GLY B 1 158 ? -7.945 -20.625 -2.105 1 98.56 158 GLY B O 1
ATOM 5329 N N . PHE B 1 159 ? -8.125 -18.375 -2.494 1 98.69 159 PHE B N 1
ATOM 5330 C CA . PHE B 1 159 ? -6.977 -18.141 -1.633 1 98.69 159 PHE B CA 1
ATOM 5331 C C . PHE B 1 159 ? -7.227 -16.953 -0.707 1 98.69 159 PHE B C 1
ATOM 5333 O O . PHE B 1 159 ? -6.285 -16.328 -0.233 1 98.69 159 PHE B O 1
ATOM 5340 N N . LEU B 1 160 ? -8.5 -16.641 -0.442 1 98.31 160 LEU B N 1
ATOM 5341 C CA . LEU B 1 160 ? -8.812 -15.656 0.584 1 98.31 160 LEU B CA 1
ATOM 5342 C C . LEU B 1 160 ? -8.312 -16.109 1.95 1 98.31 160 LEU B C 1
ATOM 5344 O O . LEU B 1 160 ? -8.461 -17.281 2.311 1 98.31 160 LEU B O 1
ATOM 5348 N N . ALA B 1 161 ? -7.715 -15.211 2.68 1 98.38 161 ALA B N 1
ATOM 5349 C CA . ALA B 1 161 ? -7.188 -15.555 3.998 1 98.38 161 ALA B CA 1
ATOM 5350 C C . ALA B 1 161 ? -7.426 -14.43 5 1 98.38 161 ALA B C 1
ATOM 5352 O O . ALA B 1 161 ? -7.473 -13.258 4.621 1 98.38 161 ALA B O 1
ATOM 5353 N N . GLY B 1 162 ? -7.523 -14.711 6.219 1 97.62 162 GLY B N 1
ATOM 5354 C CA . GLY B 1 162 ? -7.773 -13.875 7.383 1 97.62 162 GLY B CA 1
ATOM 5355 C C . GLY B 1 162 ? -8.305 -14.656 8.57 1 97.62 162 GLY B C 1
ATOM 5356 O O . GLY B 1 162 ? -8.586 -15.852 8.469 1 97.62 162 GLY B O 1
ATOM 5357 N N . LYS B 1 163 ? -8.43 -14.047 9.656 1 97.5 163 LYS B N 1
ATOM 5358 C CA . LYS B 1 163 ? -8.875 -14.711 10.883 1 97.5 163 LYS B CA 1
ATOM 5359 C C . LYS B 1 163 ? -10.312 -15.219 10.734 1 97.5 163 LYS B C 1
ATOM 5361 O O . LYS B 1 163 ? -10.641 -16.297 11.219 1 97.5 163 LYS B O 1
ATOM 5366 N N . GLU B 1 164 ? -11.156 -14.453 10.086 1 97.38 164 GLU B N 1
ATOM 5367 C CA . GLU B 1 164 ? -12.547 -14.844 9.867 1 97.38 164 GLU B CA 1
ATOM 5368 C C . GLU B 1 164 ? -12.641 -16.094 9.008 1 97.38 164 GLU B C 1
ATOM 5370 O O . GLU B 1 164 ? -13.43 -17 9.297 1 97.38 164 GLU B O 1
ATOM 5375 N N . VAL B 1 165 ? -11.828 -16.141 7.977 1 98 165 VAL B N 1
ATOM 5376 C CA . VAL B 1 165 ? -11.82 -17.281 7.066 1 98 165 VAL B CA 1
ATOM 5377 C C . VAL B 1 165 ? -11.297 -18.531 7.793 1 98 165 VAL B C 1
ATOM 5379 O O . VAL B 1 165 ? -11.898 -19.594 7.707 1 98 165 VAL B O 1
ATOM 5382 N N . ALA B 1 166 ? -10.195 -18.359 8.492 1 97.81 166 ALA B N 1
ATOM 5383 C CA . ALA B 1 166 ? -9.594 -19.469 9.234 1 97.81 166 ALA B CA 1
ATOM 5384 C C . ALA B 1 166 ? -10.586 -20.047 10.25 1 97.81 166 ALA B C 1
ATOM 5386 O O . ALA B 1 166 ? -10.617 -21.25 10.484 1 97.81 166 ALA B O 1
ATOM 5387 N N . ARG B 1 167 ? -11.375 -19.188 10.797 1 97 167 ARG B N 1
ATOM 5388 C CA . ARG B 1 167 ? -12.266 -19.578 11.883 1 97 167 ARG B CA 1
ATOM 5389 C C . ARG B 1 167 ? -13.555 -20.188 11.344 1 97 167 ARG B C 1
ATOM 5391 O O . ARG B 1 167 ? -14.062 -21.172 11.883 1 97 167 ARG B O 1
ATOM 5398 N N . ALA B 1 168 ? -14.102 -19.625 10.266 1 96.62 168 ALA B N 1
ATOM 5399 C CA . ALA B 1 168 ? -15.492 -19.922 9.93 1 96.62 168 ALA B CA 1
ATOM 5400 C C . ALA B 1 168 ? -15.617 -20.406 8.492 1 96.62 168 ALA B C 1
ATOM 5402 O O . ALA B 1 168 ? -16.719 -20.75 8.039 1 96.62 168 ALA B O 1
ATOM 5403 N N . ALA B 1 169 ? -14.609 -20.484 7.766 1 97.06 169 ALA B N 1
ATOM 5404 C CA . ALA B 1 169 ? -14.578 -21 6.402 1 97.06 169 ALA B CA 1
ATOM 5405 C C . ALA B 1 169 ? -13.398 -21.953 6.203 1 97.06 169 ALA B C 1
ATOM 5407 O O . ALA B 1 169 ? -13.156 -22.828 7.031 1 97.06 169 ALA B O 1
ATOM 5408 N N . SER B 1 170 ? -12.727 -21.828 4.996 1 98.19 170 SER B N 1
ATOM 5409 C CA . SER B 1 170 ? -11.609 -22.703 4.684 1 98.19 170 SER B CA 1
ATOM 5410 C C . SER B 1 170 ? -10.508 -21.953 3.945 1 98.19 170 SER B C 1
ATOM 5412 O O . SER B 1 170 ? -10.789 -21.141 3.061 1 98.19 170 SER B O 1
ATOM 5414 N N . LEU B 1 171 ? -9.273 -22.156 4.43 1 98.62 171 LEU B N 1
ATOM 5415 C CA . LEU B 1 171 ? -8.109 -21.562 3.789 1 98.62 171 LEU B CA 1
ATOM 5416 C C . LEU B 1 171 ? -7.613 -22.438 2.645 1 98.62 171 LEU B C 1
ATOM 5418 O O . LEU B 1 171 ? -7.863 -23.641 2.631 1 98.62 171 LEU B O 1
ATOM 5422 N N . ASN B 1 172 ? -6.883 -21.828 1.654 1 98.81 172 ASN B N 1
ATOM 5423 C CA . ASN B 1 172 ? -6.18 -22.531 0.584 1 98.81 172 ASN B CA 1
ATOM 5424 C C . ASN B 1 172 ? -7.125 -23.406 -0.227 1 98.81 172 ASN B C 1
ATOM 5426 O O . ASN B 1 172 ? -6.805 -24.562 -0.524 1 98.81 172 ASN B O 1
ATOM 5430 N N . ASN B 1 173 ? -8.258 -22.891 -0.519 1 98.88 173 ASN B N 1
ATOM 5431 C CA . ASN B 1 173 ? -9.273 -23.672 -1.223 1 98.88 173 ASN B CA 1
ATOM 5432 C C . ASN B 1 173 ? -8.805 -24.062 -2.619 1 98.88 173 ASN B C 1
ATOM 5434 O O . ASN B 1 173 ? -9.164 -25.141 -3.117 1 98.88 173 ASN B O 1
ATOM 5438 N N . GLY B 1 174 ? -8.023 -23.188 -3.307 1 98.81 174 GLY B N 1
ATOM 5439 C CA . GLY B 1 174 ? -7.465 -23.578 -4.59 1 98.81 174 GLY B CA 1
ATOM 5440 C C . GLY B 1 174 ? -6.641 -24.844 -4.52 1 98.81 174 GLY B C 1
ATOM 5441 O O . GLY B 1 174 ? -6.777 -25.734 -5.367 1 98.81 174 GLY B O 1
ATOM 5442 N N . LEU B 1 175 ? -5.801 -24.938 -3.518 1 98.81 175 LEU B N 1
ATOM 5443 C CA . LEU B 1 175 ? -5.004 -26.141 -3.311 1 98.81 175 LEU B CA 1
ATOM 5444 C C . LEU B 1 175 ? -5.891 -27.328 -2.941 1 98.81 175 LEU B C 1
ATOM 5446 O O . LEU B 1 175 ? -5.652 -28.453 -3.387 1 98.81 175 LEU B O 1
ATOM 5450 N N . LYS B 1 176 ? -6.898 -27.062 -2.146 1 98.94 176 LYS B N 1
ATOM 5451 C CA . LYS B 1 176 ? -7.828 -28.109 -1.756 1 98.94 176 LYS B CA 1
ATOM 5452 C C . LYS B 1 176 ? -8.648 -28.594 -2.951 1 98.94 176 LYS B C 1
ATOM 5454 O O . LYS B 1 176 ? -9.016 -29.766 -3.027 1 98.94 176 LYS B O 1
ATOM 5459 N N . ASP B 1 177 ? -8.984 -27.672 -3.84 1 98.94 177 ASP B N 1
ATOM 5460 C CA . ASP B 1 177 ? -9.625 -28.078 -5.086 1 98.94 177 ASP B CA 1
ATOM 5461 C C . ASP B 1 177 ? -8.742 -29.062 -5.852 1 98.94 177 ASP B C 1
ATOM 5463 O O . ASP B 1 177 ? -9.234 -30.062 -6.387 1 98.94 177 ASP B O 1
ATOM 5467 N N . ILE B 1 178 ? -7.457 -28.812 -5.938 1 98.94 178 ILE B N 1
ATOM 5468 C CA . ILE B 1 178 ? -6.516 -29.688 -6.633 1 98.94 178 ILE B CA 1
ATOM 5469 C C . ILE B 1 178 ? -6.484 -31.047 -5.957 1 98.94 178 ILE B C 1
ATOM 5471 O O . ILE B 1 178 ? -6.543 -32.094 -6.629 1 98.94 178 ILE B O 1
ATOM 5475 N N . ILE B 1 179 ? -6.434 -31.047 -4.664 1 98.88 179 ILE B N 1
ATOM 5476 C CA . ILE B 1 179 ? -6.441 -32.281 -3.906 1 98.88 179 ILE B CA 1
ATOM 5477 C C . ILE B 1 179 ? -7.742 -33.062 -4.164 1 98.88 179 ILE B C 1
ATOM 5479 O O . ILE B 1 179 ? -7.73 -34.281 -4.375 1 98.88 179 ILE B O 1
ATOM 5483 N N . LYS B 1 180 ? -8.836 -32.344 -4.18 1 98.88 180 LYS B N 1
ATOM 5484 C CA . LYS B 1 180 ? -10.133 -32.938 -4.445 1 98.88 180 LYS B CA 1
ATOM 5485 C C . LYS B 1 180 ? -10.164 -33.594 -5.824 1 98.88 180 LYS B C 1
ATOM 5487 O O . LYS B 1 180 ? -10.727 -34.688 -5.996 1 98.88 180 LYS B O 1
ATOM 5492 N N . ALA B 1 181 ? -9.648 -32.938 -6.789 1 98.94 181 ALA B N 1
ATOM 5493 C CA . ALA B 1 181 ? -9.57 -33.5 -8.133 1 98.94 181 ALA B CA 1
ATOM 5494 C C . ALA B 1 181 ? -8.695 -34.75 -8.164 1 98.94 181 ALA B C 1
ATOM 5496 O O . ALA B 1 181 ? -9 -35.688 -8.867 1 98.94 181 ALA B O 1
ATOM 5497 N N . LEU B 1 182 ? -7.605 -34.75 -7.445 1 98.94 182 LEU B N 1
ATOM 5498 C CA . LEU B 1 182 ? -6.734 -35.906 -7.355 1 98.94 182 LEU B CA 1
ATOM 5499 C C . LEU B 1 182 ? -7.457 -37.062 -6.676 1 98.94 182 LEU B C 1
ATOM 5501 O O . LEU B 1 182 ? -7.281 -38.219 -7.066 1 98.94 182 LEU B O 1
ATOM 5505 N N . GLU B 1 183 ? -8.219 -36.75 -5.641 1 98.88 183 GLU B N 1
ATOM 5506 C CA . GLU B 1 183 ? -9.039 -37.781 -5.012 1 98.88 183 GLU B CA 1
ATOM 5507 C C . GLU B 1 183 ? -10.031 -38.375 -6.004 1 98.88 183 GLU B C 1
ATOM 5509 O O . GLU B 1 183 ? -10.281 -39.594 -5.992 1 98.88 183 GLU B O 1
ATOM 5514 N N . TRP B 1 184 ? -10.609 -37.531 -6.77 1 98.81 184 TRP B N 1
ATOM 5515 C CA . TRP B 1 184 ? -11.492 -38 -7.828 1 98.81 184 TRP B CA 1
ATOM 5516 C C . TRP B 1 184 ? -10.781 -38.969 -8.75 1 98.81 184 TRP B C 1
ATOM 5518 O O . TRP B 1 184 ? -11.336 -40.031 -9.102 1 98.81 184 TRP B O 1
ATOM 5528 N N . VAL B 1 185 ? -9.555 -38.656 -9.156 1 98.88 185 VAL B N 1
ATOM 5529 C CA . VAL B 1 185 ? -8.742 -39.531 -10.008 1 98.88 185 VAL B CA 1
ATOM 5530 C C . VAL B 1 185 ? -8.523 -40.875 -9.328 1 98.88 185 VAL B C 1
ATOM 5532 O O . VAL B 1 185 ? -8.688 -41.906 -9.945 1 98.88 185 VAL B O 1
ATOM 5535 N N . GLN B 1 186 ? -8.211 -40.906 -8.102 1 98.38 186 GLN B N 1
ATOM 5536 C CA . GLN B 1 186 ? -8 -42.125 -7.344 1 98.38 186 GLN B CA 1
ATOM 5537 C C . GLN B 1 186 ? -9.25 -43 -7.355 1 98.38 186 GLN B C 1
ATOM 5539 O O . GLN B 1 186 ? -9.148 -44.219 -7.48 1 98.38 186 GLN B O 1
ATOM 5544 N N . LYS B 1 187 ? -10.289 -42.375 -7.27 1 98.06 187 LYS B N 1
ATOM 5545 C CA . LYS B 1 187 ? -11.539 -43.125 -7.094 1 98.06 187 LYS B CA 1
ATOM 5546 C C . LYS B 1 187 ? -12.094 -43.594 -8.438 1 98.06 187 LYS B C 1
ATOM 5548 O O . LYS B 1 187 ? -12.68 -44.656 -8.531 1 98.06 187 LYS B O 1
ATOM 5553 N N . TYR B 1 188 ? -11.875 -42.781 -9.539 1 98.31 188 TYR B N 1
ATOM 5554 C CA . TYR B 1 188 ? -12.742 -43.031 -10.68 1 98.31 188 TYR B CA 1
ATOM 5555 C C . TYR B 1 188 ? -11.93 -43.25 -11.953 1 98.31 188 TYR B C 1
ATOM 5557 O O . TYR B 1 188 ? -12.461 -43.719 -12.969 1 98.31 188 TYR B O 1
ATOM 5565 N N . ILE B 1 189 ? -10.648 -42.969 -11.992 1 98.62 189 ILE B N 1
ATOM 5566 C CA . ILE B 1 189 ? -9.93 -42.844 -13.258 1 98.62 189 ILE B CA 1
ATOM 5567 C C . ILE B 1 189 ? -9.852 -44.219 -13.938 1 98.62 189 ILE B C 1
ATOM 5569 O O . ILE B 1 189 ? -9.672 -44.312 -15.148 1 98.62 189 ILE B O 1
ATOM 5573 N N . SER B 1 190 ? -9.969 -45.281 -13.148 1 98.19 190 SER B N 1
ATOM 5574 C CA . SER B 1 190 ? -9.945 -46.625 -13.711 1 98.19 190 SER B CA 1
ATOM 5575 C C . SER B 1 190 ? -11.102 -46.844 -14.688 1 98.19 190 SER B C 1
ATOM 5577 O O . SER B 1 190 ? -10.977 -47.594 -15.648 1 98.19 190 SER B O 1
ATOM 5579 N N . GLN B 1 191 ? -12.211 -46.188 -14.461 1 96.94 191 GLN B N 1
ATOM 5580 C CA . GLN B 1 191 ? -13.367 -46.281 -15.344 1 96.94 191 GLN B CA 1
ATOM 5581 C C . GLN B 1 191 ? -13.047 -45.75 -16.734 1 96.94 191 GLN B C 1
ATOM 5583 O O . GLN B 1 191 ? -13.758 -46.062 -17.703 1 96.94 191 GLN B O 1
ATOM 5588 N N . PHE B 1 192 ? -12.008 -45.031 -16.844 1 97.81 192 PHE B N 1
ATOM 5589 C CA . PHE B 1 192 ? -11.586 -44.438 -18.109 1 97.81 192 PHE B CA 1
ATOM 5590 C C . PHE B 1 192 ? -10.336 -45.125 -18.641 1 97.81 192 PHE B C 1
ATOM 5592 O O . PHE B 1 192 ? -9.742 -44.688 -19.625 1 97.81 192 PHE B O 1
ATOM 5599 N N . GLY B 1 193 ? -9.836 -46.156 -17.859 1 97.88 193 GLY B N 1
ATOM 5600 C CA . GLY B 1 193 ? -8.688 -46.938 -18.281 1 97.88 193 GLY B CA 1
ATOM 5601 C C . GLY B 1 193 ? -7.398 -46.531 -17.594 1 97.88 193 GLY B C 1
ATOM 5602 O O . GLY B 1 193 ? -6.344 -47.125 -17.812 1 97.88 193 GLY B O 1
ATOM 5603 N N . GLY B 1 194 ? -7.496 -45.5 -16.766 1 98.69 194 GLY B N 1
ATOM 5604 C CA . GLY B 1 194 ? -6.312 -45.031 -16.078 1 98.69 194 GLY B CA 1
ATOM 5605 C C . GLY B 1 194 ? -5.953 -45.844 -14.852 1 98.69 194 GLY B C 1
ATOM 5606 O O . GLY B 1 194 ? -6.809 -46.531 -14.273 1 98.69 194 GLY B O 1
ATOM 5607 N N . ASP B 1 195 ? -4.73 -45.781 -14.438 1 98.75 195 ASP B N 1
ATOM 5608 C CA . ASP B 1 195 ? -4.219 -46.438 -13.242 1 98.75 195 ASP B CA 1
ATOM 5609 C C . ASP B 1 195 ? -4.121 -45.469 -12.07 1 98.75 195 ASP B C 1
ATOM 5611 O O . ASP B 1 195 ? -3.26 -44.594 -12.062 1 98.75 195 ASP B O 1
ATOM 5615 N N . PRO B 1 196 ? -4.965 -45.594 -11.039 1 98.44 196 PRO B N 1
ATOM 5616 C CA . PRO B 1 196 ? -4.883 -44.656 -9.906 1 98.44 196 PRO B CA 1
ATOM 5617 C C . PRO B 1 196 ? -3.564 -44.781 -9.141 1 98.44 196 PRO B C 1
ATOM 5619 O O . PRO B 1 196 ? -3.219 -43.906 -8.359 1 98.44 196 PRO B O 1
ATOM 5622 N N . ASP B 1 197 ? -2.781 -45.875 -9.391 1 98.38 197 ASP B N 1
ATOM 5623 C CA . ASP B 1 197 ? -1.52 -46.094 -8.688 1 98.38 197 ASP B CA 1
ATOM 5624 C C . ASP B 1 197 ? -0.333 -45.656 -9.547 1 98.38 197 ASP B C 1
ATOM 5626 O O . ASP B 1 197 ? 0.815 -45.969 -9.234 1 98.38 197 ASP B O 1
ATOM 5630 N N . HIS B 1 198 ? -0.596 -45 -10.625 1 98.75 198 HIS B N 1
ATOM 5631 C CA . HIS B 1 198 ? 0.43 -44.438 -11.5 1 98.75 198 HIS B CA 1
ATOM 5632 C C . HIS B 1 198 ? 0.004 -43.094 -12.047 1 98.75 198 HIS B C 1
ATOM 5634 O O . HIS B 1 198 ? -0.172 -42.938 -13.258 1 98.75 198 HIS B O 1
ATOM 5640 N N . VAL B 1 199 ? -0.043 -42.125 -11.172 1 98.94 199 VAL B N 1
ATOM 5641 C CA . VAL B 1 199 ? -0.444 -40.75 -11.484 1 98.94 199 VAL B CA 1
ATOM 5642 C C . VAL B 1 199 ? 0.775 -39.844 -11.445 1 98.94 199 VAL B C 1
ATOM 5644 O O . VAL B 1 199 ? 1.45 -39.75 -10.414 1 98.94 199 VAL B O 1
ATOM 5647 N N . VAL B 1 200 ? 1.116 -39.219 -12.547 1 98.94 200 VAL B N 1
ATOM 5648 C CA . VAL B 1 200 ? 2.16 -38.188 -12.641 1 98.94 200 VAL B CA 1
ATOM 5649 C C . VAL B 1 200 ? 1.524 -36.812 -12.719 1 98.94 200 VAL B C 1
ATOM 5651 O O . VAL B 1 200 ? 0.722 -36.531 -13.617 1 98.94 200 VAL B O 1
ATOM 5654 N N . VAL B 1 201 ? 1.878 -35.938 -11.773 1 98.88 201 VAL B N 1
ATOM 5655 C CA . VAL B 1 201 ? 1.36 -34.562 -11.805 1 98.88 201 VAL B CA 1
ATOM 5656 C C . VAL B 1 201 ? 2.318 -33.656 -12.578 1 98.88 201 VAL B C 1
ATOM 5658 O O . VAL B 1 201 ? 3.537 -33.75 -12.398 1 98.88 201 VAL B O 1
ATOM 5661 N N . GLY B 1 202 ? 1.805 -32.906 -13.492 1 98.69 202 GLY B N 1
ATOM 5662 C CA . GLY B 1 202 ? 2.496 -31.859 -14.203 1 98.69 202 GLY B CA 1
ATOM 5663 C C . GLY B 1 202 ? 1.867 -30.484 -13.984 1 98.69 202 GLY B C 1
ATOM 5664 O O . GLY B 1 202 ? 0.678 -30.391 -13.672 1 98.69 202 GLY B O 1
ATOM 5665 N N . GLY B 1 203 ? 2.613 -29.5 -14.141 1 98.44 203 GLY B N 1
ATOM 5666 C CA . GLY B 1 203 ? 2.092 -28.156 -14 1 98.44 203 GLY B CA 1
ATOM 5667 C C . GLY B 1 203 ? 3.115 -27.078 -14.32 1 98.44 203 GLY B C 1
ATOM 5668 O O . GLY B 1 203 ? 4.32 -27.312 -14.203 1 98.44 203 GLY B O 1
ATOM 5669 N N . SER B 1 204 ? 2.652 -25.938 -14.703 1 97.94 204 SER B N 1
ATOM 5670 C CA . SER B 1 204 ? 3.523 -24.812 -15.039 1 97.94 204 SER B CA 1
ATOM 5671 C C . SER B 1 204 ? 3.242 -23.609 -14.141 1 97.94 204 SER B C 1
ATOM 5673 O O . SER B 1 204 ? 2.096 -23.375 -13.75 1 97.94 204 SER B O 1
ATOM 5675 N N . SER B 1 205 ? 4.301 -22.875 -13.773 1 98.12 205 SER B N 1
ATOM 5676 C CA . SER B 1 205 ? 4.168 -21.625 -13.023 1 98.12 205 SER B CA 1
ATOM 5677 C C . SER B 1 205 ? 3.439 -21.844 -11.703 1 98.12 205 SER B C 1
ATOM 5679 O O . SER B 1 205 ? 3.881 -22.656 -10.875 1 98.12 205 SER B O 1
ATOM 5681 N N . ALA B 1 206 ? 2.199 -21.328 -11.617 1 98.31 206 ALA B N 1
ATOM 5682 C CA . ALA B 1 206 ? 1.423 -21.562 -10.398 1 98.31 206 ALA B CA 1
ATOM 5683 C C . ALA B 1 206 ? 1.075 -23.047 -10.242 1 98.31 206 ALA B C 1
ATOM 5685 O O . ALA B 1 206 ? 1.004 -23.547 -9.117 1 98.31 206 ALA B O 1
ATOM 5686 N N . GLY B 1 207 ? 0.864 -23.734 -11.352 1 98.69 207 GLY B N 1
ATOM 5687 C CA . GLY B 1 207 ? 0.676 -25.188 -11.273 1 98.69 207 GLY B CA 1
ATOM 5688 C C . GLY B 1 207 ? 1.888 -25.906 -10.727 1 98.69 207 GLY B C 1
ATOM 5689 O O . GLY B 1 207 ? 1.748 -26.859 -9.961 1 98.69 207 GLY B O 1
ATOM 5690 N N . ALA B 1 208 ? 3.045 -25.453 -11.188 1 98.81 208 ALA B N 1
ATOM 5691 C CA . ALA B 1 208 ? 4.281 -26 -10.641 1 98.81 208 ALA B CA 1
ATOM 5692 C C . ALA B 1 208 ? 4.438 -25.656 -9.164 1 98.81 208 ALA B C 1
ATOM 5694 O O . ALA B 1 208 ? 4.922 -26.469 -8.375 1 98.81 208 ALA B O 1
ATOM 5695 N N . ALA B 1 209 ? 4.059 -24.453 -8.797 1 98.69 209 ALA B N 1
ATOM 5696 C CA . ALA B 1 209 ? 4.043 -24.062 -7.387 1 98.69 209 ALA B CA 1
ATOM 5697 C C . ALA B 1 209 ? 3.121 -24.984 -6.586 1 98.69 209 ALA B C 1
ATOM 5699 O O . ALA B 1 209 ? 3.471 -25.422 -5.488 1 98.69 209 ALA B O 1
ATOM 5700 N N . ALA B 1 210 ? 1.973 -25.25 -7.125 1 98.81 210 ALA B N 1
ATOM 5701 C CA . ALA B 1 210 ? 1.024 -26.141 -6.465 1 98.81 210 ALA B CA 1
ATOM 5702 C C . ALA B 1 210 ? 1.64 -27.516 -6.23 1 98.81 210 ALA B C 1
ATOM 5704 O O . ALA B 1 210 ? 1.433 -28.125 -5.18 1 98.81 210 ALA B O 1
ATOM 5705 N N . ILE B 1 211 ? 2.396 -28 -7.188 1 98.81 211 ILE B N 1
ATOM 5706 C CA . ILE B 1 211 ? 3.051 -29.297 -7.059 1 98.81 211 ILE B CA 1
ATOM 5707 C C . ILE B 1 211 ? 3.998 -29.281 -5.863 1 98.81 211 ILE B C 1
ATOM 5709 O O . ILE B 1 211 ? 3.984 -30.203 -5.039 1 98.81 211 ILE B O 1
ATOM 5713 N N . THR B 1 212 ? 4.812 -28.203 -5.75 1 98.69 212 THR B N 1
ATOM 5714 C CA . THR B 1 212 ? 5.754 -28.141 -4.641 1 98.69 212 THR B CA 1
ATOM 5715 C C . THR B 1 212 ? 5.016 -28.062 -3.307 1 98.69 212 THR B C 1
ATOM 5717 O O . THR B 1 212 ? 5.465 -28.625 -2.305 1 98.69 212 THR B O 1
ATOM 5720 N N . LEU B 1 213 ? 3.906 -27.422 -3.311 1 98.69 213 LEU B N 1
ATOM 5721 C CA . LEU B 1 213 ? 3.086 -27.328 -2.107 1 98.69 213 LEU B CA 1
ATOM 5722 C C . LEU B 1 213 ? 2.438 -28.672 -1.785 1 98.69 213 LEU B C 1
ATOM 5724 O O . LEU B 1 213 ? 2.307 -29.031 -0.614 1 98.69 213 LEU B O 1
ATOM 5728 N N . LEU B 1 214 ? 2.035 -29.422 -2.816 1 98.75 214 LEU B N 1
ATOM 5729 C CA . LEU B 1 214 ? 1.489 -30.75 -2.613 1 98.75 214 LEU B CA 1
ATOM 5730 C C . LEU B 1 214 ? 2.557 -31.703 -2.078 1 98.75 214 LEU B C 1
ATOM 5732 O O . LEU B 1 214 ? 2.277 -32.531 -1.211 1 98.75 214 LEU B O 1
ATOM 5736 N N . LEU B 1 215 ? 3.756 -31.562 -2.594 1 98.88 215 LEU B N 1
ATOM 5737 C CA . LEU B 1 215 ? 4.863 -32.406 -2.146 1 98.88 215 LEU B CA 1
ATOM 5738 C C . LEU B 1 215 ? 5.133 -32.188 -0.659 1 98.88 215 LEU B C 1
ATOM 5740 O O . LEU B 1 215 ? 5.535 -33.125 0.039 1 98.88 215 LEU B O 1
ATOM 5744 N N . THR B 1 216 ? 4.883 -31 -0.158 1 98.69 216 THR B N 1
ATOM 5745 C CA . THR B 1 216 ? 5.203 -30.672 1.23 1 98.69 216 THR B CA 1
ATOM 5746 C C . THR B 1 216 ? 3.934 -30.625 2.078 1 98.69 216 THR B C 1
ATOM 5748 O O . THR B 1 216 ? 3.99 -30.328 3.273 1 98.69 216 THR B O 1
ATOM 5751 N N . ALA B 1 217 ? 2.801 -30.891 1.469 1 98.69 217 ALA B N 1
ATOM 5752 C CA . ALA B 1 217 ? 1.525 -30.781 2.172 1 98.69 217 ALA B CA 1
ATOM 5753 C C . ALA B 1 217 ? 1.532 -31.625 3.443 1 98.69 217 ALA B C 1
ATOM 5755 O O . ALA B 1 217 ? 2.047 -32.75 3.449 1 98.69 217 ALA B O 1
ATOM 5756 N N . TYR B 1 218 ? 0.961 -31.062 4.574 1 98.56 218 TYR B N 1
ATOM 5757 C CA . TYR B 1 218 ? 0.849 -31.734 5.855 1 98.56 218 TYR B CA 1
ATOM 5758 C C . TYR B 1 218 ? 2.211 -32.219 6.336 1 98.56 218 TYR B C 1
ATOM 5760 O O . TYR B 1 218 ? 2.312 -33.281 6.973 1 98.56 218 TYR B O 1
ATOM 5768 N N . GLY B 1 219 ? 3.277 -31.562 5.914 1 97.94 219 GLY B N 1
ATOM 5769 C CA . GLY B 1 219 ? 4.625 -31.891 6.348 1 97.94 219 GLY B CA 1
ATOM 5770 C C . GLY B 1 219 ? 5.207 -33.094 5.621 1 97.94 219 GLY B C 1
ATOM 5771 O O . GLY B 1 219 ? 5.941 -33.875 6.215 1 97.94 219 GLY B O 1
ATOM 5772 N N . GLY B 1 220 ? 4.734 -33.281 4.387 1 98.06 220 GLY B N 1
ATOM 5773 C CA . GLY B 1 220 ? 5.27 -34.375 3.58 1 98.06 220 GLY B CA 1
ATOM 5774 C C . GLY B 1 220 ? 4.473 -35.656 3.713 1 98.06 220 GLY B C 1
ATOM 5775 O O . GLY B 1 220 ? 4.977 -36.75 3.4 1 98.06 220 GLY B O 1
ATOM 5776 N N . ARG B 1 221 ? 3.275 -35.594 4.238 1 97.75 221 ARG B N 1
ATOM 5777 C CA . ARG B 1 221 ? 2.426 -36.781 4.309 1 97.75 221 ARG B CA 1
ATOM 5778 C C . ARG B 1 221 ? 2.068 -37.281 2.914 1 97.75 221 ARG B C 1
ATOM 5780 O O . ARG B 1 221 ? 1.625 -36.5 2.064 1 97.75 221 ARG B O 1
ATOM 5787 N N . ASP B 1 222 ? 2.264 -38.562 2.701 1 97.81 222 ASP B N 1
ATOM 5788 C CA . ASP B 1 222 ? 1.957 -39.188 1.414 1 97.81 222 ASP B CA 1
ATOM 5789 C C . ASP B 1 222 ? 0.633 -39.938 1.471 1 97.81 222 ASP B C 1
ATOM 5791 O O . ASP B 1 222 ? 0.569 -41.062 2 1 97.81 222 ASP B O 1
ATOM 5795 N N . ASP B 1 223 ? -0.342 -39.375 0.883 1 97.5 223 ASP B N 1
ATOM 5796 C CA . ASP B 1 223 ? -1.663 -40 0.855 1 97.5 223 ASP B CA 1
ATOM 5797 C C . ASP B 1 223 ? -1.838 -40.875 -0.391 1 97.5 223 ASP B C 1
ATOM 5799 O O . ASP B 1 223 ? -2.926 -41.375 -0.644 1 97.5 223 ASP B O 1
ATOM 5803 N N . GLY B 1 224 ? -0.768 -40.938 -1.219 1 98.12 224 GLY B N 1
ATOM 5804 C CA . GLY B 1 224 ? -0.776 -41.812 -2.377 1 98.12 224 GLY B CA 1
ATOM 5805 C C . GLY B 1 224 ? -1.56 -41.25 -3.547 1 98.12 224 GLY B C 1
ATOM 5806 O O . GLY B 1 224 ? -2.029 -42 -4.406 1 98.12 224 GLY B O 1
ATOM 5807 N N . LEU B 1 225 ? -1.683 -39.906 -3.617 1 98.62 225 LEU B N 1
ATOM 5808 C CA . LEU B 1 225 ? -2.521 -39.281 -4.633 1 98.62 225 LEU B CA 1
ATOM 5809 C C . LEU B 1 225 ? -1.78 -39.156 -5.961 1 98.62 225 LEU B C 1
ATOM 5811 O O . LEU B 1 225 ? -2.402 -39 -7.012 1 98.62 225 LEU B O 1
ATOM 5815 N N . PHE B 1 226 ? -0.478 -39.188 -5.93 1 98.75 226 PHE B N 1
ATOM 5816 C CA . PHE B 1 226 ? 0.353 -39.156 -7.125 1 98.75 226 PHE B CA 1
ATOM 5817 C C . PHE B 1 226 ? 1.696 -39.812 -6.871 1 98.75 226 PHE B C 1
ATOM 5819 O O . PHE B 1 226 ? 2.062 -40.062 -5.723 1 98.75 226 PHE B O 1
ATOM 5826 N N . HIS B 1 227 ? 2.434 -40.062 -7.973 1 98.75 227 HIS B N 1
ATOM 5827 C CA . HIS B 1 227 ? 3.561 -40.969 -7.867 1 98.75 227 HIS B CA 1
ATOM 5828 C C . HIS B 1 227 ? 4.809 -40.375 -8.523 1 98.75 227 HIS B C 1
ATOM 5830 O O . HIS B 1 227 ? 5.898 -40.938 -8.391 1 98.75 227 HIS B O 1
ATOM 5836 N N . ALA B 1 228 ? 4.723 -39.375 -9.188 1 98.88 228 ALA B N 1
ATOM 5837 C CA . ALA B 1 228 ? 5.816 -38.562 -9.734 1 98.88 228 ALA B CA 1
ATOM 5838 C C . ALA B 1 228 ? 5.352 -37.156 -10.062 1 98.88 228 ALA B C 1
ATOM 5840 O O . ALA B 1 228 ? 4.148 -36.875 -10.133 1 98.88 228 ALA B O 1
ATOM 5841 N N . ALA B 1 229 ? 6.324 -36.219 -10.211 1 98.88 229 ALA B N 1
ATOM 5842 C CA . ALA B 1 229 ? 5.961 -34.812 -10.453 1 98.88 229 ALA B CA 1
ATOM 5843 C C . ALA B 1 229 ? 6.895 -34.188 -11.469 1 98.88 229 ALA B C 1
ATOM 5845 O O . ALA B 1 229 ? 8.117 -34.375 -11.406 1 98.88 229 ALA B O 1
ATOM 5846 N N . ALA B 1 230 ? 6.359 -33.5 -12.438 1 98.81 230 ALA B N 1
ATOM 5847 C CA . ALA B 1 230 ? 7.082 -32.688 -13.398 1 98.81 230 ALA B CA 1
ATOM 5848 C C . ALA B 1 230 ? 6.629 -31.219 -13.328 1 98.81 230 ALA B C 1
ATOM 5850 O O . ALA B 1 230 ? 5.543 -30.875 -13.797 1 98.81 230 ALA B O 1
ATOM 5851 N N . ALA B 1 231 ? 7.457 -30.359 -12.797 1 98.69 231 ALA B N 1
ATOM 5852 C CA . ALA B 1 231 ? 7.105 -28.969 -12.516 1 98.69 231 ALA B CA 1
ATOM 5853 C C . ALA B 1 231 ? 7.855 -28.016 -13.438 1 98.69 231 ALA B C 1
ATOM 5855 O O . ALA B 1 231 ? 9.086 -28.016 -13.469 1 98.69 231 ALA B O 1
ATOM 5856 N N . GLU B 1 232 ? 7.094 -27.25 -14.195 1 98.5 232 GLU B N 1
ATOM 5857 C CA . GLU B 1 232 ? 7.641 -26.281 -15.133 1 98.5 232 GLU B CA 1
ATOM 5858 C C . GLU B 1 232 ? 7.676 -24.875 -14.523 1 98.5 232 GLU B C 1
ATOM 5860 O O . GLU B 1 232 ? 6.637 -24.219 -14.414 1 98.5 232 GLU B O 1
ATOM 5865 N N . SER B 1 233 ? 8.852 -24.438 -14.203 1 98.56 233 SER B N 1
ATOM 5866 C CA . SER B 1 233 ? 9.016 -23.141 -13.578 1 98.56 233 SER B CA 1
ATOM 5867 C C . SER B 1 233 ? 8.367 -23.094 -12.203 1 98.56 233 SER B C 1
ATOM 5869 O O . SER B 1 233 ? 7.492 -22.266 -11.945 1 98.56 233 SER B O 1
ATOM 5871 N N . GLN B 1 234 ? 8.867 -24.016 -11.32 1 97.88 234 GLN B N 1
ATOM 5872 C CA . GLN B 1 234 ? 8.398 -24.031 -9.938 1 97.88 234 GLN B CA 1
ATOM 5873 C C . GLN B 1 234 ? 8.547 -22.656 -9.297 1 97.88 234 GLN B C 1
ATOM 5875 O O . GLN B 1 234 ? 9.648 -22.109 -9.242 1 97.88 234 GLN B O 1
ATOM 5880 N N . SER B 1 235 ? 7.449 -22.078 -8.914 1 96.88 235 SER B N 1
ATOM 5881 C CA . SER B 1 235 ? 7.363 -20.672 -8.555 1 96.88 235 SER B CA 1
ATOM 5882 C C . SER B 1 235 ? 7.352 -20.484 -7.039 1 96.88 235 SER B C 1
ATOM 5884 O O . SER B 1 235 ? 6.449 -20.969 -6.355 1 96.88 235 SER B O 1
ATOM 5886 N N . PHE B 1 236 ? 8.352 -19.812 -6.523 1 97.5 236 PHE B N 1
ATOM 5887 C CA . PHE B 1 236 ? 8.367 -19.484 -5.105 1 97.5 236 PHE B CA 1
ATOM 5888 C C . PHE B 1 236 ? 8.07 -18 -4.891 1 97.5 236 PHE B C 1
ATOM 5890 O O . PHE B 1 236 ? 8.961 -17.156 -5.008 1 97.5 236 PHE B O 1
ATOM 5897 N N . GLY B 1 237 ? 6.84 -17.719 -4.641 1 96.06 237 GLY B N 1
ATOM 5898 C CA . GLY B 1 237 ? 6.414 -16.359 -4.328 1 96.06 237 GLY B CA 1
ATOM 5899 C C . GLY B 1 237 ? 6.301 -16.094 -2.84 1 96.06 237 GLY B C 1
ATOM 5900 O O . GLY B 1 237 ? 6.688 -16.938 -2.025 1 96.06 237 GLY B O 1
ATOM 5901 N N . ASN B 1 238 ? 5.844 -14.961 -2.537 1 95.06 238 ASN B N 1
ATOM 5902 C CA . ASN B 1 238 ? 5.633 -14.547 -1.154 1 95.06 238 ASN B CA 1
ATOM 5903 C C . ASN B 1 238 ? 4.484 -15.32 -0.51 1 95.06 238 ASN B C 1
ATOM 5905 O O . ASN B 1 238 ? 3.428 -15.492 -1.121 1 95.06 238 ASN B O 1
ATOM 5909 N N . ILE B 1 239 ? 4.738 -15.844 0.682 1 96.94 239 ILE B N 1
ATOM 5910 C CA . ILE B 1 239 ? 3.715 -16.578 1.427 1 96.94 239 ILE B CA 1
ATOM 5911 C C . ILE B 1 239 ? 3.512 -15.922 2.793 1 96.94 239 ILE B C 1
ATOM 5913 O O . ILE B 1 239 ? 4.477 -15.695 3.531 1 96.94 239 ILE B O 1
ATOM 5917 N N . TYR B 1 240 ? 2.25 -15.617 3.129 1 98 240 TYR B N 1
ATOM 5918 C CA . TYR B 1 240 ? 1.896 -15.039 4.418 1 98 240 TYR B CA 1
ATOM 5919 C C . TYR B 1 240 ? 1.163 -16.047 5.289 1 98 240 TYR B C 1
ATOM 5921 O O . TYR B 1 240 ? 0.608 -17.031 4.777 1 98 240 TYR B O 1
ATOM 5929 N N . THR B 1 241 ? 1.2 -15.828 6.594 1 98.19 241 THR B N 1
ATOM 5930 C CA . THR B 1 241 ? 0.225 -16.484 7.461 1 98.19 241 THR B CA 1
ATOM 5931 C C . THR B 1 241 ? -1.16 -15.867 7.273 1 98.19 241 THR B C 1
ATOM 5933 O O . THR B 1 241 ? -1.298 -14.805 6.664 1 98.19 241 THR B O 1
ATOM 5936 N N . PHE B 1 242 ? -2.197 -16.609 7.77 1 96.62 242 PHE B N 1
ATOM 5937 C CA . PHE B 1 242 ? -3.529 -16.031 7.617 1 96.62 242 PHE B CA 1
ATOM 5938 C C . PHE B 1 242 ? -3.672 -14.766 8.453 1 96.62 242 PHE B C 1
ATOM 5940 O O . PHE B 1 242 ? -4.422 -13.859 8.094 1 96.62 242 PHE B O 1
ATOM 5947 N N . SER B 1 243 ? -2.836 -14.648 9.523 1 97.25 243 SER B N 1
ATOM 5948 C CA . SER B 1 243 ? -2.832 -13.414 10.305 1 97.25 243 SER B CA 1
ATOM 5949 C C . SER B 1 243 ? -2.182 -12.273 9.539 1 97.25 243 SER B C 1
ATOM 5951 O O . SER B 1 243 ? -2.684 -11.148 9.555 1 97.25 243 SER B O 1
ATOM 5953 N N . GLU B 1 244 ? -1.076 -12.539 8.906 1 96.94 244 GLU B N 1
ATOM 5954 C CA . GLU B 1 244 ? -0.375 -11.531 8.109 1 96.94 244 GLU B CA 1
ATOM 5955 C C . GLU B 1 244 ? -1.201 -11.117 6.898 1 96.94 244 GLU B C 1
ATOM 5957 O O . GLU B 1 244 ? -0.99 -10.039 6.336 1 96.94 244 GLU B O 1
ATOM 5962 N N . SER B 1 245 ? -2.15 -11.969 6.512 1 97.25 245 SER B N 1
ATOM 5963 C CA . SER B 1 245 ? -2.979 -11.727 5.332 1 97.25 245 SER B CA 1
ATOM 5964 C C . SER B 1 245 ? -4.215 -10.914 5.684 1 97.25 245 SER B C 1
ATOM 5966 O O . SER B 1 245 ? -5.02 -10.586 4.809 1 97.25 245 SER B O 1
ATOM 5968 N N . GLN B 1 246 ? -4.383 -10.531 6.953 1 97.62 246 GLN B N 1
ATOM 5969 C CA . GLN B 1 246 ? -5.617 -9.93 7.445 1 97.62 246 GLN B CA 1
ATOM 5970 C C . GLN B 1 246 ? -5.949 -8.648 6.688 1 97.62 246 GLN B C 1
ATOM 5972 O O . GLN B 1 246 ? -7.121 -8.344 6.449 1 97.62 246 GLN B O 1
ATOM 5977 N N . PHE B 1 247 ? -4.941 -7.879 6.324 1 97.06 247 PHE B N 1
ATOM 5978 C CA . PHE B 1 247 ? -5.184 -6.609 5.652 1 97.06 247 PHE B CA 1
ATOM 5979 C C . PHE B 1 247 ? -5.895 -6.828 4.32 1 97.06 247 PHE B C 1
ATOM 5981 O O . PHE B 1 247 ? -6.73 -6.016 3.918 1 97.06 247 PHE B O 1
ATOM 5988 N N . MET B 1 248 ? -5.566 -7.906 3.574 1 97.38 248 MET B N 1
ATOM 5989 C CA . MET B 1 248 ? -6.219 -8.203 2.303 1 97.38 248 MET B CA 1
ATOM 5990 C C . MET B 1 248 ? -7.695 -8.516 2.51 1 97.38 248 MET B C 1
ATOM 5992 O O . MET B 1 248 ? -8.547 -8.055 1.744 1 97.38 248 MET B O 1
ATOM 5996 N N . TYR B 1 249 ? -7.988 -9.328 3.559 1 98.19 249 TYR B N 1
ATOM 5997 C CA . TYR B 1 249 ? -9.375 -9.617 3.912 1 98.19 249 TYR B CA 1
ATOM 5998 C C . TYR B 1 249 ? -10.133 -8.344 4.25 1 98.19 249 TYR B C 1
ATOM 6000 O O . TYR B 1 249 ? -11.211 -8.086 3.705 1 98.19 249 TYR B O 1
ATOM 6008 N N . ASP B 1 250 ? -9.531 -7.543 5.137 1 98.5 250 ASP B N 1
ATOM 6009 C CA . ASP B 1 250 ? -10.156 -6.301 5.582 1 98.5 250 ASP B CA 1
ATOM 6010 C C . ASP B 1 250 ? -10.453 -5.383 4.398 1 98.5 250 ASP B C 1
ATOM 6012 O O . ASP B 1 250 ? -11.547 -4.812 4.305 1 98.5 250 ASP B O 1
ATOM 6016 N N . ASN B 1 251 ? -9.531 -5.273 3.549 1 98.25 251 ASN B N 1
ATOM 6017 C CA . ASN B 1 251 ? -9.672 -4.348 2.432 1 98.25 251 ASN B CA 1
ATOM 6018 C C . ASN B 1 251 ? -10.758 -4.809 1.46 1 98.25 251 ASN B C 1
ATOM 6020 O O . ASN B 1 251 ? -11.477 -3.986 0.884 1 98.25 251 ASN B O 1
ATOM 6024 N N . LEU B 1 252 ? -10.82 -6.117 1.234 1 98.56 252 LEU B N 1
ATOM 6025 C CA . LEU B 1 252 ? -11.906 -6.625 0.404 1 98.56 252 LEU B CA 1
ATOM 6026 C C . LEU B 1 252 ? -13.258 -6.363 1.059 1 98.56 252 LEU B C 1
ATOM 6028 O O . LEU B 1 252 ? -14.203 -5.93 0.393 1 98.56 252 LEU B O 1
ATOM 6032 N N . VAL B 1 253 ? -13.375 -6.68 2.355 1 98.69 253 VAL B N 1
ATOM 6033 C CA . VAL B 1 253 ? -14.578 -6.414 3.131 1 98.69 253 VAL B CA 1
ATOM 6034 C C . VAL B 1 253 ? -14.977 -4.949 2.986 1 98.69 253 VAL B C 1
ATOM 6036 O O . VAL B 1 253 ? -16.141 -4.633 2.732 1 98.69 253 VAL B O 1
ATOM 6039 N N . ILE B 1 254 ? -14.016 -4.094 3.043 1 98.69 254 ILE B N 1
ATOM 6040 C CA . ILE B 1 254 ? -14.234 -2.652 2.984 1 98.69 254 ILE B CA 1
ATOM 6041 C C . ILE B 1 254 ? -14.727 -2.26 1.593 1 98.69 254 ILE B C 1
ATOM 6043 O O . ILE B 1 254 ? -15.789 -1.655 1.453 1 98.69 254 ILE B O 1
ATOM 6047 N N . ARG B 1 255 ? -14.094 -2.668 0.547 1 97.88 255 ARG B N 1
ATOM 6048 C CA . ARG B 1 255 ? -14.422 -2.27 -0.817 1 97.88 255 ARG B CA 1
ATOM 6049 C C . ARG B 1 255 ? -15.805 -2.766 -1.215 1 97.88 255 ARG B C 1
ATOM 6051 O O . ARG B 1 255 ? -16.5 -2.119 -1.999 1 97.88 255 ARG B O 1
ATOM 6058 N N . THR B 1 256 ? -16.188 -3.859 -0.62 1 98.06 256 THR B N 1
ATOM 6059 C CA . THR B 1 256 ? -17.453 -4.473 -1.027 1 98.06 256 THR B CA 1
ATOM 6060 C C . THR B 1 256 ? -18.609 -3.93 -0.195 1 98.06 256 THR B C 1
ATOM 6062 O O . THR B 1 256 ? -19.766 -4.34 -0.377 1 98.06 256 THR B O 1
ATOM 6065 N N . GLY B 1 257 ? -18.328 -3.082 0.79 1 98 257 GLY B N 1
ATOM 6066 C CA . GLY B 1 257 ? -19.375 -2.496 1.617 1 98 257 GLY B CA 1
ATOM 6067 C C . GLY B 1 257 ? -19.812 -3.396 2.762 1 98 257 GLY B C 1
ATOM 6068 O O . GLY B 1 257 ? -20.859 -3.174 3.373 1 98 257 GLY B O 1
ATOM 6069 N N . CYS B 1 258 ? -19 -4.406 3.043 1 98.38 258 CYS B N 1
ATOM 6070 C CA . CYS B 1 258 ? -19.375 -5.41 4.031 1 98.38 258 CYS B CA 1
ATOM 6071 C C . CYS B 1 258 ? -18.922 -4.992 5.43 1 98.38 258 CYS B C 1
ATOM 6073 O O . CYS B 1 258 ? -19.266 -5.645 6.418 1 98.38 258 CYS B O 1
ATOM 6075 N N . ALA B 1 259 ? -18.203 -3.891 5.582 1 97.56 259 ALA B N 1
ATOM 6076 C CA . ALA B 1 259 ? -17.656 -3.486 6.879 1 97.56 259 ALA B CA 1
ATOM 6077 C C . ALA B 1 259 ? -18.781 -3.104 7.844 1 97.56 259 ALA B C 1
ATOM 6079 O O . ALA B 1 259 ? -18.578 -3.104 9.062 1 97.56 259 ALA B O 1
ATOM 6080 N N . SER B 1 260 ? -19.938 -2.777 7.367 1 96.62 260 SER B N 1
ATOM 6081 C CA . SER B 1 260 ? -21.062 -2.359 8.203 1 96.62 260 SER B CA 1
ATOM 6082 C C . SER B 1 260 ? -21.766 -3.559 8.836 1 96.62 260 SER B C 1
ATOM 6084 O O . SER B 1 260 ? -22.609 -3.396 9.719 1 96.62 260 SER B O 1
ATOM 6086 N N . TYR B 1 261 ? -21.422 -4.746 8.461 1 96.62 261 TYR B N 1
ATOM 6087 C CA . TYR B 1 261 ? -22.078 -5.953 8.938 1 96.62 261 TYR B CA 1
ATOM 6088 C C . TYR B 1 261 ? -21.328 -6.562 10.109 1 96.62 261 TYR B C 1
ATOM 6090 O O . TYR B 1 261 ? -20.094 -6.508 10.156 1 96.62 261 TYR B O 1
ATOM 6098 N N . SER B 1 262 ? -22.031 -7.16 11.031 1 95.69 262 SER B N 1
ATOM 6099 C CA . SER B 1 262 ? -21.406 -7.809 12.18 1 95.69 262 SER B CA 1
ATOM 6100 C C . SER B 1 262 ? -20.641 -9.062 11.758 1 95.69 262 SER B C 1
ATOM 6102 O O . SER B 1 262 ? -19.578 -9.352 12.297 1 95.69 262 SER B O 1
ATOM 6104 N N . ASP B 1 263 ? -21.203 -9.805 10.859 1 97.44 263 ASP B N 1
ATOM 6105 C CA . ASP B 1 263 ? -20.531 -10.953 10.25 1 97.44 263 ASP B CA 1
ATOM 6106 C C . ASP B 1 263 ? -20.094 -10.641 8.828 1 97.44 263 ASP B C 1
ATOM 6108 O O . ASP B 1 263 ? -20.844 -10.836 7.875 1 97.44 263 ASP B O 1
ATOM 6112 N N . THR B 1 264 ? -18.828 -10.211 8.719 1 98.06 264 THR B N 1
ATOM 6113 C CA . THR B 1 264 ? -18.312 -9.711 7.441 1 98.06 264 THR B CA 1
ATOM 6114 C C . THR B 1 264 ? -18.156 -10.859 6.445 1 98.06 264 THR B C 1
ATOM 6116 O O . THR B 1 264 ? -18.359 -10.672 5.242 1 98.06 264 THR B O 1
ATOM 6119 N N . LEU B 1 265 ? -17.812 -12.047 6.938 1 97.81 265 LEU B N 1
ATOM 6120 C CA . LEU B 1 265 ? -17.672 -13.211 6.062 1 97.81 265 LEU B CA 1
ATOM 6121 C C . LEU B 1 265 ? -19.016 -13.602 5.457 1 97.81 265 LEU B C 1
ATOM 6123 O O . LEU B 1 265 ? -19.094 -13.898 4.262 1 97.81 265 LEU B O 1
ATOM 6127 N N . ALA B 1 266 ? -20.078 -13.641 6.258 1 97.69 266 ALA B N 1
ATOM 6128 C CA . ALA B 1 266 ? -21.406 -13.938 5.758 1 97.69 266 ALA B CA 1
ATOM 6129 C C . ALA B 1 266 ? -21.844 -12.938 4.691 1 97.69 266 ALA B C 1
ATOM 6131 O O . ALA B 1 266 ? -22.484 -13.305 3.703 1 97.69 266 ALA B O 1
ATOM 6132 N N . CYS B 1 267 ? -21.516 -11.68 4.965 1 97.69 267 CYS B N 1
ATOM 6133 C CA . CYS B 1 267 ? -21.797 -10.664 3.961 1 97.69 267 CYS B CA 1
ATOM 6134 C C . CYS B 1 267 ? -21.094 -10.977 2.646 1 97.69 267 CYS B C 1
ATOM 6136 O O . CYS B 1 267 ? -21.719 -10.969 1.584 1 97.69 267 CYS B O 1
ATOM 6138 N N . LEU B 1 268 ? -19.781 -11.289 2.664 1 97.88 268 LEU B N 1
ATOM 6139 C CA . LEU B 1 268 ? -19.031 -11.633 1.46 1 97.88 268 LEU B CA 1
ATOM 6140 C C . LEU B 1 268 ? -19.625 -12.844 0.765 1 97.88 268 LEU B C 1
ATOM 6142 O O . LEU B 1 268 ? -19.688 -12.898 -0.466 1 97.88 268 LEU B O 1
ATOM 6146 N N . GLN B 1 269 ? -20.062 -13.797 1.509 1 97.38 269 GLN B N 1
ATOM 6147 C CA . GLN B 1 269 ? -20.641 -15.023 0.96 1 97.38 269 GLN B CA 1
ATOM 6148 C C . GLN B 1 269 ? -21.984 -14.75 0.282 1 97.38 269 GLN B C 1
ATOM 6150 O O . GLN B 1 269 ? -22.375 -15.477 -0.633 1 97.38 269 GLN B O 1
ATOM 6155 N N . SER B 1 270 ? -22.656 -13.703 0.708 1 96.81 270 SER B N 1
ATOM 6156 C CA . SER B 1 270 ? -24.016 -13.453 0.223 1 96.81 270 SER B CA 1
ATOM 6157 C C . SER B 1 270 ? -24 -12.508 -0.974 1 96.81 270 SER B C 1
ATOM 6159 O O . SER B 1 270 ? -25.031 -12.336 -1.643 1 96.81 270 SER B O 1
ATOM 6161 N N . LEU B 1 271 ? -22.875 -11.906 -1.264 1 96.62 271 LEU B N 1
ATOM 6162 C CA . LEU B 1 271 ? -22.812 -10.945 -2.355 1 96.62 271 LEU B CA 1
ATOM 6163 C C . LEU B 1 271 ? -23.078 -11.617 -3.695 1 96.62 271 LEU B C 1
ATOM 6165 O O . LEU B 1 271 ? -22.625 -12.734 -3.938 1 96.62 271 LEU B O 1
ATOM 6169 N N . PRO B 1 272 ? -23.844 -10.883 -4.566 1 95.19 272 PRO B N 1
ATOM 6170 C CA . PRO B 1 272 ? -23.781 -11.336 -5.961 1 95.19 272 PRO B CA 1
ATOM 6171 C C . PRO B 1 272 ? -22.359 -11.391 -6.504 1 95.19 272 PRO B C 1
ATOM 6173 O O . PRO B 1 272 ? -21.531 -10.523 -6.176 1 95.19 272 PRO B O 1
ATOM 6176 N N . VAL B 1 273 ? -22.047 -12.344 -7.34 1 94 273 VAL B N 1
ATOM 6177 C CA . VAL B 1 273 ? -20.688 -12.586 -7.816 1 94 273 VAL B CA 1
ATOM 6178 C C . VAL B 1 273 ? -20.188 -11.367 -8.586 1 94 273 VAL B C 1
ATOM 6180 O O . VAL B 1 273 ? -19 -11.031 -8.531 1 94 273 VAL B O 1
ATOM 6183 N N . GLU B 1 274 ? -21.094 -10.688 -9.273 1 94.38 274 GLU B N 1
ATOM 6184 C CA . GLU B 1 274 ? -20.703 -9.523 -10.055 1 94.38 274 GLU B CA 1
ATOM 6185 C C . GLU B 1 274 ? -20.172 -8.406 -9.164 1 94.38 274 GLU B C 1
ATOM 6187 O O . GLU B 1 274 ? -19.219 -7.707 -9.523 1 94.38 274 GLU B O 1
ATOM 6192 N N . LEU B 1 275 ? -20.781 -8.234 -7.969 1 94.81 275 LEU B N 1
ATOM 6193 C CA . LEU B 1 275 ? -20.375 -7.188 -7.043 1 94.81 275 LEU B CA 1
ATOM 6194 C C . LEU B 1 275 ? -19.031 -7.539 -6.391 1 94.81 275 LEU B C 1
ATOM 6196 O O . LEU B 1 275 ? -18.172 -6.672 -6.223 1 94.81 275 LEU B O 1
ATOM 6200 N N . LEU B 1 276 ? -18.875 -8.75 -5.996 1 96.19 276 LEU B N 1
ATOM 6201 C CA . LEU B 1 276 ? -17.594 -9.195 -5.438 1 96.19 276 LEU B CA 1
ATOM 6202 C C . LEU B 1 276 ? -16.469 -9.047 -6.457 1 96.19 276 LEU B C 1
ATOM 6204 O O . LEU B 1 276 ? -15.398 -8.539 -6.129 1 96.19 276 LEU B O 1
ATOM 6208 N N . GLN B 1 277 ? -16.75 -9.453 -7.699 1 95.88 277 GLN B N 1
ATOM 6209 C CA . GLN B 1 277 ? -15.742 -9.453 -8.75 1 95.88 277 GLN B CA 1
ATOM 6210 C C . GLN B 1 277 ? -15.344 -8.023 -9.133 1 95.88 277 GLN B C 1
ATOM 6212 O O . GLN B 1 277 ? -14.188 -7.766 -9.469 1 95.88 277 GLN B O 1
ATOM 6217 N N . ALA B 1 278 ? -16.297 -7.133 -9.062 1 95.69 278 ALA B N 1
ATOM 6218 C CA . ALA B 1 278 ? -16.016 -5.738 -9.391 1 95.69 278 ALA B CA 1
ATOM 6219 C C . ALA B 1 278 ? -14.953 -5.16 -8.453 1 95.69 278 ALA B C 1
ATOM 6221 O O . ALA B 1 278 ? -14.25 -4.211 -8.812 1 95.69 278 ALA B O 1
ATOM 6222 N N . GLU B 1 279 ? -14.805 -5.773 -7.25 1 97.19 279 GLU B N 1
ATOM 6223 C CA . GLU B 1 279 ? -13.875 -5.273 -6.246 1 97.19 279 GLU B CA 1
ATOM 6224 C C . GLU B 1 279 ? -12.672 -6.207 -6.094 1 97.19 279 GLU B C 1
ATOM 6226 O O . GLU B 1 279 ? -11.891 -6.074 -5.152 1 97.19 279 GLU B O 1
ATOM 6231 N N . ASN B 1 280 ? -12.586 -7.16 -6.996 1 97.19 280 ASN B N 1
ATOM 6232 C CA . ASN B 1 280 ? -11.5 -8.133 -6.98 1 97.19 280 ASN B CA 1
ATOM 6233 C C . ASN B 1 280 ? -10.32 -7.672 -7.828 1 97.19 280 ASN B C 1
ATOM 6235 O O . ASN B 1 280 ? -10.148 -8.125 -8.961 1 97.19 280 ASN B O 1
ATOM 6239 N N . PHE B 1 281 ? -9.531 -6.797 -7.277 1 97.38 281 PHE B N 1
ATOM 6240 C CA . PHE B 1 281 ? -8.32 -6.324 -7.945 1 97.38 281 PHE B CA 1
ATOM 6241 C C . PHE B 1 281 ? -7.152 -6.25 -6.973 1 97.38 281 PHE B C 1
ATOM 6243 O O . PHE B 1 281 ? -7.352 -6.293 -5.754 1 97.38 281 PHE B O 1
ATOM 6250 N N . ASN B 1 282 ? -5.949 -6.152 -7.465 1 97.06 282 ASN B N 1
ATOM 6251 C CA . ASN B 1 282 ? -4.742 -6.137 -6.641 1 97.06 282 ASN B CA 1
ATOM 6252 C C . ASN B 1 282 ? -4.555 -4.789 -5.949 1 97.06 282 ASN B C 1
ATOM 6254 O O . ASN B 1 282 ? -4.875 -3.744 -6.523 1 97.06 282 ASN B O 1
ATOM 6258 N N . THR B 1 283 ? -4.141 -4.812 -4.789 1 96.88 283 THR B N 1
ATOM 6259 C CA . THR B 1 283 ? -3.658 -3.67 -4.02 1 96.88 283 THR B CA 1
ATOM 6260 C C . THR B 1 283 ? -2.26 -3.941 -3.467 1 96.88 283 THR B C 1
ATOM 6262 O O . THR B 1 283 ? -1.79 -5.082 -3.486 1 96.88 283 THR B O 1
ATOM 6265 N N . PRO B 1 284 ? -1.533 -2.912 -3.025 1 96.94 284 PRO B N 1
ATOM 6266 C CA . PRO B 1 284 ? -0.164 -3.133 -2.555 1 96.94 284 PRO B CA 1
ATOM 6267 C C . PRO B 1 284 ? -0.099 -4.062 -1.346 1 96.94 284 PRO B C 1
ATOM 6269 O O . PRO B 1 284 ? -0.977 -4.02 -0.48 1 96.94 284 PRO B O 1
ATOM 6272 N N . LEU B 1 285 ? 0.981 -4.836 -1.325 1 97.31 285 LEU B N 1
ATOM 6273 C CA . LEU B 1 285 ? 1.289 -5.613 -0.128 1 97.31 285 LEU B CA 1
ATOM 6274 C C . LEU B 1 285 ? 1.866 -4.719 0.964 1 97.31 285 LEU B C 1
ATOM 6276 O O . LEU B 1 285 ? 2.17 -3.549 0.72 1 97.31 285 LEU B O 1
ATOM 6280 N N . ILE B 1 286 ? 1.93 -5.223 2.154 1 95.44 286 ILE B N 1
ATOM 6281 C CA . ILE B 1 286 ? 2.361 -4.445 3.309 1 95.44 286 ILE B CA 1
ATOM 6282 C C . ILE B 1 286 ? 3.773 -3.91 3.072 1 95.44 286 ILE B C 1
ATOM 6284 O O . ILE B 1 286 ? 4.707 -4.684 2.857 1 95.44 286 ILE B O 1
ATOM 6288 N N . GLY B 1 287 ? 3.895 -2.629 3.074 1 93.62 287 GLY B N 1
ATOM 6289 C CA . GLY B 1 287 ? 5.199 -1.998 2.965 1 93.62 287 GLY B CA 1
ATOM 6290 C C . GLY B 1 287 ? 5.6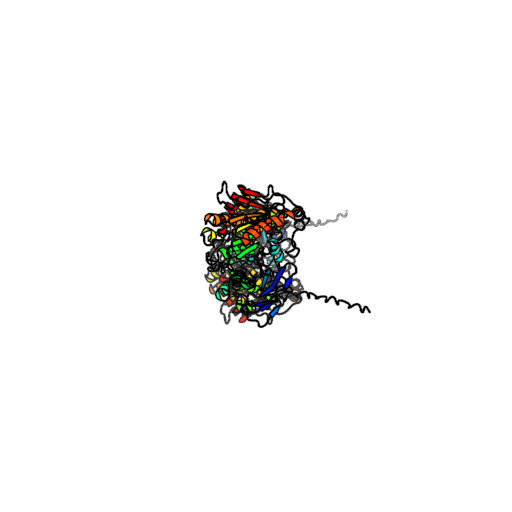25 -1.755 1.528 1 93.62 287 GLY B C 1
ATOM 6291 O O . GLY B 1 287 ? 6.645 -1.106 1.279 1 93.62 287 GLY B O 1
ATOM 6292 N N . ALA B 1 288 ? 4.852 -2.246 0.562 1 95.94 288 ALA B N 1
ATOM 6293 C CA . ALA B 1 288 ? 5.152 -2.049 -0.854 1 95.94 288 ALA B CA 1
ATOM 6294 C C . ALA B 1 288 ? 4.551 -0.741 -1.364 1 95.94 288 ALA B C 1
ATOM 6296 O O . ALA B 1 288 ? 3.809 -0.069 -0.645 1 95.94 288 ALA B O 1
ATOM 6297 N N . GLN B 1 289 ? 4.98 -0.382 -2.559 1 94.75 289 GLN B N 1
ATOM 6298 C CA . GLN B 1 289 ? 4.574 0.908 -3.105 1 94.75 289 GLN B CA 1
ATOM 6299 C C . GLN B 1 289 ? 3.52 0.736 -4.195 1 94.75 289 GLN B C 1
ATOM 6301 O O . GLN B 1 289 ? 2.73 1.647 -4.453 1 94.75 289 GLN B O 1
ATOM 6306 N N . ASN B 1 290 ? 3.576 -0.399 -4.836 1 97.25 290 ASN B N 1
ATOM 6307 C CA . ASN B 1 290 ? 2.641 -0.755 -5.898 1 97.25 290 ASN B CA 1
ATOM 6308 C C . ASN B 1 290 ? 2.09 -2.166 -5.707 1 97.25 290 ASN B C 1
ATOM 6310 O O . ASN B 1 290 ? 2.643 -2.955 -4.941 1 97.25 290 ASN B O 1
ATOM 6314 N N . PRO B 1 291 ? 0.942 -2.447 -6.363 1 97.75 291 PRO B N 1
ATOM 6315 C CA . PRO B 1 291 ? 0.429 -3.816 -6.281 1 97.75 291 PRO B CA 1
ATOM 6316 C C . PRO B 1 291 ? 1.396 -4.844 -6.863 1 97.75 291 PRO B C 1
ATOM 6318 O O . PRO B 1 291 ? 2.123 -4.547 -7.812 1 97.75 291 PRO B O 1
ATOM 6321 N N . PRO B 1 292 ? 1.412 -5.957 -6.312 1 97.94 292 PRO B N 1
ATOM 6322 C CA . PRO B 1 292 ? 2.189 -7.047 -6.91 1 97.94 292 PRO B CA 1
ATOM 6323 C C . PRO B 1 292 ? 1.546 -7.605 -8.172 1 97.94 292 PRO B C 1
ATOM 6325 O O . PRO B 1 292 ? 0.413 -7.25 -8.508 1 97.94 292 PRO B O 1
ATOM 6328 N N . LEU B 1 293 ? 2.305 -8.438 -8.867 1 97.94 293 LEU B N 1
ATOM 6329 C CA . LEU B 1 293 ? 1.761 -9.141 -10.023 1 97.94 293 LEU B CA 1
ATOM 6330 C C . LEU B 1 293 ? 0.597 -10.039 -9.617 1 97.94 293 LEU B C 1
ATOM 6332 O O . LEU B 1 293 ? -0.425 -10.086 -10.305 1 97.94 293 LEU B O 1
ATOM 6336 N N . TYR B 1 294 ? 0.779 -10.727 -8.484 1 97.56 294 TYR B N 1
ATOM 6337 C CA . TYR B 1 294 ? -0.182 -11.695 -7.961 1 97.56 294 TYR B CA 1
ATOM 6338 C C . TYR B 1 294 ? -0.387 -11.508 -6.465 1 97.56 294 TYR B C 1
ATOM 6340 O O . TYR B 1 294 ? 0.449 -11.93 -5.66 1 97.56 294 TYR B O 1
ATOM 6348 N N . MET B 1 295 ? -1.512 -10.961 -6.109 1 97.69 295 MET B N 1
ATOM 6349 C CA . MET B 1 295 ? -1.739 -10.578 -4.719 1 97.69 295 MET B CA 1
ATOM 6350 C C . MET B 1 295 ? -2.152 -11.781 -3.885 1 97.69 295 MET B C 1
ATOM 6352 O O . MET B 1 295 ? -1.636 -11.992 -2.785 1 97.69 295 MET B O 1
ATOM 6356 N N . TYR B 1 296 ? -3.105 -12.609 -4.426 1 97.88 296 TYR B N 1
ATOM 6357 C CA . TYR B 1 296 ? -3.551 -13.789 -3.697 1 97.88 296 TYR B CA 1
ATOM 6358 C C . TYR B 1 296 ? -2.588 -14.953 -3.904 1 97.88 296 TYR B C 1
ATOM 6360 O O . TYR B 1 296 ? -2.17 -15.227 -5.031 1 97.88 296 TYR B O 1
ATOM 6368 N N . SER B 1 297 ? -2.182 -15.531 -2.854 1 96.88 297 SER B N 1
ATOM 6369 C CA . SER B 1 297 ? -1.276 -16.672 -2.855 1 96.88 297 SER B CA 1
ATOM 6370 C C . SER B 1 297 ? -1.636 -17.672 -1.751 1 96.88 297 SER B C 1
ATOM 6372 O O . SER B 1 297 ? -2.582 -17.438 -0.993 1 96.88 297 SER B O 1
ATOM 6374 N N . THR B 1 298 ? -0.942 -18.781 -1.738 1 97.56 298 THR B N 1
ATOM 6375 C CA . THR B 1 298 ? -1.119 -19.75 -0.666 1 97.56 298 THR B CA 1
ATOM 6376 C C . THR B 1 298 ? -0.745 -19.156 0.683 1 97.56 298 THR B C 1
ATOM 6378 O O . THR B 1 298 ? 0.09 -18.25 0.752 1 97.56 298 THR B O 1
ATOM 6381 N N . THR B 1 299 ? -1.39 -19.672 1.688 1 98 299 THR B N 1
ATOM 6382 C CA . THR B 1 299 ? -1.236 -19.141 3.037 1 98 299 THR B CA 1
ATOM 6383 C C . THR B 1 299 ? -0.803 -20.234 4.004 1 98 299 THR B C 1
ATOM 6385 O O . THR B 1 299 ? -1.295 -21.359 3.934 1 98 299 THR B O 1
ATOM 6388 N N . ILE B 1 300 ? 0.14 -19.875 4.855 1 98.56 300 ILE B N 1
ATOM 6389 C CA . ILE B 1 300 ? 0.49 -20.781 5.938 1 98.56 300 ILE B CA 1
ATOM 6390 C C . ILE B 1 300 ? -0.699 -20.953 6.883 1 98.56 300 ILE B C 1
ATOM 6392 O O . ILE B 1 300 ? -1.058 -20.016 7.605 1 98.56 300 ILE B O 1
ATOM 6396 N N . ASP B 1 301 ? -1.324 -22.062 6.852 1 98.31 301 ASP B N 1
ATOM 6397 C CA . ASP B 1 301 ? -2.494 -22.359 7.672 1 98.31 301 ASP B CA 1
ATOM 6398 C C . ASP B 1 301 ? -2.141 -23.344 8.797 1 98.31 301 ASP B C 1
ATOM 6400 O O . ASP B 1 301 ? -3.02 -23.781 9.539 1 98.31 301 ASP B O 1
ATOM 6404 N N . TYR B 1 302 ? -0.882 -23.781 8.883 1 97.81 302 TYR B N 1
ATOM 6405 C CA . TYR B 1 302 ? -0.281 -24.609 9.922 1 97.81 302 TYR B CA 1
ATOM 6406 C C . TYR B 1 302 ? -0.804 -26.047 9.852 1 97.81 302 TYR B C 1
ATOM 6408 O O . TYR B 1 302 ? -0.719 -26.797 10.828 1 97.81 302 TYR B O 1
ATOM 6416 N N . ASP B 1 303 ? -1.377 -26.422 8.734 1 98.06 303 ASP B N 1
ATOM 6417 C CA . ASP B 1 303 ? -1.856 -27.781 8.469 1 98.06 303 ASP B CA 1
ATOM 6418 C C . ASP B 1 303 ? -1.506 -28.219 7.051 1 98.06 303 ASP B C 1
ATOM 6420 O O . ASP B 1 303 ? -0.408 -28.719 6.805 1 98.06 303 ASP B O 1
ATOM 6424 N N . LEU B 1 304 ? -2.287 -27.844 6.082 1 98.56 304 LEU B N 1
ATOM 6425 C CA . LEU B 1 304 ? -2.018 -28.172 4.684 1 98.56 304 LEU B CA 1
ATOM 6426 C C . LEU B 1 304 ? -0.704 -27.547 4.223 1 98.56 304 LEU B C 1
ATOM 6428 O O . LEU B 1 304 ? 0.11 -28.219 3.576 1 98.56 304 LEU B O 1
ATOM 6432 N N . VAL B 1 305 ? -0.588 -26.312 4.539 1 98.62 305 VAL B N 1
ATOM 6433 C CA . VAL B 1 305 ? 0.649 -25.562 4.332 1 98.62 305 VAL B CA 1
ATOM 6434 C C . VAL B 1 305 ? 1.254 -25.188 5.684 1 98.62 305 VAL B C 1
ATOM 6436 O O . VAL B 1 305 ? 0.972 -24.109 6.211 1 98.62 305 VAL B O 1
ATOM 6439 N N . PRO B 1 306 ? 2.119 -25.984 6.16 1 98.44 306 PRO B N 1
ATOM 6440 C CA . PRO B 1 306 ? 2.51 -25.797 7.559 1 98.44 306 PRO B CA 1
ATOM 6441 C C . PRO B 1 306 ? 3.572 -24.719 7.734 1 98.44 306 PRO B C 1
ATOM 6443 O O . PRO B 1 306 ? 3.732 -24.172 8.836 1 98.44 306 PRO B O 1
ATOM 6446 N N . ASP B 1 307 ? 4.352 -24.422 6.668 1 98.44 307 ASP B N 1
ATOM 6447 C CA . ASP B 1 307 ? 5.445 -23.469 6.762 1 98.44 307 ASP B CA 1
ATOM 6448 C C . ASP B 1 307 ? 5.922 -23.047 5.375 1 98.44 307 ASP B C 1
ATOM 6450 O O . ASP B 1 307 ? 5.32 -23.406 4.367 1 98.44 307 ASP B O 1
ATOM 6454 N N . TYR B 1 308 ? 6.992 -22.203 5.324 1 98.44 308 TYR B N 1
ATOM 6455 C CA . TYR B 1 308 ? 7.594 -21.781 4.07 1 98.44 308 TYR B CA 1
ATOM 6456 C C . TYR B 1 308 ? 8.148 -22.969 3.295 1 98.44 308 TYR B C 1
ATOM 6458 O O . TYR B 1 308 ? 8.703 -23.891 3.887 1 98.44 308 TYR B O 1
ATOM 6466 N N . THR B 1 309 ? 8.078 -22.906 1.994 1 97.94 309 THR B N 1
ATOM 6467 C CA . THR B 1 309 ? 8.438 -24.016 1.122 1 97.94 309 THR B CA 1
ATOM 6468 C C . THR B 1 309 ? 9.93 -24.344 1.245 1 97.94 309 THR B C 1
ATOM 6470 O O . THR B 1 309 ? 10.305 -25.5 1.408 1 97.94 309 THR B O 1
ATOM 6473 N N . TYR B 1 310 ? 10.773 -23.312 1.229 1 98.38 310 TYR B N 1
ATOM 6474 C CA . TYR B 1 310 ? 12.211 -23.516 1.383 1 98.38 310 TYR B CA 1
ATOM 6475 C C . TYR B 1 310 ? 12.516 -24.281 2.672 1 98.38 310 TYR B C 1
ATOM 6477 O O . TYR B 1 310 ? 13.344 -25.188 2.684 1 98.38 310 TYR B O 1
ATOM 6485 N N . LYS B 1 311 ? 11.828 -23.875 3.713 1 98.38 311 LYS B N 1
ATOM 6486 C CA . LYS B 1 311 ? 12.078 -24.469 5.023 1 98.38 311 LYS B CA 1
ATOM 6487 C C . LYS B 1 311 ? 11.656 -25.938 5.055 1 98.38 311 LYS B C 1
ATOM 6489 O O . LYS B 1 311 ? 12.383 -26.781 5.574 1 98.38 311 LYS B O 1
ATOM 6494 N N . LEU B 1 312 ? 10.508 -26.281 4.543 1 98.69 312 LEU B N 1
ATOM 6495 C CA . LEU B 1 312 ? 9.992 -27.641 4.566 1 98.69 312 LEU B CA 1
ATOM 6496 C C . LEU B 1 312 ? 10.906 -28.594 3.797 1 98.69 312 LEU B C 1
ATOM 6498 O O . LEU B 1 312 ? 11.203 -29.688 4.262 1 98.69 312 LEU B O 1
ATOM 6502 N N . PHE B 1 313 ? 11.391 -28.188 2.668 1 98.44 313 PHE B N 1
ATOM 6503 C CA . PHE B 1 313 ? 12.305 -29.016 1.906 1 98.44 313 PHE B CA 1
ATOM 6504 C C . PHE B 1 313 ? 13.641 -29.156 2.639 1 98.44 313 PHE B C 1
ATOM 6506 O O . PHE B 1 313 ? 14.234 -30.234 2.633 1 98.44 313 PHE B O 1
ATOM 6513 N N . ALA B 1 314 ? 14.086 -28.078 3.252 1 98 314 ALA B N 1
ATOM 6514 C CA . ALA B 1 314 ? 15.328 -28.141 4.027 1 98 314 ALA B CA 1
ATOM 6515 C C . ALA B 1 314 ? 15.211 -29.172 5.152 1 98 314 ALA B C 1
ATOM 6517 O O . ALA B 1 314 ? 16.188 -29.828 5.504 1 98 314 ALA B O 1
ATOM 6518 N N . GLU B 1 315 ? 14 -29.344 5.656 1 98.25 315 GLU B N 1
ATOM 6519 C CA . GLU B 1 315 ? 13.773 -30.219 6.801 1 98.25 315 GLU B CA 1
ATOM 6520 C C . GLU B 1 315 ? 13.438 -31.641 6.348 1 98.25 315 GLU B C 1
ATOM 6522 O O . GLU B 1 315 ? 13.164 -32.5 7.176 1 98.25 315 GLU B O 1
ATOM 6527 N N . GLY B 1 316 ? 13.391 -31.828 5.031 1 98.12 316 GLY B N 1
ATOM 6528 C CA . GLY B 1 316 ? 13.086 -33.156 4.504 1 98.12 316 GLY B CA 1
ATOM 6529 C C . GLY B 1 316 ? 11.609 -33.5 4.598 1 98.12 316 GLY B C 1
ATOM 6530 O O . GLY B 1 316 ? 11.242 -34.688 4.566 1 98.12 316 GLY B O 1
ATOM 6531 N N . LYS B 1 317 ? 10.797 -32.5 4.762 1 98.44 317 LYS B N 1
ATOM 6532 C CA . LYS B 1 317 ? 9.359 -32.688 4.93 1 98.44 317 LYS B CA 1
ATOM 6533 C C . LYS B 1 317 ? 8.633 -32.625 3.586 1 98.44 317 LYS B C 1
ATOM 6535 O O . LYS B 1 317 ? 7.82 -31.719 3.361 1 98.44 317 LYS B O 1
ATOM 6540 N N . PHE B 1 318 ? 8.867 -33.562 2.729 1 98.5 318 PHE B N 1
ATOM 6541 C CA . PHE B 1 318 ? 8.219 -33.688 1.426 1 98.5 318 PHE B CA 1
ATOM 6542 C C . PHE B 1 318 ? 8.094 -35.156 1.015 1 98.5 318 PHE B C 1
ATOM 6544 O O . PHE B 1 318 ? 8.812 -36 1.529 1 98.5 318 PHE B O 1
ATOM 6551 N N . ILE B 1 319 ? 7.16 -35.438 0.084 1 97.94 319 ILE B N 1
ATOM 6552 C CA . ILE B 1 319 ? 6.945 -36.781 -0.452 1 97.94 319 ILE B CA 1
ATOM 6553 C C . ILE B 1 319 ? 8.125 -37.156 -1.342 1 97.94 319 ILE B C 1
ATOM 6555 O O . ILE B 1 319 ? 8.578 -36.375 -2.164 1 97.94 319 ILE B O 1
ATOM 6559 N N . ASN B 1 320 ? 8.602 -38.375 -1.206 1 97.06 320 ASN B N 1
ATOM 6560 C CA . ASN B 1 320 ? 9.758 -38.844 -1.957 1 97.06 320 ASN B CA 1
ATOM 6561 C C . ASN B 1 320 ? 9.328 -39.594 -3.229 1 97.06 320 ASN B C 1
ATOM 6563 O O . ASN B 1 320 ? 9.164 -40.812 -3.225 1 97.06 320 ASN B O 1
ATOM 6567 N N . VAL B 1 321 ? 9.188 -38.906 -4.293 1 98.44 321 VAL B N 1
ATOM 6568 C CA . VAL B 1 321 ? 8.82 -39.438 -5.605 1 98.44 321 VAL B CA 1
ATOM 6569 C C . VAL B 1 321 ? 9.781 -38.906 -6.664 1 98.44 321 VAL B C 1
ATOM 6571 O O . VAL B 1 321 ? 10.484 -37.938 -6.438 1 98.44 321 VAL B O 1
ATOM 6574 N N . PRO B 1 322 ? 9.867 -39.594 -7.84 1 98.75 322 PRO B N 1
ATOM 6575 C CA . PRO B 1 322 ? 10.664 -39 -8.93 1 98.75 322 PRO B CA 1
ATOM 6576 C C . PRO B 1 322 ? 10.164 -37.625 -9.375 1 98.75 322 PRO B C 1
ATOM 6578 O O . PRO B 1 322 ? 8.953 -37.406 -9.422 1 98.75 322 PRO B O 1
ATOM 6581 N N . THR B 1 323 ? 11.18 -36.75 -9.664 1 98.88 323 THR B N 1
ATOM 6582 C CA . THR B 1 323 ? 10.75 -35.375 -9.984 1 98.88 323 THR B CA 1
ATOM 6583 C C . THR B 1 323 ? 11.547 -34.812 -11.164 1 98.88 323 THR B C 1
ATOM 6585 O O . THR B 1 323 ? 12.703 -35.219 -11.375 1 98.88 323 THR B O 1
ATOM 6588 N N . ILE B 1 324 ? 10.906 -34 -11.953 1 98.88 324 ILE B N 1
ATOM 6589 C CA . ILE B 1 324 ? 11.508 -33.094 -12.922 1 98.88 324 ILE B CA 1
ATOM 6590 C C . ILE B 1 324 ? 11.203 -31.641 -12.539 1 98.88 324 ILE B C 1
ATOM 6592 O O . ILE B 1 324 ? 10.039 -31.297 -12.305 1 98.88 324 ILE B O 1
ATOM 6596 N N . PHE B 1 325 ? 12.219 -30.875 -12.336 1 98.81 325 PHE B N 1
ATOM 6597 C CA . PHE B 1 325 ? 12.078 -29.422 -12.219 1 98.81 325 PHE B CA 1
ATOM 6598 C C . PHE B 1 325 ? 12.82 -28.719 -13.336 1 98.81 325 PHE B C 1
ATOM 6600 O O . PHE B 1 325 ? 13.828 -29.219 -13.844 1 98.81 325 PHE B O 1
ATOM 6607 N N . GLY B 1 326 ? 12.367 -27.594 -13.758 1 98.56 326 GLY B N 1
ATOM 6608 C CA . GLY B 1 326 ? 13.055 -26.828 -14.781 1 98.56 326 GLY B CA 1
ATOM 6609 C C . GLY B 1 326 ? 12.383 -25.5 -15.086 1 98.56 326 GLY B C 1
ATOM 6610 O O . GLY B 1 326 ? 11.359 -25.172 -14.492 1 98.56 326 GLY B O 1
ATOM 6611 N N . ASP B 1 327 ? 13.047 -24.703 -15.883 1 98.25 327 ASP B N 1
ATOM 6612 C CA . ASP B 1 327 ? 12.57 -23.359 -16.219 1 98.25 327 ASP B CA 1
ATOM 6613 C C . ASP B 1 327 ? 13.125 -22.906 -17.562 1 98.25 327 ASP B C 1
ATOM 6615 O O . ASP B 1 327 ? 13.594 -23.719 -18.359 1 98.25 327 ASP B O 1
ATOM 6619 N N . ASP B 1 328 ? 12.93 -21.625 -17.844 1 98.81 328 ASP B N 1
ATOM 6620 C CA . ASP B 1 328 ? 13.273 -21.031 -19.141 1 98.81 328 ASP B CA 1
ATOM 6621 C C . ASP B 1 328 ? 14.422 -20.031 -19 1 98.81 328 ASP B C 1
ATOM 6623 O O . ASP B 1 328 ? 14.562 -19.391 -17.969 1 98.81 328 ASP B O 1
ATOM 6627 N N . THR B 1 329 ? 15.109 -19.844 -20.031 1 98.44 329 THR B N 1
ATOM 6628 C CA . THR B 1 329 ? 16.328 -19.047 -20.016 1 98.44 329 THR B CA 1
ATOM 6629 C C . THR B 1 329 ? 16.047 -17.625 -19.547 1 98.44 329 THR B C 1
ATOM 6631 O O . THR B 1 329 ? 16.859 -17.031 -18.844 1 98.44 329 THR B O 1
ATOM 6634 N N . ASN B 1 330 ? 14.945 -17.078 -20.047 1 98.56 330 ASN B N 1
ATOM 6635 C CA . ASN B 1 330 ? 14.578 -15.695 -19.734 1 98.56 330 ASN B CA 1
ATOM 6636 C C . ASN B 1 330 ? 13.195 -15.617 -19.094 1 98.56 330 ASN B C 1
ATOM 6638 O O . ASN B 1 330 ? 12.352 -14.828 -19.531 1 98.56 330 ASN B O 1
ATOM 6642 N N . GLY B 1 331 ? 13.031 -16.422 -18.047 1 98.12 331 GLY B N 1
ATOM 6643 C CA . GLY B 1 331 ? 11.727 -16.625 -17.453 1 98.12 331 GLY B CA 1
ATOM 6644 C C . GLY B 1 331 ? 11.164 -15.375 -16.797 1 98.12 331 GLY B C 1
ATOM 6645 O O . GLY B 1 331 ? 9.977 -15.297 -16.5 1 98.12 331 GLY B O 1
ATOM 6646 N N . GLY B 1 332 ? 11.992 -14.297 -16.641 1 98.62 332 GLY B N 1
ATOM 6647 C CA . GLY B 1 332 ? 11.539 -13.109 -15.93 1 98.62 332 GLY B CA 1
ATOM 6648 C C . GLY B 1 332 ? 11.039 -12.016 -16.859 1 98.62 332 GLY B C 1
ATOM 6649 O O . GLY B 1 332 ? 10.398 -11.062 -16.406 1 98.62 332 GLY B O 1
ATOM 6650 N N . THR B 1 333 ? 11.203 -12.078 -18.141 1 98.5 333 THR B N 1
ATOM 6651 C CA . THR B 1 333 ? 11.086 -10.961 -19.062 1 98.5 333 THR B CA 1
ATOM 6652 C C . THR B 1 333 ? 9.625 -10.547 -19.25 1 98.5 333 THR B C 1
ATOM 6654 O O . THR B 1 333 ? 9.32 -9.367 -19.406 1 98.5 333 THR B O 1
ATOM 6657 N N . VAL B 1 334 ? 8.68 -11.508 -19.156 1 98.06 334 VAL B N 1
ATOM 6658 C CA . VAL B 1 334 ? 7.293 -11.18 -19.453 1 98.06 334 VAL B CA 1
ATOM 6659 C C . VAL B 1 334 ? 6.652 -10.492 -18.25 1 98.06 334 VAL B C 1
ATOM 6661 O O . VAL B 1 334 ? 5.566 -9.914 -18.359 1 98.06 334 VAL B O 1
ATOM 6664 N N . PHE B 1 335 ? 7.32 -10.477 -17.109 1 98.56 335 PHE B N 1
ATOM 6665 C CA . PHE B 1 335 ? 6.695 -10.008 -15.883 1 98.56 335 PHE B CA 1
ATOM 6666 C C . PHE B 1 335 ? 7.125 -8.578 -15.57 1 98.56 335 PHE B C 1
ATOM 6668 O O . PHE B 1 335 ? 6.344 -7.793 -15.031 1 98.56 335 PHE B O 1
ATOM 6675 N N . THR B 1 336 ? 8.367 -8.273 -15.891 1 98.69 336 THR B N 1
ATOM 6676 C CA . THR B 1 336 ? 8.945 -7.008 -15.445 1 98.69 336 THR B CA 1
ATOM 6677 C C . THR B 1 336 ? 8.555 -5.871 -16.391 1 98.69 336 THR B C 1
ATOM 6679 O O . THR B 1 336 ? 8.492 -6.062 -17.594 1 98.69 336 THR B O 1
ATOM 6682 N N . PRO B 1 337 ? 8.32 -4.688 -15.867 1 98.38 337 PRO B N 1
ATOM 6683 C CA . PRO B 1 337 ? 7.953 -3.578 -16.75 1 98.38 337 PRO B CA 1
ATOM 6684 C C . PRO B 1 337 ? 9.039 -3.24 -17.766 1 98.38 337 PRO B C 1
ATOM 6686 O O . PRO B 1 337 ? 10.188 -2.994 -17.375 1 98.38 337 PRO B O 1
ATOM 6689 N N . LYS B 1 338 ? 8.703 -3.119 -18.984 1 98.06 338 LYS B N 1
ATOM 6690 C CA . LYS B 1 338 ? 9.664 -2.871 -20.062 1 98.06 338 LYS B CA 1
ATOM 6691 C C . LYS B 1 338 ? 10.344 -1.516 -19.891 1 98.06 338 LYS B C 1
ATOM 6693 O O . LYS B 1 338 ? 11.484 -1.33 -20.297 1 98.06 338 LYS B O 1
ATOM 6698 N N . ASN B 1 339 ? 9.68 -0.61 -19.25 1 97.88 339 ASN B N 1
ATOM 6699 C CA . ASN B 1 339 ? 10.211 0.742 -19.125 1 97.88 339 ASN B CA 1
ATOM 6700 C C . ASN B 1 339 ? 11.047 0.897 -17.859 1 97.88 339 ASN B C 1
ATOM 6702 O O . ASN B 1 339 ? 11.242 2.012 -17.375 1 97.88 339 ASN B O 1
ATOM 6706 N N . THR B 1 340 ? 11.531 -0.174 -17.281 1 98.5 340 THR B N 1
ATOM 6707 C CA . THR B 1 340 ? 12.445 -0.092 -16.141 1 98.5 340 THR B CA 1
ATOM 6708 C C . THR B 1 340 ? 13.742 0.602 -16.547 1 98.5 340 THR B C 1
ATOM 6710 O O . THR B 1 340 ? 14.602 -0.005 -17.188 1 98.5 340 THR B O 1
ATOM 6713 N N . SER B 1 341 ? 13.945 1.823 -16.094 1 98.06 341 SER B N 1
ATOM 6714 C CA . SER B 1 341 ? 15.008 2.639 -16.672 1 98.06 341 SER B CA 1
ATOM 6715 C C . SER B 1 341 ? 16.109 2.91 -15.664 1 98.06 341 SER B C 1
ATOM 6717 O O . SER B 1 341 ? 17.219 3.301 -16.031 1 98.06 341 SER B O 1
ATOM 6719 N N . THR B 1 342 ? 15.82 2.768 -14.383 1 98.12 342 THR B N 1
ATOM 6720 C CA . THR B 1 342 ? 16.797 3.045 -13.336 1 98.12 342 THR B CA 1
ATOM 6721 C C . THR B 1 342 ? 16.891 1.874 -12.359 1 98.12 342 THR B C 1
ATOM 6723 O O . THR B 1 342 ? 16.016 1.01 -12.336 1 98.12 342 THR B O 1
ATOM 6726 N N . ILE B 1 343 ? 17.953 1.821 -11.547 1 98.5 343 ILE B N 1
ATOM 6727 C CA . ILE B 1 343 ? 18.078 0.805 -10.508 1 98.5 343 ILE B CA 1
ATOM 6728 C C . ILE B 1 343 ? 16.969 0.981 -9.469 1 98.5 343 ILE B C 1
ATOM 6730 O O . ILE B 1 343 ? 16.5 0.004 -8.883 1 98.5 343 ILE B O 1
ATOM 6734 N N . GLY B 1 344 ? 16.453 2.229 -9.297 1 98.56 344 GLY B N 1
ATOM 6735 C CA . GLY B 1 344 ? 15.297 2.477 -8.438 1 98.56 344 GLY B CA 1
ATOM 6736 C C . GLY B 1 344 ? 14.031 1.784 -8.922 1 98.56 344 GLY B C 1
ATOM 6737 O O . GLY B 1 344 ? 13.297 1.198 -8.125 1 98.56 344 GLY B O 1
ATOM 6738 N N . ASP B 1 345 ? 13.844 1.868 -10.242 1 98.5 345 ASP B N 1
ATOM 6739 C CA . ASP B 1 345 ? 12.711 1.151 -10.836 1 98.5 345 ASP B CA 1
ATOM 6740 C C . ASP B 1 345 ? 12.828 -0.35 -10.578 1 98.5 345 ASP B C 1
ATOM 6742 O O . ASP B 1 345 ? 11.836 -1.002 -10.234 1 98.5 345 ASP B O 1
ATOM 6746 N N . SER B 1 346 ? 14.055 -0.825 -10.797 1 98.81 346 SER B N 1
ATOM 6747 C CA . SER B 1 346 ? 14.336 -2.244 -10.609 1 98.81 346 SER B CA 1
ATOM 6748 C C . SER B 1 346 ? 14.016 -2.689 -9.188 1 98.81 346 SER B C 1
ATOM 6750 O O . SER B 1 346 ? 13.242 -3.629 -8.984 1 98.81 346 SER B O 1
ATOM 6752 N N . ASP B 1 347 ? 14.547 -1.987 -8.258 1 98.81 347 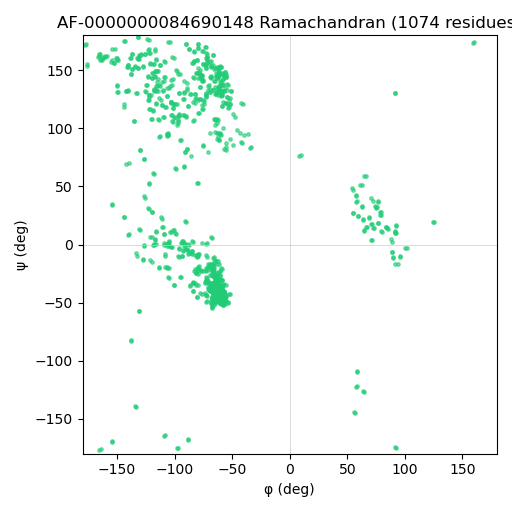ASP B N 1
ATOM 6753 C CA . ASP B 1 347 ? 14.383 -2.336 -6.852 1 98.81 347 ASP B CA 1
ATOM 6754 C C . ASP B 1 347 ? 12.93 -2.152 -6.406 1 98.81 347 ASP B C 1
ATOM 6756 O O . ASP B 1 347 ? 12.438 -2.898 -5.555 1 98.81 347 ASP B O 1
ATOM 6760 N N . THR B 1 348 ? 12.242 -1.144 -6.93 1 98.75 348 THR B N 1
ATOM 6761 C CA . THR B 1 348 ? 10.82 -0.958 -6.625 1 98.75 348 THR B CA 1
ATOM 6762 C C . THR B 1 348 ? 10.016 -2.182 -7.047 1 98.75 348 THR B C 1
ATOM 6764 O O . THR B 1 348 ? 9.188 -2.68 -6.281 1 98.75 348 THR B O 1
ATOM 6767 N N . PHE B 1 349 ? 10.305 -2.668 -8.234 1 98.81 349 PHE B N 1
ATOM 6768 C CA . PHE B 1 349 ? 9.594 -3.842 -8.719 1 98.81 349 PHE B CA 1
ATOM 6769 C C . PHE B 1 349 ? 9.828 -5.035 -7.801 1 98.81 349 PHE B C 1
ATOM 6771 O O . PHE B 1 349 ? 8.883 -5.715 -7.398 1 98.81 349 PHE B O 1
ATOM 6778 N N . LEU B 1 350 ? 11.094 -5.305 -7.504 1 98.81 350 LEU B N 1
ATOM 6779 C CA . LEU B 1 350 ? 11.414 -6.457 -6.664 1 98.81 350 LEU B CA 1
ATOM 6780 C C . LEU B 1 350 ? 10.75 -6.332 -5.293 1 98.81 350 LEU B C 1
ATOM 6782 O O . LEU B 1 350 ? 10.203 -7.305 -4.773 1 98.81 350 LEU B O 1
ATOM 6786 N N . LYS B 1 351 ? 10.758 -5.109 -4.723 1 98.5 351 LYS B N 1
ATOM 6787 C CA . LYS B 1 351 ? 10.148 -4.867 -3.418 1 98.5 351 LYS B CA 1
ATOM 6788 C C . LYS B 1 351 ? 8.641 -5.082 -3.469 1 98.5 351 LYS B C 1
ATOM 6790 O O . LYS B 1 351 ? 8.039 -5.566 -2.502 1 98.5 351 LYS B O 1
ATOM 6795 N N . ASP B 1 352 ? 8.055 -4.711 -4.582 1 98.25 352 ASP B N 1
ATOM 6796 C CA . ASP B 1 352 ? 6.613 -4.883 -4.75 1 98.25 352 ASP B CA 1
ATOM 6797 C C . ASP B 1 352 ? 6.234 -6.363 -4.758 1 98.25 352 ASP B C 1
ATOM 6799 O O . ASP B 1 352 ? 5.133 -6.73 -4.348 1 98.25 352 ASP B O 1
ATOM 6803 N N . GLN B 1 353 ? 7.168 -7.23 -5.246 1 98.31 353 GLN B N 1
ATOM 6804 C CA . GLN B 1 353 ? 6.914 -8.664 -5.309 1 98.31 353 GLN B CA 1
ATOM 6805 C C . GLN B 1 353 ? 7.289 -9.352 -3.994 1 98.31 353 GLN B C 1
ATOM 6807 O O . GLN B 1 353 ? 6.652 -10.32 -3.59 1 98.31 353 GLN B O 1
ATOM 6812 N N . PHE B 1 354 ? 8.367 -8.867 -3.32 1 98.06 354 PHE B N 1
ATOM 6813 C CA . PHE B 1 354 ? 8.898 -9.406 -2.074 1 98.06 354 PHE B CA 1
ATOM 6814 C C . PHE B 1 354 ? 9.094 -8.297 -1.047 1 98.06 354 PHE B C 1
ATOM 6816 O O . PHE B 1 354 ? 10.227 -7.906 -0.758 1 98.06 354 PHE B O 1
ATOM 6823 N N . PRO B 1 355 ? 8.023 -7.93 -0.377 1 97 355 PRO B N 1
ATOM 6824 C CA . PRO B 1 355 ? 8.094 -6.742 0.476 1 97 355 PRO B CA 1
ATOM 6825 C C . PRO B 1 355 ? 9.031 -6.922 1.667 1 97 355 PRO B C 1
ATOM 6827 O O . PRO B 1 355 ? 9.445 -5.938 2.283 1 97 355 PRO B O 1
ATOM 6830 N N . ALA B 1 356 ? 9.398 -8.086 2.02 1 97.69 356 ALA B N 1
ATOM 6831 C CA . ALA B 1 356 ? 10.258 -8.344 3.172 1 97.69 356 ALA B CA 1
ATOM 6832 C C . ALA B 1 356 ? 11.727 -8.109 2.822 1 97.69 356 ALA B C 1
ATOM 6834 O O . ALA B 1 356 ? 12.594 -8.125 3.701 1 97.69 356 ALA B O 1
ATOM 6835 N N . LEU B 1 357 ? 12.055 -7.906 1.54 1 98.44 357 LEU B N 1
ATOM 6836 C CA . LEU B 1 357 ? 13.43 -7.602 1.161 1 98.44 357 LEU B CA 1
ATOM 6837 C C . LEU B 1 357 ? 13.945 -6.395 1.932 1 98.44 357 LEU B C 1
ATOM 6839 O O . LEU B 1 357 ? 13.305 -5.344 1.957 1 98.44 357 LEU B O 1
ATOM 6843 N N . SER B 1 358 ? 15.078 -6.535 2.574 1 97.69 358 SER B N 1
ATOM 6844 C CA . SER B 1 358 ? 15.75 -5.418 3.232 1 97.69 358 SER B CA 1
ATOM 6845 C C . SER B 1 358 ? 16.594 -4.621 2.244 1 97.69 358 SER B C 1
ATOM 6847 O O . SER B 1 358 ? 16.859 -5.082 1.133 1 97.69 358 SER B O 1
ATOM 6849 N N . LEU B 1 359 ? 17.016 -3.461 2.617 1 98.12 359 LEU B N 1
ATOM 6850 C CA . LEU B 1 359 ? 17.891 -2.652 1.778 1 98.12 359 LEU B CA 1
ATOM 6851 C C . LEU B 1 359 ? 19.219 -3.365 1.535 1 98.12 359 LEU B C 1
ATOM 6853 O O . LEU B 1 359 ? 19.75 -3.328 0.424 1 98.12 359 LEU B O 1
ATOM 6857 N N . ASP B 1 360 ? 19.75 -4.07 2.541 1 98.19 360 ASP B N 1
ATOM 6858 C CA . ASP B 1 360 ? 21 -4.812 2.389 1 98.19 360 ASP B CA 1
ATOM 6859 C C . ASP B 1 360 ? 20.844 -5.938 1.368 1 98.19 360 ASP B C 1
ATOM 6861 O O . ASP B 1 360 ? 21.766 -6.203 0.587 1 98.19 360 ASP B O 1
ATOM 6865 N N . GLN B 1 361 ? 19.797 -6.594 1.398 1 98.69 361 GLN B N 1
ATOM 6866 C CA . GLN B 1 361 ? 19.547 -7.68 0.457 1 98.69 361 GLN B CA 1
ATOM 6867 C C . GLN B 1 361 ? 19.406 -7.152 -0.967 1 98.69 361 GLN B C 1
ATOM 6869 O O . GLN B 1 361 ? 19.922 -7.75 -1.914 1 98.69 361 GLN B O 1
ATOM 6874 N N . LEU B 1 362 ? 18.703 -6.004 -1.113 1 98.69 362 LEU B N 1
ATOM 6875 C CA . LEU B 1 362 ? 18.594 -5.383 -2.428 1 98.69 362 LEU B CA 1
ATOM 6876 C C . LEU B 1 362 ? 19.953 -4.957 -2.945 1 98.69 362 LEU B C 1
ATOM 6878 O O . LEU B 1 362 ? 20.25 -5.121 -4.133 1 98.69 362 LEU B O 1
ATOM 6882 N N . LYS B 1 363 ? 20.766 -4.398 -2.061 1 98.69 363 LYS B N 1
ATOM 6883 C CA . LYS B 1 363 ? 22.125 -4.031 -2.434 1 98.69 363 LYS B CA 1
ATOM 6884 C C . LYS B 1 363 ? 22.891 -5.234 -2.982 1 98.69 363 LYS B C 1
ATOM 6886 O O . LYS B 1 363 ? 23.531 -5.145 -4.031 1 98.69 363 LYS B O 1
ATOM 6891 N N . ARG B 1 364 ? 22.812 -6.324 -2.262 1 98.75 364 ARG B N 1
ATOM 6892 C CA . ARG B 1 364 ? 23.516 -7.531 -2.678 1 98.75 364 ARG B CA 1
ATOM 6893 C C . ARG B 1 364 ? 22.969 -8.055 -4.004 1 98.75 364 ARG B C 1
ATOM 6895 O O . ARG B 1 364 ? 23.734 -8.492 -4.867 1 98.75 364 ARG B O 1
ATOM 6902 N N . ILE B 1 365 ? 21.672 -8.023 -4.223 1 98.81 365 ILE B N 1
ATOM 6903 C CA . ILE B 1 365 ? 21.062 -8.445 -5.48 1 98.81 365 ILE B CA 1
ATOM 6904 C C . ILE B 1 365 ? 21.562 -7.555 -6.617 1 98.81 365 ILE B C 1
ATOM 6906 O O . ILE B 1 365 ? 21.922 -8.055 -7.691 1 98.81 365 ILE B O 1
ATOM 6910 N N . ASN B 1 366 ? 21.609 -6.234 -6.359 1 98.69 366 ASN B N 1
ATOM 6911 C CA . ASN B 1 366 ? 22.109 -5.32 -7.375 1 98.69 366 ASN B CA 1
ATOM 6912 C C . ASN B 1 366 ? 23.562 -5.652 -7.754 1 98.69 366 ASN B C 1
ATOM 6914 O O . ASN B 1 366 ? 23.953 -5.512 -8.914 1 98.69 366 ASN B O 1
ATOM 6918 N N . GLU B 1 367 ? 24.359 -6.109 -6.773 1 98.44 367 GLU B N 1
ATOM 6919 C CA . GLU B 1 367 ? 25.734 -6.504 -7.027 1 98.44 367 GLU B CA 1
ATOM 6920 C C . GLU B 1 367 ? 25.797 -7.785 -7.859 1 98.44 367 GLU B C 1
ATOM 6922 O O . GLU B 1 367 ? 26.656 -7.922 -8.727 1 98.44 367 GLU B O 1
ATOM 6927 N N . LEU B 1 368 ? 24.922 -8.68 -7.598 1 98.62 368 LEU B N 1
ATOM 6928 C CA . LEU B 1 368 ? 24.922 -9.984 -8.242 1 98.62 368 LEU B CA 1
ATOM 6929 C C . LEU B 1 368 ? 24.375 -9.906 -9.656 1 98.62 368 LEU B C 1
ATOM 6931 O O . LEU B 1 368 ? 24.641 -10.781 -10.484 1 98.62 368 LEU B O 1
ATOM 6935 N N . TYR B 1 369 ? 23.625 -8.883 -9.906 1 98.56 369 TYR B N 1
ATOM 6936 C CA . TYR B 1 369 ? 23.031 -8.703 -11.227 1 98.56 369 TYR B CA 1
ATOM 6937 C C . TYR B 1 369 ? 23.359 -7.32 -11.789 1 98.56 369 TYR B C 1
ATOM 6939 O O . TYR B 1 369 ? 22.469 -6.488 -11.969 1 98.56 369 TYR B O 1
ATOM 6947 N N . PRO B 1 370 ? 24.547 -7.145 -12.195 1 97.81 370 PRO B N 1
ATOM 6948 C CA . PRO B 1 370 ? 24.922 -5.844 -12.758 1 97.81 370 PRO B CA 1
ATOM 6949 C C . PRO B 1 370 ? 24.234 -5.562 -14.094 1 97.81 370 PRO B C 1
ATOM 6951 O O . PRO B 1 370 ? 23.984 -6.488 -14.867 1 97.81 370 PRO B O 1
ATOM 6954 N N . VAL B 1 371 ? 23.906 -4.293 -14.289 1 98.06 371 VAL B N 1
ATOM 6955 C CA . VAL B 1 371 ? 23.266 -3.904 -15.531 1 98.06 371 VAL B CA 1
ATOM 6956 C C . VAL B 1 371 ? 24.266 -3.957 -16.672 1 98.06 371 VAL B C 1
ATOM 6958 O O . VAL B 1 371 ? 23.891 -4.168 -17.828 1 98.06 371 VAL B O 1
ATOM 6961 N N . GLU B 1 372 ? 25.562 -3.742 -16.328 1 96.94 372 GLU B N 1
ATOM 6962 C CA . GLU B 1 372 ? 26.609 -3.803 -17.328 1 96.94 372 GLU B CA 1
ATOM 6963 C C . GLU B 1 372 ? 26.656 -5.168 -18.016 1 96.94 372 GLU B C 1
ATOM 6965 O O . GLU B 1 372 ? 26.641 -6.203 -17.344 1 96.94 372 GLU B O 1
ATOM 6970 N N . GLY B 1 373 ? 26.641 -5.176 -19.281 1 94.5 373 GLY B N 1
ATOM 6971 C CA . GLY B 1 373 ? 26.719 -6.414 -20.031 1 94.5 373 GLY B CA 1
ATOM 6972 C C . GLY B 1 373 ? 25.359 -6.957 -20.453 1 94.5 373 GLY B C 1
ATOM 6973 O O . GLY B 1 373 ? 25.281 -7.914 -21.219 1 94.5 373 GLY B O 1
ATOM 6974 N N . THR B 1 374 ? 24.328 -6.367 -19.922 1 96 374 THR B N 1
ATOM 6975 C CA . THR B 1 374 ? 23 -6.809 -20.359 1 96 374 THR B CA 1
ATOM 6976 C C . THR B 1 374 ? 22.656 -6.215 -21.719 1 96 374 THR B C 1
ATOM 6978 O O . THR B 1 374 ? 23.062 -5.094 -22.031 1 96 374 THR B O 1
ATOM 6981 N N . PRO B 1 375 ? 21.922 -6.953 -22.5 1 95.56 375 PRO B N 1
ATOM 6982 C CA . PRO B 1 375 ? 21.547 -6.418 -23.812 1 95.56 375 PRO B CA 1
ATOM 6983 C C . PRO B 1 375 ? 20.438 -5.363 -23.719 1 95.56 375 PRO B C 1
ATOM 6985 O O . PRO B 1 375 ? 19.719 -5.301 -22.719 1 95.56 375 PRO B O 1
ATOM 6988 N N . SER B 1 376 ? 20.391 -4.484 -24.734 1 93.06 376 SER B N 1
ATOM 6989 C CA . SER B 1 376 ? 19.328 -3.498 -24.891 1 93.06 376 SER B CA 1
ATOM 6990 C C . SER B 1 376 ? 18.406 -3.85 -26.047 1 93.06 376 SER B C 1
ATOM 6992 O O . SER B 1 376 ? 18.875 -4.379 -27.062 1 93.06 376 SER B O 1
ATOM 6994 N N . PHE B 1 377 ? 17.203 -3.586 -25.891 1 95.12 377 PHE B N 1
ATOM 6995 C CA . PHE B 1 377 ? 16.203 -3.826 -26.938 1 95.12 377 PHE B CA 1
ATOM 6996 C C . PHE B 1 377 ? 15.391 -2.568 -27.203 1 95.12 377 PHE B C 1
ATOM 6998 O O . PHE B 1 377 ? 15.273 -1.697 -26.344 1 95.12 377 PHE B O 1
ATOM 7005 N N . PRO B 1 378 ? 14.867 -2.428 -28.422 1 93 378 PRO B N 1
ATOM 7006 C CA . PRO B 1 378 ? 14.047 -1.249 -28.719 1 93 378 PRO B CA 1
ATOM 7007 C C . PRO B 1 378 ? 12.859 -1.104 -27.766 1 93 378 PRO B C 1
ATOM 7009 O O . PRO B 1 378 ? 12.141 -2.078 -27.516 1 93 378 PRO B O 1
ATOM 7012 N N . GLY B 1 379 ? 12.719 0.13 -27.25 1 95.5 379 GLY B N 1
ATOM 7013 C CA . GLY B 1 379 ? 11.547 0.439 -26.453 1 95.5 379 GLY B CA 1
ATOM 7014 C C . GLY B 1 379 ? 11.656 -0.062 -25.016 1 95.5 379 GLY B C 1
ATOM 7015 O O . GLY B 1 379 ? 10.664 -0.097 -24.297 1 95.5 379 GLY B O 1
ATOM 7016 N N . THR B 1 380 ? 12.781 -0.498 -24.594 1 97.31 380 THR B N 1
ATOM 7017 C CA . THR B 1 380 ? 12.945 -1.01 -23.234 1 97.31 380 THR B CA 1
ATOM 7018 C C . THR B 1 380 ? 13.875 -0.112 -22.438 1 97.31 380 THR B C 1
ATOM 7020 O O . THR B 1 380 ? 14.734 0.567 -23 1 97.31 380 THR B O 1
ATOM 7023 N N . GLY B 1 381 ? 13.656 -0.034 -21.156 1 98.31 381 GLY B N 1
ATOM 7024 C CA . GLY B 1 381 ? 14.57 0.666 -20.266 1 98.31 381 GLY B CA 1
ATOM 7025 C C . GLY B 1 381 ? 15.883 -0.067 -20.062 1 98.31 381 GLY B C 1
ATOM 7026 O O . GLY B 1 381 ? 15.961 -1.284 -20.234 1 98.31 381 GLY B O 1
ATOM 7027 N N . ARG B 1 382 ? 16.875 0.69 -19.641 1 97.88 382 ARG B N 1
ATOM 7028 C CA . ARG B 1 382 ? 18.234 0.192 -19.484 1 97.88 382 ARG B CA 1
ATOM 7029 C C . ARG B 1 382 ? 18.281 -0.977 -18.5 1 97.88 382 ARG B C 1
ATOM 7031 O O . ARG B 1 382 ? 19.094 -1.887 -18.656 1 97.88 382 ARG B O 1
ATOM 7038 N N . TYR B 1 383 ? 17.359 -0.979 -17.516 1 98.62 383 TYR B N 1
ATOM 7039 C CA . TYR B 1 383 ? 17.438 -1.942 -16.422 1 98.62 383 TYR B CA 1
ATOM 7040 C C . TYR B 1 383 ? 16.422 -3.061 -16.594 1 98.62 383 TYR B C 1
ATOM 7042 O O . TYR B 1 383 ? 16.234 -3.881 -15.688 1 98.62 383 TYR B O 1
ATOM 7050 N N . TRP B 1 384 ? 15.773 -3.197 -17.703 1 98.75 384 TRP B N 1
ATOM 7051 C CA . TRP B 1 384 ? 14.711 -4.18 -17.875 1 98.75 384 TRP B CA 1
ATOM 7052 C C . TRP B 1 384 ? 15.266 -5.602 -17.812 1 98.75 384 TRP B C 1
ATOM 7054 O O . TRP B 1 384 ? 14.734 -6.441 -17.078 1 98.75 384 TRP B O 1
ATOM 7064 N N . ARG B 1 385 ? 16.328 -5.906 -18.547 1 98.56 385 ARG B N 1
ATOM 7065 C CA . ARG B 1 385 ? 16.906 -7.246 -18.531 1 98.56 385 ARG B CA 1
ATOM 7066 C C . ARG B 1 385 ? 17.547 -7.555 -17.188 1 98.56 385 ARG B C 1
ATOM 7068 O O . ARG B 1 385 ? 17.5 -8.695 -16.719 1 98.56 385 ARG B O 1
ATOM 7075 N N . GLN B 1 386 ? 18.141 -6.527 -16.609 1 98.56 386 GLN B N 1
ATOM 7076 C CA . GLN B 1 386 ? 18.734 -6.699 -15.297 1 98.56 386 GLN B CA 1
ATOM 7077 C C . GLN B 1 386 ? 17.703 -7.195 -14.281 1 98.56 386 GLN B C 1
ATOM 7079 O O . GLN B 1 386 ? 17.922 -8.203 -13.609 1 98.56 386 GLN B O 1
ATOM 7084 N N . VAL B 1 387 ? 16.578 -6.535 -14.195 1 98.81 387 VAL B N 1
ATOM 7085 C CA . VAL B 1 387 ? 15.57 -6.891 -13.203 1 98.81 387 VAL B CA 1
ATOM 7086 C C . VAL B 1 387 ? 14.867 -8.18 -13.609 1 98.81 387 VAL B C 1
ATOM 7088 O O . VAL B 1 387 ? 14.5 -8.992 -12.758 1 98.81 387 VAL B O 1
ATOM 7091 N N . SER B 1 388 ? 14.688 -8.453 -14.891 1 98.75 388 SER B N 1
ATOM 7092 C CA . SER B 1 388 ? 14.055 -9.688 -15.344 1 98.75 388 SER B CA 1
ATOM 7093 C C . SER B 1 388 ? 14.898 -10.906 -14.969 1 98.75 388 SER B C 1
ATOM 7095 O O . SER B 1 388 ? 14.352 -11.953 -14.602 1 98.75 388 SER B O 1
ATOM 7097 N N . ASN B 1 389 ? 16.234 -10.758 -15.078 1 98.62 389 ASN B N 1
ATOM 7098 C CA . ASN B 1 389 ? 17.125 -11.844 -14.68 1 98.62 389 ASN B CA 1
ATOM 7099 C C . ASN B 1 389 ? 17.016 -12.125 -13.18 1 98.62 389 ASN B C 1
ATOM 7101 O O . ASN B 1 389 ? 16.906 -13.281 -12.773 1 98.62 389 ASN B O 1
ATOM 7105 N N . ALA B 1 390 ? 17.031 -11.031 -12.438 1 98.88 390 ALA B N 1
ATOM 7106 C CA . ALA B 1 390 ? 16.953 -11.195 -10.992 1 98.88 390 ALA B CA 1
ATOM 7107 C C . ALA B 1 390 ? 15.633 -11.844 -10.586 1 98.88 390 ALA B C 1
ATOM 7109 O O . ALA B 1 390 ? 15.617 -12.812 -9.82 1 98.88 390 ALA B O 1
ATOM 7110 N N . TYR B 1 391 ? 14.578 -11.352 -11.086 1 98.81 391 TYR B N 1
ATOM 7111 C CA . TYR B 1 391 ? 13.25 -11.859 -10.75 1 98.81 391 TYR B CA 1
ATOM 7112 C C . TYR B 1 391 ? 13.102 -13.312 -11.18 1 98.81 391 TYR B C 1
ATOM 7114 O O . TYR B 1 391 ? 12.617 -14.148 -10.414 1 98.81 391 TYR B O 1
ATOM 7122 N N . GLY B 1 392 ? 13.516 -13.641 -12.406 1 98.69 392 GLY B N 1
ATOM 7123 C CA . GLY B 1 392 ? 13.438 -15 -12.906 1 98.69 392 GLY B CA 1
ATOM 7124 C C . GLY B 1 392 ? 14.195 -16 -12.047 1 98.69 392 GLY B C 1
ATOM 7125 O O . GLY B 1 392 ? 13.688 -17.078 -11.75 1 98.69 392 GLY B O 1
ATOM 7126 N N . ASP B 1 393 ? 15.398 -15.578 -11.656 1 98.62 393 ASP B N 1
ATOM 7127 C CA . ASP B 1 393 ? 16.203 -16.453 -10.805 1 98.62 393 ASP B CA 1
ATOM 7128 C C . ASP B 1 393 ? 15.562 -16.625 -9.43 1 98.62 393 ASP B C 1
ATOM 7130 O O . ASP B 1 393 ? 15.477 -17.734 -8.914 1 98.62 393 ASP B O 1
ATOM 7134 N N . MET B 1 394 ? 15.07 -15.562 -8.914 1 98.31 394 MET B N 1
ATOM 7135 C CA . MET B 1 394 ? 14.523 -15.578 -7.562 1 98.31 394 MET B CA 1
ATOM 7136 C C . MET B 1 394 ? 13.25 -16.422 -7.5 1 98.31 394 MET B C 1
ATOM 7138 O O . MET B 1 394 ? 13.023 -17.141 -6.531 1 98.31 394 MET B O 1
ATOM 7142 N N . ARG B 1 395 ? 12.492 -16.328 -8.531 1 98.19 395 ARG B N 1
ATOM 7143 C CA . ARG B 1 395 ? 11.148 -16.891 -8.469 1 98.19 395 ARG B CA 1
ATOM 7144 C C . ARG B 1 395 ? 11.125 -18.312 -9.031 1 98.19 395 ARG B C 1
ATOM 7146 O O . ARG B 1 395 ? 10.336 -19.156 -8.586 1 98.19 395 ARG B O 1
ATOM 7153 N N . TYR B 1 396 ? 12.07 -18.609 -9.977 1 98.62 396 TYR B N 1
ATOM 7154 C CA . TYR B 1 396 ? 11.891 -19.859 -10.719 1 98.62 396 TYR B CA 1
ATOM 7155 C C . TYR B 1 396 ? 13.18 -20.672 -10.742 1 98.62 396 TYR B C 1
ATOM 7157 O O . TYR B 1 396 ? 13.234 -21.781 -10.195 1 98.62 396 TYR B O 1
ATOM 7165 N N . THR B 1 397 ? 14.242 -20.125 -11.219 1 98.56 397 THR B N 1
ATOM 7166 C CA . THR B 1 397 ? 15.461 -20.875 -11.516 1 98.56 397 THR B CA 1
ATOM 7167 C C . THR B 1 397 ? 16.094 -21.391 -10.227 1 98.56 397 THR B C 1
ATOM 7169 O O . THR B 1 397 ? 16.375 -22.578 -10.102 1 98.56 397 THR B O 1
ATOM 7172 N N . CYS B 1 398 ? 16.344 -20.5 -9.305 1 98.5 398 CYS B N 1
ATOM 7173 C CA . CYS B 1 398 ? 17.062 -20.875 -8.086 1 98.5 398 CYS B CA 1
ATOM 7174 C C . CYS B 1 398 ? 16.25 -21.844 -7.246 1 98.5 398 CYS B C 1
ATOM 7176 O O . CYS B 1 398 ? 16.781 -22.812 -6.711 1 98.5 398 CYS B O 1
ATOM 7178 N N . PRO B 1 399 ? 14.914 -21.609 -7.141 1 98.38 399 PRO B N 1
ATOM 7179 C CA . PRO B 1 399 ? 14.109 -22.625 -6.465 1 98.38 399 PRO B CA 1
ATOM 7180 C C . PRO B 1 399 ? 14.234 -24.016 -7.105 1 98.38 399 PRO B C 1
ATOM 7182 O O . PRO B 1 399 ? 14.281 -25.016 -6.398 1 98.38 399 PRO B O 1
ATOM 7185 N N . GLY B 1 400 ? 14.273 -24.062 -8.406 1 98.44 400 GLY B N 1
ATOM 7186 C CA . GLY B 1 400 ? 14.414 -25.344 -9.094 1 98.44 400 GLY B CA 1
ATOM 7187 C C . GLY B 1 400 ? 15.68 -26.094 -8.711 1 98.44 400 GLY B C 1
ATOM 7188 O O . GLY B 1 400 ? 15.641 -27.281 -8.43 1 98.44 400 GLY B O 1
ATOM 7189 N N . PHE B 1 401 ? 16.812 -25.359 -8.688 1 97.94 401 PHE B N 1
ATOM 7190 C CA . PHE B 1 401 ? 18.094 -25.953 -8.289 1 97.94 401 PHE B CA 1
ATOM 7191 C C . PHE B 1 401 ? 18.016 -26.469 -6.855 1 97.94 401 PHE B C 1
ATOM 7193 O O . PHE B 1 401 ? 18.516 -27.547 -6.559 1 97.94 401 PHE B O 1
ATOM 7200 N N . TYR B 1 402 ? 17.438 -25.656 -6.051 1 97.75 402 TYR B N 1
ATOM 7201 C CA . TYR B 1 402 ? 17.328 -26.016 -4.641 1 97.75 402 TYR B CA 1
ATOM 7202 C C . TYR B 1 402 ? 16.516 -27.297 -4.461 1 97.75 402 TYR B C 1
ATOM 7204 O O . TYR B 1 402 ? 16.922 -28.188 -3.727 1 97.75 402 TYR B O 1
ATOM 7212 N N . LEU B 1 403 ? 15.383 -27.391 -5.129 1 98.5 403 LEU B N 1
ATOM 7213 C CA . LEU B 1 403 ? 14.5 -28.547 -5.035 1 98.5 403 LEU B CA 1
ATOM 7214 C C . LEU B 1 403 ? 15.203 -29.812 -5.531 1 98.5 403 LEU B C 1
ATOM 7216 O O . LEU B 1 403 ? 15.172 -30.844 -4.863 1 98.5 403 LEU B O 1
ATOM 7220 N N . ASN B 1 404 ? 15.836 -29.734 -6.684 1 98.31 404 ASN B N 1
ATOM 7221 C CA . ASN B 1 404 ? 16.578 -30.875 -7.199 1 98.31 404 ASN B CA 1
ATOM 7222 C C . ASN B 1 404 ? 17.656 -31.344 -6.219 1 98.31 404 ASN B C 1
ATOM 7224 O O . ASN B 1 404 ? 17.844 -32.562 -6.031 1 98.31 404 ASN B O 1
ATOM 7228 N N . SER B 1 405 ? 18.281 -30.391 -5.648 1 97.31 405 SER B N 1
ATOM 7229 C CA . SER B 1 405 ? 19.344 -30.734 -4.715 1 97.31 405 SER B CA 1
ATOM 7230 C C . SER B 1 405 ? 18.797 -31.422 -3.473 1 97.31 405 SER B C 1
ATOM 7232 O O . SER B 1 405 ? 19.391 -32.375 -2.977 1 97.31 405 SER B O 1
ATOM 7234 N N . GLN B 1 406 ? 17.703 -30.922 -2.967 1 97.56 406 GLN B N 1
ATOM 7235 C CA . GLN B 1 406 ? 17.078 -31.562 -1.806 1 97.56 406 GLN B CA 1
ATOM 7236 C C . GLN B 1 406 ? 16.625 -32.969 -2.137 1 97.56 406 GLN B C 1
ATOM 7238 O O . GLN B 1 406 ? 16.781 -33.906 -1.324 1 97.56 406 GLN B O 1
ATOM 7243 N N . TYR B 1 407 ? 16.109 -33.219 -3.279 1 98.12 407 TYR B N 1
ATOM 7244 C CA . TYR B 1 407 ? 15.664 -34.531 -3.703 1 98.12 407 TYR B CA 1
ATOM 7245 C C . TYR B 1 407 ? 16.844 -35.469 -3.877 1 98.12 407 TYR B C 1
ATOM 7247 O O . TYR B 1 407 ? 16.797 -36.625 -3.453 1 98.12 407 TYR B O 1
ATOM 7255 N N . ALA B 1 408 ? 17.844 -34.906 -4.535 1 97.12 408 ALA B N 1
ATOM 7256 C CA . ALA B 1 408 ? 19.047 -35.719 -4.703 1 97.12 408 ALA B CA 1
ATOM 7257 C C . ALA B 1 408 ? 19.641 -36.125 -3.35 1 97.12 408 ALA B C 1
ATOM 7259 O O . ALA B 1 408 ? 20.047 -37.281 -3.164 1 97.12 408 ALA B O 1
ATOM 7260 N N . HIS B 1 409 ? 19.641 -35.25 -2.477 1 95.06 409 HIS B N 1
ATOM 7261 C CA . HIS B 1 409 ? 20.141 -35.531 -1.134 1 95.06 409 HIS B CA 1
ATOM 7262 C C . HIS B 1 409 ? 19.312 -36.594 -0.434 1 95.06 409 HIS B C 1
ATOM 7264 O O . HIS B 1 409 ? 19.828 -37.375 0.343 1 95.06 409 HIS B O 1
ATOM 7270 N N . ALA B 1 410 ? 18.078 -36.594 -0.713 1 96.12 410 ALA B N 1
ATOM 7271 C CA . ALA B 1 410 ? 17.172 -37.531 -0.092 1 96.12 410 ALA B CA 1
ATOM 7272 C C . ALA B 1 410 ? 17.219 -38.875 -0.799 1 96.12 410 ALA B C 1
ATOM 7274 O O . ALA B 1 410 ? 16.594 -39.844 -0.356 1 96.12 410 ALA B O 1
ATOM 7275 N N . GLY B 1 411 ? 17.875 -38.969 -1.919 1 95.56 411 GLY B N 1
ATOM 7276 C CA . GLY B 1 411 ? 18.062 -40.25 -2.621 1 95.56 411 GLY B CA 1
ATOM 7277 C C . GLY B 1 411 ? 16.969 -40.531 -3.631 1 95.56 411 GLY B C 1
ATOM 7278 O O . GLY B 1 411 ? 16.875 -41.656 -4.133 1 95.56 411 GLY B O 1
ATOM 7279 N N . ALA B 1 412 ? 16.156 -39.594 -3.898 1 95.75 412 ALA B N 1
ATOM 7280 C CA . ALA B 1 412 ? 15.102 -39.75 -4.887 1 95.75 412 ALA B CA 1
ATOM 7281 C C . ALA B 1 412 ? 15.578 -39.344 -6.277 1 95.75 412 ALA B C 1
ATOM 7283 O O . ALA B 1 412 ? 16.312 -38.375 -6.426 1 95.75 412 ALA B O 1
ATOM 7284 N N . PRO B 1 413 ? 15.211 -40.094 -7.367 1 97.62 413 PRO B N 1
ATOM 7285 C CA . PRO B 1 413 ? 15.578 -39.656 -8.719 1 97.62 413 PRO B CA 1
ATOM 7286 C C . PRO B 1 413 ? 15 -38.281 -9.078 1 97.62 413 PRO B C 1
ATOM 7288 O O . PRO B 1 413 ? 13.812 -38.031 -8.859 1 97.62 413 PRO B O 1
ATOM 7291 N N . THR B 1 414 ? 15.82 -37.438 -9.594 1 98.5 414 THR B N 1
ATOM 7292 C CA . THR B 1 414 ? 15.383 -36.094 -9.945 1 98.5 414 THR B CA 1
ATOM 7293 C C . THR B 1 414 ? 16.188 -35.562 -11.117 1 98.5 414 THR B C 1
ATOM 7295 O O . THR B 1 414 ? 17.391 -35.812 -11.219 1 98.5 414 THR B O 1
ATOM 7298 N N . TRP B 1 415 ? 15.523 -34.938 -12.039 1 98.75 415 TRP B N 1
ATOM 7299 C CA . TRP B 1 415 ? 16.109 -34.375 -13.242 1 98.75 415 TRP B CA 1
ATOM 7300 C C . TRP B 1 415 ? 15.797 -32.875 -13.344 1 98.75 415 TRP B C 1
ATOM 7302 O O . TRP B 1 415 ? 14.727 -32.438 -12.914 1 98.75 415 TRP B O 1
ATOM 7312 N N . ASN B 1 416 ? 16.734 -32.094 -13.859 1 98.62 416 ASN B N 1
ATOM 7313 C CA . ASN B 1 416 ? 16.562 -30.672 -14.102 1 98.62 416 ASN B CA 1
ATOM 7314 C C . ASN B 1 416 ? 16.719 -30.328 -15.578 1 98.62 416 ASN B C 1
ATOM 7316 O O . ASN B 1 416 ? 17.516 -30.953 -16.281 1 98.62 416 ASN B O 1
ATOM 7320 N N . TYR B 1 417 ? 15.992 -29.312 -16.031 1 98.75 417 TYR B N 1
ATOM 7321 C CA . TYR B 1 417 ? 16.172 -28.906 -17.422 1 98.75 417 TYR B CA 1
ATOM 7322 C C . TYR B 1 417 ? 16.188 -27.375 -17.547 1 98.75 417 TYR B C 1
ATOM 7324 O O . TYR B 1 417 ? 15.734 -26.672 -16.641 1 98.75 417 TYR B O 1
ATOM 7332 N N . LEU B 1 418 ? 16.703 -26.875 -18.578 1 98.81 418 LEU B N 1
ATOM 7333 C CA . LEU B 1 418 ? 16.594 -25.516 -19.078 1 98.81 418 LEU B CA 1
ATOM 7334 C C . LEU B 1 418 ? 16.016 -25.516 -20.5 1 98.81 418 LEU B C 1
ATOM 7336 O O . LEU B 1 418 ? 16.562 -26.156 -21.406 1 98.81 418 LEU B O 1
ATOM 7340 N N . TRP B 1 419 ? 14.867 -24.922 -20.656 1 98.88 419 TRP B N 1
ATOM 7341 C CA . TRP B 1 419 ? 14.328 -24.688 -22 1 98.88 419 TRP B CA 1
ATOM 7342 C C . TRP B 1 419 ? 14.984 -23.484 -22.656 1 98.88 419 TRP B C 1
ATOM 7344 O O . TRP B 1 419 ? 14.812 -22.344 -22.188 1 98.88 419 TRP B O 1
ATOM 7354 N N . ASN B 1 420 ? 15.727 -23.672 -23.672 1 98.81 420 ASN B N 1
ATOM 7355 C CA . ASN B 1 420 ? 16.469 -22.625 -24.359 1 98.81 420 ASN B CA 1
ATOM 7356 C C . ASN B 1 420 ? 16.172 -22.609 -25.859 1 98.81 420 ASN B C 1
ATOM 7358 O O . ASN B 1 420 ? 17.078 -22.453 -26.672 1 98.81 420 ASN B O 1
ATOM 7362 N N . VAL B 1 421 ? 14.922 -22.781 -26.203 1 98.81 421 VAL B N 1
ATOM 7363 C CA . VAL B 1 421 ? 14.484 -22.75 -27.594 1 98.81 421 VAL B CA 1
ATOM 7364 C C . VAL B 1 421 ? 14.039 -21.344 -27.969 1 98.81 421 VAL B C 1
ATOM 7366 O O . VAL B 1 421 ? 12.977 -20.875 -27.547 1 98.81 421 VAL B O 1
ATOM 7369 N N . LEU B 1 422 ? 14.812 -20.703 -28.828 1 98.12 422 LEU B N 1
ATOM 7370 C CA . LEU B 1 422 ? 14.594 -19.312 -29.172 1 98.12 422 LEU B CA 1
ATOM 7371 C C . LEU B 1 422 ? 13.625 -19.188 -30.344 1 98.12 422 LEU B C 1
ATOM 7373 O O . LEU B 1 422 ? 13.852 -19.781 -31.406 1 98.12 422 LEU B O 1
ATOM 7377 N N . ASP B 1 423 ? 12.523 -18.547 -30.172 1 98.38 423 ASP B N 1
ATOM 7378 C CA . ASP B 1 423 ? 11.594 -18.172 -31.234 1 98.38 423 ASP B CA 1
ATOM 7379 C C . ASP B 1 423 ? 11.945 -16.812 -31.812 1 98.38 423 ASP B C 1
ATOM 7381 O O . ASP B 1 423 ? 12.164 -15.852 -31.078 1 98.38 423 ASP B O 1
ATOM 7385 N N . PRO B 1 424 ? 11.984 -16.688 -33.094 1 97.62 424 PRO B N 1
ATOM 7386 C CA . PRO B 1 424 ? 12.453 -15.445 -33.719 1 97.62 424 PRO B CA 1
ATOM 7387 C C . PRO B 1 424 ? 11.625 -14.234 -33.312 1 97.62 424 PRO B C 1
ATOM 7389 O O . PRO B 1 424 ? 12.172 -13.156 -33.062 1 97.62 424 PRO B O 1
ATOM 7392 N N . GLU B 1 425 ? 10.352 -14.367 -33.281 1 96.88 425 GLU B N 1
ATOM 7393 C CA . GLU B 1 425 ? 9.492 -13.242 -32.906 1 96.88 425 GLU B CA 1
ATOM 7394 C C . GLU B 1 425 ? 9.711 -12.82 -31.469 1 96.88 425 GLU B C 1
ATOM 7396 O O . GLU B 1 425 ? 9.781 -11.625 -31.156 1 96.88 425 GLU B O 1
ATOM 7401 N N . GLN B 1 426 ? 9.766 -13.758 -30.562 1 97.38 426 GLN B N 1
ATOM 7402 C CA . GLN B 1 426 ? 10.016 -13.469 -29.156 1 97.38 426 GLN B CA 1
ATOM 7403 C C . GLN B 1 426 ? 11.391 -12.836 -28.953 1 97.38 426 GLN B C 1
ATOM 7405 O O . GLN B 1 426 ? 11.547 -11.914 -28.156 1 97.38 426 GLN B O 1
ATOM 7410 N N . ALA B 1 427 ? 12.344 -13.344 -29.719 1 96.75 427 ALA B N 1
ATOM 7411 C CA . ALA B 1 427 ? 13.688 -12.781 -29.656 1 96.75 427 ALA B CA 1
ATOM 7412 C C . ALA B 1 427 ? 13.695 -11.328 -30.109 1 96.75 427 ALA B C 1
ATOM 7414 O O . ALA B 1 427 ? 14.352 -10.484 -29.516 1 96.75 427 ALA B O 1
ATOM 7415 N N . ALA B 1 428 ? 12.984 -11.055 -31.156 1 96.06 428 ALA B N 1
ATOM 7416 C CA . ALA B 1 428 ? 12.93 -9.703 -31.703 1 96.06 428 ALA B CA 1
ATOM 7417 C C . ALA B 1 428 ? 12.312 -8.727 -30.719 1 96.06 428 ALA B C 1
ATOM 7419 O O . ALA B 1 428 ? 12.664 -7.547 -30.688 1 96.06 428 ALA B O 1
ATOM 7420 N N . GLN B 1 429 ? 11.461 -9.227 -29.844 1 95.75 429 GLN B N 1
ATOM 7421 C CA . GLN B 1 429 ? 10.805 -8.398 -28.828 1 95.75 429 GLN B CA 1
ATOM 7422 C C . GLN B 1 429 ? 11.672 -8.25 -27.594 1 95.75 429 GLN B C 1
ATOM 7424 O O . GLN B 1 429 ? 11.328 -7.512 -26.672 1 95.75 429 GLN B O 1
ATOM 7429 N N . GLY B 1 430 ? 12.719 -8.969 -27.578 1 97.31 430 GLY B N 1
ATOM 7430 C CA . GLY B 1 430 ? 13.625 -8.922 -26.438 1 97.31 430 GLY B CA 1
ATOM 7431 C C . GLY B 1 430 ? 13.25 -9.891 -25.344 1 97.31 430 GLY B C 1
ATOM 7432 O O . GLY B 1 430 ? 13.945 -9.984 -24.328 1 97.31 430 GLY B O 1
ATOM 7433 N N . LEU B 1 431 ? 12.258 -10.727 -25.516 1 98.06 431 LEU B N 1
ATOM 7434 C CA . LEU B 1 431 ? 11.758 -11.609 -24.469 1 98.06 431 LEU B CA 1
ATOM 7435 C C . LEU B 1 431 ? 12.688 -12.805 -24.281 1 98.06 431 LEU B C 1
ATOM 7437 O O . LEU B 1 431 ? 12.664 -13.453 -23.234 1 98.06 431 LEU B O 1
ATOM 7441 N N . GLY B 1 432 ? 13.516 -13.141 -25.375 1 98.12 432 GLY B N 1
ATOM 7442 C CA . GLY B 1 432 ? 14.305 -14.367 -25.344 1 98.12 432 GLY B CA 1
ATOM 7443 C C . GLY B 1 432 ? 13.453 -15.617 -25.312 1 98.12 432 GLY B C 1
ATOM 7444 O O . GLY B 1 432 ? 12.586 -15.805 -26.172 1 98.12 432 GLY B O 1
ATOM 7445 N N . VAL B 1 433 ? 13.727 -16.453 -24.344 1 98.69 433 VAL B N 1
ATOM 7446 C CA . VAL B 1 433 ? 12.93 -17.641 -24.109 1 98.69 433 VAL B CA 1
ATOM 7447 C C . VAL B 1 433 ? 12.055 -17.438 -22.875 1 98.69 433 VAL B C 1
ATOM 7449 O O . VAL B 1 433 ? 12.492 -17.688 -21.75 1 98.69 433 VAL B O 1
ATOM 7452 N N . PRO B 1 434 ? 10.836 -17 -23.016 1 98.19 434 PRO B N 1
ATOM 7453 C CA . PRO B 1 434 ? 10.047 -16.484 -21.891 1 98.19 434 PRO B CA 1
ATOM 7454 C C . PRO B 1 434 ? 9.43 -17.594 -21.047 1 98.19 434 PRO B C 1
ATOM 7456 O O . PRO B 1 434 ? 9.492 -18.766 -21.406 1 98.19 434 PRO B O 1
ATOM 7459 N N . HIS B 1 435 ? 8.875 -17.156 -19.984 1 98.5 435 HIS B N 1
ATOM 7460 C CA . HIS B 1 435 ? 8.297 -17.953 -18.891 1 98.5 435 HIS B CA 1
ATOM 7461 C C . HIS B 1 435 ? 7.309 -18.984 -19.422 1 98.5 435 HIS B C 1
ATOM 7463 O O . HIS B 1 435 ? 6.344 -18.625 -20.094 1 98.5 435 HIS B O 1
ATOM 7469 N N . THR B 1 436 ? 7.598 -20.312 -19.125 1 98.31 436 THR B N 1
ATOM 7470 C CA . THR B 1 436 ? 6.77 -21.5 -19.344 1 98.31 436 THR B CA 1
ATOM 7471 C C . THR B 1 436 ? 6.422 -21.672 -20.812 1 98.31 436 THR B C 1
ATOM 7473 O O . THR B 1 436 ? 5.391 -22.25 -21.156 1 98.31 436 THR B O 1
ATOM 7476 N N . ILE B 1 437 ? 7.199 -21.141 -21.703 1 98.44 437 ILE B N 1
ATOM 7477 C CA . ILE B 1 437 ? 6.879 -21.203 -23.125 1 98.44 437 ILE B CA 1
ATOM 7478 C C . ILE B 1 437 ? 6.977 -22.656 -23.609 1 98.44 437 ILE B C 1
ATOM 7480 O O . ILE B 1 437 ? 6.367 -23.016 -24.609 1 98.44 437 ILE B O 1
ATOM 7484 N N . GLU B 1 438 ? 7.672 -23.531 -22.938 1 98.44 438 GLU B N 1
ATOM 7485 C CA . GLU B 1 438 ? 7.875 -24.922 -23.312 1 98.44 438 GLU B CA 1
ATOM 7486 C C . GLU B 1 438 ? 6.582 -25.734 -23.172 1 98.44 438 GLU B C 1
ATOM 7488 O O . GLU B 1 438 ? 6.461 -26.828 -23.734 1 98.44 438 GLU B O 1
ATOM 7493 N N . VAL B 1 439 ? 5.602 -25.172 -22.406 1 98.31 439 VAL B N 1
ATOM 7494 C CA . VAL B 1 439 ? 4.324 -25.875 -22.266 1 98.31 439 VAL B CA 1
ATOM 7495 C C . VAL B 1 439 ? 3.73 -26.109 -23.656 1 98.31 439 VAL B C 1
ATOM 7497 O O . VAL B 1 439 ? 3.148 -27.172 -23.906 1 98.31 439 VAL B O 1
ATOM 7500 N N . ASN B 1 440 ? 3.957 -25.203 -24.547 1 98.31 440 ASN B N 1
ATOM 7501 C CA . ASN B 1 440 ? 3.438 -25.297 -25.906 1 98.31 440 ASN B CA 1
ATOM 7502 C C . ASN B 1 440 ? 4.094 -26.438 -26.688 1 98.31 440 ASN B C 1
ATOM 7504 O O . ASN B 1 440 ? 3.467 -27.062 -27.547 1 98.31 440 ASN B O 1
ATOM 7508 N N . ALA B 1 441 ? 5.312 -26.672 -26.406 1 98.56 441 ALA B N 1
ATOM 7509 C CA . ALA B 1 441 ? 6.039 -27.781 -27.031 1 98.56 441 ALA B CA 1
ATOM 7510 C C . ALA B 1 441 ? 5.656 -29.125 -26.422 1 98.56 441 ALA B C 1
ATOM 7512 O O . ALA B 1 441 ? 5.457 -30.094 -27.141 1 98.56 441 ALA B O 1
ATOM 7513 N N . ILE B 1 442 ? 5.543 -29.156 -25.172 1 98.5 442 ILE B N 1
ATOM 7514 C CA . ILE B 1 442 ? 5.227 -30.391 -24.453 1 98.5 442 ILE B CA 1
ATOM 7515 C C . ILE B 1 442 ? 3.854 -30.906 -24.875 1 98.5 442 ILE B C 1
ATOM 7517 O O . ILE B 1 442 ? 3.699 -32.094 -25.203 1 98.5 442 ILE B O 1
ATOM 7521 N N . TRP B 1 443 ? 2.85 -30.062 -24.953 1 98.38 443 TRP B N 1
ATOM 7522 C CA . TRP B 1 443 ? 1.487 -30.453 -25.297 1 98.38 443 TRP B CA 1
ATOM 7523 C C . TRP B 1 443 ? 1.34 -30.625 -26.812 1 98.38 443 TRP B C 1
ATOM 7525 O O . TRP B 1 443 ? 0.424 -31.312 -27.281 1 98.38 443 TRP B O 1
ATOM 7535 N N . GLY B 1 444 ? 2.24 -30.031 -27.531 1 98 444 GLY B N 1
ATOM 7536 C CA . GLY B 1 444 ? 2.074 -29.891 -28.969 1 98 444 GLY B CA 1
ATOM 7537 C C . GLY B 1 444 ? 1.373 -28.594 -29.359 1 98 444 GLY B C 1
ATOM 7538 O O . GLY B 1 444 ? 0.322 -28.266 -28.797 1 98 444 GLY B O 1
ATOM 7539 N N . PRO B 1 445 ? 1.979 -27.891 -30.297 1 97.69 445 PRO B N 1
ATOM 7540 C CA . PRO B 1 445 ? 1.479 -26.547 -30.609 1 97.69 445 PRO B CA 1
ATOM 7541 C C . PRO B 1 445 ? 0.021 -26.547 -31.062 1 97.69 445 PRO B C 1
ATOM 7543 O O . PRO B 1 445 ? -0.675 -25.531 -30.938 1 97.69 445 PRO B O 1
ATOM 7546 N N . GLU B 1 446 ? -0.53 -27.656 -31.531 1 96.75 446 GLU B N 1
ATOM 7547 C CA . GLU B 1 446 ? -1.906 -27.75 -32 1 96.75 446 GLU B CA 1
ATOM 7548 C C . GLU B 1 446 ? -2.877 -28 -30.859 1 96.75 446 GLU B C 1
ATOM 7550 O O . GLU B 1 446 ? -4.094 -27.922 -31.047 1 96.75 446 GLU B O 1
ATOM 7555 N N . ASN B 1 447 ? -2.391 -28.203 -29.703 1 98 447 ASN B N 1
ATOM 7556 C CA . ASN B 1 447 ? -3.225 -28.672 -28.609 1 98 447 ASN B CA 1
ATOM 7557 C C . ASN B 1 447 ? -3.322 -27.656 -27.484 1 98 447 ASN B C 1
ATOM 7559 O O . ASN B 1 447 ? -3.756 -27.969 -26.375 1 98 447 ASN B O 1
ATOM 7563 N N . VAL B 1 448 ? -2.836 -26.359 -27.766 1 97.56 448 VAL B N 1
ATOM 7564 C CA . VAL B 1 448 ? -2.758 -25.359 -26.703 1 97.56 448 VAL B CA 1
ATOM 7565 C C . VAL B 1 448 ? -3.557 -24.125 -27.109 1 97.56 448 VAL B C 1
ATOM 7567 O O . VAL B 1 448 ? -3.168 -23 -26.797 1 97.56 448 VAL B O 1
ATOM 7570 N N . ASN B 1 449 ? -4.57 -24.281 -27.844 1 93.75 449 ASN B N 1
ATOM 7571 C CA . ASN B 1 449 ? -5.566 -23.266 -28.203 1 93.75 449 ASN B CA 1
ATOM 7572 C C . ASN B 1 449 ? -4.93 -22.062 -28.891 1 93.75 449 ASN B C 1
ATOM 7574 O O . ASN B 1 449 ? -5.246 -20.922 -28.562 1 93.75 449 ASN B O 1
ATOM 7578 N N . GLY B 1 450 ? -3.951 -22.219 -29.688 1 91.69 450 GLY B N 1
ATOM 7579 C CA . GLY B 1 450 ? -3.398 -21.203 -30.562 1 91.69 450 GLY B CA 1
ATOM 7580 C C . GLY B 1 450 ? -2.369 -20.328 -29.891 1 91.69 450 GLY B C 1
ATOM 7581 O O . GLY B 1 450 ? -1.979 -19.281 -30.438 1 91.69 450 GLY B O 1
ATOM 7582 N N . GLN B 1 451 ? -1.846 -20.656 -28.719 1 92.19 451 GLN B N 1
ATOM 7583 C CA . GLN B 1 451 ? -0.946 -19.797 -27.938 1 92.19 451 GLN B CA 1
ATOM 7584 C C . GLN B 1 451 ? 0.513 -20.109 -28.266 1 92.19 451 GLN B C 1
ATOM 7586 O O . GLN B 1 451 ? 1.416 -19.406 -27.812 1 92.19 451 GLN B O 1
ATOM 7591 N N . ALA B 1 452 ? 0.785 -21.141 -29.094 1 97.44 452 ALA B N 1
ATOM 7592 C CA . ALA B 1 452 ? 2.154 -21.594 -29.344 1 97.44 452 ALA B CA 1
ATOM 7593 C C . ALA B 1 452 ? 2.875 -20.641 -30.297 1 97.44 452 ALA B C 1
ATOM 7595 O O . ALA B 1 452 ? 2.264 -20.094 -31.219 1 97.44 452 ALA B O 1
ATOM 7596 N N . PRO B 1 453 ? 4.172 -20.469 -30.062 1 98 453 PRO B N 1
ATOM 7597 C CA . PRO B 1 453 ? 4.949 -19.766 -31.078 1 98 453 PRO B CA 1
ATOM 7598 C C . PRO B 1 453 ? 4.852 -20.406 -32.469 1 98 453 PRO B C 1
ATOM 7600 O O . PRO B 1 453 ? 4.82 -21.641 -32.562 1 98 453 PRO B O 1
ATOM 7603 N N . VAL B 1 454 ? 4.945 -19.562 -33.469 1 97.56 454 VAL B N 1
ATOM 7604 C CA . VAL B 1 454 ? 4.824 -20.031 -34.844 1 97.56 454 VAL B CA 1
ATOM 7605 C C . VAL B 1 454 ? 5.941 -21.016 -35.156 1 97.56 454 VAL B C 1
ATOM 7607 O O . VAL B 1 454 ? 5.73 -21.984 -35.906 1 97.56 454 VAL B O 1
ATOM 7610 N N . SER B 1 455 ? 7.074 -20.828 -34.625 1 98.56 455 SER B N 1
ATOM 7611 C CA . SER B 1 455 ? 8.242 -21.641 -34.938 1 98.56 455 SER B CA 1
ATOM 7612 C C . SER B 1 455 ? 8.078 -23.078 -34.469 1 98.56 455 SER B C 1
ATOM 7614 O O . SER B 1 455 ? 8.836 -23.969 -34.875 1 98.56 455 SER B O 1
ATOM 7616 N N . TYR B 1 456 ? 7.121 -23.312 -33.531 1 98.56 456 TYR B N 1
ATOM 7617 C CA . TYR B 1 456 ? 6.922 -24.656 -32.969 1 98.56 456 TYR B CA 1
ATOM 7618 C C . TYR B 1 456 ? 6.098 -25.516 -33.938 1 98.56 456 TYR B C 1
ATOM 7620 O O . TYR B 1 456 ? 6.105 -26.75 -33.812 1 98.56 456 TYR B O 1
ATOM 7628 N N . TYR B 1 457 ? 5.273 -24.953 -34.812 1 98.19 457 TYR B N 1
ATOM 7629 C CA . TYR B 1 457 ? 4.363 -25.672 -35.688 1 98.19 457 TYR B CA 1
ATOM 7630 C C . TYR B 1 457 ? 5.129 -26.453 -36.75 1 98.19 457 TYR B C 1
ATOM 7632 O O . TYR B 1 457 ? 6.289 -26.141 -37.031 1 98.19 457 TYR B O 1
ATOM 7640 N N . PRO B 1 458 ? 4.461 -27.516 -37.312 1 96.38 458 PRO B N 1
ATOM 7641 C CA . PRO B 1 458 ? 5.117 -28.281 -38.375 1 96.38 458 PRO B CA 1
ATOM 7642 C C . PRO B 1 458 ? 5.652 -27.375 -39.5 1 96.38 458 PRO B C 1
ATOM 7644 O O . PRO B 1 458 ? 4.945 -26.484 -39.969 1 96.38 458 PRO B O 1
ATOM 7647 N N . GLY B 1 459 ? 6.852 -27.625 -39.844 1 96.88 459 GLY B N 1
ATOM 7648 C CA . GLY B 1 459 ? 7.496 -26.828 -40.875 1 96.88 459 GLY B CA 1
ATOM 7649 C C . GLY B 1 459 ? 8.211 -25.609 -40.312 1 96.88 459 GLY B C 1
ATOM 7650 O O . GLY B 1 459 ? 8.992 -24.969 -41 1 96.88 459 GLY B O 1
ATOM 7651 N N . GLY B 1 460 ? 7.965 -25.328 -39.094 1 97.81 460 GLY B N 1
ATOM 7652 C CA . GLY B 1 460 ? 8.617 -24.188 -38.469 1 97.81 460 GLY B CA 1
ATOM 7653 C C . GLY B 1 460 ? 10.047 -24.484 -38.031 1 97.81 460 GLY B C 1
ATOM 7654 O O . GLY B 1 460 ? 10.469 -25.641 -38 1 97.81 460 GLY B O 1
ATOM 7655 N N . LEU B 1 461 ? 10.758 -23.391 -37.656 1 98.19 461 LEU B N 1
ATOM 7656 C CA . LEU B 1 461 ? 12.172 -23.438 -37.312 1 98.19 461 LEU B CA 1
ATOM 7657 C C . LEU B 1 461 ? 12.422 -24.391 -36.156 1 98.19 461 LEU B C 1
ATOM 7659 O O . LEU B 1 461 ? 13.453 -25.062 -36.125 1 98.19 461 LEU B O 1
ATOM 7663 N N . ASN B 1 462 ? 11.453 -24.422 -35.219 1 98.69 462 ASN B N 1
ATOM 7664 C CA . ASN B 1 462 ? 11.656 -25.188 -34 1 98.69 462 ASN B CA 1
ATOM 7665 C C . ASN B 1 462 ? 10.75 -26.422 -33.969 1 98.69 462 ASN B C 1
ATOM 7667 O O . ASN B 1 462 ? 10.555 -27 -32.906 1 98.69 462 ASN B O 1
ATOM 7671 N N . SER B 1 463 ? 10.164 -26.828 -35.062 1 98.12 463 SER B N 1
ATOM 7672 C CA . SER B 1 463 ? 9.25 -27.953 -35.094 1 98.12 463 SER B CA 1
ATOM 7673 C C . SER B 1 463 ? 9.938 -29.234 -34.656 1 98.12 463 SER B C 1
ATOM 7675 O O . SER B 1 463 ? 9.312 -30.125 -34.062 1 98.12 463 SER B O 1
ATOM 7677 N N . GLY B 1 464 ? 11.266 -29.297 -34.844 1 97.56 464 GLY B N 1
ATOM 7678 C CA . GLY B 1 464 ? 12.016 -30.516 -34.531 1 97.56 464 GLY B CA 1
ATOM 7679 C C . GLY B 1 464 ? 12.172 -30.781 -33.062 1 97.56 464 GLY B C 1
ATOM 7680 O O . GLY B 1 464 ? 12.469 -31.906 -32.656 1 97.56 464 GLY B O 1
ATOM 7681 N N . ILE B 1 465 ? 12.016 -29.781 -32.25 1 98.31 465 ILE B N 1
ATOM 7682 C CA . ILE B 1 465 ? 12.227 -29.938 -30.812 1 98.31 465 ILE B CA 1
ATOM 7683 C C . ILE B 1 465 ? 11 -30.594 -30.188 1 98.31 465 ILE B C 1
ATOM 7685 O O . ILE B 1 465 ? 11.07 -31.141 -29.078 1 98.31 465 ILE B O 1
ATOM 7689 N N . ILE B 1 466 ? 9.805 -30.578 -30.859 1 98.19 466 ILE B N 1
ATOM 7690 C CA . ILE B 1 466 ? 8.523 -31 -30.297 1 98.19 466 ILE B CA 1
ATOM 7691 C C . ILE B 1 466 ? 8.57 -32.5 -30 1 98.19 466 ILE B C 1
ATOM 7693 O O . ILE B 1 466 ? 8.359 -32.906 -28.859 1 98.19 466 ILE B O 1
ATOM 7697 N N . PRO B 1 467 ? 9 -33.344 -30.953 1 97.94 467 PRO B N 1
ATOM 7698 C CA . PRO B 1 467 ? 9.055 -34.781 -30.625 1 97.94 467 PRO B CA 1
ATOM 7699 C C . PRO B 1 467 ? 10.094 -35.125 -29.562 1 97.94 467 PRO B C 1
ATOM 7701 O O . PRO B 1 467 ? 9.922 -36.062 -28.797 1 97.94 467 PRO B O 1
ATOM 7704 N N . VAL B 1 468 ? 11.141 -34.281 -29.469 1 98.5 468 VAL B N 1
ATOM 7705 C CA . VAL B 1 468 ? 12.203 -34.531 -28.5 1 98.5 468 VAL B CA 1
ATOM 7706 C C . VAL B 1 468 ? 11.656 -34.344 -27.078 1 98.5 468 VAL B C 1
ATOM 7708 O O . VAL B 1 468 ? 11.75 -35.25 -26.25 1 98.5 468 VAL B O 1
ATOM 7711 N N . VAL B 1 469 ? 11.039 -33.219 -26.812 1 98.69 469 VAL B N 1
ATOM 7712 C CA . VAL B 1 469 ? 10.562 -32.969 -25.469 1 98.69 469 VAL B CA 1
ATOM 7713 C C . VAL B 1 469 ? 9.383 -33.875 -25.141 1 98.69 469 VAL B C 1
ATOM 7715 O O . VAL B 1 469 ? 9.25 -34.344 -24.016 1 98.69 469 VAL B O 1
ATOM 7718 N N . GLN B 1 470 ? 8.477 -34.125 -26.078 1 98.62 470 GLN B N 1
ATOM 7719 C CA . GLN B 1 470 ? 7.348 -35.031 -25.828 1 98.62 470 GLN B CA 1
ATOM 7720 C C . GLN B 1 470 ? 7.82 -36.438 -25.453 1 98.62 470 GLN B C 1
ATOM 7722 O O . GLN B 1 470 ? 7.262 -37.062 -24.547 1 98.62 470 GLN B O 1
ATOM 7727 N N . ALA B 1 471 ? 8.867 -36.875 -26.109 1 98.69 471 ALA B N 1
ATOM 7728 C CA . ALA B 1 471 ? 9.352 -38.25 -25.844 1 98.69 471 ALA B CA 1
ATOM 7729 C C . ALA B 1 471 ? 9.883 -38.344 -24.406 1 98.69 471 ALA B C 1
ATOM 7731 O O . ALA B 1 471 ? 9.617 -39.344 -23.719 1 98.69 471 ALA B O 1
ATOM 7732 N N . TYR B 1 472 ? 10.688 -37.344 -23.984 1 98.81 472 TYR B N 1
ATOM 7733 C CA . TYR B 1 472 ? 11.164 -37.344 -22.594 1 98.81 472 TYR B CA 1
ATOM 7734 C C . TYR B 1 472 ? 9.992 -37.312 -21.625 1 98.81 472 TYR B C 1
ATOM 7736 O O . TYR B 1 472 ? 9.961 -38.094 -20.656 1 98.81 472 TYR B O 1
ATOM 7744 N N . TRP B 1 473 ? 9.023 -36.438 -21.859 1 98.75 473 TRP B N 1
ATOM 7745 C CA . TRP B 1 473 ? 7.891 -36.25 -20.953 1 98.75 473 TRP B CA 1
ATOM 7746 C C . TRP B 1 473 ? 7.023 -37.5 -20.906 1 98.75 473 TRP B C 1
ATOM 7748 O O . TRP B 1 473 ? 6.645 -37.969 -19.812 1 98.75 473 TRP B O 1
ATOM 7758 N N . ILE B 1 474 ? 6.754 -38.031 -22.062 1 98.69 474 ILE B N 1
ATOM 7759 C CA . ILE B 1 474 ? 5.941 -39.25 -22.156 1 98.69 474 ILE B CA 1
ATOM 7760 C C . ILE B 1 474 ? 6.652 -40.406 -21.453 1 98.69 474 ILE B C 1
ATOM 7762 O O . ILE B 1 474 ? 6.023 -41.188 -20.734 1 98.69 474 ILE B O 1
ATOM 7766 N N . SER B 1 475 ? 7.969 -40.5 -21.672 1 98.88 475 SER B N 1
ATOM 7767 C CA . SER B 1 475 ? 8.734 -41.531 -20.984 1 98.88 475 SER B CA 1
ATOM 7768 C C . SER B 1 475 ? 8.602 -41.406 -19.469 1 98.88 475 SER B C 1
ATOM 7770 O O . SER B 1 475 ? 8.375 -42.375 -18.766 1 98.88 475 SER B O 1
ATOM 7772 N N . PHE B 1 476 ? 8.742 -40.188 -18.969 1 98.81 476 PHE B N 1
ATOM 7773 C CA . PHE B 1 476 ? 8.625 -39.938 -17.547 1 98.81 476 PHE B CA 1
ATOM 7774 C C . PHE B 1 476 ? 7.238 -40.312 -17.031 1 98.81 476 PHE B C 1
ATOM 7776 O O . PHE B 1 476 ? 7.102 -40.938 -15.977 1 98.81 476 PHE B O 1
ATOM 7783 N N . ILE B 1 477 ? 6.191 -39.969 -17.781 1 98.81 477 ILE B N 1
ATOM 7784 C CA . ILE B 1 477 ? 4.816 -40.25 -17.391 1 98.81 477 ILE B CA 1
ATOM 7785 C C . ILE B 1 477 ? 4.582 -41.75 -17.391 1 98.81 477 ILE B C 1
ATOM 7787 O O . ILE B 1 477 ? 3.986 -42.312 -16.453 1 98.81 477 ILE B O 1
ATOM 7791 N N . ARG B 1 478 ? 5.102 -42.469 -18.312 1 98.56 478 ARG B N 1
ATOM 7792 C CA . ARG B 1 478 ? 4.785 -43.875 -18.516 1 98.56 478 ARG B CA 1
ATOM 7793 C C . ARG B 1 478 ? 5.582 -44.75 -17.547 1 98.56 478 ARG B C 1
ATOM 7795 O O . ARG B 1 478 ? 5.09 -45.781 -17.094 1 98.56 478 ARG B O 1
ATOM 7802 N N . CYS B 1 479 ? 6.816 -44.344 -17.25 1 97.81 479 CYS B N 1
ATOM 7803 C CA . CYS B 1 479 ? 7.613 -45.312 -16.5 1 97.81 479 CYS B CA 1
ATOM 7804 C C . CYS B 1 479 ? 8.438 -44.625 -15.43 1 97.81 479 CYS B C 1
ATOM 7806 O O . CYS B 1 479 ? 9.359 -45.219 -14.867 1 97.81 479 CYS B O 1
ATOM 7808 N N . LEU B 1 480 ? 8.234 -43.312 -15.156 1 98.5 480 LEU B N 1
ATOM 7809 C CA . LEU B 1 480 ? 8.836 -42.562 -14.07 1 98.5 480 LEU B CA 1
ATOM 7810 C C . LEU B 1 480 ? 10.336 -42.375 -14.281 1 98.5 480 LEU B C 1
ATOM 7812 O O . LEU B 1 480 ? 11.094 -42.25 -13.32 1 98.5 480 LEU B O 1
ATOM 7816 N N . ASP B 1 481 ? 10.75 -42.469 -15.57 1 98.62 481 ASP B N 1
ATOM 7817 C CA . ASP B 1 481 ? 12.094 -42.25 -16.094 1 98.62 481 ASP B CA 1
ATOM 7818 C C . ASP B 1 481 ? 12.062 -41.594 -17.469 1 98.62 481 ASP B C 1
ATOM 7820 O O . ASP B 1 481 ? 11.523 -42.156 -18.422 1 98.62 481 ASP B O 1
ATOM 7824 N N . PRO B 1 482 ? 12.656 -40.438 -17.609 1 98.75 482 PRO B N 1
ATOM 7825 C CA . PRO B 1 482 ? 12.523 -39.719 -18.891 1 98.75 482 PRO B CA 1
ATOM 7826 C C . PRO B 1 482 ? 13.336 -40.375 -20.016 1 98.75 482 PRO B C 1
ATOM 7828 O O . PRO B 1 482 ? 13.227 -39.969 -21.172 1 98.75 482 PRO B O 1
ATOM 7831 N N . ASN B 1 483 ? 14.062 -41.5 -19.75 1 98.62 483 ASN B N 1
ATOM 7832 C CA . ASN B 1 483 ? 15.039 -41.938 -20.734 1 98.62 483 ASN B CA 1
ATOM 7833 C C . ASN B 1 483 ? 14.562 -43.219 -21.453 1 98.62 483 ASN B C 1
ATOM 7835 O O . ASN B 1 483 ? 15.07 -43.531 -22.516 1 98.62 483 ASN B O 1
ATOM 7839 N N . VAL B 1 484 ? 13.641 -43.938 -20.906 1 98.25 484 VAL B N 1
ATOM 7840 C CA . VAL B 1 484 ? 13.25 -45.25 -21.422 1 98.25 484 VAL B CA 1
ATOM 7841 C C . VAL B 1 484 ? 12.688 -45.094 -22.844 1 98.25 484 VAL B C 1
ATOM 7843 O O . VAL B 1 484 ? 13.039 -45.875 -23.734 1 98.25 484 VAL B O 1
ATOM 7846 N N . TYR B 1 485 ? 11.828 -44.156 -23.047 1 97.94 485 TYR B N 1
ATOM 7847 C CA . TYR B 1 485 ? 11.188 -43.969 -24.344 1 97.94 485 TYR B CA 1
ATOM 7848 C C . TYR B 1 485 ? 11.656 -42.656 -25 1 97.94 485 TYR B C 1
ATOM 7850 O O . TYR B 1 485 ? 10.93 -42.062 -25.781 1 97.94 485 TYR B O 1
ATOM 7858 N N . ARG B 1 486 ? 12.836 -42.156 -24.609 1 98 486 ARG B N 1
ATOM 7859 C CA . ARG B 1 486 ? 13.336 -40.938 -25.234 1 98 486 ARG B CA 1
ATOM 7860 C C . ARG B 1 486 ? 13.516 -41.125 -26.75 1 98 486 ARG B C 1
ATOM 7862 O O . ARG B 1 486 ? 13.695 -42.25 -27.219 1 98 486 ARG B O 1
ATOM 7869 N N . LEU B 1 487 ? 13.414 -40.094 -27.438 1 97.88 487 LEU B N 1
ATOM 7870 C CA . LEU B 1 487 ? 13.57 -40.156 -28.891 1 97.88 487 LEU B CA 1
ATOM 7871 C C . LEU B 1 487 ? 14.961 -40.656 -29.266 1 97.88 487 LEU B C 1
ATOM 7873 O O . LEU B 1 487 ? 15.961 -40.25 -28.688 1 97.88 487 LEU B O 1
ATOM 7877 N N . ARG B 1 488 ? 14.961 -41.594 -30.219 1 96.56 488 ARG B N 1
ATOM 7878 C CA . ARG B 1 488 ? 16.25 -42.094 -30.688 1 96.56 488 ARG B CA 1
ATOM 7879 C C . ARG B 1 488 ? 17.156 -40.969 -31.156 1 96.56 488 ARG B C 1
ATOM 7881 O O . ARG B 1 488 ? 16.719 -40.062 -31.875 1 96.56 488 ARG B O 1
ATOM 7888 N N . GLY B 1 489 ? 18.391 -41 -30.719 1 95.94 489 GLY B N 1
ATOM 7889 C CA . GLY B 1 489 ? 19.359 -40 -31.125 1 95.94 489 GLY B CA 1
ATOM 7890 C C . GLY B 1 489 ? 19.438 -38.844 -30.141 1 95.94 489 GLY B C 1
ATOM 7891 O O . GLY B 1 489 ? 20.391 -38.062 -30.172 1 95.94 489 GLY B O 1
ATOM 7892 N N . SER B 1 490 ? 18.453 -38.688 -29.281 1 97.44 490 SER B N 1
ATOM 7893 C CA . SER B 1 490 ? 18.5 -37.656 -28.266 1 97.44 490 SER B CA 1
ATOM 7894 C C . SER B 1 490 ? 19.391 -38.031 -27.094 1 97.44 490 SER B C 1
ATOM 7896 O O . SER B 1 490 ? 19.609 -39.219 -26.844 1 97.44 490 SER B O 1
ATOM 7898 N N . PRO B 1 491 ? 19.984 -37.125 -26.453 1 98.12 491 PRO B N 1
ATOM 7899 C CA . PRO B 1 491 ? 20.891 -37.469 -25.344 1 98.12 491 PRO B CA 1
ATOM 7900 C C . PRO B 1 491 ? 20.156 -38.094 -24.156 1 98.12 491 PRO B C 1
ATOM 7902 O O . PRO B 1 491 ? 18.969 -37.812 -23.953 1 98.12 491 PRO B O 1
ATOM 7905 N N . ARG B 1 492 ? 20.875 -38.844 -23.422 1 98.31 492 ARG B N 1
ATOM 7906 C CA . ARG B 1 492 ? 20.344 -39.344 -22.156 1 98.31 492 ARG B CA 1
ATOM 7907 C C . ARG B 1 492 ? 20.25 -38.188 -21.141 1 98.31 492 ARG B C 1
ATOM 7909 O O . ARG B 1 492 ? 21.188 -37.406 -21 1 98.31 492 ARG B O 1
ATOM 7916 N N . TRP B 1 493 ? 19.141 -38.125 -20.516 1 98.69 493 TRP B N 1
ATOM 7917 C CA . TRP B 1 493 ? 18.922 -37.125 -19.453 1 98.69 493 TRP B CA 1
ATOM 7918 C C . TRP B 1 493 ? 19.484 -37.625 -18.125 1 98.69 493 TRP B C 1
ATOM 7920 O O . TRP B 1 493 ? 18.875 -38.469 -17.469 1 98.69 493 TRP B O 1
ATOM 7930 N N . GLY B 1 494 ? 20.609 -37.031 -17.703 1 97.56 494 GLY B N 1
ATOM 7931 C CA . GLY B 1 494 ? 21.25 -37.438 -16.469 1 97.56 494 GLY B CA 1
ATOM 7932 C C . GLY B 1 494 ? 20.547 -36.906 -15.227 1 97.56 494 GLY B C 1
ATOM 7933 O O . GLY B 1 494 ? 20.031 -35.781 -15.227 1 97.56 494 GLY B O 1
ATOM 7934 N N . GLU B 1 495 ? 20.531 -37.719 -14.172 1 97.12 495 GLU B N 1
ATOM 7935 C CA . GLU B 1 495 ? 19.984 -37.281 -12.891 1 97.12 495 GLU B CA 1
ATOM 7936 C C . GLU B 1 495 ? 20.828 -36.156 -12.305 1 97.12 495 GLU B C 1
ATOM 7938 O O . GLU B 1 495 ? 22.031 -36.062 -12.539 1 97.12 495 GLU B O 1
ATOM 7943 N N . TRP B 1 496 ? 20.156 -35.344 -11.547 1 97.31 496 TRP B N 1
ATOM 7944 C CA . TRP B 1 496 ? 20.781 -34.219 -10.891 1 97.31 496 TRP B CA 1
ATOM 7945 C C . TRP B 1 496 ? 21.844 -34.656 -9.883 1 97.31 496 TRP B C 1
ATOM 7947 O O . TRP B 1 496 ? 21.625 -35.625 -9.148 1 97.31 496 TRP B O 1
ATOM 7957 N N . ARG B 1 497 ? 22.969 -34.062 -9.859 1 93.75 497 ARG B N 1
ATOM 7958 C CA . ARG B 1 497 ? 24 -34.188 -8.836 1 93.75 497 ARG B CA 1
ATOM 7959 C C . ARG B 1 497 ? 24.203 -32.875 -8.094 1 93.75 497 ARG B C 1
ATOM 7961 O O . ARG B 1 497 ? 24.391 -31.828 -8.719 1 93.75 497 ARG B O 1
ATOM 7968 N N . TRP B 1 498 ? 24.234 -32.906 -6.812 1 89 498 TRP B N 1
ATOM 7969 C CA . TRP B 1 498 ? 24.188 -31.688 -6.035 1 89 498 TRP B CA 1
ATOM 7970 C C . TRP B 1 498 ? 25.594 -31.203 -5.703 1 89 498 TRP B C 1
ATOM 7972 O O . TRP B 1 498 ? 25.766 -30.125 -5.117 1 89 498 TRP B O 1
ATOM 7982 N N . ASP B 1 499 ? 26.547 -31.906 -6.164 1 85.12 499 ASP B N 1
ATOM 7983 C CA . ASP B 1 499 ? 27.922 -31.453 -5.934 1 85.12 499 ASP B CA 1
ATOM 7984 C C . ASP B 1 499 ? 28.203 -30.156 -6.68 1 85.12 499 ASP B C 1
ATOM 7986 O O . ASP B 1 499 ? 27.844 -30.016 -7.848 1 85.12 499 ASP B O 1
ATOM 7990 N N . PHE B 1 500 ? 28.781 -29.234 -5.98 1 77.69 500 PHE B N 1
ATOM 7991 C CA . PHE B 1 500 ? 29.016 -27.906 -6.539 1 77.69 500 PHE B CA 1
ATOM 7992 C C . PHE B 1 500 ? 30 -27.969 -7.691 1 77.69 500 PHE B C 1
ATOM 7994 O O . PHE B 1 500 ? 29.859 -27.25 -8.688 1 77.69 500 PHE B O 1
ATOM 8001 N N . GLY B 1 501 ? 31.125 -28.734 -7.621 1 75.94 501 GLY B N 1
ATOM 8002 C CA . GLY B 1 501 ? 32.156 -28.797 -8.633 1 75.94 501 GLY B CA 1
ATOM 8003 C C . GLY B 1 501 ? 31.734 -29.531 -9.891 1 75.94 501 GLY B C 1
ATOM 8004 O O . GLY B 1 501 ? 31.844 -29 -10.992 1 75.94 501 GLY B O 1
ATOM 8005 N N . SER B 1 502 ? 31.172 -30.656 -9.797 1 76.62 502 SER B N 1
ATOM 8006 C CA . SER B 1 502 ? 30.875 -31.516 -10.945 1 76.62 502 SER B CA 1
ATOM 8007 C C . SER B 1 502 ? 29.375 -31.719 -11.094 1 76.62 502 SER B C 1
ATOM 8009 O O . SER B 1 502 ? 28.922 -32.375 -12.047 1 76.62 502 SER B O 1
ATOM 8011 N N . GLY B 1 503 ? 28.781 -31.016 -10.211 1 85.38 503 GLY B N 1
ATOM 8012 C CA . GLY B 1 503 ? 27.344 -31.266 -10.203 1 85.38 503 GLY B CA 1
ATOM 8013 C C . GLY B 1 503 ? 26.531 -30.109 -10.75 1 85.38 503 GLY B C 1
ATOM 8014 O O . GLY B 1 503 ? 26.984 -29.391 -11.633 1 85.38 503 GLY B O 1
ATOM 8015 N N . TRP B 1 504 ? 25.203 -30.094 -10.477 1 93.25 504 TRP B N 1
ATOM 8016 C CA . TRP B 1 504 ? 24.156 -29.234 -11.039 1 93.25 504 TRP B CA 1
ATOM 8017 C C . TRP B 1 504 ? 24.047 -29.438 -12.547 1 93.25 504 TRP B C 1
ATOM 8019 O O . TRP B 1 504 ? 24.078 -28.469 -13.312 1 93.25 504 TRP B O 1
ATOM 8029 N N . ASN B 1 505 ? 23.922 -30.703 -12.93 1 95.25 505 ASN B N 1
ATOM 8030 C CA . ASN B 1 505 ? 23.797 -31.094 -14.328 1 95.25 505 ASN B CA 1
ATOM 8031 C C . ASN B 1 505 ? 22.344 -31.047 -14.789 1 95.25 505 ASN B C 1
ATOM 8033 O O . ASN B 1 505 ? 21.453 -31.531 -14.102 1 95.25 505 ASN B O 1
ATOM 8037 N N . ARG B 1 506 ? 22.125 -30.391 -15.891 1 97.31 506 ARG B N 1
ATOM 8038 C CA . ARG B 1 506 ? 20.766 -30.25 -16.422 1 97.31 506 ARG B CA 1
ATOM 8039 C C . ARG B 1 506 ? 20.734 -30.531 -17.922 1 97.31 506 ARG B C 1
ATOM 8041 O O . ARG B 1 506 ? 21.766 -30.453 -18.594 1 97.31 506 ARG B O 1
ATOM 8048 N N . LEU B 1 507 ? 19.641 -30.938 -18.359 1 98.62 507 LEU B N 1
ATOM 8049 C CA . LEU B 1 507 ? 19.406 -31.047 -19.797 1 98.62 507 LEU B CA 1
ATOM 8050 C C . LEU B 1 507 ? 18.969 -29.703 -20.375 1 98.62 507 LEU B C 1
ATOM 8052 O O . LEU B 1 507 ? 18.031 -29.078 -19.875 1 98.62 507 LEU B O 1
ATOM 8056 N N . VAL B 1 508 ? 19.688 -29.188 -21.359 1 98.81 508 VAL B N 1
ATOM 8057 C CA . VAL B 1 508 ? 19.312 -27.984 -22.094 1 98.81 508 VAL B CA 1
ATOM 8058 C C . VAL B 1 508 ? 18.594 -28.359 -23.375 1 98.81 508 VAL B C 1
ATOM 8060 O O . VAL B 1 508 ? 19.188 -28.984 -24.266 1 98.81 508 VAL B O 1
ATOM 8063 N N . TYR B 1 509 ? 17.312 -28.047 -23.453 1 98.81 509 TYR B N 1
ATOM 8064 C CA . TYR B 1 509 ? 16.578 -28.188 -24.703 1 98.81 509 TYR B CA 1
ATOM 8065 C C . TYR B 1 509 ? 16.938 -27.047 -25.672 1 98.81 509 TYR B C 1
ATOM 8067 O O . TYR B 1 509 ? 16.75 -25.875 -25.344 1 98.81 509 TYR B O 1
ATOM 8075 N N . GLU B 1 510 ? 17.406 -27.359 -26.703 1 98.38 510 GLU B N 1
ATOM 8076 C CA . GLU B 1 510 ? 17.719 -26.438 -27.797 1 98.38 510 GLU B CA 1
ATOM 8077 C C . GLU B 1 510 ? 17.578 -27.109 -29.156 1 98.38 510 GLU B C 1
ATOM 8079 O O . GLU B 1 510 ? 18.062 -28.234 -29.344 1 98.38 510 GLU B O 1
ATOM 8084 N N . THR B 1 511 ? 16.875 -26.453 -30.062 1 97.69 511 THR B N 1
ATOM 8085 C CA . THR B 1 511 ? 16.656 -27.047 -31.375 1 97.69 511 THR B CA 1
ATOM 8086 C C . THR B 1 511 ? 17.984 -27.422 -32.031 1 97.69 511 THR B C 1
ATOM 8088 O O . THR B 1 511 ? 18.859 -26.562 -32.188 1 97.69 511 THR B O 1
ATOM 8091 N N . ASN B 1 512 ? 18.156 -28.672 -32.344 1 95.69 512 ASN B N 1
ATOM 8092 C CA . ASN B 1 512 ? 19.312 -29.266 -33 1 95.69 512 ASN B CA 1
ATOM 8093 C C . ASN B 1 512 ? 20.562 -29.219 -32.125 1 95.69 512 ASN B C 1
ATOM 8095 O O . ASN B 1 512 ? 21.688 -29.344 -32.594 1 95.69 512 ASN B O 1
ATOM 8099 N N . ASN B 1 513 ? 20.406 -28.969 -30.859 1 97.69 513 ASN B N 1
ATOM 8100 C CA . ASN B 1 513 ? 21.531 -28.891 -29.953 1 97.69 513 ASN B CA 1
ATOM 8101 C C . ASN B 1 513 ? 21.109 -29.219 -28.516 1 97.69 513 ASN B C 1
ATOM 8103 O O . ASN B 1 513 ? 21.484 -28.5 -27.578 1 97.69 513 ASN B O 1
ATOM 8107 N N . THR B 1 514 ? 20.172 -30.094 -28.328 1 98.5 514 THR B N 1
ATOM 8108 C CA . THR B 1 514 ? 19.828 -30.594 -27 1 98.5 514 THR B CA 1
ATOM 8109 C C . THR B 1 514 ? 21 -31.328 -26.375 1 98.5 514 THR B C 1
ATOM 8111 O O . THR B 1 514 ? 21.609 -32.188 -27.016 1 98.5 514 THR B O 1
ATOM 8114 N N . ARG B 1 515 ? 21.344 -31.016 -25.078 1 98.38 515 ARG B N 1
ATOM 8115 C CA . ARG B 1 515 ? 22.562 -31.547 -24.469 1 98.38 515 ARG B CA 1
ATOM 8116 C C . ARG B 1 515 ? 22.516 -31.422 -22.953 1 98.38 515 ARG B C 1
ATOM 8118 O O . ARG B 1 515 ? 21.719 -30.641 -22.406 1 98.38 515 ARG B O 1
ATOM 8125 N N . MET B 1 516 ? 23.344 -32.25 -22.328 1 97.31 516 MET B N 1
ATOM 8126 C CA . MET B 1 516 ? 23.578 -32.031 -20.906 1 97.31 516 MET B CA 1
ATOM 8127 C C . MET B 1 516 ? 24.547 -30.891 -20.688 1 97.31 516 MET B C 1
ATOM 8129 O O . MET B 1 516 ? 25.469 -30.688 -21.484 1 97.31 516 MET B O 1
ATOM 8133 N N . GLU B 1 517 ? 24.344 -30.094 -19.656 1 95.62 517 GLU B N 1
ATOM 8134 C CA . GLU B 1 517 ? 25.281 -29.047 -19.266 1 95.62 517 GLU B CA 1
ATOM 8135 C C . GLU B 1 517 ? 25.391 -28.969 -17.734 1 95.62 517 GLU B C 1
ATOM 8137 O O . GLU B 1 517 ? 24.5 -29.422 -17.016 1 95.62 517 GLU B O 1
ATOM 8142 N N . THR B 1 518 ? 26.531 -28.484 -17.281 1 95.5 518 THR B N 1
ATOM 8143 C CA . THR B 1 518 ? 26.703 -28.109 -15.883 1 95.5 518 THR B CA 1
ATOM 8144 C C . THR B 1 518 ? 26.469 -26.625 -15.695 1 95.5 518 THR B C 1
ATOM 8146 O O . THR B 1 518 ? 27.031 -25.797 -16.422 1 95.5 518 THR B O 1
ATOM 8149 N N . VAL B 1 519 ? 25.656 -26.281 -14.727 1 96.88 519 VAL B N 1
ATOM 8150 C CA . VAL B 1 519 ? 25.375 -24.891 -14.445 1 96.88 519 VAL B CA 1
ATOM 8151 C C . VAL B 1 519 ? 26.672 -24.156 -14.102 1 96.88 519 VAL B C 1
ATOM 8153 O O . VAL B 1 519 ? 27.5 -24.672 -13.359 1 96.88 519 VAL B O 1
ATOM 8156 N N . ASP B 1 520 ? 26.844 -22.953 -14.617 1 94.38 520 ASP B N 1
ATOM 8157 C CA . ASP B 1 520 ? 28.078 -22.203 -14.438 1 94.38 520 ASP B CA 1
ATOM 8158 C C . ASP B 1 520 ? 28.203 -21.688 -13.008 1 94.38 520 ASP B C 1
ATOM 8160 O O . ASP B 1 520 ? 27.203 -21.547 -12.297 1 94.38 520 ASP B O 1
ATOM 8164 N N . ALA B 1 521 ? 29.375 -21.359 -12.609 1 94.5 521 ALA B N 1
ATOM 8165 C CA . ALA B 1 521 ? 29.703 -20.984 -11.234 1 94.5 521 ALA B CA 1
ATOM 8166 C C . ALA B 1 521 ? 29 -19.688 -10.836 1 94.5 521 ALA B C 1
ATOM 8168 O O . ALA B 1 521 ? 28.625 -19.516 -9.68 1 94.5 521 ALA B O 1
ATOM 8169 N N . VAL B 1 522 ? 28.875 -18.781 -11.742 1 95.25 522 VAL B N 1
ATOM 8170 C CA . VAL B 1 522 ? 28.266 -17.484 -11.445 1 95.25 522 VAL B CA 1
ATOM 8171 C C . VAL B 1 522 ? 26.797 -17.688 -11.078 1 95.25 522 VAL B C 1
ATOM 8173 O O . VAL B 1 522 ? 26.312 -17.141 -10.086 1 95.25 522 VAL B O 1
ATOM 8176 N N . THR B 1 523 ? 26.109 -18.484 -11.883 1 96.88 523 THR B N 1
ATOM 8177 C CA . THR B 1 523 ? 24.719 -18.797 -11.602 1 96.88 523 THR B CA 1
ATOM 8178 C C . THR B 1 523 ? 24.578 -19.547 -10.273 1 96.88 523 THR B C 1
ATOM 8180 O O . THR B 1 523 ? 23.688 -19.25 -9.477 1 96.88 523 THR B O 1
ATOM 8183 N N . LYS B 1 524 ? 25.516 -20.469 -10.016 1 96.69 524 LYS B N 1
ATOM 8184 C CA . LYS B 1 524 ? 25.5 -21.203 -8.75 1 96.69 524 LYS B CA 1
ATOM 8185 C C . LYS B 1 524 ? 25.656 -20.25 -7.57 1 96.69 524 LYS B C 1
ATOM 8187 O O . LYS B 1 524 ? 24.984 -20.391 -6.551 1 96.69 524 LYS B O 1
ATOM 8192 N N . GLY B 1 525 ? 26.547 -19.281 -7.75 1 96.19 525 GLY B N 1
ATOM 8193 C CA . GLY B 1 525 ? 26.766 -18.297 -6.699 1 96.19 525 GLY B CA 1
ATOM 8194 C C . GLY B 1 525 ? 25.562 -17.422 -6.441 1 96.19 525 GLY B C 1
ATOM 8195 O O . GLY B 1 525 ? 25.172 -17.219 -5.289 1 96.19 525 GLY B O 1
ATOM 8196 N N . ARG B 1 526 ? 24.953 -16.906 -7.512 1 97.81 526 ARG B N 1
ATOM 8197 C CA . ARG B 1 526 ? 23.734 -16.109 -7.395 1 97.81 526 ARG B CA 1
ATOM 8198 C C . ARG B 1 526 ? 22.625 -16.875 -6.691 1 97.81 526 ARG B C 1
ATOM 8200 O O . ARG B 1 526 ? 22 -16.375 -5.766 1 97.81 526 ARG B O 1
ATOM 8207 N N . CYS B 1 527 ? 22.422 -18.109 -7.121 1 97.75 527 CYS B N 1
ATOM 8208 C CA . CYS B 1 527 ? 21.344 -18.906 -6.578 1 97.75 527 CYS B CA 1
ATOM 8209 C C . CYS B 1 527 ? 21.641 -19.344 -5.145 1 97.75 527 CYS B C 1
ATOM 8211 O O . CYS B 1 527 ? 20.719 -19.5 -4.34 1 97.75 527 CYS B O 1
ATOM 8213 N N . GLY B 1 528 ? 22.938 -19.516 -4.848 1 97 528 GLY B N 1
ATOM 8214 C CA . GLY B 1 528 ? 23.312 -19.75 -3.459 1 97 528 GLY B CA 1
ATOM 8215 C C . GLY B 1 528 ? 22.844 -18.656 -2.527 1 97 528 GLY B C 1
ATOM 8216 O O . GLY B 1 528 ? 22.281 -18.922 -1.469 1 97 528 GLY B O 1
ATOM 8217 N N . TYR B 1 529 ? 23.078 -17.406 -2.938 1 98.5 529 TYR B N 1
ATOM 8218 C CA . TYR B 1 529 ? 22.656 -16.281 -2.115 1 98.5 529 TYR B CA 1
ATOM 8219 C C . TYR B 1 529 ? 21.141 -16.172 -2.061 1 98.5 529 TYR B C 1
ATOM 8221 O O . TYR B 1 529 ? 20.562 -16.047 -0.981 1 98.5 529 TYR B O 1
ATOM 8229 N N . LEU B 1 530 ? 20.453 -16.219 -3.23 1 98.69 530 LEU B N 1
ATOM 8230 C CA . LEU B 1 530 ? 19.016 -16.016 -3.295 1 98.69 530 LEU B CA 1
ATOM 8231 C C . LEU B 1 530 ? 18.281 -17.078 -2.473 1 98.69 530 LEU B C 1
ATOM 8233 O O . LEU B 1 530 ? 17.297 -16.797 -1.808 1 98.69 530 LEU B O 1
ATOM 8237 N N . THR B 1 531 ? 18.781 -18.297 -2.496 1 97.94 531 THR B N 1
ATOM 8238 C CA . THR B 1 531 ? 18.203 -19.359 -1.694 1 97.94 531 THR B CA 1
ATOM 8239 C C . THR B 1 531 ? 18.422 -19.094 -0.206 1 97.94 531 THR B C 1
ATOM 8241 O O . THR B 1 531 ? 17.531 -19.375 0.614 1 97.94 531 THR B O 1
ATOM 8244 N N . SER B 1 532 ? 19.562 -18.562 0.167 1 98.25 532 SER B N 1
ATOM 8245 C CA . SER B 1 532 ? 19.906 -18.328 1.565 1 98.25 532 SER B CA 1
ATOM 8246 C C . SER B 1 532 ? 18.984 -17.312 2.211 1 98.25 532 SER B C 1
ATOM 8248 O O . SER B 1 532 ? 18.781 -17.328 3.428 1 98.25 532 SER B O 1
ATOM 8250 N N . ILE B 1 533 ? 18.359 -16.438 1.438 1 98.5 533 ILE B N 1
ATOM 8251 C CA . ILE B 1 533 ? 17.5 -15.406 2.025 1 98.5 533 ILE B CA 1
ATOM 8252 C C . ILE B 1 533 ? 16.047 -15.773 1.812 1 98.5 533 ILE B C 1
ATOM 8254 O O . ILE B 1 533 ? 15.141 -15.008 2.18 1 98.5 533 ILE B O 1
ATOM 8258 N N . GLY B 1 534 ? 15.734 -16.906 1.217 1 98.31 534 GLY B N 1
ATOM 8259 C CA . GLY B 1 534 ? 14.391 -17.297 0.814 1 98.31 534 GLY B CA 1
ATOM 8260 C C . GLY B 1 534 ? 13.383 -17.219 1.944 1 98.31 534 GLY B C 1
ATOM 8261 O O . GLY B 1 534 ? 12.352 -16.547 1.815 1 98.31 534 GLY B O 1
ATOM 8262 N N . VAL B 1 535 ? 13.688 -17.781 3.062 1 98.06 535 VAL B N 1
ATOM 8263 C CA . VAL B 1 535 ? 12.766 -17.828 4.195 1 98.06 535 VAL B CA 1
ATOM 8264 C C . VAL B 1 535 ? 12.594 -16.422 4.766 1 98.06 535 VAL B C 1
ATOM 8266 O O . VAL B 1 535 ? 11.477 -16.016 5.105 1 98.06 535 VAL B O 1
ATOM 8269 N N . SER B 1 536 ? 13.695 -15.648 4.805 1 97.81 536 SER B N 1
ATOM 8270 C CA . SER B 1 536 ? 13.625 -14.312 5.379 1 97.81 536 SER B CA 1
ATOM 8271 C C . SER B 1 536 ? 12.742 -13.398 4.535 1 97.81 536 SER B C 1
ATOM 8273 O O . SER B 1 536 ? 12.172 -12.438 5.051 1 97.81 536 SER B O 1
ATOM 8275 N N . ILE B 1 537 ? 12.648 -13.68 3.246 1 97.81 537 ILE B N 1
ATOM 8276 C CA . ILE B 1 537 ? 11.805 -12.844 2.402 1 97.81 537 ILE B CA 1
ATOM 8277 C C . ILE B 1 537 ? 10.469 -13.539 2.152 1 97.81 537 ILE B C 1
ATOM 8279 O O . ILE B 1 537 ? 9.758 -13.211 1.202 1 97.81 537 ILE B O 1
ATOM 8283 N N . LYS B 1 538 ? 10.18 -14.609 2.916 1 97.38 538 LYS B N 1
ATOM 8284 C CA . LYS B 1 538 ? 8.875 -15.242 3.064 1 97.38 538 LYS B CA 1
ATOM 8285 C C . LYS B 1 538 ? 8.531 -16.094 1.848 1 97.38 538 LYS B C 1
ATOM 8287 O O . LYS B 1 538 ? 7.41 -16.062 1.347 1 97.38 538 LYS B O 1
ATOM 8292 N N . GLN B 1 539 ? 9.531 -16.734 1.328 1 96.69 539 GLN B N 1
ATOM 8293 C CA . GLN B 1 539 ? 9.328 -17.75 0.299 1 96.69 539 GLN B CA 1
ATOM 8294 C C . GLN B 1 539 ? 9.336 -19.156 0.901 1 96.69 539 GLN B C 1
ATOM 8296 O O . GLN B 1 539 ? 9.953 -19.391 1.941 1 96.69 539 GLN B O 1
#

Sequence (1078 aa):
MRSPFVLALLAVSIAPVLAVPPTVPLAYSTYQGTPYANGITEWLGIRYAAPPTGDLRFQAPRDPYKVAGVTVADTHGPLCIATAASPSVTTTAEDCLFLDVYAPSNASRHSALPVYFYIQGGGFNGNTNPNYNGKGLILASGMNMVVVTFNYRVGPYGFLAGKEVARAASLNNGLKDIIKALEWVQKYISQFGGDPDHVVVGGSSAGAAAITLLLTAYGGRDDGLFHAAAAESQSFGNIYTFSESQFMYDNLVIRTGCASYSDTLACLQSLPVELLQAENFNTPLIGAQNPPLYMYSTTIDYDLVPDYTYKLFAEGKFINVPTIFGDDTNGGTVFTPKNTSTIGDSDTFLKDQFPALSLDQLKRINELYPVEGTPSFPGTGRYWRQVSNAYGDMRYTCPGFYLNSQYAHAGAPTWNYLWNVLDPEQAAQGLGVPHTIEVNAIWGPENVNGQAPVSYYPGGLNSGIIPVVQAYWISFIRCLDPNVYRLRGSPRWGEWRWDFGSGWNRLVYETNNTRMETVDAVTKGRCGYLTSIGVSIKQMRSPFVLALLAVSIAPVLAVPPTVPLAYSTYQGTPYANGITEWLGIRYAAPPTGDLRFQAPRDPYKVAGVTVADTHGPLCIATAASPSVTTTAEDCLFLDVYAPSNASRHSALPVYFYIQGGGFNGNTNPNYNGKGLILASGMNMVVVTFNYRVGPYGFLAGKEVARAASLNNGLKDIIKALEWVQKYISQFGGDPDHVVVGGSSAGAAAITLLLTAYGGRDDGLFHAAAAESQSFGNIYTFSESQFMYDNLVIRTGCASYSDTLACLQSLPVELLQAENFNTPLIGAQNPPLYMYSTTIDYDLVPDYTYKLFAEGKFINVPTIFGDDTNGGTVFTPKNTSTIGDSDTFLKDQFPALSLDQLKRINELYPVEGTPSFPGTGRYWRQVSNAYGDMRYTCPGFYLNSQYAHAGAPTWNYLWNVLDPEQAAQGLGVPHTIEVNAIWGPENVNGQAPVSYYPGGLNSGIIPVVQAYWISFIRCLDPNVYRLRGSPRWGEWRWDFGSGWNRLVYETNNTRMETVDAVTKGRCGYLTSIGVSIKQ

Organism: Botryosphaeria parva (strain UCR-NP2) (NCBI:txid1287680)

Nearest PDB structures (foldseek):
  1ukc-assembly1_A  TM=9.719E-01  e=4.289E-66  Aspergillus niger
  4be4-assembly1_A  TM=8.628E-01  e=1.811E-44  Ophiostoma piceae
  5w1u-assembly2_B  TM=7.805E-01  e=5.031E-32  Culex quinquefasciatus
  4fnm-assembly1_A  TM=7.686E-01  e=2.584E-32  Lucilia cuprina
  5tym-assembly1_A  TM=7.650E-01  e=8.678E-32  Lucilia cuprina

pLDDT: mean 95.07, std 10.97, range [22.11, 98.94]

Foldseek 3Di:
DDDDDDDPPPPPPPPPPPPQFDWFDDPQAIEGWDDDPVQKTKFAFAALFDQCAFVNQQAATHGHHHDDDYHYRPDHFAADAFFPDALVRPRHDSRFWGKMKMAGNPAALALAAFEEEEFAADLLRGRDQPQFFQVLLCVLLVRRYMYMYTHFHGFCRQAPFAPLCLVPHDHRNRLSSSVSVLVSCLRGVSRRRHRQQQYEYEYFHVSLLSVLLQQQFQQRDCPSSHFEYEYEQRFAFFEEASHLSHVVVVVLLVQLVLPVDPNSVSVLSPDDSSSSSVSRHFAFHVQADGGAPHRGDHYCSCGRRNAGSLVSLVVVRGHQHEYEAEYEPQAQQVRQDQAQADLVSLVSRVCRGQVLDDPVNSVVLCVLQPLPPDDDAPPGHSCRSSSSVSNSLLTGVLVRLSNLLSNVVVVGFYAYEYEQEAAPVCVNRVSRTYTPLCVCLQSDVVRRVNPHGPQCDVVHVQVQLSSQNSQQVSCCSRPVGSAPRGDPPADHGDTADSDLPPTPWHWYRYRVDTDIDHDDNSSVVSSVSSSVCSVSSRD/DPPDDDPPPPPPPPPPPPPQFDWFDDPQAIEGWDDDPVQKTKFAFAALFDQCAFVNQLAATHGHHHDDDYHYRPDHFAADAFFPDALVRPRHDSRFWGKMKMAGNPAALALAAFEEEEFAADLLRGRDQPQFFQVLLCVLLVRRYMYMYTHFHGFCRQAPFAPLCLVPHDHRNRLSSSVSVLVSCLRGVSSRRHRQQQYEYEYFHVSLLSVLLQQQFQQRDCPSSHFEYEYEQRFAFFEEASHLSHVVVVVLLVQLVLPVDPNSVSVLSPDDSSSSSVSRHFAFHVQADGGAPHRGDHYCSCGRRNAGSLVSLVVVRGHQHEYEAEKEPQAQQVRQDQAQADLVSLVNRVCRGQVLDDPVNSVVLCVLQPLPPDDDAPPGHSCRSSSSVSNSLLTGVLVRLSNLLSNVVVVGFYAYEYEQEAAPVCVNRVSRTYTPLCVCLQSDVVRRVNPHGPQCDVPHVQVQLSSQNSQQVSCCSRPVGSAPRGDPPADHGDTADSDLPPTPWHWYRYRVDTDIDHDDNSSVVSSVSSSVCSVSSRD

Solvent-accessible surface area (backbone atoms only — not comparable to full-atom values): 53808 Å² total; per-residue (Å²): 137,80,87,79,87,80,83,80,79,80,77,78,75,77,64,76,75,73,77,73,63,52,68,42,79,53,98,38,38,28,37,30,32,46,69,47,93,87,44,37,24,35,31,22,36,40,69,55,29,34,65,45,49,58,91,33,38,46,32,63,72,45,72,49,68,74,43,89,61,78,43,78,16,80,48,74,52,38,38,36,53,35,53,59,42,71,48,82,44,86,65,28,29,73,64,14,46,21,29,32,42,27,22,39,56,85,48,36,60,80,57,51,21,25,24,41,38,44,36,44,20,39,49,45,26,28,67,67,58,70,85,54,41,45,61,45,49,25,59,75,50,70,58,52,34,22,30,35,44,53,44,48,44,15,12,66,61,7,26,43,39,14,64,66,33,64,72,73,48,32,62,37,23,22,61,42,33,51,50,43,47,36,50,43,38,55,74,47,32,27,69,54,10,18,22,46,89,34,21,24,38,32,18,31,35,32,13,8,25,48,50,57,47,55,34,29,20,57,59,19,56,74,86,63,64,55,54,29,38,40,23,34,23,30,42,52,57,56,48,42,39,30,71,73,30,30,46,59,40,51,49,45,34,24,56,65,45,23,35,70,44,93,55,40,65,60,44,62,40,66,48,57,66,47,60,52,34,70,56,33,59,72,45,35,47,64,60,18,72,42,49,31,96,56,66,34,39,64,45,37,71,66,42,60,34,53,60,44,60,58,55,35,51,74,70,64,23,40,50,87,45,37,36,36,34,24,34,32,75,27,36,15,43,84,74,45,61,48,71,20,56,38,68,9,48,35,47,45,52,51,31,21,56,29,50,57,58,46,57,69,55,50,21,51,49,50,66,73,42,53,51,76,90,55,76,85,49,91,89,46,23,71,26,26,56,33,39,10,51,52,48,20,35,58,28,20,48,34,50,30,54,52,51,43,34,48,35,38,73,71,69,31,59,26,34,35,37,37,42,53,55,75,38,70,69,42,42,74,72,59,35,42,24,34,56,59,58,60,57,27,38,51,41,30,39,88,23,45,83,74,70,38,61,72,33,47,34,89,89,28,89,38,25,74,40,30,62,46,50,31,20,25,51,43,15,27,48,61,68,69,35,45,57,81,52,35,41,88,91,56,69,77,72,58,62,41,36,71,48,83,88,86,16,48,32,24,35,35,42,25,63,97,58,54,39,76,43,61,65,52,69,66,60,52,50,51,32,52,54,54,58,72,44,30,58,73,35,30,32,137,87,76,80,83,82,81,78,80,79,76,78,74,77,67,75,74,72,78,73,62,53,68,40,80,53,98,36,38,27,38,27,32,46,71,45,94,86,44,37,24,35,32,22,35,40,70,56,28,35,65,45,47,56,91,34,38,45,33,62,70,43,72,48,67,73,44,89,63,78,43,77,15,80,49,74,51,38,38,33,53,34,53,60,40,72,49,83,45,87,63,29,29,73,62,17,45,21,28,32,43,28,22,38,56,84,47,37,60,81,57,50,22,24,23,41,40,42,36,44,18,40,50,44,26,29,67,67,56,70,85,53,41,46,60,45,48,24,58,76,51,69,59,52,34,23,30,35,44,54,45,48,44,17,10,64,62,7,26,42,38,14,64,67,33,64,71,75,49,29,62,38,22,22,62,43,36,50,51,43,46,36,50,43,36,56,73,46,31,27,68,54,9,17,20,46,88,35,22,23,38,33,18,33,34,32,14,9,25,47,48,57,47,53,35,28,20,57,59,18,58,75,84,62,65,55,55,30,38,40,25,33,22,29,42,51,57,53,48,41,39,30,70,76,30,29,46,60,40,53,50,45,35,24,54,64,46,24,34,68,45,91,54,41,67,61,44,61,41,66,47,57,66,49,60,52,34,70,56,33,62,72,45,35,48,63,58,17,71,40,51,30,94,57,67,35,40,63,44,36,70,66,41,61,34,54,61,45,60,59,54,35,51,73,69,64,23,39,49,88,43,37,36,36,33,24,35,32,75,26,37,15,43,83,75,46,60,48,69,20,57,39,68,9,48,34,48,45,52,52,30,22,57,29,50,56,58,47,56,69,56,50,22,52,50,49,67,72,42,51,52,77,87,54,76,84,48,92,88,45,24,74,26,26,56,32,39,10,52,50,50,19,36,58,28,20,48,32,49,31,54,51,51,44,34,47,36,37,72,71,69,32,59,25,33,36,38,36,42,53,55,74,37,70,69,41,42,74,70,59,35,42,23,36,55,63,57,59,56,29,37,50,40,30,38,88,23,44,82,74,71,36,61,70,35,47,34,88,89,28,88,38,26,75,40,30,62,46,50,30,21,26,52,44,15,27,50,61,68,70,37,43,56,82,51,34,41,86,89,56,70,77,75,56,61,40,36,70,45,82,88,86,15,49,31,24,35,34,44,27,66,98,58,53,39,76,44,62,64,52,68,67,59,51,50,51,33,53,54,53,58,71,44,29,58,76,35,31,33

InterPro domains:
  IPR002018 Carboxylesterase, type B [PF00135] (35-495)
  IPR019819 Carboxylesterase type B, conserved site [PS00941] (94-104)
  IPR019826 Carboxylesterase type B, active site [PS00122] (192-207)
  IPR029058 Alpha/Beta hydrolase fold [G3DSA:3.40.50.1820] (18-537)
  IPR029058 Alpha/Beta hydrolase fold [SSF53474] (21-535)
  IPR050309 Type-B Carboxylesterase/Lipase [PTHR11559] (12-496)